Protein AF-0000000072553324 (afdb_homodimer)

Sequence (1512 aa):
MPECRNCLRLGVGCPGFSPQSEFISRKEMLKSADDIFKAAGVEKRRVGSCEECRSSKHRCTKTRPSCRRCILRHLPCVYPSKPDKQQEREASTQPASSVASSTAAAAGLTSTTTAQPLDVGQWTNPALLRAFGVNIESLCSDTLPKDHGLRLRLVNAFFDRSHHLRCVSFVHPPSFMQSLESASIAEDYGEPLLYAMCALGARHIYFDATLALDGPDRDSLPSIVPGQAWAERARKEILGEMHAPTVQNLMAGALLCEYGLREDQHALVFIMLAFLHRAIRLLSLDAPRPLPSLCTTAQMMQREVENRIVWACFLIDSLAANGVEKNMCWKDNVPNIPLPCSDDCFNTSQVPSTPHYLSQIEDSAMHTVIADLDLAALLVVVVRLRTKVMQLIRVADPNMHIWEPSSEFVRIIDQLMALYNNLPERYYLTDANLYVLQDKGMLGAVFALHLFIHAVIFDLTRISLAGFSFPLAPAFKHAPSEFRAHCQSLCRFHASRVSDIIRTGISFSPNAFDDLFCPDATIESTKVQIIYAATVDQSPQTLQVTRDNIITNLNFLLSIHNRGKEAPTQFIRAIIPLCHLFGFQDIAERYQETLGLSIPIDPAEVTGSSDVHHLSASASFRRGRLQLQELQSKTGGKAISSGNDAKSPLIQATQSIFYEEPIDKGVSNDYASSLPLLRPGYSPFEVAPELLSQTLAQRNSLQAMPPADDMVQSGGLLQPSVDDYIKTADEMSTFLTWGMPDMPQWINLADQMPPGMPECRNCLRLGVGCPGFSPQSEFISRKEMLKSADDIFKAAGVEKRRVGSCEECRSSKHRCTKTRPSCRRCILRHLPCVYPSKPDKQQEREASTQPASSVASSTAAAAGLTSTTTAQPLDVGQWTNPALLRAFGVNIESLCSDTLPKDHGLRLRLVNAFFDRSHHLRCVSFVHPPSFMQSLESASIAEDYGEPLLYAMCALGARHIYFDATLALDGPDRDSLPSIVPGQAWAERARKEILGEMHAPTVQNLMAGALLCEYGLREDQHALVFIMLAFLHRAIRLLSLDAPRPLPSLCTTAQMMQREVENRIVWACFLIDSLAANGVEKNMCWKDNVPNIPLPCSDDCFNTSQVPSTPHYLSQIEDSAMHTVIADLDLAALLVVVVRLRTKVMQLIRVADPNMHIWEPSSEFVRIIDQLMALYNNLPERYYLTDANLYVLQDKGMLGAVFALHLFIHAVIFDLTRISLAGFSFPLAPAFKHAPSEFRAHCQSLCRFHASRVSDIIRTGISFSPNAFDDLFCPDATIESTKVQIIYAATVDQSPQTLQVTRDNIITNLNFLLSIHNRGKEAPTQFIRAIIPLCHLFGFQDIAERYQETLGLSIPIDPAEVTGSSDVHHLSASASFRRGRLQLQELQSKTGGKAISSGNDAKSPLIQATQSIFYEEPIDKGVSNDYASSLPLLRPGYSPFEVAPELLSQTLAQRNSLQAMPPADDMVQSGGLLQPSVDDYIKTADEMSTFLTWGMPDMPQWINLADQMPPG

Radius of gyration: 38.67 Å; Cα contacts (8 Å, |Δi|>4): 1744; chains: 2; bounding box: 95×135×125 Å

InterPro domains:
  IPR001138 Zn(2)Cys(6) fungal-type DNA-binding domain [PF00172] (49-85)
  IPR001138 Zn(2)Cys(6) fungal-type DNA-binding domain [PS00463] (49-77)
  IPR001138 Zn(2)Cys(6) fungal-type DNA-binding domain [PS50048] (49-79)
  IPR001138 Zn(2)Cys(6) fungal-type DNA-binding domain [SM00066] (44-88)
  IPR001138 Zn(2)Cys(6) fungal-type DNA-binding domain [cd00067] (45-80)
  IPR007219 Xylanolytic transcriptional activator, regulatory domain [PF04082] (156-358)
  IPR036864 Zn(2)-C6 fungal-type DNA-binding domain superfamily [G3DSA:4.10.240.10] (48-122)
  IPR036864 Zn(2)-C6 fungal-type DNA-binding domain superfamily [SSF57701] (43-83)
  IPR050815 Transcription factor, fungi [PTHR47338] (40-565)

Nearest PDB structures (foldseek):
  6tm5-assembly1_P  TM=1.490E-01  e=9.258E-01  Homo sapiens
  5g05-assembly1_K  TM=1.451E-01  e=4.605E+00  Homo sapiens
  5dse-assembly1_A  TM=1.246E-01  e=6.252E+00  Homo sapiens
  6vfk-assembly1_B  TM=2.610E-01  e=7.559E-01  synthetic construct
  6tm5-assembly1_P  TM=1.488E-01  e=5.129E-01  Homo sapiens

Solvent-accessible surface area (backbone atoms only — not comparable to full-atom values): 86450 Å² total; per-residue (Å²): 123,75,56,44,67,62,27,59,74,50,74,36,85,38,88,45,86,55,76,78,54,67,76,44,47,70,65,52,48,48,48,50,50,39,48,50,24,54,72,38,70,44,77,65,86,71,91,67,48,24,52,50,27,52,73,69,71,43,87,47,68,59,38,84,75,48,19,60,55,28,61,77,65,73,44,80,40,47,58,86,72,75,78,79,79,75,81,77,79,81,83,82,80,75,82,88,79,83,78,78,81,84,75,76,86,80,79,69,86,71,74,77,71,71,75,65,77,74,61,87,79,70,71,67,52,61,67,47,29,70,74,64,70,41,56,67,70,63,45,57,37,74,58,80,72,84,48,62,69,58,47,49,50,20,46,48,41,22,58,43,64,47,26,60,35,75,33,52,60,37,67,55,62,67,61,48,53,50,28,55,74,67,68,38,38,55,79,57,44,34,54,37,31,54,30,24,40,34,17,50,8,36,39,52,54,50,43,52,45,54,71,72,36,60,72,71,64,38,67,67,48,72,90,65,70,34,17,54,46,24,39,50,50,24,48,52,55,46,61,72,36,51,64,59,68,46,71,44,46,47,53,19,47,51,43,42,36,54,45,26,54,61,68,69,31,31,39,34,31,57,31,49,50,37,37,49,52,42,45,36,59,55,68,33,58,48,63,57,78,79,75,60,92,84,64,53,68,52,57,51,49,50,50,50,30,49,37,22,47,52,51,19,50,51,47,52,38,47,61,42,27,59,31,42,59,92,62,34,88,55,62,89,59,69,67,74,49,54,46,51,70,43,66,67,35,60,70,65,70,44,82,74,86,75,84,48,44,65,66,52,43,72,70,72,57,36,58,72,54,42,50,72,48,33,69,54,31,47,45,52,53,48,52,50,51,31,36,51,36,44,36,53,42,57,39,77,43,52,81,44,62,53,84,36,76,87,23,69,60,39,43,50,54,50,52,48,50,42,47,64,74,30,50,43,73,81,72,43,93,42,76,72,36,49,54,53,28,48,74,70,32,37,40,32,38,49,53,47,46,52,45,47,57,30,44,41,50,23,65,54,26,36,35,69,42,67,14,33,73,41,48,28,30,56,17,56,76,77,45,54,68,68,57,49,52,48,34,44,50,51,19,46,51,31,26,51,46,46,44,51,52,50,53,51,38,53,70,73,41,65,80,36,73,69,50,80,58,52,61,52,52,48,52,54,23,45,51,50,41,47,46,40,30,40,53,75,44,74,44,69,67,49,44,50,52,42,50,54,38,49,53,52,47,51,52,48,46,58,64,53,24,78,66,36,93,67,51,30,66,51,56,49,43,53,48,36,42,45,24,53,72,51,80,32,40,70,61,30,50,52,50,41,62,71,62,64,54,79,56,79,73,49,78,53,56,75,26,31,35,75,91,60,70,46,38,49,82,81,34,36,54,58,42,14,30,51,50,48,51,52,52,52,48,61,74,52,60,82,64,68,62,84,85,70,85,80,56,54,60,75,26,36,68,50,39,75,75,49,77,79,68,79,75,76,75,73,80,72,78,74,76,70,69,71,75,71,72,76,58,80,70,70,72,73,76,73,72,76,76,63,91,63,68,78,85,80,73,80,79,80,81,80,81,78,78,80,81,90,76,82,78,87,77,75,90,70,79,80,69,80,50,49,69,51,42,35,53,50,32,42,48,32,20,65,51,72,83,62,82,70,80,79,66,77,77,71,81,51,74,68,70,76,56,69,88,123,118,77,48,47,64,63,27,56,75,60,72,34,84,38,87,46,85,54,79,84,55,69,75,49,46,65,64,49,43,47,46,43,47,44,42,46,24,55,70,44,68,44,74,73,85,68,90,62,48,22,52,48,28,54,72,68,71,44,91,47,67,58,38,84,76,46,18,60,57,26,60,76,64,73,44,80,41,45,56,86,72,77,83,79,82,76,83,77,79,84,80,81,80,77,81,88,84,81,81,78,82,85,76,78,82,79,80,61,82,72,69,75,70,72,75,65,77,72,62,86,78,70,72,65,52,60,66,46,28,68,73,66,70,41,57,66,70,63,45,56,38,72,60,79,69,84,48,63,69,59,46,49,49,21,46,48,41,22,57,43,64,45,25,59,36,74,33,52,60,37,69,55,60,67,60,48,53,52,26,55,74,67,70,39,39,55,79,56,45,33,56,37,29,54,30,23,40,34,18,50,8,36,39,52,54,50,42,52,46,55,69,71,36,61,72,71,62,38,67,66,48,73,89,65,70,33,16,53,46,24,40,51,50,22,48,52,54,45,61,73,35,52,64,60,69,48,71,43,46,46,54,20,49,52,44,42,37,56,46,25,56,61,68,68,32,30,39,35,31,58,32,49,50,38,37,49,52,41,46,36,57,54,68,33,59,50,63,57,77,78,74,59,90,84,63,53,66,50,57,52,51,50,49,49,31,50,38,22,47,53,50,18,49,50,48,51,38,47,62,41,27,58,31,42,59,91,60,35,87,56,64,89,58,71,68,73,48,53,45,51,70,41,65,66,35,60,71,66,70,44,81,75,86,75,83,47,41,65,68,53,42,71,70,71,61,33,58,72,52,42,50,71,49,33,71,56,30,47,44,54,53,50,52,51,51,33,36,52,38,43,36,52,42,60,39,77,42,52,81,44,60,53,86,37,75,86,21,69,60,40,44,51,53,50,52,48,50,42,45,64,74,32,50,44,73,82,68,44,93,41,76,72,37,49,55,53,28,49,73,69,32,36,39,32,37,48,55,46,47,52,45,48,58,31,44,38,48,23,66,53,27,38,34,70,42,70,14,34,72,43,48,27,28,57,16,56,76,77,44,55,68,67,57,49,52,48,34,44,51,50,17,48,51,31,25,50,46,47,44,51,51,49,52,51,37,52,71,74,41,65,80,36,74,69,48,80,57,53,62,54,52,48,52,55,25,44,52,49,43,46,47,40,31,41,53,76,44,74,44,69,68,49,45,49,54,42,50,54,39,49,53,52,47,51,51,48,44,56,64,52,24,77,65,36,91,69,52,29,63,51,56,49,37,53,48,37,42,44,23,53,74,51,80,35,39,70,60,28,52,54,50,36,63,71,70,54,61,80,56,81,71,48,76,56,55,76,27,32,33,77,92,60,70,45,37,49,83,81,35,38,57,57,41,16,32,50,52,45,51,51,52,52,48,59,74,51,54,81,67,66,62,85,85,73,85,81,57,53,60,73,30,36,70,52,38,75,75,48,76,79,67,79,75,76,78,74,80,74,79,75,73,72,70,68,80,73,71,75,59,80,71,70,71,72,76,74,70,77,78,63,89,66,66,77,84,80,71,79,79,75,80,79,80,80,78,79,84,86,90,90,76,88,76,75,89,70,79,80,72,80,51,47,68,52,43,35,52,51,31,43,48,32,23,64,55,71,83,63,82,68,80,78,65,78,76,72,82,47,74,68,72,76,54,71,89,121

Secondary structure (DSSP, 8-state):
----HHHHHHTS------GGGGGS-HHHHHHHHHHHHHHTT-----S---HHHHHTTPPP---SS--HHHHHTT-------------------------------SS------------TTS---HHHHHHHSS-GGGGGSSS--S-HHHHHHHHHHHHHHTTTGGG-TTS-HHHHHHHHHTT-HHHHT-HHHHHHHHHHHHHHHHHHHHHH--HHHHHTS-SSPTTHHHHHHHHHHHHHTTTS--HHHHHHHHHHHHHHHHTT-HHHHHHHHHHHHHHHHHTT-SSPPPPPSS--HHHHHHHHHHHHHHHHHHHHHHHHHTT-GGG-SSSS----SBPP--HHHHHTTPPPSS--BHHHIIIIIHHHHHTT--HHHHHHHHHHHHHHHHHHTT---TT--TTSTTSHHHHHHHHHHHHHHT--GGGS--HHHHHHHHHTT-HHHHHHHHHHHHHHHHHHHGGGSTT---TTGGGGGGS-HHHHHHHHHHHHHHHHHHHHHHHHHHHH-GGG--STHHHHHHHHHHHHHHHHHHHT---HHHHHHHHHHHHHHHHHHHHHGGGSSSHHHHHHHHHHHHHHHTT-HHHHHHHHHHHT-----PPP-SS--GGGTT--TT-HHHHHHHHHHHHHHHHHTTT--SSS----HHHHHHHTTS------------------------------S-TT-S---------------------------HHHHHHHHHHHHH----------TT--SSTTS---/----HHHHHHTS------GGGGG--HHHHHHHHHHHHHHTT-----S---HHHHHTT------SS--HHHHHTT------PPP---------------------TTS-TT---------TTS---HHHHHHHSS-GGGGGSSS--S-HHHHHHHHHHHHHHTTTGGG-TTS-HHHHHHHHHTT-HHHHT-HHHHHHHHHHHHHHHHHHHHHH--HHHHHTS-SSPTTHHHHHHHHHHHHHTTTS--HHHHHHHHHHHHHHHHTT-HHHHHHHHHHHHHHHHHTT-SSPPPPPSS--HHHHHHHHHHHHHHHHHHHHHHHHHTT-GGG-SSSS----SBPP--HHHHHTTPPPSS--BHHHIIIIIHHHHHTT--HHHHHHHHHHHHHHHHHHTT---TT--TTSTTSHHHHHHHHHHHHHHT--GGGS--HHHHHHHHHTT-HHHHHHHHHHHHHHHHHHHGGGSTT---TTGGGGGGS-HHHHHHHHHHHHHHHHHHHHHHHHHHHH-GGG--STHHHHHHHHHHHHHHHHHHHT---HHHHHHHHHHHHHHHHHHHHHGGGSSSHHHHHHHHHHHHHHHTT-HHHHHHHHHHH-S-S--PPP-SS--GGGTT--TT-HHHHHHHHHHHHHHHHHTTT--SSS----HHHHHHHTTS------------------------------SGGG-S---------------------------HHHHHHHHHHHHH----------TT--SSTTS---

Organism: Hypocrea jecorina (strain QM6a) (NCBI:txid431241)

pLDDT: mean 72.1, std 27.78, range [16.83, 98.5]

Foldseek 3Di:
DDQPVVLVVLVHRRPDCDVVCVPVPPVNVVVVVQVSCVVSVHHDQDPFFFPVCVVVVHRFCPDPPGTPVCVVVVHPRHTDDDDPPDPDPPDDDPDDDDPDDPPDDPPDDPPPPPPPPPPLPPLPPVVLCVVLVDDLSVLQDLDDDPDLVLLVQLLVLLQLAPCLALLLVLDQVVVCVVCSVVVNCCVPQNQLLSLLSSLVSSLLSLLVQCLVDDDPSNVSHDPDRGSPSSLVVSVVVLVVCLVPHDLSSLSSLLSSLVVCVLALVLLVSLVSLLSSLVNCVVVCLLPDDDDDPDDDLVVVLVNLSSQSSLLSSQRSQLQQCQQVQVSHPCNPPHRFDFFHAAPVCNNVSHDDDDTDGLVVCLPPDVQVCLQRDDLRRLSSNLSVLSNVLSNVLQDQDLQDQLVDCPHPNVVSVVSLVSNVVNHHPLLDPDPVSCVVCSVSSCNQSSLVSLLSSLCSLLSNLLLLFFLLDHSHSSNCVPYDPVSSVVSLVSNLVSLLVLLVSLVSCCVPPLSSNPHPCNLVSLLLSLLSLLRCCQAPNVDPVSVVSSLVSVVSSLVSLVSCCVSYDCPSVVSVLQNLLSCCQRPNPVVSVVVCVVVVCPPPRPHHANFAEVVQPRDDCSRSVNSSVVVVVVVVVVVVPVPDDPDDPPADVVRVVVVVVDDPDPPPPPPPDCVVDDDDPPVVCPDPPPPDPPPPDDDPDDPDDPDDPDDPDDDDPDPDDPDDHSVRSSVVSNCNHHDDPPPPPPDDPPVPVPPVPPDD/DDQPVVCVVLVHRRPDPPVVCVPCPVVNVVVVVCVSCVVSVPQDQPPWFFPVCVVVVHRFSPDPPATPVCVVVVHPRHTDDDDPPDPDPPDDDPDDDDPDDPPDDPPDDPPPPPPPPPPLPPLPPVVLCVVLVDDLSVLQDLDDDPDLVLLVQLLVLLCLAPCLALLLVLDQVVVCVVCSVVVNCCVPQNQLLSLLSSLVSSLLSLLVCCLVDDDPSNVSHDPDRGSPSSLVVSVVVLVVCLVPHDLSSLSSLLSSLVVCVLALVLLVSLVSLLSSLVNCVVVCLLPDDDDDPDDDLVVVLVNLSSQSSLLSSQRSQLQQCQQVQVSHPCNPNHRFDFFRAAPVCNNVSHDDDDTDGLVVCLPPDNLVVLQRDDLRRLSSNLSVLLNVLSNVLQDQDLQDALVDCPHPNVVSVVSLVSNVVNHHPLLDPDPVSCVVCSVSSCNLSSLVSLLSSLCSLLSNLLLLFFLLDHSHSSNCVPYDPVSSVVSLVSNLVSLLVLLVSLVSCCVPPLSSNPHPCNLVSLLLSLLSLLRCCQAPNVDPVSVVSSLVSVVSSLVSLVSCCVSYDCPSVVSVLANLLSCCQRPNPVVSVVVCVVVPPPPPRPHHANFAEVVQPRDDCSNSVNSSVVVVVVVVVVVVPVPDDPDDPPADVVRVVVPVVDDPDPPPPPPPDCVVDDDDPPVVCPDDPPPDPPPPDDDPDDPDDPDDPDDDDDDDPDPDDPDDHSVRSSVVSNCNHHDDPPPPPPDDPPVPVPPVPPPD

Structure (mmCIF, N/CA/C/O backbone):
data_AF-0000000072553324-model_v1
#
loop_
_entity.id
_entity.type
_entity.pdbx_description
1 polymer 'Predicted protein'
#
loop_
_atom_site.group_PDB
_atom_site.id
_atom_site.type_symbol
_atom_site.label_atom_id
_atom_site.label_alt_id
_atom_site.label_comp_id
_atom_site.label_asym_id
_atom_site.label_entity_id
_atom_site.label_seq_id
_atom_site.pdbx_PDB_ins_code
_atom_site.Cartn_x
_atom_site.Cartn_y
_atom_site.Cartn_z
_atom_site.occupancy
_atom_site.B_iso_or_equiv
_atom_site.auth_seq_id
_atom_site.auth_comp_id
_atom_site.auth_asym_id
_atom_site.auth_atom_id
_atom_site.pdbx_PDB_model_num
ATOM 1 N N . MET A 1 1 ? 11.57 -20.031 27.656 1 30.25 1 MET A N 1
ATOM 2 C CA . MET A 1 1 ? 12.578 -19.5 28.562 1 30.25 1 MET A CA 1
ATOM 3 C C . MET A 1 1 ? 12.602 -20.297 29.875 1 30.25 1 MET A C 1
ATOM 5 O O . MET A 1 1 ? 11.547 -20.641 30.406 1 30.25 1 MET A O 1
ATOM 9 N N . PRO A 1 2 ? 13.68 -20.953 30.188 1 35.56 2 PRO A N 1
ATOM 10 C CA . PRO A 1 2 ? 13.609 -21.938 31.281 1 35.56 2 PRO A CA 1
ATOM 11 C C . PRO A 1 2 ? 13.109 -21.328 32.594 1 35.56 2 PRO A C 1
ATOM 13 O O . PRO A 1 2 ? 13.398 -20.172 32.875 1 35.56 2 PRO A O 1
ATOM 16 N N . GLU A 1 3 ? 11.977 -21.719 33 1 42.03 3 GLU A N 1
ATOM 17 C CA . GLU A 1 3 ? 11.43 -21.406 34.312 1 42.03 3 GLU A CA 1
ATOM 18 C C . GLU A 1 3 ? 12.406 -21.75 35.406 1 42.03 3 GLU A C 1
ATOM 20 O O . GLU A 1 3 ? 13.047 -22.812 35.375 1 42.03 3 GLU A O 1
ATOM 25 N N . CYS A 1 4 ? 13.047 -20.781 35.906 1 46.97 4 CYS A N 1
ATOM 26 C CA . CYS A 1 4 ? 14.016 -21.094 36.969 1 46.97 4 CYS A CA 1
ATOM 27 C C . CYS A 1 4 ? 13.422 -22.047 38 1 46.97 4 CYS A C 1
ATOM 29 O O . CYS A 1 4 ? 12.195 -22.125 38.156 1 46.97 4 CYS A O 1
ATOM 31 N N . ARG A 1 5 ? 14.125 -23.016 38.375 1 48.88 5 ARG A N 1
ATOM 32 C CA . ARG A 1 5 ? 13.75 -24.125 39.25 1 48.88 5 ARG A CA 1
ATOM 33 C C . ARG A 1 5 ? 12.961 -23.625 40.469 1 48.88 5 ARG A C 1
ATOM 35 O O . ARG A 1 5 ? 12.062 -24.328 40.938 1 48.88 5 ARG A O 1
ATOM 42 N N . ASN A 1 6 ? 13.391 -22.438 40.812 1 46.66 6 ASN A N 1
ATOM 43 C CA . ASN A 1 6 ? 12.758 -21.969 42.031 1 46.66 6 ASN A CA 1
ATOM 44 C C . ASN A 1 6 ? 11.305 -21.562 41.812 1 46.66 6 ASN A C 1
ATOM 46 O O . ASN A 1 6 ? 10.43 -21.891 42.594 1 46.66 6 ASN A O 1
ATOM 50 N N . CYS A 1 7 ? 11.141 -20.859 40.656 1 45.84 7 CYS A N 1
ATOM 51 C CA . CYS A 1 7 ? 9.766 -20.5 40.344 1 45.84 7 CYS A CA 1
ATOM 52 C C . CYS A 1 7 ? 8.938 -21.75 40.062 1 45.84 7 CYS A C 1
ATOM 54 O O . CYS A 1 7 ? 7.766 -21.812 40.469 1 45.84 7 CYS A O 1
ATOM 56 N N . LEU A 1 8 ? 9.602 -22.734 39.594 1 53.72 8 LEU A N 1
ATOM 57 C CA . LEU A 1 8 ? 8.938 -24.016 39.375 1 53.72 8 LEU A CA 1
ATOM 58 C C . LEU A 1 8 ? 8.484 -24.625 40.688 1 53.72 8 LEU A C 1
ATOM 60 O O . LEU A 1 8 ? 7.367 -25.141 40.781 1 53.72 8 LEU A O 1
ATOM 64 N N . ARG A 1 9 ? 9.398 -24.547 41.656 1 53.66 9 ARG A N 1
ATOM 65 C CA . ARG A 1 9 ? 9.117 -25.125 42.969 1 53.66 9 ARG A CA 1
ATOM 66 C C . ARG A 1 9 ? 8.023 -24.328 43.688 1 53.66 9 ARG A C 1
ATOM 68 O O . ARG A 1 9 ? 7.203 -24.922 44.406 1 53.66 9 ARG A O 1
ATOM 75 N N . LEU A 1 10 ? 8.109 -22.953 43.375 1 48.56 10 LEU A N 1
ATOM 76 C CA . LEU A 1 10 ? 7.191 -22.078 44.094 1 48.56 10 LEU A CA 1
ATOM 77 C C . LEU A 1 10 ? 5.875 -21.938 43.344 1 48.56 10 LEU A C 1
ATOM 79 O O . LEU A 1 10 ? 4.93 -21.328 43.844 1 48.56 10 LEU A O 1
ATOM 83 N N . GLY A 1 11 ? 5.605 -22.688 42.125 1 47.28 11 GLY A N 1
ATOM 84 C CA . GLY A 1 11 ? 4.434 -22.781 41.281 1 47.28 11 GLY A CA 1
ATOM 85 C C . GLY A 1 11 ? 4.098 -21.469 40.594 1 47.28 11 GLY A C 1
ATOM 86 O O . GLY A 1 11 ? 2.926 -21.172 40.344 1 47.28 11 GLY A O 1
ATOM 87 N N . VAL A 1 12 ? 4.973 -20.484 40.656 1 47.41 12 VAL A N 1
ATOM 88 C CA . VAL A 1 12 ? 4.723 -19.156 40.094 1 47.41 12 VAL A CA 1
ATOM 89 C C . VAL A 1 12 ? 5.504 -19 38.812 1 47.41 12 VAL A C 1
ATOM 91 O O . VAL A 1 12 ? 6.48 -19.703 38.562 1 47.41 12 VAL A O 1
ATOM 94 N N . GLY A 1 13 ? 4.93 -18.469 37.719 1 47.47 13 GLY A N 1
ATOM 95 C CA . GLY A 1 13 ? 5.551 -18.297 36.406 1 47.47 13 GLY A CA 1
ATOM 96 C C . GLY A 1 13 ? 6.867 -17.531 36.469 1 47.47 13 GLY A C 1
ATOM 97 O O . GLY A 1 13 ? 6.953 -16.484 37.125 1 47.47 13 GLY A O 1
ATOM 98 N N . CYS A 1 14 ? 7.879 -18.062 36.281 1 44.97 14 CYS A N 1
ATOM 99 C CA . CYS A 1 14 ? 9.258 -17.625 36.406 1 44.97 14 CYS A CA 1
ATOM 100 C C . CYS A 1 14 ? 9.547 -16.422 35.531 1 44.97 14 CYS A C 1
ATOM 102 O O . CYS A 1 14 ? 9.367 -16.5 34.312 1 44.97 14 CYS A O 1
ATOM 104 N N . PRO A 1 15 ? 9.469 -15.148 36.031 1 47.56 15 PRO A N 1
ATOM 105 C CA . PRO A 1 15 ? 9.609 -13.961 35.188 1 47.56 15 PRO A CA 1
ATOM 106 C C . PRO A 1 15 ? 10.875 -13.992 34.312 1 47.56 15 PRO A C 1
ATOM 108 O O . PRO A 1 15 ? 11.102 -13.078 33.531 1 47.56 15 PRO A O 1
ATOM 111 N N . GLY A 1 16 ? 11.391 -15.023 34 1 42.53 16 GLY A N 1
ATOM 112 C CA . GLY A 1 16 ? 12.555 -15.367 33.188 1 42.53 16 GLY A CA 1
ATOM 113 C C . GLY A 1 16 ? 13.719 -14.422 33.375 1 42.53 16 GLY A C 1
ATOM 114 O O . GLY A 1 16 ? 13.547 -13.328 33.938 1 42.53 16 GLY A O 1
ATOM 115 N N . PHE A 1 17 ? 14.977 -14.781 33.594 1 36.72 17 PHE A N 1
ATOM 116 C CA . PHE A 1 17 ? 16.219 -14.047 33.812 1 36.72 17 PHE A CA 1
ATOM 117 C C . PHE A 1 17 ? 16.578 -13.195 32.594 1 36.72 17 PHE A C 1
ATOM 119 O O . PHE A 1 17 ? 17 -13.734 31.578 1 36.72 17 PHE A O 1
ATOM 126 N N . SER A 1 18 ? 15.859 -12.203 32.312 1 32.03 18 SER A N 1
ATOM 127 C CA . SER A 1 18 ? 16.406 -11.422 31.219 1 32.03 18 SER A CA 1
ATOM 128 C C . SER A 1 18 ? 17.766 -10.836 31.594 1 32.03 18 SER A C 1
ATOM 130 O O . SER A 1 18 ? 17.969 -10.383 32.719 1 32.03 18 SER A O 1
ATOM 132 N N . PRO A 1 19 ? 18.812 -11.141 30.969 1 34.44 19 PRO A N 1
ATOM 133 C CA . PRO A 1 19 ? 20.141 -10.594 31.25 1 34.44 19 PRO A CA 1
ATOM 134 C C . PRO A 1 19 ? 20.125 -9.086 31.484 1 34.44 19 PRO A C 1
ATOM 136 O O . PRO A 1 19 ? 21.109 -8.516 31.969 1 34.44 19 PRO A O 1
ATOM 139 N N . GLN A 1 20 ? 19.266 -8.375 30.844 1 31.41 20 GLN A N 1
ATOM 140 C CA . GLN A 1 20 ? 19.312 -6.938 31.094 1 31.41 20 GLN A CA 1
ATOM 141 C C . GLN A 1 20 ? 18.922 -6.617 32.531 1 31.41 20 GLN A C 1
ATOM 143 O O . GLN A 1 20 ? 18.766 -5.445 32.906 1 31.41 20 GLN A O 1
ATOM 148 N N . SER A 1 21 ? 18.562 -7.66 33.25 1 32.38 21 SER A N 1
ATOM 149 C CA . SER A 1 21 ? 18.25 -7.488 34.656 1 32.38 21 SER A CA 1
ATOM 150 C C . SER A 1 21 ? 19.484 -7.035 35.438 1 32.38 21 SER A C 1
ATOM 152 O O . SER A 1 21 ? 19.484 -7.062 36.688 1 32.38 21 SER A O 1
ATOM 154 N N . GLU A 1 22 ? 20.547 -6.898 34.656 1 34.59 22 GLU A N 1
ATOM 155 C CA . GLU A 1 22 ? 21.734 -6.574 35.438 1 34.59 22 GLU A CA 1
ATOM 156 C C . GLU A 1 22 ? 21.562 -5.27 36.219 1 34.59 22 GLU A C 1
ATOM 158 O O . GLU A 1 22 ? 22.188 -5.062 37.25 1 34.59 22 GLU A O 1
ATOM 163 N N . PHE A 1 23 ? 20.922 -4.305 35.562 1 34.16 23 PHE A N 1
ATOM 164 C CA . PHE A 1 23 ? 20.891 -3.033 36.281 1 34.16 23 PHE A CA 1
ATOM 165 C C . PHE A 1 23 ? 19.688 -2.963 37.219 1 34.16 23 PHE A C 1
ATOM 167 O O . PHE A 1 23 ? 19.047 -1.92 37.344 1 34.16 23 PHE A O 1
ATOM 174 N N . ILE A 1 24 ? 19.031 -4.18 37.406 1 34.03 24 ILE A N 1
ATOM 175 C CA . ILE A 1 24 ? 18.016 -4.043 38.469 1 34.03 24 ILE A CA 1
ATOM 176 C C . ILE A 1 24 ? 18.688 -3.721 39.781 1 34.03 24 ILE A C 1
ATOM 178 O O . ILE A 1 24 ? 19.641 -4.398 40.188 1 34.03 24 ILE A O 1
ATOM 182 N N . SER A 1 25 ? 18.578 -2.553 40.094 1 35 25 SER A N 1
ATOM 183 C CA . SER A 1 25 ? 19.156 -2.244 41.406 1 35 25 SER A CA 1
ATOM 184 C C . SER A 1 25 ? 18.797 -3.316 42.438 1 35 25 SER A C 1
ATOM 186 O O . SER A 1 25 ? 17.828 -4.055 42.25 1 35 25 SER A O 1
ATOM 188 N N . ARG A 1 26 ? 19.641 -3.697 43.281 1 37.56 26 ARG A N 1
ATOM 189 C CA . ARG A 1 26 ? 19.406 -4.645 44.375 1 37.56 26 ARG A CA 1
ATOM 190 C C . ARG A 1 26 ? 18.016 -4.473 44.969 1 37.56 26 ARG A C 1
ATOM 192 O O . ARG A 1 26 ? 17.359 -5.453 45.312 1 37.56 26 ARG A O 1
ATOM 199 N N . LYS A 1 27 ? 17.719 -3.201 45 1 40.19 27 LYS A N 1
ATOM 200 C CA . LYS A 1 27 ? 16.453 -2.852 45.656 1 40.19 27 LYS A CA 1
ATOM 201 C C . LYS A 1 27 ? 15.266 -3.35 44.844 1 40.19 27 LYS A C 1
ATOM 203 O O . LYS A 1 27 ? 14.312 -3.896 45.375 1 40.19 27 LYS A O 1
ATOM 208 N N . GLU A 1 28 ? 15.445 -3.227 43.594 1 38.5 28 GLU A N 1
ATOM 209 C CA . GLU A 1 28 ? 14.344 -3.582 42.719 1 38.5 28 GLU A CA 1
ATOM 210 C C . GLU A 1 28 ? 14.281 -5.09 42.5 1 38.5 28 GLU A C 1
ATOM 212 O O . GLU A 1 28 ? 13.195 -5.664 42.375 1 38.5 28 GLU A O 1
ATOM 217 N N . MET A 1 29 ? 15.445 -5.68 42.469 1 42.31 29 MET A N 1
ATOM 218 C CA . MET A 1 29 ? 15.555 -7.137 42.531 1 42.31 29 MET A CA 1
ATOM 219 C C . MET A 1 29 ? 14.852 -7.688 43.75 1 42.31 29 MET A C 1
ATOM 221 O O . MET A 1 29 ? 14.164 -8.711 43.688 1 42.31 29 MET A O 1
ATOM 225 N N . LEU A 1 30 ? 15.07 -6.93 44.844 1 43.25 30 LEU A N 1
ATOM 226 C CA . LEU A 1 30 ? 14.469 -7.301 46.125 1 43.25 30 LEU A CA 1
ATOM 227 C C . LEU A 1 30 ? 12.953 -7.129 46.062 1 43.25 30 LEU A C 1
ATOM 229 O O . LEU A 1 30 ? 12.211 -7.984 46.562 1 43.25 30 LEU A O 1
ATOM 233 N N . LYS A 1 31 ? 12.555 -6.09 45.375 1 44.75 31 LYS A N 1
ATOM 234 C CA . LYS A 1 31 ? 11.117 -5.82 45.281 1 44.75 31 LYS A CA 1
ATOM 235 C C . LYS A 1 31 ? 10.43 -6.82 44.344 1 44.75 31 LYS A C 1
ATOM 237 O O . LYS A 1 31 ? 9.352 -7.324 44.688 1 44.75 31 LYS A O 1
ATOM 242 N N . SER A 1 32 ? 11.078 -7.191 43.312 1 44.5 32 SER A N 1
ATOM 243 C CA . SER A 1 32 ? 10.57 -8.203 42.406 1 44.5 32 SER A CA 1
ATOM 244 C C . SER A 1 32 ? 10.578 -9.586 43.031 1 44.5 32 SER A C 1
ATOM 246 O O . SER A 1 32 ? 9.625 -10.359 42.844 1 44.5 32 SER A O 1
ATOM 248 N N . ALA A 1 33 ? 11.609 -9.812 43.656 1 47.19 33 ALA A N 1
ATOM 249 C CA . ALA A 1 33 ? 11.688 -11.047 44.438 1 47.19 33 ALA A CA 1
ATOM 250 C C . ALA A 1 33 ? 10.586 -11.102 45.5 1 47.19 33 ALA A C 1
ATOM 252 O O . ALA A 1 33 ? 9.938 -12.133 45.688 1 47.19 33 ALA A O 1
ATOM 253 N N . ASP A 1 34 ? 10.344 -9.875 46.031 1 47.25 34 ASP A N 1
ATOM 254 C CA . ASP A 1 34 ? 9.289 -9.758 47.031 1 47.25 34 ASP A CA 1
ATOM 255 C C . ASP A 1 34 ? 7.914 -10.016 46.406 1 47.25 34 ASP A C 1
ATOM 257 O O . ASP A 1 34 ? 7.082 -10.703 47 1 47.25 34 ASP A O 1
ATOM 261 N N . ASP A 1 35 ? 7.766 -9.617 45.25 1 46.5 35 ASP A N 1
ATOM 262 C CA . ASP A 1 35 ? 6.48 -9.734 44.562 1 46.5 35 ASP A CA 1
ATOM 263 C C . ASP A 1 35 ? 6.262 -11.156 44.031 1 46.5 35 ASP A C 1
ATOM 265 O O . ASP A 1 35 ? 5.145 -11.672 44.062 1 46.5 35 ASP A O 1
ATOM 269 N N . ILE A 1 36 ? 7.297 -11.773 43.594 1 45.66 36 ILE A N 1
ATOM 270 C CA . ILE A 1 36 ? 7.266 -13.18 43.219 1 45.66 36 ILE A CA 1
ATOM 271 C C . ILE A 1 36 ? 6.93 -14.031 44.469 1 45.66 36 ILE A C 1
ATOM 273 O O . ILE A 1 36 ? 6.086 -14.93 44.375 1 45.66 36 ILE A O 1
ATOM 277 N N . PHE A 1 37 ? 7.57 -13.633 45.531 1 45 37 PHE A N 1
ATOM 278 C CA . PHE A 1 37 ? 7.27 -14.352 46.781 1 45 37 PHE A CA 1
ATOM 279 C C . PHE A 1 37 ? 5.852 -14.055 47.25 1 45 37 PHE A C 1
ATOM 281 O O . PHE A 1 37 ? 5.148 -14.945 47.719 1 45 37 PHE A O 1
ATOM 288 N N . LYS A 1 38 ? 5.488 -12.812 47 1 48.44 38 LYS A N 1
ATOM 289 C CA . LYS A 1 38 ? 4.129 -12.414 47.344 1 48.44 38 LYS A CA 1
ATOM 290 C C . LYS A 1 38 ? 3.1 -13.172 46.531 1 48.44 38 LYS A C 1
ATOM 292 O O . LYS A 1 38 ? 2.084 -13.633 47.031 1 48.44 38 LYS A O 1
ATOM 297 N N . ALA A 1 39 ? 3.455 -13.391 45.344 1 43.56 39 ALA A N 1
ATOM 298 C CA . ALA A 1 39 ? 2.549 -14.094 44.438 1 43.56 39 ALA A CA 1
ATOM 299 C C . ALA A 1 39 ? 2.621 -15.602 44.656 1 43.56 39 ALA A C 1
ATOM 301 O O . ALA A 1 39 ? 1.634 -16.312 44.469 1 43.56 39 ALA A O 1
ATOM 302 N N . ALA A 1 40 ? 3.918 -15.969 45 1 41.12 40 ALA A N 1
ATOM 303 C CA . ALA A 1 40 ? 4.129 -17.375 45.344 1 41.12 40 ALA A CA 1
ATOM 304 C C . ALA A 1 40 ? 3.688 -17.672 46.781 1 41.12 40 ALA A C 1
ATOM 306 O O . ALA A 1 40 ? 3.713 -18.828 47.219 1 41.12 40 ALA A O 1
ATOM 307 N N . GLY A 1 41 ? 2.941 -16.906 47.438 1 39.56 41 GLY A N 1
ATOM 308 C CA . GLY A 1 41 ? 2.391 -16.953 48.781 1 39.56 41 GLY A CA 1
ATOM 309 C C . GLY A 1 41 ? 3.453 -17.078 49.875 1 39.56 41 GLY A C 1
ATOM 310 O O . GLY A 1 41 ? 3.162 -17.5 50.969 1 39.56 41 GLY A O 1
ATOM 311 N N . VAL A 1 42 ? 4.688 -17.094 49.438 1 38.72 42 VAL A N 1
ATOM 312 C CA . VAL A 1 42 ? 5.703 -17.281 50.469 1 38.72 42 VAL A CA 1
ATOM 313 C C . VAL A 1 42 ? 6.273 -15.922 50.875 1 38.72 42 VAL A C 1
ATOM 315 O O . VAL A 1 42 ? 6.555 -15.078 50 1 38.72 42 VAL A O 1
ATOM 318 N N . GLU A 1 43 ? 5.977 -15.336 52.062 1 36.28 43 GLU A N 1
ATOM 319 C CA . GLU A 1 43 ? 6.312 -14.094 52.75 1 36.28 43 GLU A CA 1
ATOM 320 C C . GLU A 1 43 ? 7.824 -13.914 52.844 1 36.28 43 GLU A C 1
ATOM 322 O O . GLU A 1 43 ? 8.531 -14.812 53.312 1 36.28 43 GLU A O 1
ATOM 327 N N . LYS A 1 44 ? 8.344 -13.141 51.969 1 40.72 44 LYS A N 1
ATOM 328 C CA . LYS A 1 44 ? 9.734 -12.852 52.312 1 40.72 44 LYS A CA 1
ATOM 329 C C . LYS A 1 44 ? 9.844 -12.188 53.688 1 40.72 44 LYS A C 1
ATOM 331 O O . LYS A 1 44 ? 9 -11.367 54.062 1 40.72 44 LYS A O 1
ATOM 336 N N . ARG A 1 45 ? 10.602 -12.438 54.531 1 38.22 45 ARG A N 1
ATOM 337 C CA . ARG A 1 45 ? 10.898 -11.914 55.875 1 38.22 45 ARG A CA 1
ATOM 338 C C . ARG A 1 45 ? 11.328 -10.453 55.812 1 38.22 45 ARG A C 1
ATOM 340 O O . ARG A 1 45 ? 12.367 -10.133 55.219 1 38.22 45 ARG A O 1
ATOM 347 N N . ARG A 1 46 ? 10.336 -9.422 55.531 1 39.38 46 ARG A N 1
ATOM 348 C CA . ARG A 1 46 ? 10.672 -8.008 55.656 1 39.38 46 ARG A CA 1
ATOM 349 C C . ARG A 1 46 ? 11.211 -7.688 57.031 1 39.38 46 ARG A C 1
ATOM 351 O O . ARG A 1 46 ? 10.68 -8.18 58.031 1 39.38 46 ARG A O 1
ATOM 358 N N . VAL A 1 47 ? 12.234 -7.129 57.062 1 45.19 47 VAL A N 1
ATOM 359 C CA . VAL A 1 47 ? 12.82 -6.57 58.281 1 45.19 47 VAL A CA 1
ATOM 360 C C . VAL A 1 47 ? 12.102 -5.273 58.656 1 45.19 47 VAL A C 1
ATOM 362 O O . VAL A 1 47 ? 11.758 -4.473 57.75 1 45.19 47 VAL A O 1
ATOM 365 N N . GLY A 1 48 ? 11.211 -5.141 59.75 1 53.09 48 GLY A N 1
ATOM 366 C CA . GLY A 1 48 ? 10.727 -4.109 60.656 1 53.09 48 GLY A CA 1
ATOM 367 C C . GLY A 1 48 ? 9.289 -4.336 61.094 1 53.09 48 GLY A C 1
ATOM 368 O O . GLY A 1 48 ? 8.367 -4.262 60.281 1 53.09 48 GLY A O 1
ATOM 369 N N . SER A 1 49 ? 9.016 -4.922 62.062 1 64.31 49 SER A N 1
ATOM 370 C CA . SER A 1 49 ? 7.77 -5.27 62.75 1 64.31 49 SER A CA 1
ATOM 371 C C . SER A 1 49 ? 7.164 -4.055 63.438 1 64.31 49 SER A C 1
ATOM 373 O O . SER A 1 49 ? 7.883 -3.137 63.844 1 64.31 49 SER A O 1
ATOM 375 N N . CYS A 1 50 ? 5.949 -3.887 63.25 1 68.88 50 CYS A N 1
ATOM 376 C CA . CYS A 1 50 ? 5.293 -2.85 64 1 68.88 50 CYS A CA 1
ATOM 377 C C . CYS A 1 50 ? 5.574 -3.035 65.5 1 68.88 50 CYS A C 1
ATOM 379 O O . CYS A 1 50 ? 5.953 -4.125 65.938 1 68.88 50 CYS A O 1
ATOM 381 N N . GLU A 1 51 ? 5.641 -2.129 66.25 1 73.62 51 GLU A N 1
ATOM 382 C CA . GLU A 1 51 ? 6.027 -2.156 67.688 1 73.62 51 GLU A CA 1
ATOM 383 C C . GLU A 1 51 ? 5.223 -3.199 68.438 1 73.62 51 GLU A C 1
ATOM 385 O O . GLU A 1 51 ? 5.766 -3.895 69.312 1 73.62 51 GLU A O 1
ATOM 390 N N . GLU A 1 52 ? 3.963 -3.443 68.062 1 76.56 52 GLU A N 1
ATOM 391 C CA . GLU A 1 52 ? 3.102 -4.383 68.812 1 76.56 52 GLU A CA 1
ATOM 392 C C . GLU A 1 52 ? 3.451 -5.824 68.438 1 76.56 52 GLU A C 1
ATOM 394 O O . GLU A 1 52 ? 3.479 -6.691 69.312 1 76.56 52 GLU A O 1
ATOM 399 N N . CYS A 1 53 ? 3.695 -5.926 67.188 1 74.31 53 CYS A N 1
ATOM 400 C CA . CYS A 1 53 ? 4.059 -7.27 66.75 1 74.31 53 CYS A CA 1
ATOM 401 C C . CYS A 1 53 ? 5.457 -7.641 67.25 1 74.31 53 CYS A C 1
ATOM 403 O O . CYS A 1 53 ? 5.711 -8.789 67.625 1 74.31 53 CYS A O 1
ATOM 405 N N . ARG A 1 54 ? 6.324 -6.684 67.312 1 74.12 54 ARG A N 1
ATOM 406 C CA . ARG A 1 54 ? 7.676 -6.844 67.875 1 74.12 54 ARG A CA 1
ATOM 407 C C . ARG A 1 54 ? 7.641 -7.199 69.312 1 74.12 54 ARG A C 1
ATOM 409 O O . ARG A 1 54 ? 8.359 -8.094 69.75 1 74.12 54 ARG A O 1
ATOM 416 N N . SER A 1 55 ? 6.766 -6.449 70 1 73.62 55 SER A N 1
ATOM 417 C CA . SER A 1 55 ? 6.68 -6.66 71.438 1 73.62 55 SER A CA 1
ATOM 418 C C . SER A 1 55 ? 6.07 -8.023 71.75 1 73.62 55 SER A C 1
ATOM 420 O O . SER A 1 55 ? 6.445 -8.656 72.75 1 73.62 55 SER A O 1
ATOM 422 N N . SER A 1 56 ? 5.113 -8.422 71 1 72.56 56 SER A N 1
ATOM 423 C CA . SER A 1 56 ? 4.422 -9.68 71.312 1 72.56 56 SER A CA 1
ATOM 424 C C . SER A 1 56 ? 5.098 -10.844 70.562 1 72.56 56 SER A C 1
ATOM 426 O O . SER A 1 56 ? 4.648 -11.984 70.688 1 72.56 56 SER A O 1
ATOM 428 N N . LYS A 1 57 ? 6.285 -10.539 69.812 1 69.94 57 LYS A N 1
ATOM 429 C CA . LYS A 1 57 ? 7.133 -11.484 69.062 1 69.94 57 LYS A CA 1
ATOM 430 C C . LYS A 1 57 ? 6.32 -12.273 68.062 1 69.94 57 LYS A C 1
ATOM 432 O O . LYS A 1 57 ? 6.551 -13.469 67.875 1 69.94 57 LYS A O 1
ATOM 437 N N . HIS A 1 58 ? 5.281 -11.672 67.562 1 67.75 58 HIS A N 1
ATOM 438 C CA . HIS A 1 58 ? 4.484 -12.289 66.5 1 67.75 58 HIS A CA 1
ATOM 439 C C . HIS A 1 58 ? 4.922 -11.797 65.125 1 67.75 58 HIS A C 1
ATOM 441 O O . HIS A 1 58 ? 5.477 -10.703 65 1 67.75 58 HIS A O 1
ATOM 447 N N . ARG A 1 59 ? 4.723 -12.461 64.312 1 69.12 59 ARG A N 1
ATOM 448 C CA . ARG A 1 59 ? 5.102 -12.164 62.938 1 69.12 59 ARG A CA 1
ATOM 449 C C . ARG A 1 59 ? 4.246 -11.031 62.375 1 69.12 59 ARG A C 1
ATOM 451 O O . ARG A 1 59 ? 3.021 -11.141 62.312 1 69.12 59 ARG A O 1
ATOM 458 N N . CYS A 1 60 ? 4.648 -9.883 61.969 1 66.31 60 CYS A N 1
ATOM 459 C CA . CYS A 1 60 ? 4.004 -8.648 61.531 1 66.31 60 CYS A CA 1
ATOM 460 C C . CYS A 1 60 ? 3.861 -8.633 60 1 66.31 60 CYS A C 1
ATOM 462 O O . CYS A 1 60 ? 4.797 -8.984 59.281 1 66.31 60 CYS A O 1
ATOM 464 N N . THR A 1 61 ? 2.764 -8.539 59.562 1 70.44 61 THR A N 1
ATOM 465 C CA . THR A 1 61 ? 2.512 -8.562 58.125 1 70.44 61 THR A CA 1
ATOM 466 C C . THR A 1 61 ? 3.096 -7.316 57.469 1 70.44 61 THR A C 1
ATOM 468 O O . THR A 1 61 ? 3.086 -7.203 56.25 1 70.44 61 THR A O 1
ATOM 471 N N . LYS A 1 62 ? 3.605 -6.203 58.25 1 67.94 62 LYS A N 1
ATOM 472 C CA . LYS A 1 62 ? 4.332 -4.969 57.969 1 67.94 62 LYS A CA 1
ATOM 473 C C . LYS A 1 62 ? 3.578 -4.105 56.969 1 67.94 62 LYS A C 1
ATOM 475 O O . LYS A 1 62 ? 4.176 -3.275 56.281 1 67.94 62 LYS A O 1
ATOM 480 N N . THR A 1 63 ? 2.242 -4.352 56.844 1 70.06 63 THR A N 1
ATOM 481 C CA . THR A 1 63 ? 1.352 -3.525 56.062 1 70.06 63 THR A CA 1
ATOM 482 C C . THR A 1 63 ? 1.121 -2.17 56.719 1 70.06 63 THR A C 1
ATOM 484 O O . THR A 1 63 ? 1.021 -2.078 57.938 1 70.06 63 THR A O 1
ATOM 487 N N . ARG A 1 64 ? 1.344 -0.981 55.969 1 68.88 64 ARG A N 1
ATOM 488 C CA . ARG A 1 64 ? 1.048 0.34 56.5 1 68.88 64 ARG A CA 1
ATOM 489 C C . ARG A 1 64 ? -0.341 0.808 56.094 1 68.88 64 ARG A C 1
ATOM 491 O O . ARG A 1 64 ? -0.826 0.439 55 1 68.88 64 ARG A O 1
ATOM 498 N N . PRO A 1 65 ? -0.916 1.3 56.938 1 69.94 65 PRO A N 1
ATOM 499 C CA . PRO A 1 65 ? -0.441 1.853 58.188 1 69.94 65 PRO A CA 1
ATOM 500 C C . PRO A 1 65 ? -0.483 0.836 59.344 1 69.94 65 PRO A C 1
ATOM 502 O O . PRO A 1 65 ? 0.17 1.028 60.375 1 69.94 65 PRO A O 1
ATOM 505 N N . SER A 1 66 ? -1.282 -0.235 59.062 1 75.94 66 SER A N 1
ATOM 506 C CA . SER A 1 66 ? -1.46 -1.227 60.125 1 75.94 66 SER A CA 1
ATOM 507 C C . SER A 1 66 ? -1.248 -2.641 59.594 1 75.94 66 SER A C 1
ATOM 509 O O . SER A 1 66 ? -1.683 -2.967 58.469 1 75.94 66 SER A O 1
ATOM 511 N N . CYS A 1 67 ? -0.592 -3.402 60.344 1 71.44 67 CYS A N 1
ATOM 512 C CA . CYS A 1 67 ? -0.334 -4.777 59.938 1 71.44 67 CYS A CA 1
ATOM 513 C C . CYS A 1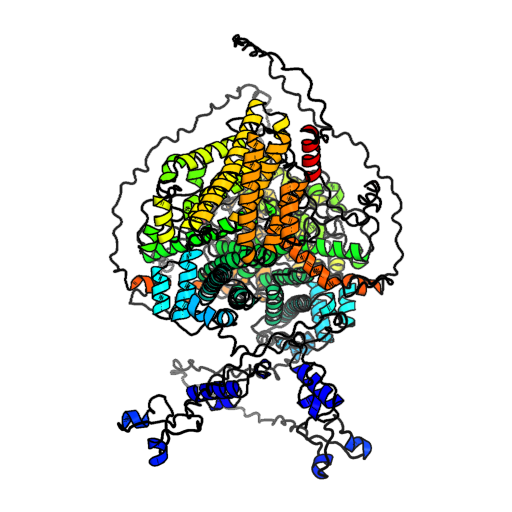 67 ? -1.563 -5.648 60.156 1 71.44 67 CYS A C 1
ATOM 515 O O . CYS A 1 67 ? -2.439 -5.312 60.938 1 71.44 67 CYS A O 1
ATOM 517 N N . ARG A 1 68 ? -1.748 -6.648 59.344 1 74.44 68 ARG A N 1
ATOM 518 C CA . ARG A 1 68 ? -2.945 -7.484 59.344 1 74.44 68 ARG A CA 1
ATOM 519 C C . ARG A 1 68 ? -3.238 -8.016 60.75 1 74.44 68 ARG A C 1
ATOM 521 O O . ARG A 1 68 ? -4.398 -8.078 61.156 1 74.44 68 ARG A O 1
ATOM 528 N N . ARG A 1 69 ? -2.223 -8.234 61.375 1 75.44 69 ARG A N 1
ATOM 529 C CA . ARG A 1 69 ? -2.393 -8.773 62.719 1 75.44 69 ARG A CA 1
ATOM 530 C C . ARG A 1 69 ? -2.938 -7.715 63.688 1 75.44 69 ARG A C 1
ATOM 532 O O . ARG A 1 69 ? -3.859 -7.98 64.438 1 75.44 69 ARG A O 1
ATOM 539 N N . CYS A 1 70 ? -2.404 -6.598 63.625 1 74.06 70 CYS A N 1
ATOM 540 C CA . CYS A 1 70 ? -2.812 -5.508 64.5 1 74.06 70 CYS A CA 1
ATOM 541 C C . CYS A 1 70 ? -4.25 -5.09 64.188 1 74.06 70 CYS A C 1
ATOM 543 O O . CYS A 1 70 ? -5.012 -4.797 65.125 1 74.06 70 CYS A O 1
ATOM 545 N N . ILE A 1 71 ? -4.625 -5.238 62.906 1 72.81 71 ILE A N 1
ATOM 546 C CA . ILE A 1 71 ? -5.996 -4.941 62.5 1 72.81 71 ILE A CA 1
ATOM 547 C C . ILE A 1 71 ? -6.938 -6.004 63.062 1 72.81 71 ILE A C 1
ATOM 549 O O . ILE A 1 71 ? -7.984 -5.68 63.625 1 72.81 71 ILE A O 1
ATOM 553 N N . LEU A 1 72 ? -6.547 -7.258 62.969 1 73.69 72 LEU A N 1
ATOM 554 C CA . LEU A 1 72 ? -7.43 -8.352 63.344 1 73.69 72 LEU A CA 1
ATOM 555 C C . LEU A 1 72 ? -7.582 -8.398 64.875 1 73.69 72 LEU A C 1
ATOM 557 O O . LEU A 1 72 ? -8.656 -8.734 65.375 1 73.69 72 LEU A O 1
ATOM 561 N N . ARG A 1 73 ? -6.438 -7.926 65.5 1 76.19 73 ARG A N 1
ATOM 562 C CA . ARG A 1 73 ? -6.445 -8.039 66.938 1 76.19 73 ARG A CA 1
ATOM 563 C C . ARG A 1 73 ? -6.699 -6.688 67.562 1 76.19 73 ARG A C 1
ATOM 565 O O . ARG A 1 73 ? -6.609 -6.555 68.812 1 76.19 73 ARG A O 1
ATOM 572 N N . HIS A 1 74 ? -7.012 -5.68 66.812 1 73.75 74 HIS A N 1
ATOM 573 C CA . HIS A 1 74 ? -7.387 -4.328 67.188 1 73.75 74 HIS A CA 1
ATOM 574 C C . HIS A 1 74 ? -6.32 -3.703 68.125 1 73.75 74 HIS A C 1
ATOM 576 O O . HIS A 1 74 ? -6.637 -3.162 69.188 1 73.75 74 HIS A O 1
ATOM 582 N N . LEU A 1 75 ? -5.039 -4.062 67.75 1 73.94 75 LEU A N 1
ATOM 583 C CA . LEU A 1 75 ? -3.91 -3.508 68.5 1 73.94 75 LEU A CA 1
ATOM 584 C C . LEU A 1 75 ? -3.375 -2.256 67.812 1 73.94 75 LEU A C 1
ATOM 586 O O . LEU A 1 75 ? -3.506 -2.102 66.625 1 73.94 75 LEU A O 1
ATOM 590 N N . PRO A 1 76 ? -2.867 -1.211 68.5 1 74.69 76 PRO A N 1
ATOM 591 C CA . PRO A 1 76 ? -2.256 -0.025 67.938 1 74.69 76 PRO A CA 1
ATOM 592 C C . PRO A 1 76 ? -0.965 -0.343 67.188 1 74.69 76 PRO A C 1
ATOM 594 O O . PRO A 1 76 ? -0.001 -0.825 67.75 1 74.69 76 PRO A O 1
ATOM 597 N N . CYS A 1 77 ? -0.979 -0.368 65.812 1 70.69 77 CYS A N 1
ATOM 598 C CA . CYS A 1 77 ? 0.134 -0.744 64.938 1 70.69 77 CYS A CA 1
ATOM 599 C C . CYS A 1 77 ? 1.019 0.46 64.625 1 70.69 77 CYS A C 1
ATOM 601 O O . CYS A 1 77 ? 0.608 1.371 63.906 1 70.69 77 CYS A O 1
ATOM 603 N N . VAL A 1 78 ? 1.994 0.738 65.312 1 71.69 78 VAL A N 1
ATOM 604 C CA . VAL A 1 78 ? 2.879 1.892 65.188 1 71.69 78 VAL A CA 1
ATOM 605 C C . VAL A 1 78 ? 4.246 1.448 64.688 1 71.69 78 VAL A C 1
ATOM 607 O O . VAL A 1 78 ? 4.859 0.533 65.25 1 71.69 78 VAL A O 1
ATOM 610 N N . TYR A 1 79 ? 4.523 1.864 63.5 1 69.12 79 TYR A N 1
ATOM 611 C CA . TYR A 1 79 ? 5.852 1.527 62.969 1 69.12 79 TYR A CA 1
ATOM 612 C C . TYR A 1 79 ? 6.879 2.57 63.406 1 69.12 79 TYR A C 1
ATOM 614 O O . TYR A 1 79 ? 6.562 3.758 63.5 1 69.12 79 TYR A O 1
ATOM 622 N N . PRO A 1 80 ? 7.965 2.379 63.719 1 52.44 80 PRO A N 1
ATOM 623 C CA . PRO A 1 80 ? 8.914 3.375 64.188 1 52.44 80 PRO A CA 1
ATOM 624 C C . PRO A 1 80 ? 9.188 4.488 63.188 1 52.44 80 PRO A C 1
ATOM 626 O O . PRO A 1 80 ? 9.383 4.219 62 1 52.44 80 PRO A O 1
ATOM 629 N N . SER A 1 81 ? 8.617 5.711 63.312 1 44 81 SER A N 1
ATOM 630 C CA . SER A 1 81 ? 8.781 6.949 62.562 1 44 81 SER A CA 1
ATOM 631 C C . SER A 1 81 ? 10.258 7.332 62.438 1 44 81 SER A C 1
ATOM 633 O O . SER A 1 81 ? 10.977 7.332 63.438 1 44 81 SER A O 1
ATOM 635 N N . LYS A 1 82 ? 10.891 7.164 61.281 1 41.41 82 LYS A N 1
ATOM 636 C CA . LYS A 1 82 ? 12.227 7.75 61.344 1 41.41 82 LYS A CA 1
ATOM 637 C C . LYS A 1 82 ? 12.18 9.195 61.812 1 41.41 82 LYS A C 1
ATOM 639 O O . LYS A 1 82 ? 11.211 9.914 61.562 1 41.41 82 LYS A O 1
ATOM 644 N N . PRO A 1 83 ? 12.977 9.711 62.531 1 29.86 83 PRO A N 1
ATOM 645 C CA . PRO A 1 83 ? 13 11.094 63 1 29.86 83 PRO A CA 1
ATOM 646 C C . PRO A 1 83 ? 13.023 12.109 61.844 1 29.86 83 PRO A C 1
ATOM 648 O O . PRO A 1 83 ? 13.57 11.828 60.781 1 29.86 83 PRO A O 1
ATOM 651 N N . ASP A 1 84 ? 12.062 13.016 61.781 1 26.44 84 ASP A N 1
ATOM 652 C CA . ASP A 1 84 ? 11.93 14.266 61.031 1 26.44 84 ASP A CA 1
ATOM 653 C C . ASP A 1 84 ? 13.234 15.047 61.031 1 26.44 84 ASP A C 1
ATOM 655 O O . ASP A 1 84 ? 13.688 15.523 62.062 1 26.44 84 ASP A O 1
ATOM 659 N N . LYS A 1 85 ? 14.258 14.641 60.281 1 30.33 85 LYS A N 1
ATOM 660 C CA . LYS A 1 85 ? 15.422 15.516 60.344 1 30.33 85 LYS A CA 1
ATOM 661 C C . LYS A 1 85 ? 15.023 16.984 60.188 1 30.33 85 LYS A C 1
ATOM 663 O O . LYS A 1 85 ? 14.305 17.344 59.25 1 30.33 85 LYS A O 1
ATOM 668 N N . GLN A 1 86 ? 15.102 17.859 61.094 1 22 86 GLN A N 1
ATOM 669 C CA . GLN A 1 86 ? 15.07 19.297 61.312 1 22 86 GLN A CA 1
ATOM 670 C C . GLN A 1 86 ? 15.969 20.047 60.344 1 22 86 GLN A C 1
ATOM 672 O O . GLN A 1 86 ? 17.156 19.75 60.25 1 22 86 GLN A O 1
ATOM 677 N N . GLN A 1 87 ? 15.328 20.531 59.219 1 22.45 87 GLN A N 1
ATOM 678 C CA . GLN A 1 87 ? 15.938 21.484 58.281 1 22.45 87 GLN A CA 1
ATOM 679 C C . GLN A 1 87 ? 16.688 22.578 59.031 1 22.45 87 GLN A C 1
ATOM 681 O O . GLN A 1 87 ? 16.094 23.391 59.719 1 22.45 87 GLN A O 1
ATOM 686 N N . GLU A 1 88 ? 17.859 22.344 59.469 1 20.39 88 GLU A N 1
ATOM 687 C CA . GLU A 1 88 ? 18.656 23.453 60 1 20.39 88 GLU A CA 1
ATOM 688 C C . GLU A 1 88 ? 18.75 24.594 59 1 20.39 88 GLU A C 1
ATOM 690 O O . GLU A 1 88 ? 19.062 24.375 57.812 1 20.39 88 GLU A O 1
ATOM 695 N N . ARG A 1 89 ? 18.125 25.797 59.312 1 23.27 89 ARG A N 1
ATOM 696 C CA . ARG A 1 89 ? 17.875 27.141 58.844 1 23.27 89 ARG A CA 1
ATOM 697 C C . ARG A 1 89 ? 19.188 27.859 58.531 1 23.27 89 ARG A C 1
ATOM 699 O O . ARG A 1 89 ? 19.812 28.453 59.406 1 23.27 89 ARG A O 1
ATOM 706 N N . GLU A 1 90 ? 20.234 27.172 57.844 1 20.83 90 GLU A N 1
ATOM 707 C CA . GLU A 1 90 ? 21.453 27.984 57.875 1 20.83 90 GLU A CA 1
ATOM 708 C C . GLU A 1 90 ? 21.188 29.359 57.25 1 20.83 90 GLU A C 1
ATOM 710 O O . GLU A 1 90 ? 20.391 29.484 56.312 1 20.83 90 GLU A O 1
ATOM 715 N N . ALA A 1 91 ? 21.766 30.422 57.938 1 21.36 91 ALA A N 1
ATOM 716 C CA . ALA A 1 91 ? 21.875 31.875 58.062 1 21.36 91 ALA A CA 1
ATOM 717 C C . ALA A 1 91 ? 22.344 32.5 56.75 1 21.36 91 ALA A C 1
ATOM 719 O O . ALA A 1 91 ? 23.094 31.859 55.969 1 21.36 91 ALA A O 1
ATOM 720 N N . SER A 1 92 ? 21.891 33.75 56.375 1 20.05 92 SER A N 1
ATOM 721 C CA . SER A 1 92 ? 21.547 34.75 55.375 1 20.05 92 SER A CA 1
ATOM 722 C C . SER A 1 92 ? 22.797 35.406 54.812 1 20.05 92 SER A C 1
ATOM 724 O O . SER A 1 92 ? 22.703 36.312 53.969 1 20.05 92 SER A O 1
ATOM 726 N N . THR A 1 93 ? 24.094 35.062 55.188 1 18.81 93 THR A N 1
ATOM 727 C CA . THR A 1 93 ? 24.984 36.219 55.188 1 18.81 93 THR A CA 1
ATOM 728 C C . THR A 1 93 ? 25.203 36.719 53.781 1 18.81 93 THR A C 1
ATOM 730 O O . THR A 1 93 ? 25.281 35.938 52.812 1 18.81 93 THR A O 1
ATOM 733 N N . GLN A 1 94 ? 25.172 38.125 53.625 1 19.61 94 GLN A N 1
ATOM 734 C CA . GLN A 1 94 ? 25.078 39.188 52.625 1 19.61 94 GLN A CA 1
ATOM 735 C C . GLN A 1 94 ? 26.312 39.25 51.719 1 19.61 94 GLN A C 1
ATOM 737 O O . GLN A 1 94 ? 26.422 40.094 50.844 1 19.61 94 GLN A O 1
ATOM 742 N N . PRO A 1 95 ? 27.109 38.156 51.562 1 19.81 95 PRO A N 1
ATOM 743 C CA . PRO A 1 95 ? 28.438 38.656 51.281 1 19.81 95 PRO A CA 1
ATOM 744 C C . PRO A 1 95 ? 28.453 39.625 50.062 1 19.81 95 PRO A C 1
ATOM 746 O O . PRO A 1 95 ? 27.578 39.562 49.219 1 19.81 95 PRO A O 1
ATOM 749 N N . ALA A 1 96 ? 29.359 40.75 50.094 1 20.22 96 ALA A N 1
ATOM 750 C CA . ALA A 1 96 ? 29.859 42 49.562 1 20.22 96 ALA A CA 1
ATOM 751 C C . ALA A 1 96 ? 30.234 41.875 48.094 1 20.22 96 ALA A C 1
ATOM 753 O O . ALA A 1 96 ? 30.438 40.781 47.562 1 20.22 96 ALA A O 1
ATOM 754 N N . SER A 1 97 ? 30.797 43.031 47.406 1 19.33 97 SER A N 1
ATOM 755 C CA . SER A 1 97 ? 30.812 43.906 46.25 1 19.33 97 SER A CA 1
ATOM 756 C C . SER A 1 97 ? 31.781 43.406 45.188 1 19.33 97 SER A C 1
ATOM 758 O O . SER A 1 97 ? 31.891 44 44.094 1 19.33 97 SER A O 1
ATOM 760 N N . SER A 1 98 ? 32.781 42.5 45.531 1 19.77 98 SER A N 1
ATOM 761 C CA . SER A 1 98 ? 34.062 42.781 44.906 1 19.77 98 SER A CA 1
ATOM 762 C C . SER A 1 98 ? 34 42.656 43.375 1 19.77 98 SER A C 1
ATOM 764 O O . SER A 1 98 ? 33.344 41.75 42.875 1 19.77 98 SER A O 1
ATOM 766 N N . VAL A 1 99 ? 34.312 43.812 42.594 1 21.16 99 VAL A N 1
ATOM 767 C CA . VAL A 1 99 ? 34.406 44.375 41.25 1 21.16 99 VAL A CA 1
ATOM 768 C C . VAL A 1 99 ? 35.281 43.5 40.375 1 21.16 99 VAL A C 1
ATOM 770 O O . VAL A 1 99 ? 35.594 43.844 39.219 1 21.16 99 VAL A O 1
ATOM 773 N N . ALA A 1 100 ? 35.969 42.4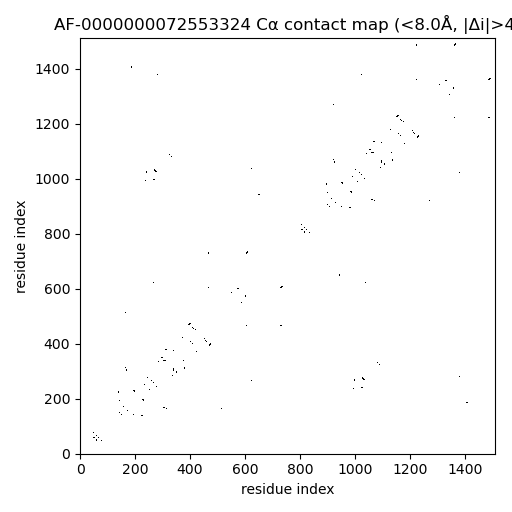69 40.906 1 20.25 100 ALA A N 1
ATOM 774 C CA . ALA A 1 100 ? 37.25 42.125 40.344 1 20.25 100 ALA A CA 1
ATOM 775 C C . ALA A 1 100 ? 37.156 41.875 38.844 1 20.25 100 ALA A C 1
ATOM 777 O O . ALA A 1 100 ? 36.094 41.438 38.375 1 20.25 100 ALA A O 1
ATOM 778 N N . SER A 1 101 ? 38.219 42.281 38.031 1 21.64 101 SER A N 1
ATOM 779 C CA . SER A 1 101 ? 38.875 42.562 36.781 1 21.64 101 SER A CA 1
ATOM 780 C C . SER A 1 101 ? 38.969 41.281 35.938 1 21.64 101 SER A C 1
ATOM 782 O O . SER A 1 101 ? 39.719 40.344 36.281 1 21.64 101 SER A O 1
ATOM 784 N N . SER A 1 102 ? 37.875 40.75 35.406 1 19.67 102 SER A N 1
ATOM 785 C CA . SER A 1 102 ? 37.719 39.406 34.875 1 19.67 102 SER A CA 1
ATOM 786 C C . SER A 1 102 ? 38.562 39.188 33.625 1 19.67 102 SER A C 1
ATOM 788 O O . SER A 1 102 ? 38.156 39.562 32.5 1 19.67 102 SER A O 1
ATOM 790 N N . THR A 1 103 ? 39.812 39.625 33.594 1 20.53 103 THR A N 1
ATOM 791 C CA . THR A 1 103 ? 40.719 39.531 32.438 1 20.53 103 THR A CA 1
ATOM 792 C C . THR A 1 103 ? 40.656 38.125 31.844 1 20.53 103 THR A C 1
ATOM 794 O O . THR A 1 103 ? 40.688 37.969 30.609 1 20.53 103 THR A O 1
ATOM 797 N N . ALA A 1 104 ? 41.25 37.125 32.562 1 18.52 104 ALA A N 1
ATOM 798 C CA . ALA A 1 104 ? 42.156 36.062 32.156 1 18.52 104 ALA A CA 1
ATOM 799 C C . ALA A 1 104 ? 41.438 35.031 31.297 1 18.52 104 ALA A C 1
ATOM 801 O O . ALA A 1 104 ? 42.062 34.344 30.484 1 18.52 104 ALA A O 1
ATOM 802 N N . ALA A 1 105 ? 40.219 34.438 31.688 1 19.33 105 ALA A N 1
ATOM 803 C CA . ALA A 1 105 ? 40.031 32.969 31.766 1 19.33 105 ALA A CA 1
ATOM 804 C C . ALA A 1 105 ? 39.688 32.406 30.406 1 19.33 105 ALA A C 1
ATOM 806 O O . ALA A 1 105 ? 38.531 32.344 30 1 19.33 105 ALA A O 1
ATOM 807 N N . ALA A 1 106 ? 40.188 32.781 29.281 1 21.31 106 ALA A N 1
ATOM 808 C CA . ALA A 1 106 ? 39.969 32.312 27.922 1 21.31 106 ALA A CA 1
ATOM 809 C C . ALA A 1 106 ? 40.094 30.781 27.859 1 21.31 106 ALA A C 1
ATOM 811 O O . ALA A 1 106 ? 39.688 30.156 26.875 1 21.31 106 ALA A O 1
ATOM 812 N N . ALA A 1 107 ? 41.125 30.203 28.484 1 20.42 107 ALA A N 1
ATOM 813 C CA . ALA A 1 107 ? 41.875 28.969 28.281 1 20.42 107 ALA A CA 1
ATOM 814 C C . ALA A 1 107 ? 40.969 27.75 28.562 1 20.42 107 ALA A C 1
ATOM 816 O O . ALA A 1 107 ? 41.156 26.688 27.953 1 20.42 107 ALA A O 1
ATOM 817 N N . GLY A 1 108 ? 40.438 27.656 29.781 1 18.8 108 GLY A N 1
ATOM 818 C CA . GLY A 1 108 ? 40.375 26.422 30.547 1 18.8 108 GLY A CA 1
ATOM 819 C C . GLY A 1 108 ? 39.312 25.453 30.047 1 18.8 108 GLY A C 1
ATOM 820 O O . GLY A 1 108 ? 39.312 24.281 30.438 1 18.8 108 GLY A O 1
ATOM 821 N N . LEU A 1 109 ? 38.031 25.875 29.766 1 20.39 109 LEU A N 1
ATOM 822 C CA . LEU A 1 109 ? 36.906 25.094 30.266 1 20.39 109 LEU A CA 1
ATOM 823 C C . LEU A 1 109 ? 36.688 23.844 29.422 1 20.39 109 LEU A C 1
ATOM 825 O O . LEU A 1 109 ? 35.969 23.875 28.422 1 20.39 109 LEU A O 1
ATOM 829 N N . THR A 1 110 ? 37.656 23.156 28.938 1 22.75 110 THR A N 1
ATOM 830 C CA . THR A 1 110 ? 37.562 21.859 28.281 1 22.75 110 THR A CA 1
ATOM 831 C C . THR A 1 110 ? 36.844 20.844 29.172 1 22.75 110 THR A C 1
ATOM 833 O O . THR A 1 110 ? 36.906 19.641 28.906 1 22.75 110 THR A O 1
ATOM 836 N N . SER A 1 111 ? 36.406 21.203 30.312 1 21.73 111 SER A N 1
ATOM 837 C CA . SER A 1 111 ? 36.125 20.188 31.312 1 21.73 111 SER A CA 1
ATOM 838 C C . SER A 1 111 ? 35.031 19.219 30.828 1 21.73 111 SER A C 1
ATOM 840 O O . SER A 1 111 ? 33.969 19.656 30.359 1 21.73 111 SER A O 1
ATOM 842 N N . THR A 1 112 ? 35.438 18.031 30.453 1 24.84 112 THR A N 1
ATOM 843 C CA . THR A 1 112 ? 34.75 16.797 30.094 1 24.84 112 THR A CA 1
ATOM 844 C C . THR A 1 112 ? 33.688 16.438 31.125 1 24.84 112 THR A C 1
ATOM 846 O O . THR A 1 112 ? 33.969 15.82 32.156 1 24.84 112 THR A O 1
ATOM 849 N N . THR A 1 113 ? 33 17.375 31.656 1 24.62 113 THR A N 1
ATOM 850 C CA . THR A 1 113 ? 32.125 16.969 32.75 1 24.62 113 THR A CA 1
ATOM 851 C C . THR A 1 113 ? 31.219 15.812 32.312 1 24.62 113 THR A C 1
ATOM 853 O O . THR A 1 113 ? 30.5 15.914 31.328 1 24.62 113 THR A O 1
ATOM 856 N N . THR A 1 114 ? 31.594 14.617 32.688 1 24.94 114 THR A N 1
ATOM 857 C CA . THR A 1 114 ? 30.906 13.328 32.625 1 24.94 114 THR A CA 1
ATOM 858 C C . THR A 1 114 ? 29.438 13.469 33.031 1 24.94 114 THR A C 1
ATOM 860 O O . THR A 1 114 ? 29.141 13.883 34.156 1 24.94 114 THR A O 1
ATOM 863 N N . ALA A 1 115 ? 28.578 13.773 32.125 1 27.17 115 ALA A N 1
ATOM 864 C CA . ALA A 1 115 ? 27.141 13.867 32.375 1 27.17 115 ALA A CA 1
ATOM 865 C C . ALA A 1 115 ? 26.688 12.75 33.312 1 27.17 115 ALA A C 1
ATOM 867 O O . ALA A 1 115 ? 26.828 11.57 33 1 27.17 115 ALA A O 1
ATOM 868 N N . GLN A 1 116 ? 26.922 12.914 34.594 1 27.73 116 GLN A N 1
ATOM 869 C CA . GLN A 1 116 ? 26.359 11.969 35.562 1 27.73 116 GLN A CA 1
ATOM 870 C C . GLN A 1 116 ? 24.953 11.539 35.156 1 27.73 116 GLN A C 1
ATOM 872 O O . GLN A 1 116 ? 24.172 12.344 34.656 1 27.73 116 GLN A O 1
ATOM 877 N N . PRO A 1 117 ? 24.766 10.227 34.906 1 29.58 117 PRO A N 1
ATOM 878 C CA . PRO A 1 117 ? 23.438 9.711 34.594 1 29.58 117 PRO A CA 1
ATOM 879 C C . PRO A 1 117 ? 22.344 10.336 35.469 1 29.58 117 PRO A C 1
ATOM 881 O O . PRO A 1 117 ? 22.469 10.406 36.688 1 29.58 117 PRO A O 1
ATOM 884 N N . LEU A 1 118 ? 21.734 11.375 35.094 1 29.3 118 LEU A N 1
ATOM 885 C CA . LEU A 1 118 ? 20.672 12.016 35.844 1 29.3 118 LEU A CA 1
ATOM 886 C C . LEU A 1 118 ? 19.797 10.969 36.531 1 29.3 118 LEU A C 1
ATOM 888 O O . LEU A 1 118 ? 19.328 10.031 35.875 1 29.3 118 LEU A O 1
ATOM 892 N N . ASP A 1 119 ? 20.078 10.625 37.719 1 29.67 119 ASP A N 1
ATOM 893 C CA . ASP A 1 119 ? 19.25 9.797 38.594 1 29.67 119 ASP A CA 1
ATOM 894 C C . ASP A 1 119 ? 17.766 10.055 38.375 1 29.67 119 ASP A C 1
ATOM 896 O O . ASP A 1 119 ? 17.312 11.195 38.406 1 29.67 119 ASP A O 1
ATOM 900 N N . VAL A 1 120 ? 17.078 9.328 37.594 1 34.72 120 VAL A N 1
ATOM 901 C CA . VAL A 1 120 ? 15.656 9.266 37.25 1 34.72 120 VAL A CA 1
ATOM 902 C C . VAL A 1 120 ? 14.82 9.703 38.438 1 34.72 120 VAL A C 1
ATOM 904 O O . VAL A 1 120 ? 13.641 10.047 38.281 1 34.72 120 VAL A O 1
ATOM 907 N N . GLY A 1 121 ? 15.32 9.539 39.75 1 33.91 121 GLY A N 1
ATOM 908 C CA . GLY A 1 121 ? 14.555 9.828 40.938 1 33.91 121 GLY A CA 1
ATOM 909 C C . GLY A 1 121 ? 14.32 11.312 41.156 1 33.91 121 GLY A C 1
ATOM 910 O O . GLY A 1 121 ? 13.414 11.703 41.875 1 33.91 121 GLY A O 1
ATOM 911 N N . GLN A 1 122 ? 15.32 12.203 41.062 1 35.19 122 GLN A N 1
ATOM 912 C CA . GLN A 1 122 ? 15.391 13.5 41.719 1 35.19 122 GLN A CA 1
ATOM 913 C C . GLN A 1 122 ? 14.734 14.594 40.875 1 35.19 122 GLN A C 1
ATOM 915 O O . GLN A 1 122 ? 14.773 15.766 41.25 1 35.19 122 GLN A O 1
ATOM 920 N N . TRP A 1 123 ? 14.5 14.398 39.625 1 38.59 123 TRP A N 1
ATOM 921 C CA . TRP A 1 123 ? 14.156 15.641 38.938 1 38.59 123 TRP A CA 1
ATOM 922 C C . TRP A 1 123 ? 12.688 15.992 39.156 1 38.59 123 TRP A C 1
ATOM 924 O O . TRP A 1 123 ? 11.828 15.625 38.344 1 38.59 123 TRP A O 1
ATOM 934 N N . THR A 1 124 ? 12.102 15.797 40.25 1 48.94 124 THR A N 1
ATOM 935 C CA . THR A 1 124 ? 10.82 16.422 40.594 1 48.94 124 THR A CA 1
ATOM 936 C C . THR A 1 124 ? 10.93 17.938 40.531 1 48.94 124 THR A C 1
ATOM 938 O O . THR A 1 124 ? 11.469 18.578 41.438 1 48.94 124 THR A O 1
ATOM 941 N N . ASN A 1 125 ? 11.07 18.438 39.344 1 48.81 125 ASN A N 1
ATOM 942 C CA . ASN A 1 125 ? 10.953 19.891 39.344 1 48.81 125 ASN A CA 1
ATOM 943 C C . ASN A 1 125 ? 9.625 20.344 39.938 1 48.81 125 ASN A C 1
ATOM 945 O O . ASN A 1 125 ? 8.57 20.172 39.312 1 48.81 125 ASN A O 1
ATOM 949 N N . PRO A 1 126 ? 9.594 20.609 41.125 1 54.09 126 PRO A N 1
ATOM 950 C CA . PRO A 1 126 ? 8.375 21 41.844 1 54.09 126 PRO A CA 1
ATOM 951 C C . PRO A 1 126 ? 7.555 22.031 41.062 1 54.09 126 PRO A C 1
ATOM 953 O O . PRO A 1 126 ? 6.324 22.047 41.125 1 54.09 126 PRO A O 1
ATOM 956 N N . ALA A 1 127 ? 8.25 22.844 40.375 1 50.94 127 ALA A N 1
ATOM 957 C CA . ALA A 1 127 ? 7.512 23.875 39.625 1 50.94 127 ALA A CA 1
ATOM 958 C C . ALA A 1 127 ? 6.672 23.266 38.531 1 50.94 127 ALA A C 1
ATOM 960 O O . ALA A 1 127 ? 5.531 23.672 38.281 1 50.94 127 ALA A O 1
ATOM 961 N N . LEU A 1 128 ? 7.242 22.297 37.906 1 57.94 128 LEU A N 1
ATOM 962 C CA . LEU A 1 128 ? 6.527 21.641 36.812 1 57.94 128 LEU A CA 1
ATOM 963 C C . LEU A 1 128 ? 5.348 20.844 37.344 1 57.94 128 LEU A C 1
ATOM 965 O O . LEU A 1 128 ? 4.273 20.828 36.75 1 57.94 128 LEU A O 1
ATOM 969 N N . LEU A 1 129 ? 5.617 20.219 38.438 1 57.97 129 LEU A N 1
ATOM 970 C CA . LEU A 1 129 ? 4.559 19.453 39.094 1 57.97 129 LEU A CA 1
ATOM 971 C C . LEU A 1 129 ? 3.418 20.375 39.531 1 57.97 129 LEU A C 1
ATOM 973 O O . LEU A 1 129 ? 2.246 20.016 39.406 1 57.97 129 LEU A O 1
ATOM 977 N N . ARG A 1 130 ? 3.734 21.547 40.031 1 54.34 130 ARG A N 1
ATOM 978 C CA . ARG A 1 130 ? 2.711 22.5 40.438 1 54.34 130 ARG A CA 1
ATOM 979 C C . ARG A 1 130 ? 1.93 23.031 39.25 1 54.34 130 ARG A C 1
ATOM 981 O O . ARG A 1 130 ? 0.704 23.156 39.312 1 54.34 130 ARG A O 1
ATOM 988 N N . ALA A 1 131 ? 2.68 23.25 38.188 1 54.78 131 ALA A N 1
ATOM 989 C CA . ALA A 1 131 ? 2.033 23.938 37.062 1 54.78 131 ALA A CA 1
ATOM 990 C C . ALA A 1 131 ? 1.22 22.953 36.219 1 54.78 131 ALA A C 1
ATOM 992 O O . ALA A 1 131 ? 0.122 23.266 35.781 1 54.78 131 ALA A O 1
ATOM 993 N N . PHE A 1 132 ? 1.759 21.766 36.156 1 63.09 132 PHE A N 1
ATOM 994 C CA . PHE A 1 132 ? 1.098 20.875 35.219 1 63.09 132 PHE A CA 1
ATOM 995 C C . PHE A 1 132 ? 0.633 19.609 35.906 1 63.09 132 PHE A C 1
ATOM 997 O O . PHE A 1 132 ? -0.052 18.781 35.312 1 63.09 132 PHE A O 1
ATOM 1004 N N . GLY A 1 133 ? 0.907 19.641 37.281 1 63.38 133 GLY A N 1
ATOM 1005 C CA . GLY A 1 133 ? 0.461 18.531 38.094 1 63.38 133 GLY A CA 1
ATOM 1006 C C . GLY A 1 133 ? 1.071 17.203 37.688 1 63.38 133 GLY A C 1
ATOM 1007 O O . GLY A 1 133 ? 0.544 16.141 38.031 1 63.38 133 GLY A O 1
ATOM 1008 N N . VAL A 1 134 ? 2.025 17.328 36.688 1 73.75 134 VAL A N 1
ATOM 1009 C CA . VAL A 1 134 ? 2.623 16.094 36.188 1 73.75 134 VAL A CA 1
ATOM 1010 C C . VAL A 1 134 ? 4.145 16.234 36.156 1 73.75 134 VAL A C 1
ATOM 1012 O O . VAL A 1 134 ? 4.664 17.297 35.812 1 73.75 134 VAL A O 1
ATOM 1015 N N . ASN A 1 135 ? 4.746 15.258 36.688 1 75.81 135 ASN A N 1
ATOM 1016 C CA . ASN A 1 135 ? 6.184 15.141 36.438 1 75.81 135 ASN A CA 1
ATOM 1017 C C . ASN A 1 135 ? 6.484 14.719 35 1 75.81 135 ASN A C 1
ATOM 1019 O O . ASN A 1 135 ? 6.355 13.547 34.656 1 75.81 135 ASN A O 1
ATOM 1023 N N . ILE A 1 136 ? 6.984 15.672 34.219 1 81.31 136 ILE A N 1
ATOM 1024 C CA . ILE A 1 136 ? 7.16 15.469 32.781 1 81.31 136 ILE A CA 1
ATOM 1025 C C . ILE A 1 136 ? 8.227 14.406 32.531 1 81.31 136 ILE A C 1
ATOM 1027 O O . ILE A 1 136 ? 8.141 13.641 31.578 1 81.31 136 ILE A O 1
ATOM 1031 N N . GLU A 1 137 ? 9.141 14.25 33.406 1 77.12 137 GLU A N 1
ATOM 1032 C CA . GLU A 1 137 ? 10.18 13.242 33.25 1 77.12 137 GLU A CA 1
ATOM 1033 C C . GLU A 1 137 ? 9.602 11.836 33.375 1 77.12 137 GLU A C 1
ATOM 1035 O O . GLU A 1 137 ? 10.102 10.906 32.719 1 77.12 137 GLU A O 1
ATOM 1040 N N . SER A 1 138 ? 8.602 11.805 34.125 1 79.56 138 SER A N 1
ATOM 1041 C CA . SER A 1 138 ? 7.969 10.5 34.312 1 79.56 138 SER A CA 1
ATOM 1042 C C . SER A 1 138 ? 7.258 10.055 33.031 1 79.56 138 SER A C 1
ATOM 1044 O O . SER A 1 138 ? 6.992 8.859 32.844 1 79.56 138 SER A O 1
ATOM 1046 N N . LEU A 1 139 ? 7.031 10.977 32.188 1 85.75 139 LEU A N 1
ATOM 1047 C CA . LEU A 1 139 ? 6.328 10.672 30.953 1 85.75 139 LEU A CA 1
ATOM 1048 C C . LEU A 1 139 ? 7.277 10.07 29.922 1 85.75 139 LEU A C 1
ATOM 1050 O O . LEU A 1 139 ? 6.84 9.57 28.891 1 85.75 139 LEU A O 1
ATOM 1054 N N . CYS A 1 140 ? 8.562 10.016 30.219 1 84.44 140 CYS A N 1
ATOM 1055 C CA . CYS A 1 140 ? 9.562 9.469 29.297 1 84.44 140 CYS A CA 1
ATOM 1056 C C . CYS A 1 140 ? 9.852 8.008 29.625 1 84.44 140 CYS A C 1
ATOM 1058 O O . CYS A 1 140 ? 10.695 7.379 28.984 1 84.44 140 CYS A O 1
ATOM 1060 N N . SER A 1 141 ? 9.016 7.453 30.484 1 84.25 141 SER A N 1
ATOM 1061 C CA . SER A 1 141 ? 9.188 6.059 30.875 1 84.25 141 SER A CA 1
ATOM 1062 C C . SER A 1 141 ? 8.719 5.109 29.781 1 84.25 141 SER A C 1
ATOM 1064 O O . SER A 1 141 ? 8.039 5.527 28.828 1 84.25 141 SER A O 1
ATOM 1066 N N . ASP A 1 142 ? 9.102 3.848 29.875 1 85.56 142 ASP A N 1
ATOM 1067 C CA . ASP A 1 142 ? 8.75 2.836 28.891 1 85.56 142 ASP A CA 1
ATOM 1068 C C . ASP A 1 142 ? 7.391 2.217 29.188 1 85.56 142 ASP A C 1
ATOM 1070 O O . ASP A 1 142 ? 6.805 1.54 28.344 1 85.56 142 ASP A O 1
ATOM 1074 N N . THR A 1 143 ? 6.945 2.48 30.375 1 88.12 143 THR A N 1
ATOM 1075 C CA . THR A 1 143 ? 5.645 1.942 30.75 1 88.12 143 THR A CA 1
ATOM 1076 C C . THR A 1 143 ? 4.684 3.064 31.125 1 88.12 143 THR A C 1
ATOM 1078 O O . THR A 1 143 ? 5.109 4.137 31.547 1 88.12 143 THR A O 1
ATOM 1081 N N . LEU A 1 144 ? 3.439 2.801 30.922 1 90.94 144 LEU A N 1
ATOM 1082 C CA . LEU A 1 144 ? 2.424 3.789 31.266 1 90.94 144 LEU A CA 1
ATOM 1083 C C . LEU A 1 144 ? 2.385 4.02 32.781 1 90.94 144 LEU A C 1
ATOM 1085 O O . LEU A 1 144 ? 2.631 3.098 33.562 1 90.94 144 LEU A O 1
ATOM 1089 N N . PRO A 1 145 ? 2.045 5.191 33.125 1 87.38 145 PRO A N 1
ATOM 1090 C CA . PRO A 1 145 ? 1.955 5.465 34.562 1 87.38 145 PRO A CA 1
ATOM 1091 C C . PRO A 1 145 ? 0.885 4.625 35.25 1 87.38 145 PRO A C 1
ATOM 1093 O O . PRO A 1 145 ? -0.205 4.434 34.688 1 87.38 145 PRO A O 1
ATOM 1096 N N . LYS A 1 146 ? 1.236 4.129 36.406 1 84.25 146 LYS A N 1
ATOM 1097 C CA . LYS A 1 146 ? 0.298 3.33 37.188 1 84.25 146 LYS A CA 1
ATOM 1098 C C . LYS A 1 146 ? -0.727 4.219 37.875 1 84.25 146 LYS A C 1
ATOM 1100 O O . LYS A 1 146 ? -1.829 3.771 38.219 1 84.25 146 LYS A O 1
ATOM 1105 N N . ASP A 1 147 ? -0.354 5.457 37.969 1 85.19 147 ASP A N 1
ATOM 1106 C CA . ASP A 1 147 ? -1.256 6.422 38.594 1 85.19 147 ASP A CA 1
ATOM 1107 C C . ASP A 1 147 ? -2.477 6.68 37.719 1 85.19 147 ASP A C 1
ATOM 1109 O O . ASP A 1 147 ? -2.348 7.16 36.594 1 85.19 147 ASP A O 1
ATOM 1113 N N . HIS A 1 148 ? -3.613 6.457 38.281 1 86.69 148 HIS A N 1
ATOM 1114 C CA . HIS A 1 148 ? -4.867 6.609 37.562 1 86.69 148 HIS A CA 1
ATOM 1115 C C . HIS A 1 148 ? -5.105 8.07 37.156 1 86.69 148 HIS A C 1
ATOM 1117 O O . HIS A 1 148 ? -5.613 8.352 36.094 1 86.69 148 HIS A O 1
ATOM 1123 N N . GLY A 1 149 ? -4.836 8.906 38.125 1 86.88 149 GLY A N 1
ATOM 1124 C CA . GLY A 1 149 ? -5.023 10.32 37.844 1 86.88 149 GLY A CA 1
ATOM 1125 C C . GLY A 1 149 ? -4.195 10.82 36.656 1 86.88 149 GLY A C 1
ATOM 1126 O O . GLY A 1 149 ? -4.684 11.594 35.844 1 86.88 149 GLY A O 1
ATOM 1127 N N . LEU A 1 150 ? -3.023 10.359 36.625 1 89.25 150 LEU A N 1
ATOM 1128 C CA . LEU A 1 150 ? -2.146 10.758 35.531 1 89.25 150 LEU A CA 1
ATOM 1129 C C . LEU A 1 150 ? -2.611 10.148 34.219 1 89.25 150 LEU A C 1
ATOM 1131 O O . LEU A 1 150 ? -2.568 10.805 33.156 1 89.25 150 LEU A O 1
ATOM 1135 N N . ARG A 1 151 ? -2.982 8.953 34.188 1 91.31 151 ARG A N 1
ATOM 1136 C CA . ARG A 1 151 ? -3.502 8.305 33 1 91.31 151 ARG A CA 1
ATOM 1137 C C . ARG A 1 151 ? -4.738 9.023 32.469 1 91.31 151 ARG A C 1
ATOM 1139 O O . ARG A 1 151 ? -4.895 9.203 31.266 1 91.31 151 ARG A O 1
ATOM 1146 N N . LEU A 1 152 ? -5.547 9.391 33.406 1 92.62 152 LEU A N 1
ATOM 1147 C CA . LEU A 1 152 ? -6.75 10.125 33.062 1 92.62 152 LEU A CA 1
ATOM 1148 C C . LEU A 1 152 ? -6.395 11.469 32.438 1 92.62 152 LEU A C 1
ATOM 1150 O O . LEU A 1 152 ? -7.027 11.891 31.453 1 92.62 152 LEU A O 1
ATOM 1154 N N . ARG A 1 153 ? -5.441 12.047 32.938 1 92.62 153 ARG A N 1
ATOM 1155 C CA . ARG A 1 153 ? -5.004 13.328 32.375 1 92.62 153 ARG A CA 1
ATOM 1156 C C . ARG A 1 153 ? -4.465 13.172 30.969 1 92.62 153 ARG A C 1
ATOM 1158 O O . ARG A 1 153 ? -4.703 14.023 30.109 1 92.62 153 ARG A O 1
ATOM 1165 N N . LEU A 1 154 ? -3.695 12.133 30.781 1 94.94 154 LEU A N 1
ATOM 1166 C CA . LEU A 1 154 ? -3.148 11.852 29.469 1 94.94 154 LEU A CA 1
ATOM 1167 C C . LEU A 1 154 ? -4.266 11.586 28.453 1 94.94 154 LEU A C 1
ATOM 1169 O O . LEU A 1 154 ? -4.254 12.125 27.344 1 94.94 154 LEU A O 1
ATOM 1173 N N . VAL A 1 155 ? -5.223 10.82 28.828 1 96.06 155 VAL A N 1
ATOM 1174 C CA . VAL A 1 155 ? -6.344 10.461 27.969 1 96.06 155 VAL A CA 1
ATOM 1175 C C . VAL A 1 155 ? -7.188 11.703 27.688 1 96.06 155 VAL A C 1
ATOM 1177 O O . VAL A 1 155 ? -7.617 11.914 26.547 1 96.06 155 VAL A O 1
ATOM 1180 N N . ASN A 1 156 ? -7.371 12.516 28.672 1 94.5 156 ASN A N 1
ATOM 1181 C CA . ASN A 1 156 ? -8.148 13.742 28.484 1 94.5 156 ASN A CA 1
ATOM 1182 C C . ASN A 1 156 ? -7.434 14.719 27.547 1 94.5 156 ASN A C 1
ATOM 1184 O O . ASN A 1 156 ? -8.07 15.398 26.75 1 94.5 156 ASN A O 1
ATOM 1188 N N . ALA A 1 157 ? -6.145 14.75 27.734 1 93.38 157 ALA A N 1
ATOM 1189 C CA . ALA A 1 157 ? -5.379 15.609 26.828 1 93.38 157 ALA A CA 1
ATOM 1190 C C . ALA A 1 157 ? -5.551 15.164 25.391 1 93.38 157 ALA A C 1
ATOM 1192 O O . ALA A 1 157 ? -5.648 16 24.484 1 93.38 157 ALA A O 1
ATOM 1193 N N . PHE A 1 158 ? -5.602 13.898 25.156 1 96.38 158 PHE A N 1
ATOM 1194 C CA . PHE A 1 158 ? -5.844 13.367 23.828 1 96.38 158 PHE A CA 1
ATOM 1195 C C . PHE A 1 158 ? -7.219 13.789 23.312 1 96.38 158 PHE A C 1
ATOM 1197 O O . PHE A 1 158 ? -7.348 14.273 22.188 1 96.38 158 PHE A O 1
ATOM 1204 N N . PHE A 1 159 ? -8.258 13.578 24.062 1 95.25 159 PHE A N 1
ATOM 1205 C CA . PHE A 1 159 ? -9.625 13.867 23.641 1 95.25 159 PHE A CA 1
ATOM 1206 C C . PHE A 1 159 ? -9.82 15.359 23.406 1 95.25 159 PHE A C 1
ATOM 1208 O O . PHE A 1 159 ? -10.578 15.766 22.531 1 95.25 159 PHE A O 1
ATOM 1215 N N . ASP A 1 160 ? -9.062 16.156 24.109 1 92.31 160 ASP A N 1
ATOM 1216 C CA . ASP A 1 160 ? -9.25 17.594 24.031 1 92.31 160 ASP A CA 1
ATOM 1217 C C . ASP A 1 160 ? -8.5 18.188 22.844 1 92.31 160 ASP A C 1
ATOM 1219 O O . ASP A 1 160 ? -8.938 19.188 22.266 1 92.31 160 ASP A O 1
ATOM 1223 N N . ARG A 1 161 ? -7.434 17.516 22.5 1 92.19 161 ARG A N 1
ATOM 1224 C CA . ARG A 1 161 ? -6.527 18.203 21.594 1 92.19 161 ARG A CA 1
ATOM 1225 C C . ARG A 1 161 ? -6.375 17.438 20.281 1 92.19 161 ARG A C 1
ATOM 1227 O O . ARG A 1 161 ? -6.086 18.047 19.25 1 92.19 161 ARG A O 1
ATOM 1234 N N . SER A 1 162 ? -6.492 16.141 20.266 1 94.56 162 SER A N 1
ATOM 1235 C CA . SER A 1 162 ? -6.195 15.336 19.078 1 94.56 162 SER A CA 1
ATOM 1236 C C . SER A 1 162 ? -7.465 14.742 18.484 1 94.56 162 SER A C 1
ATOM 1238 O O . SER A 1 162 ? -7.547 14.531 17.281 1 94.56 162 SER A O 1
ATOM 1240 N N . HIS A 1 163 ? -8.438 14.523 19.234 1 95.69 163 HIS A N 1
ATOM 1241 C CA . HIS A 1 163 ? -9.594 13.711 18.891 1 95.69 163 HIS A CA 1
ATOM 1242 C C . HIS A 1 163 ? -10.32 14.266 17.672 1 95.69 163 HIS A C 1
ATOM 1244 O O . HIS A 1 163 ? -10.773 13.508 16.812 1 95.69 163 HIS A O 1
ATOM 1250 N N . HIS A 1 164 ? -10.398 15.555 17.547 1 94.62 164 HIS A N 1
ATOM 1251 C CA . HIS A 1 164 ? -11.203 16.156 16.484 1 94.62 164 HIS A CA 1
ATOM 1252 C C . HIS A 1 164 ? -10.344 16.5 15.273 1 94.62 164 HIS A C 1
ATOM 1254 O O . HIS A 1 164 ? -10.859 16.938 14.25 1 94.62 164 HIS A O 1
ATOM 1260 N N . LEU A 1 165 ? -9.07 16.234 15.43 1 95.19 165 LEU A N 1
ATOM 1261 C CA . LEU A 1 165 ? -8.172 16.562 14.328 1 95.19 165 LEU A CA 1
ATOM 1262 C C . LEU A 1 165 ? -8.133 15.438 13.297 1 95.19 165 LEU A C 1
ATOM 1264 O O . LEU A 1 165 ? -8.164 14.258 13.664 1 95.19 165 LEU A O 1
ATOM 1268 N N . ARG A 1 166 ? -8.148 15.719 12.047 1 95 166 ARG A N 1
ATOM 1269 C CA . ARG A 1 166 ? -7.852 14.844 10.914 1 95 166 ARG A CA 1
ATOM 1270 C C . ARG A 1 166 ? -8.695 13.578 10.961 1 95 166 ARG A C 1
ATOM 1272 O O . ARG A 1 166 ? -8.203 12.484 10.664 1 95 166 ARG A O 1
ATOM 1279 N N . CYS A 1 167 ? -9.789 13.719 11.492 1 93.88 167 CYS A N 1
ATOM 1280 C CA . CYS A 1 167 ? -10.828 12.695 11.477 1 93.88 167 CYS A CA 1
ATOM 1281 C C . CYS A 1 167 ? -10.438 11.516 12.359 1 93.88 167 CYS A C 1
ATOM 1283 O O . CYS A 1 167 ? -10.836 10.383 12.102 1 93.88 167 CYS A O 1
ATOM 1285 N N . VAL A 1 168 ? -9.664 11.688 13.398 1 96.25 168 VAL A N 1
ATOM 1286 C CA . VAL A 1 168 ? -9.25 10.57 14.25 1 96.25 168 VAL A CA 1
ATOM 1287 C C . VAL A 1 168 ? -10.258 10.391 15.383 1 96.25 168 VAL A C 1
ATOM 1289 O O . VAL A 1 168 ? -9.922 9.852 16.438 1 96.25 168 VAL A O 1
ATOM 1292 N N . SER A 1 169 ? -11.508 10.844 15.148 1 96.06 169 SER A N 1
ATOM 1293 C CA . SER A 1 169 ? -12.555 10.734 16.156 1 96.06 169 SER A CA 1
ATOM 1294 C C . SER A 1 169 ? -13.25 9.383 16.094 1 96.06 169 SER A C 1
ATOM 1296 O O . SER A 1 169 ? -14.477 9.312 16.062 1 96.06 169 SER A O 1
ATOM 1298 N N . PHE A 1 170 ? -12.461 8.336 16.031 1 96.94 170 PHE A N 1
ATOM 1299 C CA . PHE A 1 170 ? -13.055 7.012 15.922 1 96.94 170 PHE A CA 1
ATOM 1300 C C . PHE A 1 170 ? -13.148 6.34 17.281 1 96.94 170 PHE A C 1
ATOM 1302 O O . PHE A 1 170 ? -13.805 5.305 17.438 1 96.94 170 PHE A O 1
ATOM 1309 N N . VAL A 1 171 ? -12.516 6.906 18.281 1 96.31 171 VAL A N 1
ATOM 1310 C CA . VAL A 1 171 ? -12.68 6.398 19.641 1 96.31 171 VAL A CA 1
ATOM 1311 C C . VAL A 1 171 ? -13.914 7.039 20.281 1 96.31 171 VAL A C 1
ATOM 1313 O O . VAL A 1 171 ? -14 8.266 20.375 1 96.31 171 VAL A O 1
ATOM 1316 N N . HIS A 1 172 ? -14.82 6.246 20.625 1 94.06 172 HIS A N 1
ATOM 1317 C CA . HIS A 1 172 ? -16.016 6.73 21.297 1 94.06 172 HIS A CA 1
ATOM 1318 C C . HIS A 1 172 ? -15.711 7.145 22.734 1 94.06 172 HIS A C 1
ATOM 1320 O O . HIS A 1 172 ? -15.523 6.289 23.609 1 94.06 172 HIS A O 1
ATOM 1326 N N . PRO A 1 173 ? -15.828 8.422 23.062 1 93.75 173 PRO A N 1
ATOM 1327 C CA . PRO A 1 173 ? -15.32 8.906 24.344 1 93.75 173 PRO A CA 1
ATOM 1328 C C . PRO A 1 173 ? -16.062 8.312 25.547 1 93.75 173 PRO A C 1
ATOM 1330 O O . PRO A 1 173 ? -15.438 7.809 26.484 1 93.75 173 PRO A O 1
ATOM 1333 N N . PRO A 1 174 ? -17.375 8.273 25.547 1 91.69 174 PRO A N 1
ATOM 1334 C CA . PRO A 1 174 ? -18.078 7.723 26.719 1 91.69 174 PRO A CA 1
ATOM 1335 C C . PRO A 1 174 ? -17.734 6.258 26.969 1 91.69 174 PRO A C 1
ATOM 1337 O O . PRO A 1 174 ? -17.453 5.871 28.109 1 91.69 174 PRO A O 1
ATOM 1340 N N . SER A 1 175 ? -17.734 5.496 25.922 1 90.88 175 SER A N 1
ATOM 1341 C CA . SER A 1 175 ? -17.438 4.078 26.078 1 90.88 175 SER A CA 1
ATOM 1342 C C . SER A 1 175 ? -15.992 3.861 26.516 1 90.88 175 SER A C 1
ATOM 1344 O O . SER A 1 175 ? -15.711 2.975 27.328 1 90.88 175 SER A O 1
ATOM 1346 N N . PHE A 1 176 ? -15.141 4.645 26.062 1 95 176 PHE A N 1
ATOM 1347 C CA . PHE A 1 176 ? -13.727 4.508 26.406 1 95 176 PHE A CA 1
ATOM 1348 C C . PHE A 1 176 ? -13.484 4.891 27.859 1 95 176 PHE A C 1
ATOM 1350 O O . PHE A 1 176 ? -12.75 4.207 28.578 1 95 176 PHE A O 1
ATOM 1357 N N . MET A 1 177 ? -14.094 5.98 28.234 1 94 177 MET A N 1
ATOM 1358 C CA . MET A 1 177 ? -13.93 6.453 29.609 1 94 177 MET A CA 1
ATOM 1359 C C . MET A 1 177 ? -14.516 5.453 30.594 1 94 177 MET A C 1
ATOM 1361 O O . MET A 1 177 ? -13.969 5.258 31.688 1 94 177 MET A O 1
ATOM 1365 N N . GLN A 1 178 ? -15.578 4.844 30.156 1 92.44 178 GLN A N 1
ATOM 1366 C CA . GLN A 1 178 ? -16.156 3.799 31 1 92.44 178 GLN A CA 1
ATOM 1367 C C . GLN A 1 178 ? -15.211 2.609 31.125 1 92.44 178 GLN A C 1
ATOM 1369 O O . GLN A 1 178 ? -15.039 2.068 32.219 1 92.44 178 GLN A O 1
ATOM 1374 N N . SER A 1 179 ? -14.641 2.275 30.016 1 92.62 179 SER A N 1
ATOM 1375 C CA . SER A 1 179 ? -13.688 1.172 30.031 1 92.62 179 SER A CA 1
ATOM 1376 C C . SER A 1 179 ? -12.453 1.516 30.859 1 92.62 179 SER A C 1
ATOM 1378 O O . SER A 1 179 ? -11.875 0.646 31.516 1 92.62 179 SER A O 1
ATOM 1380 N N . LEU A 1 180 ? -12.023 2.736 30.797 1 91.88 180 LEU A N 1
ATOM 1381 C CA . LEU A 1 180 ? -10.875 3.197 31.562 1 91.88 180 LEU A CA 1
ATOM 1382 C C . LEU A 1 180 ? -11.164 3.131 33.062 1 91.88 180 LEU A C 1
ATOM 1384 O O . LEU A 1 180 ? -10.312 2.697 33.844 1 91.88 180 LEU A O 1
ATOM 1388 N N . GLU A 1 181 ? -12.352 3.484 33.438 1 90.56 181 GLU A N 1
ATOM 1389 C CA . GLU A 1 181 ? -12.75 3.475 34.812 1 90.56 181 GLU A CA 1
ATOM 1390 C C . GLU A 1 181 ? -12.875 2.051 35.344 1 90.56 181 GLU A C 1
ATOM 1392 O O . GLU A 1 181 ? -12.539 1.78 36.5 1 90.56 181 GLU A O 1
ATOM 1397 N N . SER A 1 182 ? -13.305 1.194 34.5 1 90.88 182 SER A N 1
ATOM 1398 C CA . SER A 1 182 ? -13.484 -0.197 34.906 1 90.88 182 SER A CA 1
ATOM 1399 C C . SER A 1 182 ? -12.195 -0.992 34.719 1 90.88 182 SER A C 1
ATOM 1401 O O . SER A 1 182 ? -12.172 -2.203 34.969 1 90.88 182 SER A O 1
ATOM 1403 N N . ALA A 1 183 ? -11.156 -0.377 34.25 1 87.12 183 ALA A N 1
ATOM 1404 C CA . ALA A 1 183 ? -9.852 -0.996 34.031 1 87.12 183 ALA A CA 1
ATOM 1405 C C . ALA A 1 183 ? -9.953 -2.17 33.062 1 87.12 183 ALA A C 1
ATOM 1407 O O . ALA A 1 183 ? -9.32 -3.205 33.25 1 87.12 183 ALA A O 1
ATOM 1408 N N . SER A 1 184 ? -10.75 -1.994 32.062 1 89.56 184 SER A N 1
ATOM 1409 C CA . SER A 1 184 ? -10.969 -3.051 31.078 1 89.56 184 SER A CA 1
ATOM 1410 C C . SER A 1 184 ? -10.492 -2.623 29.688 1 89.56 184 SER A C 1
ATOM 1412 O O . SER A 1 184 ? -10.906 -3.199 28.672 1 89.56 184 SER A O 1
ATOM 1414 N N . ILE A 1 185 ? -9.641 -1.677 29.578 1 89.94 185 ILE A N 1
ATOM 1415 C CA . ILE A 1 185 ? -9.219 -1.095 28.312 1 89.94 185 ILE A CA 1
ATOM 1416 C C . ILE A 1 185 ? -8.477 -2.145 27.484 1 89.94 185 ILE A C 1
ATOM 1418 O O . ILE A 1 185 ? -8.648 -2.219 26.266 1 89.94 185 ILE A O 1
ATOM 1422 N N . ALA A 1 186 ? -7.656 -2.893 28.109 1 87.31 186 ALA A N 1
ATOM 1423 C CA . ALA A 1 186 ? -6.859 -3.895 27.406 1 87.31 186 ALA A CA 1
ATOM 1424 C C . ALA A 1 186 ? -7.754 -4.922 26.719 1 87.31 186 ALA A C 1
ATOM 1426 O O . ALA A 1 186 ? -7.473 -5.348 25.594 1 87.31 186 ALA A O 1
ATOM 1427 N N . GLU A 1 187 ? -8.797 -5.223 27.281 1 86.31 187 GLU A N 1
ATOM 1428 C CA . GLU A 1 187 ? -9.719 -6.215 26.75 1 86.31 187 GLU A CA 1
ATOM 1429 C C . GLU A 1 187 ? -10.617 -5.609 25.672 1 86.31 187 GLU A C 1
ATOM 1431 O O . GLU A 1 187 ? -10.875 -6.238 24.641 1 86.31 187 GLU A O 1
ATOM 1436 N N . ASP A 1 188 ? -10.977 -4.391 25.969 1 88.81 188 ASP A N 1
ATOM 1437 C CA . ASP A 1 188 ? -11.969 -3.766 25.094 1 88.81 188 ASP A CA 1
ATOM 1438 C C . ASP A 1 188 ? -11.312 -3.16 23.859 1 88.81 188 ASP A C 1
ATOM 1440 O O . ASP A 1 188 ? -11.867 -3.229 22.75 1 88.81 188 ASP A O 1
ATOM 1444 N N . TYR A 1 189 ? -10.164 -2.525 24.031 1 92.88 189 TYR A N 1
ATOM 1445 C CA . TYR A 1 189 ? -9.578 -1.719 22.969 1 92.88 189 TYR A CA 1
ATOM 1446 C C . TYR A 1 189 ? -8.164 -2.188 22.656 1 92.88 189 TYR A C 1
ATOM 1448 O O . TYR A 1 189 ? -7.605 -1.82 21.609 1 92.88 189 TYR A O 1
ATOM 1456 N N . GLY A 1 190 ? -7.648 -2.998 23.438 1 90.5 190 GLY A N 1
ATOM 1457 C CA . GLY A 1 190 ? -6.258 -3.387 23.281 1 90.5 190 GLY A CA 1
ATOM 1458 C C . GLY A 1 190 ? -5.289 -2.41 23.922 1 90.5 190 GLY A C 1
ATOM 1459 O O . GLY A 1 190 ? -5.523 -1.199 23.922 1 90.5 190 GLY A O 1
ATOM 1460 N N . GLU A 1 191 ? -4.191 -2.836 24.312 1 92.81 191 GLU A N 1
ATOM 1461 C CA . GLU A 1 191 ? -3.205 -2.016 25.016 1 92.81 191 GLU A CA 1
ATOM 1462 C C . GLU A 1 191 ? -2.549 -1.016 24.062 1 92.81 191 GLU A C 1
ATOM 1464 O O . GLU A 1 191 ? -2.285 0.127 24.438 1 92.81 191 GLU A O 1
ATOM 1469 N N . PRO A 1 192 ? -2.291 -1.432 22.859 1 96.5 192 PRO A N 1
ATOM 1470 C CA . PRO A 1 192 ? -1.61 -0.502 21.953 1 96.5 192 PRO A CA 1
ATOM 1471 C C . PRO A 1 192 ? -2.377 0.804 21.766 1 96.5 192 PRO A C 1
ATOM 1473 O O . PRO A 1 192 ? -1.769 1.869 21.641 1 96.5 192 PRO A O 1
ATOM 1476 N N . LEU A 1 193 ? -3.676 0.735 21.781 1 97.69 193 LEU A N 1
ATOM 1477 C CA . LEU A 1 193 ? -4.461 1.951 21.609 1 97.69 193 LEU A CA 1
ATOM 1478 C C . LEU A 1 193 ? -4.25 2.914 22.766 1 97.69 193 LEU A C 1
ATOM 1480 O O . LEU A 1 193 ? -4.086 4.117 22.562 1 97.69 193 LEU A O 1
ATOM 1484 N N . LEU A 1 194 ? -4.27 2.34 23.938 1 96.81 194 LEU A N 1
ATOM 1485 C CA . LEU A 1 194 ? -4.047 3.176 25.125 1 96.81 194 LEU A CA 1
ATOM 1486 C C . LEU A 1 194 ? -2.66 3.809 25.078 1 96.81 194 LEU A C 1
ATOM 1488 O O . LEU A 1 194 ? -2.504 4.992 25.391 1 96.81 194 LEU A O 1
ATOM 1492 N N . TYR A 1 195 ? -1.664 3.018 24.719 1 97 195 TYR A N 1
ATOM 1493 C CA . TYR A 1 195 ? -0.302 3.525 24.594 1 97 195 TYR A CA 1
ATOM 1494 C C . TYR A 1 195 ? -0.239 4.676 23.594 1 97 195 TYR A C 1
ATOM 1496 O O . TYR A 1 195 ? 0.398 5.699 23.859 1 97 195 TYR A O 1
ATOM 1504 N N . ALA A 1 196 ? -0.868 4.527 22.516 1 97.81 196 ALA A N 1
ATOM 1505 C CA . ALA A 1 196 ? -0.843 5.547 21.453 1 97.81 196 ALA A CA 1
ATOM 1506 C C . ALA A 1 196 ? -1.553 6.816 21.906 1 97.81 196 ALA A C 1
ATOM 1508 O O . ALA A 1 196 ? -1.067 7.926 21.672 1 97.81 196 ALA A O 1
ATOM 1509 N N . MET A 1 197 ? -2.707 6.645 22.562 1 97.75 197 MET A N 1
ATOM 1510 C CA . MET A 1 197 ? -3.457 7.789 23.062 1 97.75 197 MET A CA 1
ATOM 1511 C C . MET A 1 197 ? -2.65 8.555 24.109 1 97.75 197 MET A C 1
ATOM 1513 O O . MET A 1 197 ? -2.586 9.781 24.078 1 97.75 197 MET A O 1
ATOM 1517 N N . CYS A 1 198 ? -2.059 7.789 24.938 1 96.88 198 CYS A N 1
ATOM 1518 C CA . CYS A 1 198 ? -1.265 8.414 26 1 96.88 198 CYS A CA 1
ATOM 1519 C C . CYS A 1 198 ? -0.024 9.086 25.422 1 96.88 198 CYS A C 1
ATOM 1521 O O . CYS A 1 198 ? 0.406 10.125 25.922 1 96.88 198 CYS A O 1
ATOM 1523 N N . ALA A 1 199 ? 0.567 8.5 24.422 1 97.06 199 ALA A N 1
ATOM 1524 C CA . ALA A 1 199 ? 1.716 9.125 23.766 1 97.06 199 ALA A CA 1
ATOM 1525 C C . ALA A 1 199 ? 1.346 10.484 23.188 1 97.06 199 ALA A C 1
ATOM 1527 O O . ALA A 1 199 ? 2.074 11.461 23.375 1 97.06 199 ALA A O 1
ATOM 1528 N N . LEU A 1 200 ? 0.262 10.578 22.578 1 96.56 200 LEU A N 1
ATOM 1529 C CA . LEU A 1 200 ? -0.204 11.844 22.016 1 96.56 200 LEU A CA 1
ATOM 1530 C C . LEU A 1 200 ? -0.533 12.836 23.125 1 96.56 200 LEU A C 1
ATOM 1532 O O . LEU A 1 200 ? -0.197 14.016 23.031 1 96.56 200 LEU A O 1
ATOM 1536 N N . GLY A 1 201 ? -1.176 12.305 24.172 1 95.19 201 GLY A N 1
ATOM 1537 C CA . GLY A 1 201 ? -1.476 13.156 25.312 1 95.19 201 GLY A CA 1
ATOM 1538 C C . GLY A 1 201 ? -0.235 13.734 25.969 1 95.19 201 GLY A C 1
ATOM 1539 O O . GLY A 1 201 ? -0.2 14.922 26.312 1 95.19 201 GLY A O 1
ATOM 1540 N N . ALA A 1 202 ? 0.742 12.914 26.078 1 93.94 202 ALA A N 1
ATOM 1541 C CA . ALA A 1 202 ? 1.99 13.336 26.719 1 93.94 202 ALA A CA 1
ATOM 1542 C C . ALA A 1 202 ? 2.664 14.445 25.906 1 93.94 202 ALA A C 1
ATOM 1544 O O . ALA A 1 202 ? 3.246 15.367 26.469 1 93.94 202 ALA A O 1
ATOM 1545 N N . ARG A 1 203 ? 2.611 14.359 24.672 1 91.25 203 ARG A N 1
ATOM 1546 C CA . ARG A 1 203 ? 3.191 15.375 23.797 1 91.25 203 ARG A CA 1
ATOM 1547 C C . ARG A 1 203 ? 2.525 16.734 24 1 91.25 203 ARG A C 1
ATOM 1549 O O . ARG A 1 203 ? 3.203 17.75 24.094 1 91.25 203 ARG A O 1
ATOM 1556 N N . HIS A 1 204 ? 1.175 16.703 24.078 1 89.88 204 HIS A N 1
ATOM 1557 C CA . HIS A 1 204 ? 0.449 17.953 24.281 1 89.88 204 HIS A CA 1
ATOM 1558 C C . HIS A 1 204 ? 0.807 18.578 25.625 1 89.88 204 HIS A C 1
ATOM 1560 O O . HIS A 1 204 ? 1.001 19.797 25.719 1 89.88 204 HIS A O 1
ATOM 1566 N N . ILE A 1 205 ? 0.887 17.75 26.594 1 88.88 205 ILE A N 1
ATOM 1567 C CA . ILE A 1 205 ? 1.223 18.25 27.922 1 88.88 205 ILE A CA 1
ATOM 1568 C C . ILE A 1 205 ? 2.625 18.859 27.906 1 88.88 205 ILE A C 1
ATOM 1570 O O . ILE A 1 205 ? 2.857 19.922 28.484 1 88.88 205 ILE A O 1
ATOM 1574 N N . TYR A 1 206 ? 3.502 18.203 27.266 1 87.19 206 TYR A N 1
ATOM 1575 C CA . TYR A 1 206 ? 4.879 18.672 27.156 1 87.19 206 TYR A CA 1
ATOM 1576 C C . TYR A 1 206 ? 4.941 20.016 26.453 1 87.19 206 TYR A C 1
ATOM 1578 O O . TYR A 1 206 ? 5.633 20.922 26.906 1 87.19 206 TYR A O 1
ATOM 1586 N N . PHE A 1 207 ? 4.25 20.188 25.438 1 84 207 PHE A N 1
ATOM 1587 C CA . PHE A 1 207 ? 4.32 21.422 24.656 1 84 207 PHE A CA 1
ATOM 1588 C C . PHE A 1 207 ? 3.613 22.562 25.375 1 84 207 PHE A C 1
ATOM 1590 O O . PHE A 1 207 ? 4.023 23.719 25.266 1 84 207 PHE A O 1
ATOM 1597 N N . ASP A 1 208 ? 2.588 22.219 26.047 1 83 208 ASP A N 1
ATOM 1598 C CA . ASP A 1 208 ? 1.966 23.234 26.891 1 83 208 ASP A CA 1
ATOM 1599 C C . ASP A 1 208 ? 2.943 23.75 27.938 1 83 208 ASP A C 1
ATOM 1601 O O . ASP A 1 208 ? 2.975 24.938 28.234 1 83 208 ASP A O 1
ATOM 1605 N N . ALA A 1 209 ? 3.719 22.812 28.422 1 81.06 209 ALA A N 1
ATOM 1606 C CA . ALA A 1 209 ? 4.719 23.188 29.406 1 81.06 209 ALA A CA 1
ATOM 1607 C C . ALA A 1 209 ? 5.812 24.062 28.797 1 81.06 209 ALA A C 1
ATOM 1609 O O . ALA A 1 209 ? 6.285 25.016 29.406 1 81.06 209 ALA A O 1
ATOM 1610 N N . THR A 1 210 ? 6.223 23.75 27.656 1 78.81 210 THR A N 1
ATOM 1611 C CA . THR A 1 210 ? 7.266 24.5 26.969 1 78.81 210 THR A CA 1
ATOM 1612 C C . THR A 1 210 ? 6.812 25.938 26.688 1 78.81 210 THR A C 1
ATOM 1614 O O . THR A 1 210 ? 7.621 26.859 26.734 1 78.81 210 THR A O 1
ATOM 1617 N N . LEU A 1 211 ? 5.57 26.078 26.422 1 75.88 211 LEU A N 1
ATOM 1618 C CA . LEU A 1 211 ? 5.035 27.406 26.109 1 75.88 211 LEU A CA 1
ATOM 1619 C C . LEU A 1 211 ? 4.844 28.234 27.375 1 75.88 211 LEU A C 1
ATOM 1621 O O . LEU A 1 211 ? 4.98 29.453 27.359 1 75.88 211 LEU A O 1
ATOM 1625 N N . ALA A 1 212 ? 4.52 27.516 28.391 1 75.19 212 ALA A N 1
ATOM 1626 C CA . ALA A 1 212 ? 4.18 28.219 29.625 1 75.19 212 ALA A CA 1
ATOM 1627 C C . ALA A 1 212 ? 5.434 28.578 30.422 1 75.19 212 ALA A C 1
ATOM 1629 O O . ALA A 1 212 ? 5.438 29.562 31.172 1 75.19 212 ALA A O 1
ATOM 1630 N N . LEU A 1 213 ? 6.48 27.75 30.172 1 74.62 213 LEU A N 1
ATOM 1631 C CA . LEU A 1 213 ? 7.672 27.938 30.984 1 74.62 213 LEU A CA 1
ATOM 1632 C C . LEU A 1 213 ? 8.688 28.828 30.266 1 74.62 213 LEU A C 1
ATOM 1634 O O . LEU A 1 213 ? 8.688 28.922 29.047 1 74.62 213 LEU A O 1
ATOM 1638 N N . ASP A 1 214 ? 9.312 29.672 31.062 1 71.94 214 ASP A N 1
ATOM 1639 C CA . ASP A 1 214 ? 10.352 30.531 30.5 1 71.94 214 ASP A CA 1
ATOM 1640 C C . ASP A 1 214 ? 11.688 30.297 31.203 1 71.94 214 ASP A C 1
ATOM 1642 O O . ASP A 1 214 ? 11.734 29.719 32.281 1 71.94 214 ASP A O 1
ATOM 1646 N N . GLY A 1 215 ? 12.773 30.672 30.531 1 67.38 215 GLY A N 1
ATOM 1647 C CA . GLY A 1 215 ? 14.109 30.734 31.109 1 67.38 215 GLY A CA 1
ATOM 1648 C C . GLY A 1 215 ? 14.633 29.375 31.547 1 67.38 215 GLY A C 1
ATOM 1649 O O . GLY A 1 215 ? 14.617 28.406 30.781 1 67.38 215 GLY A O 1
ATOM 1650 N N . PRO A 1 216 ? 15.031 29.359 32.781 1 69.31 216 PRO A N 1
ATOM 1651 C CA . PRO A 1 216 ? 15.695 28.172 33.312 1 69.31 216 PRO A CA 1
ATOM 1652 C C . PRO A 1 216 ? 14.742 27 33.469 1 69.31 216 PRO A C 1
ATOM 1654 O O . PRO A 1 216 ? 15.164 25.844 33.375 1 69.31 216 PRO A O 1
ATOM 1657 N N . ASP A 1 217 ? 13.492 27.328 33.719 1 73.25 217 ASP A N 1
ATOM 1658 C CA . ASP A 1 217 ? 12.523 26.25 33.906 1 73.25 217 ASP A CA 1
ATOM 1659 C C . ASP A 1 217 ? 12.281 25.516 32.562 1 73.25 217 ASP A C 1
ATOM 1661 O O . ASP A 1 217 ? 12.094 24.297 32.562 1 73.25 217 ASP A O 1
ATOM 1665 N N . ARG A 1 218 ? 12.336 26.203 31.562 1 76.94 218 ARG A N 1
ATOM 1666 C CA . ARG A 1 218 ? 12.18 25.594 30.25 1 76.94 218 ARG A CA 1
ATOM 1667 C C . ARG A 1 218 ? 13.383 24.719 29.891 1 76.94 218 ARG A C 1
ATOM 1669 O O . ARG A 1 218 ? 13.227 23.641 29.297 1 76.94 218 ARG A O 1
ATOM 1676 N N . ASP A 1 219 ? 14.484 25.156 30.359 1 72.56 219 ASP A N 1
ATOM 1677 C CA . ASP A 1 219 ? 15.711 24.422 30.047 1 72.56 219 ASP A CA 1
ATOM 1678 C C . ASP A 1 219 ? 15.781 23.109 30.844 1 72.56 219 ASP A C 1
ATOM 1680 O O . ASP A 1 219 ? 16.531 22.203 30.469 1 72.56 219 ASP A O 1
ATOM 1684 N N . SER A 1 220 ? 14.961 23.094 31.875 1 73.31 220 SER A N 1
ATOM 1685 C CA . SER A 1 220 ? 14.969 21.906 32.719 1 73.31 220 SER A CA 1
ATOM 1686 C C . SER A 1 220 ? 14.102 20.797 32.094 1 73.31 220 SER A C 1
ATOM 1688 O O . SER A 1 220 ? 14.156 19.641 32.531 1 73.31 220 SER A O 1
ATOM 1690 N N . LEU A 1 221 ? 13.398 21.141 31.094 1 77.69 221 LEU A N 1
ATOM 1691 C CA . LEU A 1 221 ? 12.57 20.141 30.422 1 77.69 221 LEU A CA 1
ATOM 1692 C C . LEU A 1 221 ? 13.445 19.125 29.688 1 77.69 221 LEU A C 1
ATOM 1694 O O . LEU A 1 221 ? 14.531 19.453 29.219 1 77.69 221 LEU A O 1
ATOM 1698 N N . PRO A 1 222 ? 12.93 17.859 29.734 1 76.69 222 PRO A N 1
ATOM 1699 C CA . PRO A 1 222 ? 13.695 16.859 29 1 76.69 222 PRO A CA 1
ATOM 1700 C C . PRO A 1 222 ? 13.836 17.188 27.516 1 76.69 222 PRO A C 1
ATOM 1702 O O . PRO A 1 222 ? 12.93 17.781 26.922 1 76.69 222 PRO A O 1
ATOM 1705 N N . SER A 1 223 ? 14.961 16.75 26.984 1 72.75 223 SER A N 1
ATOM 1706 C CA . SER A 1 223 ? 15.219 17 25.578 1 72.75 223 SER A CA 1
ATOM 1707 C C . SER A 1 223 ? 14.43 16.031 24.688 1 72.75 223 SER A C 1
ATOM 1709 O O . SER A 1 223 ? 14.156 16.328 23.531 1 72.75 223 SER A O 1
ATOM 1711 N N . ILE A 1 224 ? 14.07 14.922 25.344 1 76.12 224 ILE A N 1
ATOM 1712 C CA . ILE A 1 224 ? 13.312 13.922 24.594 1 76.12 224 ILE A CA 1
ATOM 1713 C C . ILE A 1 224 ? 11.82 14.164 24.766 1 76.12 224 ILE A C 1
ATOM 1715 O O . ILE A 1 224 ? 11.344 14.375 25.891 1 76.12 224 ILE A O 1
ATOM 1719 N N . VAL A 1 225 ? 11.102 14.32 23.703 1 80.06 225 VAL A N 1
ATOM 1720 C CA . VAL A 1 225 ? 9.648 14.477 23.766 1 80.06 225 VAL A CA 1
ATOM 1721 C C . VAL A 1 225 ? 9.023 13.219 24.375 1 80.06 225 VAL A C 1
ATOM 1723 O O . VAL A 1 225 ? 9.242 12.109 23.891 1 80.06 225 VAL A O 1
ATOM 1726 N N . PRO A 1 226 ? 8.375 13.453 25.422 1 86.56 226 PRO A N 1
ATOM 1727 C CA . PRO A 1 226 ? 7.758 12.305 26.094 1 86.56 226 PRO A CA 1
ATOM 1728 C C . PRO A 1 226 ? 6.805 11.531 25.172 1 86.56 226 PRO A C 1
ATOM 1730 O O . PRO A 1 22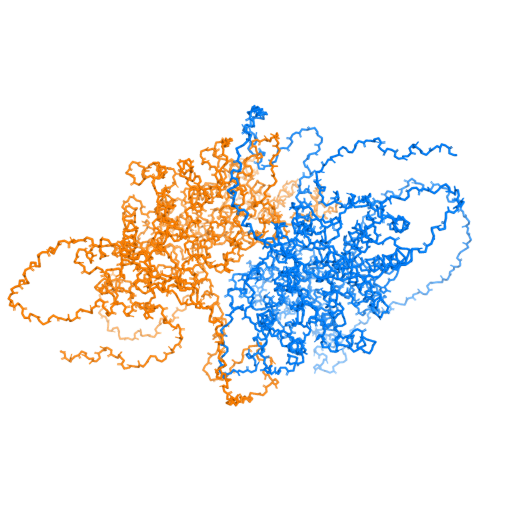6 ? 6.285 12.094 24.203 1 86.56 226 PRO A O 1
ATOM 1733 N N . GLY A 1 227 ? 6.562 10.219 25.5 1 92.25 227 GLY A N 1
ATOM 1734 C CA . GLY A 1 227 ? 5.613 9.383 24.781 1 92.25 227 GLY A CA 1
ATOM 1735 C C . GLY A 1 227 ? 6.266 8.508 23.734 1 92.25 227 GLY A C 1
ATOM 1736 O O . GLY A 1 227 ? 5.641 7.57 23.219 1 92.25 227 GLY A O 1
ATOM 1737 N N . GLN A 1 228 ? 7.512 8.758 23.391 1 91.5 228 GLN A N 1
ATOM 1738 C CA . GLN A 1 228 ? 8.188 8.031 22.328 1 91.5 228 GLN A CA 1
ATOM 1739 C C . GLN A 1 228 ? 8.266 6.543 22.641 1 91.5 228 GLN A C 1
ATOM 1741 O O . GLN A 1 228 ? 7.996 5.707 21.766 1 91.5 228 GLN A O 1
ATOM 1746 N N . ALA A 1 229 ? 8.602 6.262 23.844 1 93.31 229 ALA A N 1
ATOM 1747 C CA . ALA A 1 229 ? 8.727 4.863 24.25 1 93.31 229 ALA A CA 1
ATOM 1748 C C . ALA A 1 229 ? 7.375 4.152 24.188 1 93.31 229 ALA A C 1
ATOM 1750 O O . ALA A 1 229 ? 7.301 2.975 23.828 1 93.31 229 ALA A O 1
ATOM 1751 N N . TRP A 1 230 ? 6.348 4.855 24.578 1 96.56 230 TRP A N 1
ATOM 1752 C CA . TRP A 1 230 ? 5.004 4.285 24.531 1 96.56 230 TRP A CA 1
ATOM 1753 C C . TRP A 1 230 ? 4.57 4.031 23.094 1 96.56 230 TRP A C 1
ATOM 1755 O O . TRP A 1 230 ? 3.986 2.988 22.781 1 96.56 230 TRP A O 1
ATOM 1765 N N . ALA A 1 231 ? 4.875 4.969 22.203 1 96.25 231 ALA A N 1
ATOM 1766 C CA . ALA A 1 231 ? 4.555 4.809 20.797 1 96.25 231 ALA A CA 1
ATOM 1767 C C . ALA A 1 231 ? 5.301 3.625 20.188 1 96.25 231 ALA A C 1
ATOM 1769 O O . ALA A 1 231 ? 4.742 2.865 19.406 1 96.25 231 ALA A O 1
ATOM 1770 N N . GLU A 1 232 ? 6.527 3.467 20.578 1 93.69 232 GLU A N 1
ATOM 1771 C CA . GLU A 1 232 ? 7.34 2.365 20.062 1 93.69 232 GLU A CA 1
ATOM 1772 C C . GLU A 1 232 ? 6.809 1.019 20.547 1 93.69 232 GLU A C 1
ATOM 1774 O O . GLU A 1 232 ? 6.773 0.05 19.781 1 93.69 232 GLU A O 1
ATOM 1779 N N . ARG A 1 233 ? 6.438 1.021 21.734 1 94.25 233 ARG A N 1
ATOM 1780 C CA . ARG A 1 233 ? 5.879 -0.212 22.281 1 94.25 233 ARG A CA 1
ATOM 1781 C C . ARG A 1 233 ? 4.582 -0.587 21.562 1 94.25 233 ARG A C 1
ATOM 1783 O O . ARG A 1 233 ? 4.371 -1.752 21.219 1 94.25 233 ARG A O 1
ATOM 1790 N N . ALA A 1 234 ? 3.703 0.36 21.438 1 96.62 234 ALA A N 1
ATOM 1791 C CA . ALA A 1 234 ? 2.453 0.121 20.719 1 96.62 234 ALA A CA 1
ATOM 1792 C C . ALA A 1 234 ? 2.723 -0.378 19.297 1 96.62 234 ALA A C 1
ATOM 1794 O O . ALA A 1 234 ? 2.066 -1.31 18.828 1 96.62 234 ALA A O 1
ATOM 1795 N N . ARG A 1 235 ? 3.684 0.176 18.625 1 95.44 235 ARG A N 1
ATOM 1796 C CA . ARG A 1 235 ? 4.031 -0.195 17.25 1 95.44 235 ARG A CA 1
ATOM 1797 C C . ARG A 1 235 ? 4.531 -1.634 17.188 1 95.44 235 ARG A C 1
ATOM 1799 O O . ARG A 1 235 ? 4.133 -2.395 16.297 1 95.44 235 ARG A O 1
ATOM 1806 N N . LYS A 1 236 ? 5.371 -1.933 18.109 1 91.62 236 LYS A N 1
ATOM 1807 C CA . LYS A 1 236 ? 5.922 -3.285 18.141 1 91.62 236 LYS A CA 1
ATOM 1808 C C . LYS A 1 236 ? 4.816 -4.32 18.328 1 91.62 236 LYS A C 1
ATOM 1810 O O . LYS A 1 236 ? 4.828 -5.371 17.688 1 91.62 236 LYS A O 1
ATOM 1815 N N . GLU A 1 237 ? 3.912 -3.965 19.109 1 92.69 237 GLU A N 1
ATOM 1816 C CA . GLU A 1 237 ? 2.822 -4.898 19.375 1 92.69 237 GLU A CA 1
ATOM 1817 C C . GLU A 1 237 ? 1.928 -5.066 18.156 1 92.69 237 GLU A C 1
ATOM 1819 O O . GLU A 1 237 ? 1.537 -6.188 17.812 1 92.69 237 GLU A O 1
ATOM 1824 N N . ILE A 1 238 ? 1.598 -4.047 17.531 1 93.94 238 ILE A N 1
ATOM 1825 C CA . ILE A 1 238 ? 0.732 -4.086 16.359 1 93.94 238 ILE A CA 1
ATOM 1826 C C . ILE A 1 238 ? 1.422 -4.855 15.234 1 93.94 238 ILE A C 1
ATOM 1828 O O . ILE A 1 238 ? 0.796 -5.68 14.562 1 93.94 238 ILE A O 1
ATOM 1832 N N . LEU A 1 239 ? 2.689 -4.609 15.031 1 89.94 239 LEU A N 1
ATOM 1833 C CA . LEU A 1 239 ? 3.424 -5.238 13.938 1 89.94 239 LEU A CA 1
ATOM 1834 C C . LEU A 1 239 ? 3.67 -6.715 14.227 1 89.94 239 LEU A C 1
ATOM 1836 O O . LEU A 1 239 ? 3.791 -7.52 13.297 1 89.94 239 LEU A O 1
ATOM 1840 N N . GLY A 1 240 ? 3.697 -6.973 15.477 1 87.94 240 GLY A N 1
ATOM 1841 C CA . GLY A 1 240 ? 3.82 -8.375 15.852 1 87.94 240 GLY A CA 1
ATOM 1842 C C . GLY A 1 240 ? 2.607 -9.203 15.477 1 87.94 240 GLY A C 1
ATOM 1843 O O . GLY A 1 240 ? 2.721 -10.406 15.25 1 87.94 240 GLY A O 1
ATOM 1844 N N . GLU A 1 241 ? 1.488 -8.5 15.281 1 88.94 241 GLU A N 1
ATOM 1845 C CA . GLU A 1 241 ? 0.239 -9.18 14.945 1 88.94 241 GLU A CA 1
ATOM 1846 C C . GLU A 1 241 ? -0.233 -8.82 13.547 1 88.94 241 GLU A C 1
ATOM 1848 O O . GLU A 1 241 ? -1.427 -8.898 13.242 1 88.94 241 GLU A O 1
ATOM 1853 N N . MET A 1 242 ? 0.643 -8.5 12.773 1 89.62 242 MET A N 1
ATOM 1854 C CA . MET A 1 242 ? 0.269 -8 11.453 1 89.62 242 MET A CA 1
ATOM 1855 C C . MET A 1 242 ? -0.399 -9.094 10.625 1 89.62 242 MET A C 1
ATOM 1857 O O . MET A 1 242 ? -1.131 -8.797 9.68 1 89.62 242 MET A O 1
ATOM 1861 N N . HIS A 1 243 ? -0.164 -10.367 10.953 1 88.56 243 HIS A N 1
ATOM 1862 C CA . HIS A 1 243 ? -0.761 -11.484 10.234 1 88.56 243 HIS A CA 1
ATOM 1863 C C . HIS A 1 243 ? -2.252 -11.609 10.539 1 88.56 243 HIS A C 1
ATOM 1865 O O . HIS A 1 243 ? -2.986 -12.273 9.805 1 88.56 243 HIS A O 1
ATOM 1871 N N . ALA A 1 244 ? -2.635 -10.938 11.633 1 92.25 244 ALA A N 1
ATOM 1872 C CA . ALA A 1 244 ? -4.039 -10.969 12.039 1 92.25 244 ALA A CA 1
ATOM 1873 C C . ALA A 1 244 ? -4.492 -9.602 12.547 1 92.25 244 ALA A C 1
ATOM 1875 O O . ALA A 1 244 ? -4.824 -9.445 13.727 1 92.25 244 ALA A O 1
ATOM 1876 N N . PRO A 1 245 ? -4.578 -8.734 11.57 1 94.56 245 PRO A N 1
ATOM 1877 C CA . PRO A 1 245 ? -4.953 -7.379 11.992 1 94.56 245 PRO A CA 1
ATOM 1878 C C . PRO A 1 245 ? -6.383 -7.301 12.531 1 94.56 245 PRO A C 1
ATOM 1880 O O . PRO A 1 245 ? -7.266 -8.016 12.039 1 94.56 245 PRO A O 1
ATOM 1883 N N . THR A 1 246 ? -6.578 -6.484 13.531 1 94.25 246 THR A N 1
ATOM 1884 C CA . THR A 1 246 ? -7.887 -6.238 14.133 1 94.25 246 THR A CA 1
ATOM 1885 C C . THR A 1 246 ? -8.266 -4.766 14.008 1 94.25 246 THR A C 1
ATOM 1887 O O . THR A 1 246 ? -7.434 -3.934 13.633 1 94.25 246 THR A O 1
ATOM 1890 N N . VAL A 1 247 ? -9.469 -4.469 14.297 1 95.19 247 VAL A N 1
ATOM 1891 C CA . VAL A 1 247 ? -9.953 -3.088 14.273 1 95.19 247 VAL A CA 1
ATOM 1892 C C . VAL A 1 247 ? -9.203 -2.264 15.32 1 95.19 247 VAL A C 1
ATOM 1894 O O . VAL A 1 247 ? -8.867 -1.1 15.078 1 95.19 247 VAL A O 1
ATOM 1897 N N . GLN A 1 248 ? -8.898 -2.844 16.438 1 95.19 248 GLN A N 1
ATOM 1898 C CA . GLN A 1 248 ? -8.156 -2.166 17.484 1 95.19 248 GLN A CA 1
ATOM 1899 C C . GLN A 1 248 ? -6.746 -1.812 17.031 1 95.19 248 GLN A C 1
ATOM 1901 O O . GLN A 1 248 ? -6.238 -0.732 17.344 1 95.19 248 GLN A O 1
ATOM 1906 N N . ASN A 1 249 ? -6.184 -2.746 16.266 1 95.94 249 ASN A N 1
ATOM 1907 C CA . ASN A 1 249 ? -4.871 -2.473 15.703 1 95.94 249 ASN A CA 1
ATOM 1908 C C . ASN A 1 249 ? -4.91 -1.284 14.742 1 95.94 249 ASN A C 1
ATOM 1910 O O . ASN A 1 249 ? -3.971 -0.488 14.695 1 95.94 249 ASN A O 1
ATOM 1914 N N . LEU A 1 250 ? -5.977 -1.24 14.062 1 97.81 250 LEU A N 1
ATOM 1915 C CA . LEU A 1 250 ? -6.133 -0.147 13.109 1 97.81 250 LEU A CA 1
ATOM 1916 C C . LEU A 1 250 ? -6.273 1.188 13.828 1 97.81 250 LEU A C 1
ATOM 1918 O O . LEU A 1 250 ? -5.699 2.191 13.406 1 97.81 250 LEU A O 1
ATOM 1922 N N . MET A 1 251 ? -7.039 1.197 14.922 1 98 251 MET A N 1
ATOM 1923 C CA . MET A 1 251 ? -7.188 2.408 15.719 1 98 251 MET A CA 1
ATOM 1924 C C . MET A 1 251 ? -5.836 2.891 16.234 1 98 251 MET A C 1
ATOM 1926 O O . MET A 1 251 ? -5.48 4.059 16.062 1 98 251 MET A O 1
ATOM 1930 N N . ALA A 1 252 ? -5.168 1.957 16.797 1 98.19 252 ALA A N 1
ATOM 1931 C CA . ALA A 1 252 ? -3.855 2.289 17.344 1 98.19 252 ALA A CA 1
ATOM 1932 C C . ALA A 1 252 ? -2.896 2.725 16.234 1 98.19 252 ALA A C 1
ATOM 1934 O O . ALA A 1 252 ? -2.133 3.678 16.406 1 98.19 252 ALA A O 1
ATOM 1935 N N . GLY A 1 253 ? -2.949 1.989 15.141 1 98.19 253 GLY A N 1
ATOM 1936 C CA . GLY A 1 253 ? -2.088 2.318 14.016 1 98.19 253 GLY A CA 1
ATOM 1937 C C . GLY A 1 253 ? -2.32 3.717 13.469 1 98.19 253 GLY A C 1
ATOM 1938 O O . GLY A 1 253 ? -1.366 4.434 13.164 1 98.19 253 GLY A O 1
ATOM 1939 N N . ALA A 1 254 ? -3.525 4.121 13.344 1 98.44 254 ALA A N 1
ATOM 1940 C CA . ALA A 1 254 ? -3.855 5.461 12.867 1 98.44 254 ALA A CA 1
ATOM 1941 C C . ALA A 1 254 ? -3.311 6.531 13.805 1 98.44 254 ALA A C 1
ATOM 1943 O O . ALA A 1 254 ? -2.764 7.543 13.352 1 98.44 254 ALA A O 1
ATOM 1944 N N . LEU A 1 255 ? -3.477 6.254 15.062 1 98.5 255 LEU A N 1
ATOM 1945 C CA . LEU A 1 255 ? -2.977 7.219 16.031 1 98.5 255 LEU A CA 1
ATOM 1946 C C . LEU A 1 255 ? -1.452 7.262 16.031 1 98.5 255 LEU A C 1
ATOM 1948 O O . LEU A 1 255 ? -0.855 8.32 16.234 1 98.5 255 LEU A O 1
ATOM 1952 N N . LEU A 1 256 ? -0.849 6.137 15.789 1 97.94 256 LEU A N 1
ATOM 1953 C CA . LEU A 1 256 ? 0.608 6.098 15.711 1 97.94 256 LEU A CA 1
ATOM 1954 C C . LEU A 1 256 ? 1.106 6.863 14.484 1 97.94 256 LEU A C 1
ATOM 1956 O O . LEU A 1 256 ? 2.176 7.477 14.523 1 97.94 256 LEU A O 1
ATOM 1960 N N . CYS A 1 257 ? 0.364 6.797 13.422 1 97.75 257 CYS A N 1
ATOM 1961 C CA . CYS A 1 257 ? 0.71 7.617 12.266 1 97.75 257 CYS A CA 1
ATOM 1962 C C . CYS A 1 257 ? 0.661 9.102 12.617 1 97.75 257 CYS A C 1
ATOM 1964 O O . CYS A 1 257 ? 1.558 9.859 12.25 1 97.75 257 CYS A O 1
ATOM 1966 N N . GLU A 1 258 ? -0.353 9.469 13.336 1 96.69 258 GLU A N 1
ATOM 1967 C CA . GLU A 1 258 ? -0.46 10.852 13.781 1 96.69 258 GLU A CA 1
ATOM 1968 C C . GLU A 1 258 ? 0.714 11.234 14.68 1 96.69 258 GLU A C 1
ATOM 1970 O O . GLU A 1 258 ? 1.282 12.32 14.531 1 96.69 258 GLU A O 1
ATOM 1975 N N . TYR A 1 259 ? 1.002 10.383 15.531 1 95.75 259 TYR A N 1
ATOM 1976 C CA . TYR A 1 259 ? 2.141 10.625 16.406 1 95.75 259 TYR A CA 1
ATOM 1977 C C . TYR A 1 259 ? 3.436 10.719 15.609 1 95.75 259 TYR A C 1
ATOM 1979 O O . TYR A 1 259 ? 4.242 11.625 15.836 1 95.75 259 TYR A O 1
ATOM 1987 N N . GLY A 1 260 ? 3.646 9.789 14.703 1 94.19 260 GLY A N 1
ATOM 1988 C CA . GLY A 1 260 ? 4.859 9.758 13.906 1 94.19 260 GLY A CA 1
ATOM 1989 C C . GLY A 1 260 ? 5.059 11 13.062 1 94.19 260 GLY A C 1
ATOM 1990 O O . GLY A 1 260 ? 6.184 11.484 12.922 1 94.19 260 GLY A O 1
ATOM 1991 N N . LEU A 1 261 ? 4.027 11.523 12.539 1 93.75 261 LEU A N 1
ATOM 1992 C CA . LEU A 1 261 ? 4.125 12.742 11.75 1 93.75 261 LEU A CA 1
ATOM 1993 C C . LEU A 1 261 ? 4.574 13.914 12.609 1 93.75 261 LEU A C 1
ATOM 1995 O O . LEU A 1 261 ? 5.344 14.766 12.156 1 93.75 261 LEU A O 1
ATOM 1999 N N . ARG A 1 262 ? 4.07 13.906 13.773 1 91.62 262 ARG A N 1
ATOM 2000 C CA . ARG A 1 262 ? 4.402 14.992 14.688 1 91.62 262 ARG A CA 1
ATOM 2001 C C . ARG A 1 262 ? 5.844 14.875 15.172 1 91.62 262 ARG A C 1
ATOM 2003 O O . ARG A 1 262 ? 6.465 15.883 15.531 1 91.62 262 ARG A O 1
ATOM 2010 N N . GLU A 1 263 ? 6.375 13.68 15.148 1 89.44 263 GLU A N 1
ATOM 2011 C CA . GLU A 1 263 ? 7.742 13.445 15.602 1 89.44 263 GLU A CA 1
ATOM 2012 C C . GLU A 1 263 ? 8.703 13.305 14.422 1 89.44 263 GLU A C 1
ATOM 2014 O O . GLU A 1 263 ? 9.789 12.742 14.555 1 89.44 263 GLU A O 1
ATOM 2019 N N . ASP A 1 264 ? 8.312 13.664 13.281 1 88.56 264 ASP A N 1
ATOM 2020 C CA . ASP A 1 264 ? 9.117 13.695 12.062 1 88.56 264 ASP A CA 1
ATOM 2021 C C . ASP A 1 264 ? 9.555 12.289 11.656 1 88.56 264 ASP A C 1
ATOM 2023 O O . ASP A 1 264 ? 10.711 12.07 11.312 1 88.56 264 ASP A O 1
ATOM 2027 N N . GLN A 1 265 ? 8.703 11.367 11.875 1 92.75 265 GLN A N 1
ATOM 2028 C CA . GLN A 1 265 ? 8.945 10 11.414 1 92.75 265 GLN A CA 1
ATOM 2029 C C . GLN A 1 265 ? 8.203 9.719 10.109 1 92.75 265 GLN A C 1
ATOM 2031 O O . GLN A 1 265 ? 7.398 8.789 10.031 1 92.75 265 GLN A O 1
ATOM 2036 N N . HIS A 1 266 ? 8.594 10.438 9.141 1 95.25 266 HIS A N 1
ATOM 2037 C CA . HIS A 1 266 ? 7.84 10.453 7.898 1 95.25 266 HIS A CA 1
ATOM 2038 C C . HIS A 1 266 ? 8.008 9.148 7.129 1 95.25 266 HIS A C 1
ATOM 2040 O O . HIS A 1 266 ? 7.047 8.633 6.555 1 95.25 266 HIS A O 1
ATOM 2046 N N . ALA A 1 267 ? 9.219 8.586 7.113 1 96.12 267 ALA A N 1
ATOM 2047 C CA . ALA A 1 267 ? 9.438 7.316 6.418 1 96.12 267 ALA A CA 1
ATOM 2048 C C . ALA A 1 267 ? 8.617 6.195 7.051 1 96.12 267 ALA A C 1
ATOM 2050 O O . ALA A 1 267 ? 7.98 5.41 6.344 1 96.12 267 ALA A O 1
ATOM 2051 N N . LEU A 1 268 ? 8.617 6.172 8.328 1 96.25 268 LEU A N 1
ATOM 2052 C CA . LEU A 1 268 ? 7.863 5.164 9.055 1 96.25 268 LEU A CA 1
ATOM 2053 C C . LEU A 1 268 ? 6.371 5.289 8.773 1 96.25 268 LEU A C 1
ATOM 2055 O O . LEU A 1 268 ? 5.695 4.289 8.523 1 96.25 268 LEU A O 1
ATOM 2059 N N . VAL A 1 269 ? 5.883 6.504 8.859 1 97.38 269 VAL A N 1
ATOM 2060 C CA . VAL A 1 269 ? 4.457 6.746 8.656 1 97.38 269 VAL A CA 1
ATOM 2061 C C . VAL A 1 269 ? 4.066 6.336 7.234 1 97.38 269 VAL A C 1
ATOM 2063 O O . VAL A 1 269 ? 3.002 5.75 7.023 1 97.38 269 VAL A O 1
ATOM 2066 N N . PHE A 1 270 ? 4.934 6.656 6.277 1 97.38 270 PHE A N 1
ATOM 2067 C CA . PHE A 1 270 ? 4.684 6.301 4.887 1 97.38 270 PHE A CA 1
ATOM 2068 C C . PHE A 1 270 ? 4.473 4.797 4.742 1 97.38 270 PHE A C 1
ATOM 2070 O O . PHE A 1 270 ? 3.58 4.355 4.02 1 97.38 270 PHE A O 1
ATOM 2077 N N . ILE A 1 271 ? 5.18 4.004 5.457 1 96.81 271 ILE A N 1
ATOM 2078 C CA . ILE A 1 271 ? 5.098 2.547 5.418 1 96.81 271 ILE A CA 1
ATOM 2079 C C . ILE A 1 271 ? 3.883 2.078 6.215 1 96.81 271 ILE A C 1
ATOM 2081 O O . ILE A 1 271 ? 3.131 1.211 5.766 1 96.81 271 ILE A O 1
ATOM 2085 N N . MET A 1 272 ? 3.633 2.637 7.336 1 97.12 272 MET A N 1
ATOM 2086 C CA . MET A 1 272 ? 2.533 2.238 8.211 1 97.12 272 MET A CA 1
ATOM 2087 C C . MET A 1 272 ? 1.188 2.465 7.535 1 97.12 272 MET A C 1
ATOM 2089 O O . MET A 1 272 ? 0.247 1.694 7.738 1 97.12 272 MET A O 1
ATOM 2093 N N . LEU A 1 273 ? 1.151 3.482 6.773 1 97.75 273 LEU A N 1
ATOM 2094 C CA . LEU A 1 273 ? -0.097 3.775 6.078 1 97.75 273 LEU A CA 1
ATOM 2095 C C . LEU A 1 273 ? -0.44 2.666 5.086 1 97.75 273 LEU A C 1
ATOM 2097 O O . LEU A 1 273 ? -1.613 2.332 4.906 1 97.75 273 LEU A O 1
ATOM 2101 N N . ALA A 1 274 ? 0.553 2.156 4.48 1 96.31 274 ALA A N 1
ATOM 2102 C CA . ALA A 1 274 ? 0.313 1.037 3.572 1 96.31 274 ALA A CA 1
ATOM 2103 C C . ALA A 1 274 ? -0.175 -0.193 4.332 1 96.31 274 ALA A C 1
ATOM 2105 O O . ALA A 1 274 ? -1.041 -0.926 3.852 1 96.31 274 ALA A O 1
ATOM 2106 N N . PHE A 1 275 ? 0.411 -0.429 5.473 1 96.19 275 PHE A N 1
ATOM 2107 C CA . PHE A 1 275 ? -0.056 -1.501 6.344 1 96.19 275 PHE A CA 1
ATOM 2108 C C . PHE A 1 275 ? -1.531 -1.321 6.68 1 96.19 275 PHE A C 1
ATOM 2110 O O . PHE A 1 275 ? -2.316 -2.266 6.57 1 96.19 275 PHE A O 1
ATOM 2117 N N . LEU A 1 276 ? -1.902 -0.159 7.113 1 97.81 276 LEU A N 1
ATOM 2118 C CA . LEU A 1 276 ? -3.281 0.118 7.504 1 97.81 276 LEU A CA 1
ATOM 2119 C C . LEU A 1 276 ? -4.23 -0.09 6.328 1 97.81 276 LEU A C 1
ATOM 2121 O O . LEU A 1 276 ? -5.301 -0.677 6.488 1 97.81 276 LEU A O 1
ATOM 2125 N N . HIS A 1 277 ? -3.855 0.348 5.184 1 97.25 277 HIS A N 1
ATOM 2126 C CA . HIS A 1 277 ? -4.684 0.201 3.992 1 97.25 277 HIS A CA 1
ATOM 2127 C C . HIS A 1 277 ? -4.945 -1.269 3.682 1 97.25 277 HIS A C 1
ATOM 2129 O O . HIS A 1 277 ? -6.082 -1.654 3.393 1 97.25 277 HIS A O 1
ATOM 2135 N N . ARG A 1 278 ? -3.895 -2.072 3.732 1 97.12 278 ARG A N 1
ATOM 2136 C CA . ARG A 1 278 ? -4.035 -3.49 3.42 1 97.12 278 ARG A CA 1
ATOM 2137 C C . ARG A 1 278 ? -4.871 -4.203 4.477 1 97.12 278 ARG A C 1
ATOM 2139 O O . ARG A 1 278 ? -5.648 -5.109 4.156 1 97.12 278 ARG A O 1
ATOM 2146 N N . ALA A 1 279 ? -4.684 -3.842 5.715 1 97 279 ALA A N 1
ATOM 2147 C CA . ALA A 1 279 ? -5.496 -4.418 6.781 1 97 279 ALA A CA 1
ATOM 2148 C C . ALA A 1 279 ? -6.973 -4.082 6.59 1 97 279 ALA A C 1
ATOM 2150 O O . ALA A 1 279 ? -7.844 -4.93 6.805 1 97 279 ALA A O 1
ATOM 2151 N N . ILE A 1 280 ? -7.242 -2.844 6.195 1 97.19 280 ILE A N 1
ATOM 2152 C CA . ILE A 1 280 ? -8.609 -2.402 5.945 1 97.19 280 ILE A CA 1
ATOM 2153 C C . ILE A 1 280 ? -9.227 -3.242 4.828 1 97.19 280 ILE A C 1
ATOM 2155 O O . ILE A 1 280 ? -10.383 -3.654 4.922 1 97.19 280 ILE A O 1
ATOM 2159 N N . ARG A 1 281 ? -8.438 -3.543 3.799 1 95.06 281 ARG A N 1
ATOM 2160 C CA . ARG A 1 281 ? -8.914 -4.352 2.678 1 95.06 281 ARG A CA 1
ATOM 2161 C C . ARG A 1 281 ? -9.203 -5.781 3.117 1 95.06 281 ARG A C 1
ATOM 2163 O O . ARG A 1 281 ? -10.227 -6.355 2.742 1 95.06 281 ARG A O 1
ATOM 2170 N N . LEU A 1 282 ? -8.297 -6.289 3.916 1 95.94 282 LEU A N 1
ATOM 2171 C CA . LEU A 1 282 ? -8.438 -7.668 4.367 1 95.94 282 LEU A CA 1
ATOM 2172 C C . LEU A 1 282 ? -9.664 -7.832 5.254 1 95.94 282 LEU A C 1
ATOM 2174 O O . LEU A 1 282 ? -10.344 -8.859 5.203 1 95.94 282 LEU A O 1
ATOM 2178 N N . LEU A 1 283 ? -9.953 -6.777 6 1 95.19 283 LEU A N 1
ATOM 2179 C CA . LEU A 1 283 ? -11.086 -6.82 6.922 1 95.19 283 LEU A CA 1
ATOM 2180 C C . LEU A 1 283 ? -12.367 -6.363 6.234 1 95.19 283 LEU A C 1
ATOM 2182 O O . LEU A 1 283 ? -13.438 -6.348 6.848 1 95.19 283 LEU A O 1
ATOM 2186 N N . SER A 1 284 ? -12.328 -5.934 5.012 1 93.56 284 SER A N 1
ATOM 2187 C CA . SER A 1 284 ? -13.445 -5.48 4.188 1 93.56 284 SER A CA 1
ATOM 2188 C C . SER A 1 284 ? -14.133 -4.273 4.809 1 93.56 284 SER A C 1
ATOM 2190 O O . SER A 1 284 ? -15.367 -4.176 4.785 1 93.56 284 SER A O 1
ATOM 2192 N N . LEU A 1 285 ? -13.289 -3.42 5.348 1 95.88 285 LEU A N 1
ATOM 2193 C CA . LEU A 1 285 ? -13.875 -2.252 5.996 1 95.88 285 LEU A CA 1
ATOM 2194 C C . LEU A 1 285 ? -14.18 -1.161 4.977 1 95.88 285 LEU A C 1
ATOM 2196 O O . LEU A 1 285 ? -14.977 -0.258 5.246 1 95.88 285 LEU A O 1
ATOM 2200 N N . ASP A 1 286 ? -13.586 -1.19 3.85 1 91.5 286 ASP A N 1
ATOM 2201 C CA . ASP A 1 286 ? -13.812 -0.193 2.811 1 91.5 286 ASP A CA 1
ATOM 2202 C C . ASP A 1 286 ? -15.031 -0.561 1.959 1 91.5 286 ASP A C 1
ATOM 2204 O O . ASP A 1 286 ? -15.516 0.26 1.181 1 91.5 286 ASP A O 1
ATOM 2208 N N . ALA A 1 287 ? -15.445 -1.76 2.07 1 88.75 287 ALA A N 1
ATOM 2209 C CA . ALA A 1 287 ? -16.672 -2.242 1.428 1 88.75 287 ALA A CA 1
ATOM 2210 C C . ALA A 1 287 ? -17.375 -3.285 2.293 1 88.75 287 ALA A C 1
ATOM 2212 O O . ALA A 1 287 ? -17.516 -4.441 1.885 1 88.75 287 ALA A O 1
ATOM 2213 N N . PRO A 1 288 ? -17.906 -2.785 3.354 1 88.56 288 PRO A N 1
ATOM 2214 C CA . PRO A 1 288 ? -18.484 -3.744 4.293 1 88.56 288 PRO A CA 1
ATOM 2215 C C . PRO A 1 288 ? -19.812 -4.32 3.805 1 88.56 288 PRO A C 1
ATOM 2217 O O . PRO A 1 288 ? -20.516 -3.672 3.035 1 88.56 288 PRO A O 1
ATOM 2220 N N . ARG A 1 289 ? -20.062 -5.465 4.363 1 83.75 289 ARG A N 1
ATOM 2221 C CA . ARG A 1 289 ? -21.391 -6.043 4.125 1 83.75 289 ARG A CA 1
ATOM 2222 C C . ARG A 1 289 ? -22.469 -5.227 4.816 1 83.75 289 ARG A C 1
ATOM 2224 O O . ARG A 1 289 ? -22.266 -4.707 5.914 1 83.75 289 ARG A O 1
ATOM 2231 N N . PRO A 1 290 ? -23.531 -5.191 4.121 1 85.06 290 PRO A N 1
ATOM 2232 C CA . PRO A 1 290 ? -24.609 -4.445 4.754 1 85.06 290 PRO A CA 1
ATOM 2233 C C . PRO A 1 290 ? -25.078 -5.074 6.066 1 85.06 290 PRO A C 1
ATOM 2235 O O . PRO A 1 290 ? -25.062 -6.301 6.207 1 85.06 290 PRO A O 1
ATOM 2238 N N . LEU A 1 291 ? -25.422 -4.184 6.93 1 85.31 291 LEU A N 1
ATOM 2239 C CA . LEU A 1 291 ? -25.969 -4.66 8.188 1 85.31 291 LEU A CA 1
ATOM 2240 C C . LEU A 1 291 ? -27.344 -5.301 7.977 1 85.31 291 LEU A C 1
ATOM 2242 O O . LEU A 1 291 ? -28.094 -4.875 7.109 1 85.31 291 LEU A O 1
ATOM 2246 N N . PRO A 1 292 ? -27.547 -6.277 8.781 1 82.5 292 PRO A N 1
ATOM 2247 C CA . PRO A 1 292 ? -28.875 -6.875 8.688 1 82.5 292 PRO A CA 1
ATOM 2248 C C . PRO A 1 292 ? -29.984 -5.891 9.031 1 82.5 292 PRO A C 1
ATOM 2250 O O . PRO A 1 292 ? -29.734 -4.867 9.672 1 82.5 292 PRO A O 1
ATOM 2253 N N . SER A 1 293 ? -31.156 -6.254 8.523 1 80.44 293 SER A N 1
ATOM 2254 C CA . SER A 1 293 ? -32.312 -5.402 8.742 1 80.44 293 SER A CA 1
ATOM 2255 C C . SER A 1 293 ? -32.594 -5.211 10.234 1 80.44 293 SER A C 1
ATOM 2257 O O . SER A 1 293 ? -32.969 -4.121 10.664 1 80.44 293 SER A O 1
ATOM 2259 N N . LEU A 1 294 ? -32.406 -6.234 10.938 1 81.56 294 LEU A N 1
ATOM 2260 C CA . LEU A 1 294 ? -32.562 -6.152 12.383 1 81.56 294 LEU A CA 1
ATOM 2261 C C . LEU A 1 294 ? -31.188 -6.062 13.07 1 81.56 294 LEU A C 1
ATOM 2263 O O . LEU A 1 294 ? -30.531 -7.082 13.289 1 81.56 294 LEU A O 1
ATOM 2267 N N . CYS A 1 295 ? -30.719 -4.797 13.133 1 80.12 295 CYS A N 1
ATOM 2268 C CA . CYS A 1 295 ? -29.422 -4.688 13.773 1 80.12 295 CYS A CA 1
ATOM 2269 C C . CYS A 1 295 ? -29.516 -3.92 15.086 1 80.12 295 CYS A C 1
ATOM 2271 O O . CYS A 1 295 ? -30.438 -3.131 15.281 1 80.12 295 CYS A O 1
ATOM 2273 N N . THR A 1 296 ? -28.641 -4.219 15.977 1 82.62 296 THR A N 1
ATOM 2274 C CA . THR A 1 296 ? -28.562 -3.576 17.281 1 82.62 296 THR A CA 1
ATOM 2275 C C . THR A 1 296 ? -27.812 -2.25 17.203 1 82.62 296 THR A C 1
ATOM 2277 O O . THR A 1 296 ? -27.109 -1.988 16.219 1 82.62 296 THR A O 1
ATOM 2280 N N . THR A 1 297 ? -28.016 -1.433 18.172 1 82.69 297 THR A N 1
ATOM 2281 C CA . THR A 1 297 ? -27.297 -0.165 18.266 1 82.69 297 THR A CA 1
ATOM 2282 C C . THR A 1 297 ? -25.797 -0.398 18.359 1 82.69 297 THR A C 1
ATOM 2284 O O . THR A 1 297 ? -25 0.386 17.828 1 82.69 297 THR A O 1
ATOM 2287 N N . ALA A 1 298 ? -25.484 -1.432 19.016 1 83.5 298 ALA A N 1
ATOM 2288 C CA . ALA A 1 298 ? -24.078 -1.763 19.172 1 83.5 298 ALA A CA 1
ATOM 2289 C C . ALA A 1 298 ? -23.438 -2.078 17.828 1 83.5 298 ALA A C 1
ATOM 2291 O O . ALA A 1 298 ? -22.281 -1.692 17.562 1 83.5 298 ALA A O 1
ATOM 2292 N N . GLN A 1 299 ? -24.172 -2.764 17.078 1 87.38 299 GLN A N 1
ATOM 2293 C CA . GLN A 1 299 ? -23.672 -3.1 15.742 1 87.38 299 GLN A CA 1
ATOM 2294 C C . GLN A 1 299 ? -23.547 -1.853 14.867 1 87.38 299 GLN A C 1
ATOM 2296 O O . GLN A 1 299 ? -22.594 -1.714 14.102 1 87.38 299 GLN A O 1
ATOM 2301 N N . MET A 1 300 ? -24.438 -0.992 15.086 1 88.06 300 MET A N 1
ATOM 2302 C CA . MET A 1 300 ? -24.406 0.255 14.328 1 88.06 300 MET A CA 1
ATOM 2303 C C . MET A 1 300 ? -23.234 1.132 14.766 1 88.06 300 MET A C 1
ATOM 2305 O O . MET A 1 300 ? -22.594 1.778 13.93 1 88.06 300 MET A O 1
ATOM 2309 N N . MET A 1 301 ? -23.031 1.149 16 1 89.19 301 MET A N 1
ATOM 2310 C CA . MET A 1 301 ? -21.922 1.934 16.547 1 89.19 301 MET A CA 1
ATOM 2311 C C . MET A 1 301 ? -20.578 1.367 16.094 1 89.19 301 MET A C 1
ATOM 2313 O O . MET A 1 301 ? -19.656 2.121 15.789 1 89.19 301 MET A O 1
ATOM 2317 N N . GLN A 1 302 ? -20.562 0.083 16.094 1 91.31 302 GLN A N 1
ATOM 2318 C CA . GLN A 1 302 ? -19.344 -0.56 15.609 1 91.31 302 GLN A CA 1
ATOM 2319 C C . GLN A 1 302 ? -19.062 -0.197 14.148 1 91.31 302 GLN A C 1
ATOM 2321 O O . GLN A 1 302 ? -17.922 0.083 13.781 1 91.31 302 GLN A O 1
ATOM 2326 N N . ARG A 1 303 ? -20.062 -0.223 13.406 1 93.25 303 ARG A N 1
ATOM 2327 C CA . ARG A 1 303 ? -19.938 0.15 12 1 93.25 303 ARG A CA 1
ATOM 2328 C C . ARG A 1 303 ? -19.469 1.596 11.859 1 93.25 303 ARG A C 1
ATOM 2330 O O . ARG A 1 303 ? -18.641 1.907 10.992 1 93.25 303 ARG A O 1
ATOM 2337 N N . GLU A 1 304 ? -20 2.465 12.688 1 94.44 304 GLU A N 1
ATOM 2338 C CA . GLU A 1 304 ? -19.594 3.867 12.648 1 94.44 304 GLU A CA 1
ATOM 2339 C C . GLU A 1 304 ? -18.125 4.027 13.023 1 94.44 304 GLU A C 1
ATOM 2341 O O . GLU A 1 304 ? -17.406 4.809 12.398 1 94.44 304 GLU A O 1
ATOM 2346 N N . VAL A 1 305 ? -17.719 3.311 13.961 1 95.25 305 VAL A N 1
ATOM 2347 C CA . VAL A 1 305 ? -16.328 3.336 14.367 1 95.25 305 VAL A CA 1
ATOM 2348 C C . VAL A 1 305 ? -15.438 2.875 13.211 1 95.25 305 VAL A C 1
ATOM 2350 O O . VAL A 1 305 ? -14.422 3.506 12.906 1 95.25 305 VAL A O 1
ATOM 2353 N N . GLU A 1 306 ? -15.812 1.81 12.602 1 96.88 306 GLU A N 1
ATOM 2354 C CA . GLU A 1 306 ? -15.07 1.271 11.469 1 96.88 306 GLU A CA 1
ATOM 2355 C C . GLU A 1 306 ? -15.023 2.273 10.312 1 96.88 306 GLU A C 1
ATOM 2357 O O . GLU A 1 306 ? -13.977 2.465 9.695 1 96.88 306 GLU A O 1
ATOM 2362 N N . ASN A 1 307 ? -16.125 2.904 10.07 1 96.56 307 ASN A N 1
ATOM 2363 C CA . ASN A 1 307 ? -16.156 3.928 9.031 1 96.56 307 ASN A CA 1
ATOM 2364 C C . ASN A 1 307 ? -15.188 5.062 9.328 1 96.56 307 ASN A C 1
ATOM 2366 O O . ASN A 1 307 ? -14.461 5.512 8.438 1 96.56 307 ASN A O 1
ATOM 2370 N N . ARG A 1 308 ? -15.227 5.473 10.539 1 97.38 308 ARG A N 1
ATOM 2371 C CA . ARG A 1 308 ? -14.375 6.59 10.938 1 97.38 308 ARG A CA 1
ATOM 2372 C C . ARG A 1 308 ? -12.898 6.227 10.82 1 97.38 308 ARG A C 1
ATOM 2374 O O . ARG A 1 308 ? -12.078 7.07 10.461 1 97.38 308 ARG A O 1
ATOM 2381 N N . ILE A 1 309 ? -12.586 5.012 11.117 1 98.12 309 ILE A N 1
ATOM 2382 C CA . ILE A 1 309 ? -11.203 4.559 10.992 1 98.12 309 ILE A CA 1
ATOM 2383 C C . ILE A 1 309 ? -10.766 4.633 9.531 1 98.12 309 ILE A C 1
ATOM 2385 O O . ILE A 1 309 ? -9.664 5.113 9.227 1 98.12 309 ILE A O 1
ATOM 2389 N N . VAL A 1 310 ? -11.578 4.176 8.625 1 98.25 310 VAL A N 1
ATOM 2390 C CA . VAL A 1 310 ? -11.258 4.172 7.203 1 98.25 310 VAL A CA 1
ATOM 2391 C C . VAL A 1 310 ? -11.047 5.602 6.715 1 98.25 310 VAL A C 1
ATOM 2393 O O . VAL A 1 310 ? -10.062 5.895 6.031 1 98.25 310 VAL A O 1
ATOM 2396 N N . TRP A 1 311 ? -11.891 6.465 7.137 1 98.12 311 TRP A N 1
ATOM 2397 C CA . TRP A 1 311 ? -11.789 7.855 6.699 1 98.12 311 TRP A CA 1
ATOM 2398 C C . TRP A 1 311 ? -10.562 8.523 7.309 1 98.12 311 TRP A C 1
ATOM 2400 O O . TRP A 1 311 ? -9.914 9.352 6.668 1 98.12 311 TRP A O 1
ATOM 2410 N N . ALA A 1 312 ? -10.289 8.195 8.555 1 98.31 312 ALA A N 1
ATOM 2411 C CA . ALA A 1 312 ? -9.078 8.734 9.172 1 98.31 312 ALA A CA 1
ATOM 2412 C C . ALA A 1 312 ? -7.832 8.32 8.383 1 98.31 312 ALA A C 1
ATOM 2414 O O . ALA A 1 312 ? -6.973 9.156 8.094 1 98.31 312 ALA A O 1
ATOM 2415 N N . CYS A 1 313 ? -7.738 7.062 8.047 1 98.06 313 CYS A N 1
ATOM 2416 C CA . CYS A 1 313 ? -6.598 6.555 7.293 1 98.06 313 CYS A CA 1
ATOM 2417 C C . CYS A 1 313 ? -6.555 7.164 5.898 1 98.06 313 CYS A C 1
ATOM 2419 O O . CYS A 1 313 ? -5.477 7.484 5.391 1 98.06 313 CYS A O 1
ATOM 2421 N N . PHE A 1 314 ? -7.723 7.301 5.301 1 97.5 314 PHE A N 1
ATOM 2422 C CA . PHE A 1 314 ? -7.828 7.926 3.988 1 97.5 314 PHE A CA 1
ATOM 2423 C C . PHE A 1 314 ? -7.289 9.352 4.027 1 97.5 314 PHE A C 1
ATOM 2425 O O . PHE A 1 314 ? -6.539 9.766 3.139 1 97.5 314 PHE A O 1
ATOM 2432 N N . LEU A 1 315 ? -7.645 10.062 5.059 1 97.62 315 LEU A N 1
ATOM 2433 C CA . LEU A 1 315 ? -7.242 11.453 5.184 1 97.62 315 LEU A CA 1
ATOM 2434 C C . LEU A 1 315 ? -5.742 11.57 5.426 1 97.62 315 LEU A C 1
ATOM 2436 O O . LEU A 1 315 ? -5.066 12.391 4.793 1 97.62 315 LEU A O 1
ATOM 2440 N N . ILE A 1 316 ? -5.238 10.797 6.309 1 97.56 316 ILE A N 1
ATOM 2441 C CA . ILE A 1 316 ? -3.814 10.844 6.625 1 97.56 316 ILE A CA 1
ATOM 2442 C C . ILE A 1 316 ? -2.998 10.477 5.387 1 97.56 316 ILE A C 1
ATOM 2444 O O . ILE A 1 316 ? -1.993 11.125 5.082 1 97.56 316 ILE A O 1
ATOM 2448 N N . ASP A 1 317 ? -3.416 9.477 4.711 1 96.94 317 ASP A N 1
ATOM 2449 C CA . ASP A 1 317 ? -2.727 9.047 3.5 1 96.94 317 ASP A CA 1
ATOM 2450 C C . ASP A 1 317 ? -2.76 10.141 2.43 1 96.94 317 ASP A C 1
ATOM 2452 O O . ASP A 1 317 ? -1.757 10.383 1.758 1 96.94 317 ASP A O 1
ATOM 2456 N N . SER A 1 318 ? -3.906 10.742 2.248 1 96.69 318 SER A N 1
ATOM 2457 C CA . SER A 1 318 ? -4.07 11.797 1.251 1 96.69 318 SER A CA 1
ATOM 2458 C C . SER A 1 318 ? -3.143 12.969 1.533 1 96.69 318 SER A C 1
ATOM 2460 O O . SER A 1 318 ? -2.529 13.523 0.615 1 96.69 318 SER A O 1
ATOM 2462 N N . LEU A 1 319 ? -3.037 13.281 2.744 1 96.69 319 LEU A N 1
ATOM 2463 C CA . LEU A 1 319 ? -2.207 14.422 3.131 1 96.69 319 LEU A CA 1
ATOM 2464 C C . LEU A 1 319 ? -0.727 14.07 3.039 1 96.69 319 LEU A C 1
ATOM 2466 O O . LEU A 1 319 ? 0.091 14.898 2.643 1 96.69 319 LEU A O 1
ATOM 2470 N N . ALA A 1 320 ? -0.419 12.852 3.344 1 96.06 320 ALA A N 1
ATOM 2471 C CA . ALA A 1 320 ? 0.973 12.414 3.283 1 96.06 320 ALA A CA 1
ATOM 2472 C C . ALA A 1 320 ? 1.445 12.289 1.838 1 96.06 320 ALA A C 1
ATOM 2474 O O . ALA A 1 320 ? 2.596 12.602 1.524 1 96.06 320 ALA A O 1
ATOM 2475 N N . ALA A 1 321 ? 0.556 11.812 0.984 1 95.75 321 ALA A N 1
ATOM 2476 C CA . ALA A 1 321 ? 0.902 11.609 -0.421 1 95.75 321 ALA A CA 1
ATOM 2477 C C . ALA A 1 321 ? 0.926 12.938 -1.176 1 95.75 321 ALA A C 1
ATOM 2479 O O . ALA A 1 321 ? 1.631 13.078 -2.178 1 95.75 321 ALA A O 1
ATOM 2480 N N . ASN A 1 322 ? 0.144 13.844 -0.73 1 96 322 ASN A N 1
ATOM 2481 C CA . ASN A 1 322 ? 0.071 15.203 -1.257 1 96 322 ASN A CA 1
ATOM 2482 C C . ASN A 1 322 ? -0.138 15.211 -2.77 1 96 322 ASN A C 1
ATOM 2484 O O . ASN A 1 322 ? 0.524 15.961 -3.488 1 96 322 ASN A O 1
ATOM 2488 N N . GLY A 1 323 ? -0.89 14.281 -3.309 1 94.69 323 GLY A N 1
ATOM 2489 C CA . GLY A 1 323 ? -1.32 14.297 -4.695 1 94.69 323 GLY A CA 1
ATOM 2490 C C . GLY A 1 323 ? -0.433 13.461 -5.605 1 94.69 323 GLY A C 1
ATOM 2491 O O . GLY A 1 323 ? -0.732 13.297 -6.789 1 94.69 323 GLY A O 1
ATOM 2492 N N . VAL A 1 324 ? 0.693 13.031 -5.121 1 95.25 324 VAL A N 1
ATOM 2493 C CA . VAL A 1 324 ? 1.519 12.125 -5.914 1 95.25 324 VAL A CA 1
ATOM 2494 C C . VAL A 1 324 ? 0.862 10.75 -5.984 1 95.25 324 VAL A C 1
ATOM 2496 O O . VAL A 1 324 ? 0.847 10.016 -4.996 1 95.25 324 VAL A O 1
ATOM 2499 N N . GLU A 1 325 ? 0.44 10.367 -7.082 1 91.69 325 GLU A N 1
ATOM 2500 C CA . GLU A 1 325 ? -0.395 9.18 -7.262 1 91.69 325 GLU A CA 1
ATOM 2501 C C . GLU A 1 325 ? 0.336 7.922 -6.816 1 91.69 325 GLU A C 1
ATOM 2503 O O . GLU A 1 325 ? -0.254 7.047 -6.176 1 91.69 325 GLU A O 1
ATOM 2508 N N . LYS A 1 326 ? 1.59 7.82 -7.074 1 90.62 326 LYS A N 1
ATOM 2509 C CA . LYS A 1 326 ? 2.379 6.641 -6.742 1 90.62 326 LYS A CA 1
ATOM 2510 C C . LYS A 1 326 ? 2.502 6.469 -5.23 1 90.62 326 LYS A C 1
ATOM 2512 O O . LYS A 1 326 ? 2.811 5.375 -4.75 1 90.62 326 LYS A O 1
ATOM 2517 N N . ASN A 1 327 ? 2.258 7.582 -4.523 1 93.88 327 ASN A N 1
ATOM 2518 C CA . ASN A 1 327 ? 2.416 7.559 -3.074 1 93.88 327 ASN A CA 1
ATOM 2519 C C . ASN A 1 327 ? 1.083 7.316 -2.369 1 93.88 327 ASN A C 1
ATOM 2521 O O . ASN A 1 327 ? 1.039 7.184 -1.146 1 93.88 327 ASN A O 1
ATOM 2525 N N . MET A 1 328 ? 0.009 7.188 -3.123 1 94.19 328 MET A N 1
ATOM 2526 C CA . MET A 1 328 ? -1.319 7.109 -2.521 1 94.19 328 MET A CA 1
ATOM 2527 C C . MET A 1 328 ? -1.801 5.664 -2.453 1 94.19 328 MET A C 1
ATOM 2529 O O . MET A 1 328 ? -1.67 4.914 -3.422 1 94.19 328 MET A O 1
ATOM 2533 N N . CYS A 1 329 ? -2.357 5.348 -1.312 1 93.5 329 CYS A N 1
ATOM 2534 C CA . CYS A 1 329 ? -2.98 4.035 -1.169 1 93.5 329 CYS A CA 1
ATOM 2535 C C . CYS A 1 329 ? -4.328 3.99 -1.879 1 93.5 329 CYS A C 1
ATOM 2537 O O . CYS A 1 329 ? -4.68 2.98 -2.492 1 93.5 329 CYS A O 1
ATOM 2539 N N . TRP A 1 330 ? -5.109 5.141 -1.76 1 92.69 330 TRP A N 1
ATOM 2540 C CA . TRP A 1 330 ? -6.438 5.234 -2.357 1 92.69 330 TRP A CA 1
ATOM 2541 C C . TRP A 1 330 ? -6.414 6.113 -3.604 1 92.69 330 TRP A C 1
ATOM 2543 O O . TRP A 1 330 ? -7.113 7.125 -3.67 1 92.69 330 TRP A O 1
ATOM 2553 N N . LYS A 1 331 ? -5.617 5.875 -4.48 1 85.19 331 LYS A N 1
ATOM 2554 C CA . LYS A 1 331 ? -5.48 6.691 -5.684 1 85.19 331 LYS A CA 1
ATOM 2555 C C . LYS A 1 331 ? -6.844 6.984 -6.309 1 85.19 331 LYS A C 1
ATOM 2557 O O . LYS A 1 331 ? -7.457 8.016 -6.023 1 85.19 331 LYS A O 1
ATOM 2562 N N . ASP A 1 332 ? -7.465 5.992 -6.965 1 76.38 332 ASP A N 1
ATOM 2563 C CA . ASP A 1 332 ? -8.742 6.199 -7.645 1 76.38 332 ASP A CA 1
ATOM 2564 C C . ASP A 1 332 ? -9.852 5.383 -6.984 1 76.38 332 ASP A C 1
ATOM 2566 O O . ASP A 1 332 ? -11.008 5.43 -7.418 1 76.38 332 ASP A O 1
ATOM 2570 N N . ASN A 1 333 ? -9.469 4.84 -5.941 1 82.44 333 ASN A N 1
ATOM 2571 C CA . ASN A 1 333 ? -10.453 3.977 -5.293 1 82.44 333 ASN A CA 1
ATOM 2572 C C . ASN A 1 333 ? -10.867 4.527 -3.932 1 82.44 333 ASN A C 1
ATOM 2574 O O . ASN A 1 333 ? -10.523 3.955 -2.896 1 82.44 333 ASN A O 1
ATOM 2578 N N . VAL A 1 334 ? -11.695 5.551 -3.994 1 90 334 VAL A N 1
ATOM 2579 C CA . VAL A 1 334 ? -12.203 6.121 -2.752 1 90 334 VAL A CA 1
ATOM 2580 C C . VAL A 1 334 ? -13.164 5.137 -2.084 1 90 334 VAL A C 1
ATOM 2582 O O . VAL A 1 334 ? -13.953 4.473 -2.76 1 90 334 VAL A O 1
ATOM 2585 N N . PRO A 1 335 ? -13.039 5.023 -0.762 1 92.19 335 PRO A N 1
ATOM 2586 C CA . PRO A 1 335 ? -13.938 4.105 -0.065 1 92.19 335 PRO A CA 1
ATOM 2587 C C . PRO A 1 335 ? -15.414 4.422 -0.313 1 92.19 335 PRO A C 1
ATOM 2589 O O . PRO A 1 335 ? -15.797 5.59 -0.345 1 92.19 335 PRO A O 1
ATOM 2592 N N . ASN A 1 336 ? -16.156 3.402 -0.53 1 89.94 336 ASN A N 1
ATOM 2593 C CA . ASN A 1 336 ? -17.594 3.572 -0.707 1 89.94 336 ASN A CA 1
ATOM 2594 C C . ASN A 1 336 ? -18.359 3.242 0.571 1 89.94 336 ASN A C 1
ATOM 2596 O O . ASN A 1 336 ? -19.156 2.314 0.592 1 89.94 336 ASN A O 1
ATOM 2600 N N . ILE A 1 337 ? -18.156 4.023 1.532 1 95.5 337 ILE A N 1
ATOM 2601 C CA . ILE A 1 337 ? -18.812 3.9 2.836 1 95.5 337 ILE A CA 1
ATOM 2602 C C . ILE A 1 337 ? -19.375 5.254 3.26 1 95.5 337 ILE A C 1
ATOM 2604 O O . ILE A 1 337 ? -19 6.293 2.711 1 95.5 337 ILE A O 1
ATOM 2608 N N . PRO A 1 338 ? -20.281 5.211 4.164 1 94.31 338 PRO A N 1
ATOM 2609 C CA . PRO A 1 338 ? -20.844 6.484 4.617 1 94.31 338 PRO A CA 1
ATOM 2610 C C . PRO A 1 338 ? -19.797 7.391 5.27 1 94.31 338 PRO A C 1
ATOM 2612 O O . PRO A 1 338 ? -18.875 6.902 5.922 1 94.31 338 PRO A O 1
ATOM 2615 N N . LEU A 1 339 ? -19.984 8.672 5.074 1 95.62 339 LEU A N 1
ATOM 2616 C CA . LEU A 1 339 ? -19.188 9.656 5.801 1 95.62 339 LEU A CA 1
ATOM 2617 C C . LEU A 1 339 ? -19.5 9.602 7.297 1 95.62 339 LEU A C 1
ATOM 2619 O O . LEU A 1 339 ? -20.562 9.133 7.699 1 95.62 339 LEU A O 1
ATOM 2623 N N . PRO A 1 340 ? -18.547 10.023 8.086 1 95.12 340 PRO A N 1
ATOM 2624 C CA . PRO A 1 340 ? -18.812 10.016 9.523 1 95.12 340 PRO A CA 1
ATOM 2625 C C . PRO A 1 340 ? -20.094 10.766 9.891 1 95.12 340 PRO A C 1
ATOM 2627 O O . PRO A 1 340 ? -20.344 11.852 9.367 1 95.12 340 PRO A O 1
ATOM 2630 N N . CYS A 1 341 ? -20.828 10.172 10.758 1 93.38 341 CYS A N 1
ATOM 2631 C CA . CYS A 1 341 ? -22.047 10.836 11.234 1 93.38 341 CYS A CA 1
ATOM 2632 C C . CYS A 1 341 ? -21.688 11.992 12.172 1 93.38 341 CYS A C 1
ATOM 2634 O O . CYS A 1 341 ? -20.516 12.242 12.445 1 93.38 341 CYS A O 1
ATOM 2636 N N . SER A 1 342 ? -22.719 12.695 12.609 1 91.31 342 SER A N 1
ATOM 2637 C CA . SER A 1 342 ? -22.484 13.828 13.5 1 91.31 342 SER A CA 1
ATOM 2638 C C . SER A 1 342 ? -21.875 13.367 14.82 1 91.31 342 SER A C 1
ATOM 2640 O O . SER A 1 342 ? -22.188 12.281 15.312 1 91.31 342 SER A O 1
ATOM 2642 N N . ASP A 1 343 ? -21.062 14.211 15.398 1 88.62 343 ASP A N 1
ATOM 2643 C CA . ASP A 1 343 ? -20.422 13.883 16.672 1 88.62 343 ASP A CA 1
ATOM 2644 C C . ASP A 1 343 ? -21.469 13.711 17.781 1 88.62 343 ASP A C 1
ATOM 2646 O O . ASP A 1 343 ? -21.281 12.891 18.688 1 88.62 343 ASP A O 1
ATOM 2650 N N . ASP A 1 344 ? -22.469 14.469 17.625 1 87.12 344 ASP A N 1
ATOM 2651 C CA . ASP A 1 344 ? -23.531 14.352 18.609 1 87.12 344 ASP A CA 1
ATOM 2652 C C . ASP A 1 344 ? -24.203 12.984 18.547 1 87.12 344 ASP A C 1
ATOM 2654 O O . ASP A 1 344 ? -24.453 12.352 19.578 1 87.12 344 ASP A O 1
ATOM 2658 N N . CYS A 1 345 ? -24.484 12.578 17.375 1 87.88 345 CYS A N 1
ATOM 2659 C CA . CYS A 1 345 ? -25.078 11.258 17.188 1 87.88 345 CYS A CA 1
ATOM 2660 C C . CYS A 1 345 ? -24.125 10.156 17.641 1 87.88 345 CYS A C 1
ATOM 2662 O O . CYS A 1 345 ? -24.547 9.188 18.266 1 87.88 345 CYS A O 1
ATOM 2664 N N . PHE A 1 346 ? -22.922 10.297 17.406 1 91.12 346 PHE A N 1
ATOM 2665 C CA . PHE A 1 346 ? -21.922 9.305 17.75 1 91.12 346 PHE A CA 1
ATOM 2666 C C . PHE A 1 346 ? -21.703 9.242 19.266 1 91.12 346 PHE A C 1
ATOM 2668 O O . PHE A 1 346 ? -21.688 8.156 19.844 1 91.12 346 PHE A O 1
ATOM 2675 N N . ASN A 1 347 ? -21.672 10.391 19.844 1 88.25 347 ASN A N 1
ATOM 2676 C CA . ASN A 1 347 ? -21.391 10.453 21.281 1 88.25 347 ASN A CA 1
ATOM 2677 C C . ASN A 1 347 ? -22.594 9.984 22.094 1 88.25 347 ASN A C 1
ATOM 2679 O O . ASN A 1 347 ? -22.422 9.438 23.188 1 88.25 347 ASN A O 1
ATOM 2683 N N . THR A 1 348 ? -23.797 10.164 21.469 1 86.38 348 THR A N 1
ATOM 2684 C CA . THR A 1 348 ? -25 9.758 22.188 1 86.38 348 THR A CA 1
ATOM 2685 C C . THR A 1 348 ? -25.469 8.383 21.734 1 86.38 348 THR A C 1
ATOM 2687 O O . THR A 1 348 ? -26.531 7.918 22.141 1 86.38 348 THR A O 1
ATOM 2690 N N . SER A 1 349 ? -24.797 7.777 20.875 1 82.38 349 SER A N 1
ATOM 2691 C CA . SER A 1 349 ? -25.094 6.449 20.359 1 82.38 349 SER A CA 1
ATOM 2692 C C . SER A 1 349 ? -26.484 6.414 19.703 1 82.38 349 SER A C 1
ATOM 2694 O O . SER A 1 349 ? -27.266 5.512 19.984 1 82.38 349 SER A O 1
ATOM 2696 N N . GLN A 1 350 ? -26.641 7.469 18.969 1 77.94 350 GLN A N 1
ATOM 2697 C CA . GLN A 1 350 ? -27.906 7.543 18.25 1 77.94 350 GLN A CA 1
ATOM 2698 C C . GLN A 1 350 ? -27.75 7.137 16.797 1 77.94 350 GLN A C 1
ATOM 2700 O O . GLN A 1 350 ? -26.672 7.293 16.219 1 77.94 350 GLN A O 1
ATOM 2705 N N . VAL A 1 351 ? -28.766 6.57 16.312 1 66.94 351 VAL A N 1
ATOM 2706 C CA . VAL A 1 351 ? -28.75 6.121 14.93 1 66.94 351 VAL A CA 1
ATOM 2707 C C . VAL A 1 351 ? -28.906 7.32 14 1 66.94 351 VAL A C 1
ATOM 2709 O O . VAL A 1 351 ? -29.828 8.125 14.156 1 66.94 351 VAL A O 1
ATOM 2712 N N . PRO A 1 352 ? -27.828 7.355 13.18 1 64.44 352 PRO A N 1
ATOM 2713 C CA . PRO A 1 352 ? -27.953 8.477 12.242 1 64.44 352 PRO A CA 1
ATOM 2714 C C . PRO A 1 352 ? -29.109 8.289 11.258 1 64.44 352 PRO A C 1
ATOM 2716 O O . PRO A 1 352 ? -29.453 7.16 10.914 1 64.44 352 PRO A O 1
ATOM 2719 N N . SER A 1 353 ? -29.781 9.312 11.016 1 66.25 353 SER A N 1
ATOM 2720 C CA . SER A 1 353 ? -30.938 9.227 10.148 1 66.25 353 SER A CA 1
ATOM 2721 C C . SER A 1 353 ? -30.547 8.812 8.734 1 66.25 353 SER A C 1
ATOM 2723 O O . SER A 1 353 ? -31.078 7.836 8.195 1 66.25 353 SER A O 1
ATOM 2725 N N . THR A 1 354 ? -29.797 9.648 8.016 1 81 354 THR A N 1
ATOM 2726 C CA . THR A 1 354 ? -29.5 9.391 6.613 1 81 354 THR A CA 1
ATOM 2727 C C . THR A 1 354 ? -28 9.422 6.359 1 81 354 THR A C 1
ATOM 2729 O O . THR A 1 354 ? -27.328 10.422 6.645 1 81 354 THR A O 1
ATOM 2732 N N . PRO A 1 355 ? -27.5 8.273 5.898 1 88.56 355 PRO A N 1
ATOM 2733 C CA . PRO A 1 355 ? -26.062 8.258 5.598 1 88.56 355 PRO A CA 1
ATOM 2734 C C . PRO A 1 355 ? -25.719 9.039 4.328 1 88.56 355 PRO A C 1
ATOM 2736 O O . PRO A 1 355 ? -26.5 9.039 3.371 1 88.56 355 PRO A O 1
ATOM 2739 N N . HIS A 1 356 ? -24.625 9.805 4.367 1 90.75 356 HIS A N 1
ATOM 2740 C CA . HIS A 1 356 ? -24.109 10.508 3.199 1 90.75 356 HIS A CA 1
ATOM 2741 C C . HIS A 1 356 ? -22.828 9.867 2.689 1 90.75 356 HIS A C 1
ATOM 2743 O O . HIS A 1 356 ? -22 9.391 3.48 1 90.75 356 HIS A O 1
ATOM 2749 N N . TYR A 1 357 ? -22.688 9.891 1.39 1 91.88 357 TYR A N 1
ATOM 2750 C CA . TYR A 1 357 ? -21.516 9.305 0.759 1 91.88 357 TYR A CA 1
ATOM 2751 C C . TYR A 1 357 ? -20.719 10.352 -0.004 1 91.88 357 TYR A C 1
ATOM 2753 O O . TYR A 1 357 ? -21.297 11.297 -0.557 1 91.88 357 TYR A O 1
ATOM 2761 N N . LEU A 1 358 ? -19.422 10.211 -0.016 1 92.31 358 LEU A N 1
ATOM 2762 C CA . LEU A 1 358 ? -18.547 11.148 -0.711 1 92.31 358 LEU A CA 1
ATOM 2763 C C . LEU A 1 358 ? -18.875 11.195 -2.199 1 92.31 358 LEU A C 1
ATOM 2765 O O . LEU A 1 358 ? -18.859 12.266 -2.811 1 92.31 358 LEU A O 1
ATOM 2769 N N . SER A 1 359 ? -19.156 10.047 -2.795 1 86.94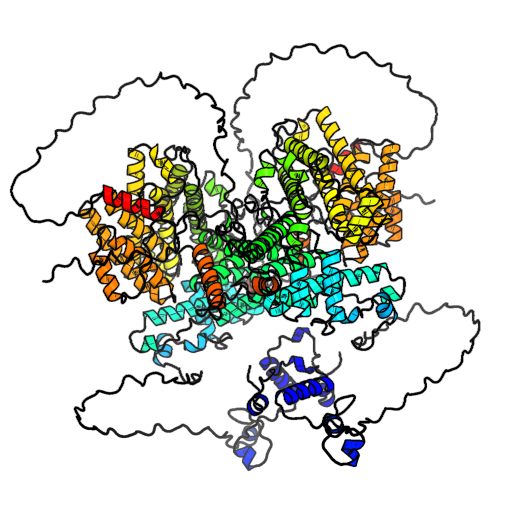 359 SER A N 1
ATOM 2770 C CA . SER A 1 359 ? -19.453 9.961 -4.219 1 86.94 359 SER A CA 1
ATOM 2771 C C . SER A 1 359 ? -20.688 10.773 -4.578 1 86.94 359 SER A C 1
ATOM 2773 O O . SER A 1 359 ? -20.75 11.391 -5.641 1 86.94 359 SER A O 1
ATOM 2775 N N . GLN A 1 360 ? -21.609 10.781 -3.693 1 83.75 360 GLN A N 1
ATOM 2776 C CA . GLN A 1 360 ? -22.828 11.539 -3.908 1 83.75 360 GLN A CA 1
ATOM 2777 C C . GLN A 1 360 ? -22.562 13.039 -3.904 1 83.75 360 GLN A C 1
ATOM 2779 O O . GLN A 1 360 ? -23.172 13.789 -4.668 1 83.75 360 GLN A O 1
ATOM 2784 N N . ILE A 1 361 ? -21.688 13.391 -3.09 1 85.69 361 ILE A N 1
ATOM 2785 C CA . ILE A 1 361 ? -21.328 14.805 -2.963 1 85.69 361 ILE A CA 1
ATOM 2786 C C . ILE A 1 361 ? -20.531 15.25 -4.18 1 85.69 361 ILE A C 1
ATOM 2788 O O . ILE A 1 361 ? -20.719 16.359 -4.688 1 85.69 361 ILE A O 1
ATOM 2792 N N . GLU A 1 362 ? -19.688 14.422 -4.664 1 82.88 362 GLU A N 1
ATOM 2793 C CA . GLU A 1 362 ? -18.844 14.742 -5.82 1 82.88 362 GLU A CA 1
ATOM 2794 C C . GLU A 1 362 ? -19.688 14.812 -7.098 1 82.88 362 GLU A C 1
ATOM 2796 O O . GLU A 1 362 ? -19.406 15.625 -7.984 1 82.88 362 GLU A O 1
ATOM 2801 N N . ASP A 1 363 ? -20.625 13.938 -7.402 1 72.38 363 ASP A N 1
ATOM 2802 C CA . ASP A 1 363 ? -21.406 13.883 -8.633 1 72.38 363 ASP A CA 1
ATOM 2803 C C . ASP A 1 363 ? -22.406 15.031 -8.695 1 72.38 363 ASP A C 1
ATOM 2805 O O . ASP A 1 363 ? -22.719 15.531 -9.781 1 72.38 363 ASP A O 1
ATOM 2809 N N . SER A 1 364 ? -23.25 15.383 -7.961 1 61.66 364 SER A N 1
ATOM 2810 C CA . SER A 1 364 ? -24.188 16.422 -8.336 1 61.66 364 SER A CA 1
ATOM 2811 C C . SER A 1 364 ? -24.672 17.203 -7.113 1 61.66 364 SER A C 1
ATOM 2813 O O . SER A 1 364 ? -25.094 18.344 -7.223 1 61.66 364 SER A O 1
ATOM 2815 N N . ALA A 1 365 ? -25.016 16.5 -5.941 1 56.22 365 ALA A N 1
ATOM 2816 C CA . ALA A 1 365 ? -26.031 17 -5.012 1 56.22 365 ALA A CA 1
ATOM 2817 C C . ALA A 1 365 ? -25.391 17.875 -3.936 1 56.22 365 ALA A C 1
ATOM 2819 O O . ALA A 1 365 ? -25.984 18.094 -2.873 1 56.22 365 ALA A O 1
ATOM 2820 N N . MET A 1 366 ? -24.219 18.375 -4.07 1 58 366 MET A N 1
ATOM 2821 C CA . MET A 1 366 ? -23.375 18.656 -2.908 1 58 366 MET A CA 1
ATOM 2822 C C . MET A 1 366 ? -23.906 19.859 -2.141 1 58 366 MET A C 1
ATOM 2824 O O . MET A 1 366 ? -23.375 20.219 -1.091 1 58 366 MET A O 1
ATOM 2828 N N . HIS A 1 367 ? -24.828 20.594 -2.83 1 63.94 367 HIS A N 1
ATOM 2829 C CA . HIS A 1 367 ? -24.938 21.859 -2.111 1 63.94 367 HIS A CA 1
ATOM 2830 C C . HIS A 1 367 ? -25.844 21.703 -0.891 1 63.94 367 HIS A C 1
ATOM 2832 O O . HIS A 1 367 ? -25.562 22.297 0.16 1 63.94 367 HIS A O 1
ATOM 2838 N N . THR A 1 368 ? -26.703 20.844 -1.082 1 73.31 368 THR A N 1
ATOM 2839 C CA . THR A 1 368 ? -27.688 20.812 -0.007 1 73.31 368 THR A CA 1
ATOM 2840 C C . THR A 1 368 ? -27.234 19.891 1.122 1 73.31 368 THR A C 1
ATOM 2842 O O . THR A 1 368 ? -27.594 20.094 2.281 1 73.31 368 THR A O 1
ATOM 2845 N N . VAL A 1 369 ? -26.312 19.047 0.819 1 84 369 VAL A N 1
ATOM 2846 C CA . VAL A 1 369 ? -25.922 18.062 1.812 1 84 369 VAL A CA 1
ATOM 2847 C C . VAL A 1 369 ? -24.844 18.625 2.727 1 84 369 VAL A C 1
ATOM 2849 O O . VAL A 1 369 ? -24.703 18.203 3.875 1 84 369 VAL A O 1
ATOM 2852 N N . ILE A 1 370 ? -24.156 19.688 2.34 1 87.94 370 ILE A N 1
ATOM 2853 C CA . ILE A 1 370 ? -23.016 20.234 3.045 1 87.94 370 ILE A CA 1
ATOM 2854 C C . ILE A 1 370 ? -23.469 20.844 4.371 1 87.94 370 ILE A C 1
ATOM 2856 O O . ILE A 1 370 ? -22.766 20.734 5.383 1 87.94 370 ILE A O 1
ATOM 2860 N N . ALA A 1 371 ? -24.625 21.344 4.352 1 87.06 371 ALA A N 1
ATOM 2861 C CA . ALA A 1 371 ? -25.141 22.031 5.531 1 87.06 371 ALA A CA 1
ATOM 2862 C C . ALA A 1 371 ? -25.422 21.047 6.664 1 87.06 371 ALA A C 1
ATOM 2864 O O . ALA A 1 371 ? -25.453 21.422 7.836 1 87.06 371 ALA A O 1
ATOM 2865 N N . ASP A 1 372 ? -25.516 19.812 6.254 1 87 372 ASP A N 1
ATOM 2866 C CA . ASP A 1 372 ? -25.875 18.797 7.238 1 87 372 ASP A CA 1
ATOM 2867 C C . ASP A 1 372 ? -24.625 18.078 7.758 1 87 372 ASP A C 1
ATOM 2869 O O . ASP A 1 372 ? -24.703 17.312 8.719 1 87 372 ASP A O 1
ATOM 2873 N N . LEU A 1 373 ? -23.547 18.344 7.176 1 91.75 373 LEU A N 1
ATOM 2874 C CA . LEU A 1 373 ? -22.344 17.594 7.516 1 91.75 373 LEU A CA 1
ATOM 2875 C C . LEU A 1 373 ? -21.672 18.188 8.758 1 91.75 373 LEU A C 1
ATOM 2877 O O . LEU A 1 373 ? -21.719 19.391 8.984 1 91.75 373 LEU A O 1
ATOM 2881 N N . ASP A 1 374 ? -21.109 17.312 9.531 1 93.75 374 ASP A N 1
ATOM 2882 C CA . ASP A 1 374 ? -20.328 17.75 10.688 1 93.75 374 ASP A CA 1
ATOM 2883 C C . ASP A 1 374 ? -18.844 17.812 10.344 1 93.75 374 ASP A C 1
ATOM 2885 O O . ASP A 1 374 ? -18.453 17.578 9.203 1 93.75 374 ASP A O 1
ATOM 2889 N N . LEU A 1 375 ? -18.078 18.172 11.281 1 95.88 375 LEU A N 1
ATOM 2890 C CA . LEU A 1 375 ? -16.688 18.578 11.094 1 95.88 375 LEU A CA 1
ATOM 2891 C C . LEU A 1 375 ? -15.891 17.484 10.406 1 95.88 375 LEU A C 1
ATOM 2893 O O . LEU A 1 375 ? -15.18 17.734 9.43 1 95.88 375 LEU A O 1
ATOM 2897 N N . ALA A 1 376 ? -15.984 16.25 10.875 1 96.31 376 ALA A N 1
ATOM 2898 C CA . ALA A 1 376 ? -15.203 15.148 10.312 1 96.31 376 ALA A CA 1
ATOM 2899 C C . ALA A 1 376 ? -15.57 14.914 8.852 1 96.31 376 ALA A C 1
ATOM 2901 O O . ALA A 1 376 ? -14.688 14.727 8.008 1 96.31 376 ALA A O 1
ATOM 2902 N N . ALA A 1 377 ? -16.812 14.906 8.539 1 95.56 377 ALA A N 1
ATOM 2903 C CA . ALA A 1 377 ? -17.281 14.711 7.168 1 95.56 377 ALA A CA 1
ATOM 2904 C C . ALA A 1 377 ? -16.844 15.859 6.266 1 95.56 377 ALA A C 1
ATOM 2906 O O . ALA A 1 377 ? -16.422 15.633 5.125 1 95.56 377 ALA A O 1
ATOM 2907 N N . LEU A 1 378 ? -16.953 17.078 6.805 1 95.38 378 LEU A N 1
ATOM 2908 C CA . LEU A 1 378 ? -16.531 18.25 6.043 1 95.38 378 LEU A CA 1
ATOM 2909 C C . LEU A 1 378 ? -15.047 18.172 5.715 1 95.38 378 LEU A C 1
ATOM 2911 O O . LEU A 1 378 ? -14.633 18.516 4.605 1 95.38 378 LEU A O 1
ATOM 2915 N N . LEU A 1 379 ? -14.297 17.734 6.691 1 97.12 379 LEU A N 1
ATOM 2916 C CA . LEU A 1 379 ? -12.859 17.609 6.48 1 97.12 379 LEU A CA 1
ATOM 2917 C C . LEU A 1 379 ? -12.547 16.609 5.375 1 97.12 379 LEU A C 1
ATOM 2919 O O . LEU A 1 379 ? -11.648 16.828 4.559 1 97.12 379 LEU A O 1
ATOM 2923 N N . VAL A 1 380 ? -13.25 15.508 5.324 1 96.81 380 VAL A N 1
ATOM 2924 C CA . VAL A 1 380 ? -13.047 14.5 4.285 1 96.81 380 VAL A CA 1
ATOM 2925 C C . VAL A 1 380 ? -13.312 15.117 2.912 1 96.81 380 VAL A C 1
ATOM 2927 O O . VAL A 1 380 ? -12.539 14.922 1.975 1 96.81 380 VAL A O 1
ATOM 2930 N N . VAL A 1 381 ? -14.344 15.867 2.816 1 95 381 VAL A N 1
ATOM 2931 C CA . VAL A 1 381 ? -14.742 16.453 1.544 1 95 381 VAL A CA 1
ATOM 2932 C C . VAL A 1 381 ? -13.68 17.453 1.09 1 95 381 VAL A C 1
ATOM 2934 O O . VAL A 1 381 ? -13.266 17.453 -0.072 1 95 381 VAL A O 1
ATOM 2937 N N . VAL A 1 382 ? -13.242 18.281 2.006 1 96.25 382 VAL A N 1
ATOM 2938 C CA . VAL A 1 382 ? -12.312 19.344 1.655 1 96.25 382 VAL A CA 1
ATOM 2939 C C . VAL A 1 382 ? -10.953 18.75 1.312 1 96.25 382 VAL A C 1
ATOM 2941 O O . VAL A 1 382 ? -10.305 19.188 0.353 1 96.25 382 VAL A O 1
ATOM 2944 N N . VAL A 1 383 ? -10.516 17.781 2.074 1 96.44 383 VAL A N 1
ATOM 2945 C CA . VAL A 1 383 ? -9.219 17.172 1.815 1 96.44 383 VAL A CA 1
ATOM 2946 C C . VAL A 1 383 ? -9.266 16.406 0.491 1 96.44 383 VAL A C 1
ATOM 2948 O O . VAL A 1 383 ? -8.281 16.391 -0.255 1 96.44 383 VAL A O 1
ATOM 2951 N N . ARG A 1 384 ? -10.414 15.797 0.203 1 95.75 384 ARG A N 1
ATOM 2952 C CA . ARG A 1 384 ? -10.586 15.133 -1.088 1 95.75 384 ARG A CA 1
ATOM 2953 C C . ARG A 1 384 ? -10.477 16.141 -2.232 1 95.75 384 ARG A C 1
ATOM 2955 O O . ARG A 1 384 ? -9.828 15.859 -3.246 1 95.75 384 ARG A O 1
ATOM 2962 N N . LEU A 1 385 ? -11.062 17.25 -2.033 1 94.75 385 LEU A N 1
ATOM 2963 C CA . LEU A 1 385 ? -10.961 18.297 -3.047 1 94.75 385 LEU A CA 1
ATOM 2964 C C . LEU A 1 385 ? -9.523 18.766 -3.219 1 94.75 385 LEU A C 1
ATOM 2966 O O . LEU A 1 385 ? -9.062 18.984 -4.344 1 94.75 385 LEU A O 1
ATOM 2970 N N . ARG A 1 386 ? -8.867 18.922 -2.127 1 96.81 386 ARG A N 1
ATOM 2971 C CA . ARG A 1 386 ? -7.469 19.328 -2.219 1 96.81 386 ARG A CA 1
ATOM 2972 C C . ARG A 1 386 ? -6.637 18.281 -2.938 1 96.81 386 ARG A C 1
ATOM 2974 O O . ARG A 1 386 ? -5.742 18.609 -3.717 1 96.81 386 ARG A O 1
ATOM 2981 N N . THR A 1 387 ? -6.91 17.062 -2.646 1 96.62 387 THR A N 1
ATOM 2982 C CA . THR A 1 387 ? -6.199 15.977 -3.311 1 96.62 387 THR A CA 1
ATOM 2983 C C . THR A 1 387 ? -6.398 16.047 -4.82 1 96.62 387 THR A C 1
ATOM 2985 O O . THR A 1 387 ? -5.449 15.867 -5.586 1 96.62 387 THR A O 1
ATOM 2988 N N . LYS A 1 388 ? -7.574 16.297 -5.215 1 95.25 388 LYS A N 1
ATOM 2989 C CA . LYS A 1 388 ? -7.867 16.438 -6.637 1 95.25 388 LYS A CA 1
ATOM 2990 C C . LYS A 1 388 ? -7.074 17.594 -7.242 1 95.25 388 LYS A C 1
ATOM 2992 O O . LYS A 1 388 ? -6.59 17.5 -8.375 1 95.25 388 LYS A O 1
ATOM 2997 N N . VAL A 1 389 ? -6.945 18.641 -6.48 1 97.25 389 VAL A N 1
ATOM 2998 C CA . VAL A 1 389 ? -6.18 19.797 -6.926 1 97.25 389 VAL A CA 1
ATOM 2999 C C . VAL A 1 389 ? -4.715 19.406 -7.117 1 97.25 389 VAL A C 1
ATOM 3001 O O . VAL A 1 389 ? -4.121 19.688 -8.156 1 97.25 389 VAL A O 1
ATOM 3004 N N . MET A 1 390 ? -4.223 18.75 -6.121 1 97 390 MET A N 1
ATOM 3005 C CA . MET A 1 390 ? -2.805 18.391 -6.137 1 97 390 MET A CA 1
ATOM 3006 C C . MET A 1 390 ? -2.506 17.391 -7.254 1 97 390 MET A C 1
ATOM 3008 O O . MET A 1 390 ? -1.406 17.391 -7.812 1 97 390 MET A O 1
ATOM 3012 N N . GLN A 1 391 ? -3.455 16.609 -7.625 1 96.19 391 GLN A N 1
ATOM 3013 C CA . GLN A 1 391 ? -3.312 15.688 -8.758 1 96.19 391 GLN A CA 1
ATOM 3014 C C . GLN A 1 391 ? -3.412 16.438 -10.078 1 96.19 391 GLN A C 1
ATOM 3016 O O . GLN A 1 391 ? -2.615 16.203 -10.992 1 96.19 391 GLN A O 1
ATOM 3021 N N . LEU A 1 392 ? -4.344 17.312 -10.133 1 96.81 392 LEU A N 1
ATOM 3022 C CA . LEU A 1 392 ? -4.621 18.047 -11.375 1 96.81 392 LEU A CA 1
ATOM 3023 C C . LEU A 1 392 ? -3.426 18.891 -11.781 1 96.81 392 LEU A C 1
ATOM 3025 O O . LEU A 1 392 ? -3.061 18.938 -12.961 1 96.81 392 LEU A O 1
ATOM 3029 N N . ILE A 1 393 ? -2.807 19.578 -10.859 1 97 393 ILE A N 1
ATOM 3030 C CA . ILE A 1 393 ? -1.741 20.516 -11.195 1 97 393 ILE A CA 1
ATOM 3031 C C . ILE A 1 393 ? -0.502 19.75 -11.648 1 97 393 ILE A C 1
ATOM 3033 O O . ILE A 1 393 ? 0.435 20.328 -12.188 1 97 393 ILE A O 1
ATOM 3037 N N . ARG A 1 394 ? -0.489 18.438 -11.523 1 95.56 394 ARG A N 1
ATOM 3038 C CA . ARG A 1 394 ? 0.643 17.609 -11.922 1 95.56 394 ARG A CA 1
ATOM 3039 C C . ARG A 1 394 ? 0.386 16.938 -13.266 1 95.56 394 ARG A C 1
ATOM 3041 O O . ARG A 1 394 ? 1.216 16.172 -13.75 1 95.56 394 ARG A O 1
ATOM 3048 N N . VAL A 1 395 ? -0.723 17.203 -13.859 1 94.56 395 VAL A N 1
ATOM 3049 C CA . VAL A 1 395 ? -1.015 16.688 -15.195 1 94.56 395 VAL A CA 1
ATOM 3050 C C . VAL A 1 395 ? -0.264 17.516 -16.234 1 94.56 395 VAL A C 1
ATOM 3052 O O . VAL A 1 395 ? -0.409 18.75 -16.297 1 94.56 395 VAL A O 1
ATOM 3055 N N . ALA A 1 396 ? 0.524 16.844 -17.016 1 91.5 396 ALA A N 1
ATOM 3056 C CA . ALA A 1 396 ? 1.307 17.516 -18.047 1 91.5 396 ALA A CA 1
ATOM 3057 C C . ALA A 1 396 ? 0.507 17.641 -19.344 1 91.5 396 ALA A C 1
ATOM 3059 O O . ALA A 1 396 ? 0.754 16.922 -20.312 1 91.5 396 ALA A O 1
ATOM 3060 N N . ASP A 1 397 ? -0.387 18.547 -19.359 1 92.19 397 ASP A N 1
ATOM 3061 C CA . ASP A 1 397 ? -1.193 18.828 -20.547 1 92.19 397 ASP A CA 1
ATOM 3062 C C . ASP A 1 397 ? -1.265 20.328 -20.812 1 92.19 397 ASP A C 1
ATOM 3064 O O . ASP A 1 397 ? -2.24 20.984 -20.453 1 92.19 397 ASP A O 1
ATOM 3068 N N . PRO A 1 398 ? -0.371 20.781 -21.531 1 88.94 398 PRO A N 1
ATOM 3069 C CA . PRO A 1 398 ? -0.333 22.219 -21.812 1 88.94 398 PRO A CA 1
ATOM 3070 C C . PRO A 1 398 ? -1.511 22.672 -22.672 1 88.94 398 PRO A C 1
ATOM 3072 O O . PRO A 1 398 ? -1.81 23.875 -22.719 1 88.94 398 PRO A O 1
ATOM 3075 N N . ASN A 1 399 ? -2.209 21.703 -23.266 1 90.69 399 ASN A N 1
ATOM 3076 C CA . ASN A 1 399 ? -3.293 22.078 -24.156 1 90.69 399 ASN A CA 1
ATOM 3077 C C . ASN A 1 399 ? -4.652 21.984 -23.484 1 90.69 399 ASN A C 1
ATOM 3079 O O . ASN A 1 399 ? -5.688 22.203 -24.109 1 90.69 399 ASN A O 1
ATOM 3083 N N . MET A 1 400 ? -4.578 21.812 -22.25 1 93.38 400 MET A N 1
ATOM 3084 C CA . MET A 1 400 ? -5.832 21.734 -21.5 1 93.38 400 MET A CA 1
ATOM 3085 C C . MET A 1 400 ? -6.484 23.109 -21.391 1 93.38 400 MET A C 1
ATOM 3087 O O . MET A 1 400 ? -5.828 24.078 -21.031 1 93.38 400 MET A O 1
ATOM 3091 N N . HIS A 1 401 ? -7.742 23.188 -21.719 1 95.62 401 HIS A N 1
ATOM 3092 C CA . HIS A 1 401 ? -8.484 24.438 -21.594 1 95.62 401 HIS A CA 1
ATOM 3093 C C . HIS A 1 401 ? -9.023 24.609 -20.172 1 95.62 401 HIS A C 1
ATOM 3095 O O . HIS A 1 401 ? -10.234 24.484 -19.953 1 95.62 401 HIS A O 1
ATOM 3101 N N . ILE A 1 402 ? -8.211 25.031 -19.312 1 96.44 402 ILE A N 1
ATOM 3102 C CA . ILE A 1 402 ? -8.5 25.047 -17.875 1 96.44 402 ILE A CA 1
ATOM 3103 C C . ILE A 1 402 ? -9.562 26.109 -17.578 1 96.44 402 ILE A C 1
ATOM 3105 O O . ILE A 1 402 ? -10.188 26.094 -16.516 1 96.44 402 ILE A O 1
ATOM 3109 N N . TRP A 1 403 ? -9.852 27.109 -18.516 1 96.19 403 TRP A N 1
ATOM 3110 C CA . TRP A 1 403 ? -10.773 28.203 -18.281 1 96.19 403 TRP A CA 1
ATOM 3111 C C . TRP A 1 403 ? -12.195 27.828 -18.672 1 96.19 403 TRP A C 1
ATOM 3113 O O . TRP A 1 403 ? -13.148 28.547 -18.375 1 96.19 403 TRP A O 1
ATOM 3123 N N . GLU A 1 404 ? -12.281 26.656 -19.266 1 95.69 404 GLU A N 1
ATOM 3124 C CA . GLU A 1 404 ? -13.609 26.203 -19.672 1 95.69 404 GLU A CA 1
ATOM 3125 C C . GLU A 1 404 ? -14.43 25.734 -18.484 1 95.69 404 GLU A C 1
ATOM 3127 O O . GLU A 1 404 ? -13.906 25.109 -17.562 1 95.69 404 GLU A O 1
ATOM 3132 N N . PRO A 1 405 ? -15.688 26.016 -18.516 1 91.94 405 PRO A N 1
ATOM 3133 C CA . PRO A 1 405 ? -16.547 25.641 -17.391 1 91.94 405 PRO A CA 1
ATOM 3134 C C . PRO A 1 405 ? -16.594 24.141 -17.156 1 91.94 405 PRO A C 1
ATOM 3136 O O . PRO A 1 405 ? -16.812 23.688 -16.031 1 91.94 405 PRO A O 1
ATOM 3139 N N . SER A 1 406 ? -16.375 23.406 -18.188 1 91.62 406 SER A N 1
ATOM 3140 C CA . SER A 1 406 ? -16.438 21.953 -18.062 1 91.62 406 SER A CA 1
ATOM 3141 C C . SER A 1 406 ? -15.109 21.375 -17.594 1 91.62 406 SER A C 1
ATOM 3143 O O . SER A 1 406 ? -15.031 20.188 -17.25 1 91.62 406 SER A O 1
ATOM 3145 N N . SER A 1 407 ? -14.141 22.266 -17.516 1 94.69 407 SER A N 1
ATOM 3146 C CA . SER A 1 407 ? -12.828 21.781 -17.109 1 94.69 407 SER A CA 1
ATOM 3147 C C . SER A 1 407 ? -12.82 21.406 -15.625 1 94.69 407 SER A C 1
ATOM 3149 O O . SER A 1 407 ? -13.562 22 -14.828 1 94.69 407 SER A O 1
ATOM 3151 N N . GLU A 1 408 ? -12.047 20.438 -15.289 1 94.06 408 GLU A N 1
ATOM 3152 C CA . GLU A 1 408 ? -11.906 20.047 -13.891 1 94.06 408 GLU A CA 1
ATOM 3153 C C . GLU A 1 408 ? -11.406 21.219 -13.039 1 94.06 408 GLU A C 1
ATOM 3155 O O . GLU A 1 408 ? -11.766 21.328 -11.867 1 94.06 408 GLU A O 1
ATOM 3160 N N . PHE A 1 409 ? -10.641 22.094 -13.625 1 96.31 409 PHE A N 1
ATOM 3161 C CA . PHE A 1 409 ? -10.086 23.266 -12.953 1 96.31 409 PHE A CA 1
ATOM 3162 C C . PHE A 1 409 ? -11.203 24.172 -12.43 1 96.31 409 PHE A C 1
ATOM 3164 O O . PHE A 1 409 ? -11.25 24.484 -11.242 1 96.31 409 PHE A O 1
ATOM 3171 N N . VAL A 1 410 ? -12.094 24.5 -13.242 1 94.62 410 VAL A N 1
ATOM 3172 C CA . VAL A 1 410 ? -13.188 25.391 -12.883 1 94.62 410 VAL A CA 1
ATOM 3173 C C . VAL A 1 410 ? -14.203 24.641 -12.016 1 94.62 410 VAL A C 1
ATOM 3175 O O . VAL A 1 410 ? -14.797 25.234 -11.109 1 94.62 410 VAL A O 1
ATOM 3178 N N . ARG A 1 411 ? -14.359 23.375 -12.242 1 92.12 411 ARG A N 1
ATOM 3179 C CA . ARG A 1 411 ? -15.297 22.562 -11.461 1 92.12 411 ARG A CA 1
ATOM 3180 C C . ARG A 1 411 ? -14.891 22.516 -10 1 92.12 411 ARG A C 1
ATOM 3182 O O . ARG A 1 411 ? -15.734 22.578 -9.102 1 92.12 411 ARG A O 1
ATOM 3189 N N . ILE A 1 412 ? -13.648 22.438 -9.734 1 92.94 412 ILE A N 1
ATOM 3190 C CA . ILE A 1 412 ? -13.148 22.391 -8.367 1 92.94 412 ILE A CA 1
ATOM 3191 C C . ILE A 1 412 ? -13.43 23.719 -7.668 1 92.94 412 ILE A C 1
ATOM 3193 O O . ILE A 1 412 ? -13.836 23.734 -6.504 1 92.94 412 ILE A O 1
ATOM 3197 N N . ILE A 1 413 ? -13.219 24.797 -8.375 1 91.12 413 ILE A N 1
ATOM 3198 C CA . ILE A 1 413 ? -13.477 26.125 -7.805 1 91.12 413 ILE A CA 1
ATOM 3199 C C . ILE A 1 413 ? -14.953 26.25 -7.457 1 91.12 413 ILE A C 1
ATOM 3201 O O . ILE A 1 413 ? -15.305 26.719 -6.367 1 91.12 413 ILE A O 1
ATOM 3205 N N . ASP A 1 414 ? -15.742 25.75 -8.344 1 88.81 414 ASP A N 1
ATOM 3206 C CA . ASP A 1 414 ? -17.188 25.844 -8.125 1 88.81 414 ASP A CA 1
ATOM 3207 C C . ASP A 1 414 ? -17.609 25 -6.926 1 88.81 414 ASP A C 1
ATOM 3209 O O . ASP A 1 414 ? -18.438 25.422 -6.125 1 88.81 414 ASP A O 1
ATOM 3213 N N . GLN A 1 415 ? -17.078 23.844 -6.867 1 88.38 415 GLN A N 1
ATOM 3214 C CA . GLN A 1 415 ? -17.391 22.953 -5.754 1 88.38 415 GLN A CA 1
ATOM 3215 C C . GLN A 1 415 ? -16.953 23.547 -4.422 1 88.38 415 GLN A C 1
ATOM 3217 O O . GLN A 1 415 ? -17.672 23.453 -3.426 1 88.38 415 GLN A O 1
ATOM 3222 N N . LEU A 1 416 ? -15.852 24.141 -4.453 1 87.88 416 LEU A N 1
ATOM 3223 C CA . LEU A 1 416 ? -15.344 24.734 -3.221 1 87.88 416 LEU A CA 1
ATOM 3224 C C . LEU A 1 416 ? -16.172 25.953 -2.816 1 87.88 416 LEU A C 1
ATOM 3226 O O . LEU A 1 416 ? -16.438 26.156 -1.63 1 87.88 416 LEU A O 1
ATOM 3230 N N . MET A 1 417 ? -16.516 26.703 -3.756 1 85.56 417 MET A N 1
ATOM 3231 C CA . MET A 1 417 ? -17.344 27.859 -3.459 1 85.56 417 MET A CA 1
ATOM 3232 C C . MET A 1 417 ? -18.703 27.438 -2.908 1 85.56 417 MET A C 1
ATOM 3234 O O . MET A 1 417 ? -19.234 28.078 -1.999 1 85.56 417 MET A O 1
ATOM 3238 N N . ALA A 1 418 ? -19.172 26.375 -3.459 1 85.88 418 ALA A N 1
ATOM 3239 C CA . ALA A 1 418 ? -20.422 25.828 -2.941 1 85.88 418 ALA A CA 1
ATOM 3240 C C . ALA A 1 418 ? -20.266 25.359 -1.495 1 85.88 418 ALA A C 1
ATOM 3242 O O . ALA A 1 418 ? -21.141 25.594 -0.663 1 85.88 418 ALA A O 1
ATOM 3243 N N . LEU A 1 419 ? -19.203 24.766 -1.235 1 88.81 419 LEU A N 1
ATOM 3244 C CA . LEU A 1 419 ? -18.922 24.312 0.118 1 88.81 419 LEU A CA 1
ATOM 3245 C C . LEU A 1 419 ? -18.766 25.484 1.072 1 88.81 419 LEU A C 1
ATOM 3247 O O . LEU A 1 419 ? -19.328 25.484 2.166 1 88.81 419 LEU A O 1
ATOM 3251 N N . TYR A 1 420 ? -18.062 26.453 0.633 1 85.31 420 TYR A N 1
ATOM 3252 C CA . TYR A 1 420 ? -17.797 27.625 1.462 1 85.31 420 TYR A CA 1
ATOM 3253 C C . TYR A 1 420 ? -19.094 28.375 1.771 1 85.31 420 TYR A C 1
ATOM 3255 O O . TYR A 1 420 ? -19.328 28.797 2.906 1 85.31 420 TYR A O 1
ATOM 3263 N N . ASN A 1 421 ? -19.938 28.438 0.84 1 86.19 421 ASN A N 1
ATOM 3264 C CA . ASN A 1 421 ? -21.188 29.188 0.979 1 86.19 421 ASN A CA 1
ATOM 3265 C C . ASN A 1 421 ? -22.203 28.422 1.812 1 86.19 421 ASN A C 1
ATOM 3267 O O . ASN A 1 421 ? -23.125 29.016 2.371 1 86.19 421 ASN A O 1
ATOM 3271 N N . ASN A 1 422 ? -22.047 27.172 1.862 1 88.69 422 ASN A N 1
ATOM 3272 C CA . ASN A 1 422 ? -23.031 26.359 2.578 1 88.69 422 ASN A CA 1
ATOM 3273 C C . ASN A 1 422 ? -22.438 25.766 3.852 1 88.69 422 ASN A C 1
ATOM 3275 O O . ASN A 1 422 ? -22.984 24.812 4.422 1 88.69 422 ASN A O 1
ATOM 3279 N N . LEU A 1 423 ? -21.344 26.328 4.258 1 92.62 423 LEU A N 1
ATOM 3280 C CA . LEU A 1 423 ? -20.734 25.875 5.504 1 92.62 423 LEU A CA 1
ATOM 3281 C C . LEU A 1 423 ? -21.672 26.094 6.684 1 92.62 423 LEU A C 1
ATOM 3283 O O . LEU A 1 423 ? -22.25 27.172 6.816 1 92.62 423 LEU A O 1
ATOM 3287 N N . PRO A 1 424 ? -21.844 25.094 7.527 1 93 424 PRO A N 1
ATOM 3288 C CA . PRO A 1 424 ? -22.703 25.297 8.695 1 93 424 PRO A CA 1
ATOM 3289 C C . PRO A 1 424 ? -22.25 26.484 9.555 1 93 424 PRO A C 1
ATOM 3291 O O . PRO A 1 424 ? -21.047 26.672 9.773 1 93 424 PRO A O 1
ATOM 3294 N N . GLU A 1 425 ? -23.172 27.219 10.133 1 93.38 425 GLU A N 1
ATOM 3295 C CA . GLU A 1 425 ? -22.906 28.453 10.875 1 93.38 425 GLU A CA 1
ATOM 3296 C C . GLU A 1 425 ? -22.094 28.172 12.133 1 93.38 425 GLU A C 1
ATOM 3298 O O . GLU A 1 425 ? -21.328 29.031 12.586 1 93.38 425 GLU A O 1
ATOM 3303 N N . ARG A 1 426 ? -22.219 27.031 12.641 1 93.31 426 ARG A N 1
ATOM 3304 C CA . ARG A 1 426 ? -21.531 26.688 13.875 1 93.31 426 ARG A CA 1
ATOM 3305 C C . ARG A 1 426 ? -20.031 26.656 13.68 1 93.31 426 ARG A C 1
ATOM 3307 O O . ARG A 1 426 ? -19.266 26.688 14.648 1 93.31 426 ARG A O 1
ATOM 3314 N N . TYR A 1 427 ? -19.594 26.672 12.383 1 95.31 427 TYR A N 1
ATOM 3315 C CA . TYR A 1 427 ? -18.172 26.594 12.125 1 95.31 427 TYR A CA 1
ATOM 3316 C C . TYR A 1 427 ? -17.625 27.922 11.609 1 95.31 427 TYR A C 1
ATOM 3318 O O . TYR A 1 427 ? -16.469 28.016 11.203 1 95.31 427 TYR A O 1
ATOM 3326 N N . TYR A 1 428 ? -18.422 28.969 11.711 1 94.44 428 TYR A N 1
ATOM 3327 C CA . TYR A 1 428 ? -17.938 30.297 11.367 1 94.44 428 TYR A CA 1
ATOM 3328 C C . TYR A 1 428 ? -16.953 30.812 12.414 1 94.44 428 TYR A C 1
ATOM 3330 O O . TYR A 1 428 ? -17.047 30.438 13.586 1 94.44 428 TYR A O 1
ATOM 3338 N N . LEU A 1 429 ? -15.984 31.594 11.953 1 93.75 429 LEU A N 1
ATOM 3339 C CA . LEU A 1 429 ? -14.984 32.125 12.867 1 93.75 429 LEU A CA 1
ATOM 3340 C C . LEU A 1 429 ? -15.43 33.438 13.453 1 93.75 429 LEU A C 1
ATOM 3342 O O . LEU A 1 429 ? -14.758 34.469 13.273 1 93.75 429 LEU A O 1
ATOM 3346 N N . THR A 1 430 ? -16.516 33.375 14.102 1 93.44 430 THR A N 1
ATOM 3347 C CA . THR A 1 430 ? -17 34.531 14.859 1 93.44 430 THR A CA 1
ATOM 3348 C C . THR A 1 430 ? -16.547 34.438 16.312 1 93.44 430 THR A C 1
ATOM 3350 O O . THR A 1 430 ? -16.203 33.375 16.797 1 93.44 430 THR A O 1
ATOM 3353 N N . ASP A 1 431 ? -16.578 35.562 17.016 1 91.56 431 ASP A N 1
ATOM 3354 C CA . ASP A 1 431 ? -16.156 35.594 18.406 1 91.56 431 ASP A CA 1
ATOM 3355 C C . ASP A 1 431 ? -16.984 34.625 19.266 1 91.56 431 ASP A C 1
ATOM 3357 O O . ASP A 1 431 ? -16.438 33.906 20.094 1 91.56 431 ASP A O 1
ATOM 3361 N N . ALA A 1 432 ? -18.219 34.688 19.062 1 93 432 ALA A N 1
ATOM 3362 C CA . ALA A 1 432 ? -19.109 33.812 19.828 1 93 432 ALA A CA 1
ATOM 3363 C C . ALA A 1 432 ? -18.797 32.344 19.562 1 93 432 ALA A C 1
ATOM 3365 O O . ALA A 1 432 ? -18.75 31.547 20.5 1 93 432 ALA A O 1
ATOM 3366 N N . ASN A 1 433 ? -18.594 32 18.344 1 94.12 433 ASN A N 1
ATOM 3367 C CA . ASN A 1 433 ? -18.312 30.625 17.984 1 94.12 433 ASN A CA 1
ATOM 3368 C C . ASN A 1 433 ? -16.953 30.156 18.516 1 94.12 433 ASN A C 1
ATOM 3370 O O . ASN A 1 433 ? -16.797 28.984 18.859 1 94.12 433 ASN A O 1
ATOM 3374 N N . LEU A 1 434 ? -15.969 31 18.516 1 95 434 LEU A N 1
ATOM 3375 C CA . LEU A 1 434 ? -14.633 30.641 18.953 1 95 434 LEU A CA 1
ATOM 3376 C C . LEU A 1 434 ? -14.656 30.141 20.406 1 95 434 LEU A C 1
ATOM 3378 O O . LEU A 1 434 ? -13.984 29.156 20.734 1 95 434 LEU A O 1
ATOM 3382 N N . TYR A 1 435 ? -15.484 30.781 21.219 1 94 435 TYR A N 1
ATOM 3383 C CA . TYR A 1 435 ? -15.586 30.375 22.609 1 94 435 TYR A CA 1
ATOM 3384 C C . TYR A 1 435 ? -16.266 29.016 22.734 1 94 435 TYR A C 1
ATOM 3386 O O . TYR A 1 435 ? -15.82 28.156 23.5 1 94 435 TYR A O 1
ATOM 3394 N N . VAL A 1 436 ? -17.281 28.844 21.969 1 93.94 436 VAL A N 1
ATOM 3395 C CA . VAL A 1 436 ? -18.016 27.578 22.016 1 93.94 436 VAL A CA 1
ATOM 3396 C C . VAL A 1 436 ? -17.125 26.438 21.516 1 93.94 436 VAL A C 1
ATOM 3398 O O . VAL A 1 436 ? -17.094 25.359 22.109 1 93.94 436 VAL A O 1
ATOM 3401 N N . LEU A 1 437 ? -16.453 26.688 20.469 1 94.19 437 LEU A N 1
ATOM 3402 C CA . LEU A 1 437 ? -15.578 25.688 19.875 1 94.19 437 LEU A CA 1
ATOM 3403 C C . LEU A 1 437 ? -14.43 25.344 20.812 1 94.19 437 LEU A C 1
ATOM 3405 O O . LEU A 1 437 ? -14.008 24.172 20.875 1 94.19 437 LEU A O 1
ATOM 3409 N N . GLN A 1 438 ? -13.922 26.297 21.469 1 92.5 438 GLN A N 1
ATOM 3410 C CA . GLN A 1 438 ? -12.859 26.047 22.453 1 92.5 438 GLN A CA 1
ATOM 3411 C C . GLN A 1 438 ? -13.352 25.156 23.578 1 92.5 438 GLN A C 1
ATOM 3413 O O . GLN A 1 438 ? -12.648 24.219 23.984 1 92.5 438 GLN A O 1
ATOM 3418 N N . ASP A 1 439 ? -14.547 25.391 24 1 90.88 439 ASP A N 1
ATOM 3419 C CA . ASP A 1 439 ? -15.125 24.625 25.094 1 90.88 439 ASP A CA 1
ATOM 3420 C C . ASP A 1 439 ? -15.352 23.172 24.672 1 90.88 439 ASP A C 1
ATOM 3422 O O . ASP A 1 439 ? -15.227 22.25 25.5 1 90.88 439 ASP A O 1
ATOM 3426 N N . LYS A 1 440 ? -15.602 22.984 23.438 1 89.56 440 LYS A N 1
ATOM 3427 C CA . LYS A 1 440 ? -15.883 21.641 22.922 1 89.56 440 LYS A CA 1
ATOM 3428 C C . LYS A 1 440 ? -14.602 20.938 22.484 1 89.56 440 LYS A C 1
ATOM 3430 O O . LYS A 1 440 ? -14.633 19.781 22.062 1 89.56 440 LYS A O 1
ATOM 3435 N N . GLY A 1 441 ? -13.492 21.641 22.547 1 89.38 441 GLY A N 1
ATOM 3436 C CA . GLY A 1 441 ? -12.234 21.078 22.109 1 89.38 441 GLY A CA 1
ATOM 3437 C C . GLY A 1 441 ? -12.117 20.969 20.594 1 89.38 441 GLY A C 1
ATOM 3438 O O . GLY A 1 441 ? -11.297 20.203 20.094 1 89.38 441 GLY A O 1
ATOM 3439 N N . MET A 1 442 ? -12.867 21.766 19.844 1 94.19 442 MET A N 1
ATOM 3440 C CA . MET A 1 442 ? -12.945 21.641 18.391 1 94.19 442 MET A CA 1
ATOM 3441 C C . MET A 1 442 ? -12.258 22.828 17.703 1 94.19 442 MET A C 1
ATOM 3443 O O . MET A 1 442 ? -12.156 22.875 16.484 1 94.19 442 MET A O 1
ATOM 3447 N N . LEU A 1 443 ? -11.781 23.766 18.5 1 94.81 443 LEU A N 1
ATOM 3448 C CA . LEU A 1 443 ? -11.266 25.031 17.953 1 94.81 443 LEU A CA 1
ATOM 3449 C C . LEU A 1 443 ? -10.148 24.766 16.953 1 94.81 443 LEU A C 1
ATOM 3451 O O . LEU A 1 443 ? -10.172 25.297 15.844 1 94.81 443 LEU A O 1
ATOM 3455 N N . GLY A 1 444 ? -9.195 23.953 17.375 1 93.69 444 GLY A N 1
ATOM 3456 C CA . GLY A 1 444 ? -8.078 23.656 16.484 1 93.69 444 GLY A CA 1
ATOM 3457 C C . GLY A 1 444 ? -8.516 23.016 15.188 1 93.69 444 GLY A C 1
ATOM 3458 O O . GLY A 1 444 ? -7.988 23.328 14.117 1 93.69 444 GLY A O 1
ATOM 3459 N N . ALA A 1 445 ? -9.469 22.156 15.227 1 96 445 ALA A N 1
ATOM 3460 C CA . ALA A 1 445 ? -9.953 21.438 14.055 1 96 445 ALA A CA 1
ATOM 3461 C C . ALA A 1 445 ? -10.688 22.375 13.102 1 96 445 ALA A C 1
ATOM 3463 O O . ALA A 1 445 ? -10.609 22.219 11.883 1 96 445 ALA A O 1
ATOM 3464 N N . VAL A 1 446 ? -11.414 23.297 13.648 1 97.06 446 VAL A N 1
ATOM 3465 C CA . VAL A 1 446 ? -12.164 24.219 12.812 1 97.06 446 VAL A CA 1
ATOM 3466 C C . VAL A 1 446 ? -11.211 25.203 12.148 1 97.06 446 VAL A C 1
ATOM 3468 O O . VAL A 1 446 ? -11.398 25.578 10.984 1 97.06 446 VAL A O 1
ATOM 3471 N N . PHE A 1 447 ? -10.219 25.672 12.898 1 96.62 447 PHE A N 1
ATOM 3472 C CA . PHE A 1 447 ? -9.188 26.469 12.258 1 96.62 447 PHE A CA 1
ATOM 3473 C C . PHE A 1 447 ? -8.562 25.719 11.086 1 96.62 447 PHE A C 1
ATOM 3475 O O . PHE A 1 447 ? -8.375 26.281 10.008 1 96.62 447 PHE A O 1
ATOM 3482 N N . ALA A 1 448 ? -8.258 24.484 11.305 1 96.81 448 ALA A N 1
ATOM 3483 C CA . ALA A 1 448 ? -7.664 23.672 10.25 1 96.81 448 ALA A CA 1
ATOM 3484 C C . ALA A 1 448 ? -8.609 23.547 9.055 1 96.81 448 ALA A C 1
ATOM 3486 O O . ALA A 1 448 ? -8.172 23.609 7.902 1 96.81 448 ALA A O 1
ATOM 3487 N N . LEU A 1 449 ? -9.867 23.344 9.312 1 97.25 449 LEU A N 1
ATOM 3488 C CA . LEU A 1 449 ? -10.867 23.266 8.25 1 97.25 449 LEU A CA 1
ATOM 3489 C C . LEU A 1 449 ? -10.82 24.5 7.363 1 97.25 449 LEU A C 1
ATOM 3491 O O . LEU A 1 449 ? -10.789 24.391 6.133 1 97.25 449 LEU A O 1
ATOM 3495 N N . HIS A 1 450 ? -10.812 25.609 7.973 1 97.25 450 HIS A N 1
ATOM 3496 C CA . HIS A 1 450 ? -10.773 26.859 7.219 1 97.25 450 HIS A CA 1
ATOM 3497 C C . HIS A 1 450 ? -9.469 27 6.434 1 97.25 450 HIS A C 1
ATOM 3499 O O . HIS A 1 450 ? -9.469 27.469 5.297 1 97.25 450 HIS A O 1
ATOM 3505 N N . LEU A 1 451 ? -8.406 26.609 7.086 1 97.81 451 LEU A N 1
ATOM 3506 C CA . LEU A 1 451 ? -7.129 26.656 6.379 1 97.81 451 LEU A CA 1
ATOM 3507 C C . LEU A 1 451 ? -7.16 25.75 5.156 1 97.81 451 LEU A C 1
ATOM 3509 O O . LEU A 1 451 ? -6.664 26.125 4.086 1 97.81 451 LEU A O 1
ATOM 3513 N N . PHE A 1 452 ? -7.766 24.609 5.285 1 97.56 452 PHE A N 1
ATOM 3514 C CA . PHE A 1 452 ? -7.879 23.688 4.164 1 97.56 452 PHE A CA 1
ATOM 3515 C C . PHE A 1 452 ? -8.727 24.297 3.049 1 97.56 452 PHE A C 1
ATOM 3517 O O . PHE A 1 452 ? -8.391 24.172 1.869 1 97.56 452 PHE A O 1
ATOM 3524 N N . ILE A 1 453 ? -9.781 24.906 3.42 1 96.62 453 ILE A N 1
ATOM 3525 C CA . ILE A 1 453 ? -10.688 25.5 2.441 1 96.62 453 ILE A CA 1
ATOM 3526 C C . ILE A 1 453 ? -9.93 26.531 1.607 1 96.62 453 ILE A C 1
ATOM 3528 O O . ILE A 1 453 ? -9.992 26.516 0.376 1 96.62 453 ILE A O 1
ATOM 3532 N N . HIS A 1 454 ? -9.203 27.344 2.248 1 97.19 454 HIS A N 1
ATOM 3533 C CA . HIS A 1 454 ? -8.453 28.375 1.532 1 97.19 454 HIS A CA 1
ATOM 3534 C C . HIS A 1 454 ? -7.289 27.75 0.757 1 97.19 454 HIS A C 1
ATOM 3536 O O . HIS A 1 454 ? -6.969 28.203 -0.346 1 97.19 454 HIS A O 1
ATOM 3542 N N . ALA A 1 455 ? -6.691 26.734 1.31 1 97.44 455 ALA A N 1
ATOM 3543 C CA . ALA A 1 455 ? -5.566 26.078 0.648 1 97.44 455 ALA A CA 1
ATOM 3544 C C . ALA A 1 455 ? -6 25.438 -0.665 1 97.44 455 ALA A C 1
ATOM 3546 O O . ALA A 1 455 ? -5.238 25.406 -1.633 1 97.44 455 ALA A O 1
ATOM 3547 N N . VAL A 1 456 ? -7.176 24.922 -0.739 1 96.12 456 VAL A N 1
ATOM 3548 C CA . VAL A 1 456 ? -7.68 24.312 -1.959 1 96.12 456 VAL A CA 1
ATOM 3549 C C . VAL A 1 456 ? -7.625 25.312 -3.111 1 96.12 456 VAL A C 1
ATOM 3551 O O . VAL A 1 456 ? -7.176 24.969 -4.211 1 96.12 456 VAL A O 1
ATOM 3554 N N . ILE A 1 457 ? -7.961 26.5 -2.795 1 94.94 457 ILE A N 1
ATOM 3555 C CA . ILE A 1 457 ? -8.047 27.516 -3.85 1 94.94 457 ILE A CA 1
ATOM 3556 C C . ILE A 1 457 ? -6.652 28.016 -4.199 1 94.94 457 ILE A C 1
ATOM 3558 O O . ILE A 1 457 ? -6.281 28.078 -5.371 1 94.94 457 ILE A O 1
ATOM 3562 N N . PHE A 1 458 ? -5.922 28.344 -3.227 1 96.31 458 PHE A N 1
ATOM 3563 C CA . PHE A 1 458 ? -4.645 28.953 -3.604 1 96.31 458 PHE A CA 1
ATOM 3564 C C . PHE A 1 458 ? -3.688 27.891 -4.141 1 96.31 458 PHE A C 1
ATOM 3566 O O . PHE A 1 458 ? -2.803 28.203 -4.941 1 96.31 458 PHE A O 1
ATOM 3573 N N . ASP A 1 459 ? -3.828 26.625 -3.73 1 97.44 459 ASP A N 1
ATOM 3574 C CA . ASP A 1 459 ? -3.031 25.547 -4.316 1 97.44 459 ASP A CA 1
ATOM 3575 C C . ASP A 1 459 ? -3.346 25.375 -5.801 1 97.44 459 ASP A C 1
ATOM 3577 O O . ASP A 1 459 ? -2.455 25.078 -6.598 1 97.44 459 ASP A O 1
ATOM 3581 N N . LEU A 1 460 ? -4.574 25.5 -6.086 1 97.81 460 LEU A N 1
ATOM 3582 C CA . LEU A 1 460 ? -5.008 25.344 -7.469 1 97.81 460 LEU A CA 1
ATOM 3583 C C . LEU A 1 460 ? -4.566 26.516 -8.32 1 97.81 460 LEU A C 1
ATOM 3585 O O . LEU A 1 460 ? -4.027 26.344 -9.414 1 97.81 460 LEU A O 1
ATOM 3589 N N . THR A 1 461 ? -4.727 27.688 -7.82 1 97.31 461 THR A N 1
ATOM 3590 C CA . THR A 1 461 ? -4.582 28.891 -8.625 1 97.31 461 THR A CA 1
ATOM 3591 C C . THR A 1 461 ? -3.145 29.406 -8.586 1 97.31 461 THR A C 1
ATOM 3593 O O . THR A 1 461 ? -2.752 30.234 -9.398 1 97.31 461 THR A O 1
ATOM 3596 N N . ARG A 1 462 ? -2.355 28.891 -7.746 1 97.06 462 ARG A N 1
ATOM 3597 C CA . ARG A 1 462 ? -0.986 29.375 -7.633 1 97.06 462 ARG A CA 1
ATOM 3598 C C . ARG A 1 462 ? -0.192 29.078 -8.898 1 97.06 462 ARG A C 1
ATOM 3600 O O . ARG A 1 462 ? 0.818 29.734 -9.18 1 97.06 462 ARG A O 1
ATOM 3607 N N . ILE A 1 463 ? -0.614 28.141 -9.648 1 95.94 463 ILE A N 1
ATOM 3608 C CA . ILE A 1 463 ? 0.11 27.781 -10.859 1 95.94 463 ILE A CA 1
ATOM 3609 C C . ILE A 1 463 ? -0.009 28.906 -11.883 1 95.94 463 ILE A C 1
ATOM 3611 O O . ILE A 1 463 ? 0.668 28.906 -12.914 1 95.94 463 ILE A O 1
ATOM 3615 N N . SER A 1 464 ? -0.853 29.906 -11.617 1 95.62 464 SER A N 1
ATOM 3616 C CA . SER A 1 464 ? -0.958 31.094 -12.461 1 95.62 464 SER A CA 1
ATOM 3617 C C . SER A 1 464 ? 0.171 32.062 -12.18 1 95.62 464 SER A C 1
ATOM 3619 O O . SER A 1 464 ? 0.407 33 -12.953 1 95.62 464 SER A O 1
ATOM 3621 N N . LEU A 1 465 ? 0.89 31.875 -11.094 1 94.81 465 LEU A N 1
ATOM 3622 C CA . LEU A 1 465 ? 1.974 32.781 -10.68 1 94.81 465 LEU A CA 1
ATOM 3623 C C . LEU A 1 465 ? 3.318 32.25 -11.172 1 94.81 465 LEU A C 1
ATOM 3625 O O . LEU A 1 465 ? 3.508 31.031 -11.32 1 94.81 465 LEU A O 1
ATOM 3629 N N . ALA A 1 466 ? 4.246 33.156 -11.367 1 90.5 466 ALA A N 1
ATOM 3630 C CA . ALA A 1 466 ? 5.594 32.781 -11.797 1 90.5 466 ALA A CA 1
ATOM 3631 C C . ALA A 1 466 ? 6.301 31.953 -10.727 1 90.5 466 ALA A C 1
ATOM 3633 O O . ALA A 1 466 ? 6.148 32.219 -9.531 1 90.5 466 ALA A O 1
ATOM 3634 N N . GLY A 1 467 ? 6.996 31.016 -11.172 1 88.19 467 GLY A N 1
ATOM 3635 C CA . GLY A 1 467 ? 7.789 30.234 -10.242 1 88.19 467 GLY A CA 1
ATOM 3636 C C . GLY A 1 467 ? 7.109 28.938 -9.82 1 88.19 467 GLY A C 1
ATOM 3637 O O . GLY A 1 467 ? 7.777 27.969 -9.461 1 88.19 467 GLY A O 1
ATOM 3638 N N . PHE A 1 468 ? 5.789 29.016 -9.758 1 93.5 468 PHE A N 1
ATOM 3639 C CA . PHE A 1 468 ? 5.051 27.781 -9.453 1 93.5 468 PHE A CA 1
ATOM 3640 C C . PHE A 1 468 ? 4.902 26.922 -10.695 1 93.5 468 PHE A C 1
ATOM 3642 O O . PHE A 1 468 ? 3.791 26.719 -11.188 1 93.5 468 PHE A O 1
ATOM 3649 N N . SER A 1 469 ? 6.031 26.266 -11.039 1 90.62 469 SER A N 1
ATOM 3650 C CA . SER A 1 469 ? 6.164 25.594 -12.328 1 90.62 469 SER A CA 1
ATOM 3651 C C . SER A 1 469 ? 5.707 24.141 -12.242 1 90.62 469 SER A C 1
ATOM 3653 O O . SER A 1 469 ? 6.469 23.219 -12.555 1 90.62 469 SER A O 1
ATOM 3655 N N . PHE A 1 470 ? 4.453 23.984 -11.93 1 94.69 470 PHE A N 1
ATOM 3656 C CA . PHE A 1 470 ? 3.869 22.656 -11.984 1 94.69 470 PHE A CA 1
ATOM 3657 C C . PHE A 1 470 ? 3.58 22.25 -13.43 1 94.69 470 PHE A C 1
ATOM 3659 O O . PHE A 1 470 ? 3.479 23.109 -14.312 1 94.69 470 PHE A O 1
ATOM 3666 N N . PRO A 1 471 ? 3.459 20.984 -13.688 1 94.25 471 PRO A N 1
ATOM 3667 C CA . PRO A 1 471 ? 3.283 20.5 -15.062 1 94.25 471 PRO A CA 1
ATOM 3668 C C . PRO A 1 471 ? 2.078 21.125 -15.758 1 94.25 471 PRO A C 1
ATOM 3670 O O . PRO A 1 471 ? 2.09 21.312 -16.984 1 94.25 471 PRO A O 1
ATOM 3673 N N . LEU A 1 472 ? 1.078 21.562 -15.039 1 96.38 472 LEU A N 1
ATOM 3674 C CA . LEU A 1 472 ? -0.128 22.125 -15.641 1 96.38 472 LEU A CA 1
ATOM 3675 C C . LEU A 1 472 ? 0.025 23.625 -15.867 1 96.38 472 LEU A C 1
ATOM 3677 O O . LEU A 1 472 ? -0.766 24.234 -16.594 1 96.38 472 LEU A O 1
ATOM 3681 N N . ALA A 1 473 ? 1 24.25 -15.352 1 95 473 ALA A N 1
ATOM 3682 C CA . ALA A 1 473 ? 1.18 25.688 -15.367 1 95 473 ALA A CA 1
ATOM 3683 C C . ALA A 1 473 ? 1.211 26.234 -16.797 1 95 473 ALA A C 1
ATOM 3685 O O . ALA A 1 473 ? 0.657 27.297 -17.078 1 95 473 ALA A O 1
ATOM 3686 N N . PRO A 1 474 ? 1.802 25.453 -17.766 1 93.94 474 PRO A N 1
ATOM 3687 C CA . PRO A 1 474 ? 1.871 25.953 -19.141 1 93.94 474 PRO A CA 1
ATOM 3688 C C . PRO A 1 474 ? 0.494 26.125 -19.781 1 93.94 474 PRO A C 1
ATOM 3690 O O . PRO A 1 474 ? 0.354 26.828 -20.781 1 93.94 474 PRO A O 1
ATOM 3693 N N . ALA A 1 475 ? -0.483 25.531 -19.188 1 94.56 475 ALA A N 1
ATOM 3694 C CA . ALA A 1 475 ? -1.836 25.656 -19.734 1 94.56 475 ALA A CA 1
ATOM 3695 C C . ALA A 1 475 ? -2.32 27.094 -19.656 1 94.56 475 ALA A C 1
ATOM 3697 O O . ALA A 1 475 ? -3.203 27.5 -20.422 1 94.56 475 ALA A O 1
ATOM 3698 N N . PHE A 1 476 ? -1.766 27.969 -18.859 1 94.75 476 PHE A N 1
ATOM 3699 C CA . PHE A 1 476 ? -2.16 29.359 -18.703 1 94.75 476 PHE A CA 1
ATOM 3700 C C . PHE A 1 476 ? -1.667 30.203 -19.875 1 94.75 476 PHE A C 1
ATOM 3702 O O . PHE A 1 476 ? -2.131 31.328 -20.078 1 94.75 476 PHE A O 1
ATOM 3709 N N . LYS A 1 477 ? -0.725 29.656 -20.578 1 89.69 477 LYS A N 1
ATOM 3710 C CA . LYS A 1 477 ? -0.225 30.359 -21.75 1 89.69 477 LYS A CA 1
ATOM 3711 C C . LYS A 1 477 ? -1.338 30.609 -22.766 1 89.69 477 LYS A C 1
ATOM 3713 O O . LYS A 1 477 ? -1.333 31.609 -23.484 1 89.69 477 LYS A O 1
ATOM 3718 N N . HIS A 1 478 ? -2.252 29.688 -22.766 1 90.75 478 HIS A N 1
ATOM 3719 C CA . HIS A 1 478 ? -3.338 29.766 -23.734 1 90.75 478 HIS A CA 1
ATOM 3720 C C . HIS A 1 478 ? -4.613 30.312 -23.078 1 90.75 478 HIS A C 1
ATOM 3722 O O . HIS A 1 478 ? -5.625 30.5 -23.75 1 90.75 478 HIS A O 1
ATOM 3728 N N . ALA A 1 479 ? -4.523 30.641 -21.875 1 94.81 479 ALA A N 1
ATOM 3729 C CA . ALA A 1 479 ? -5.707 31.109 -21.156 1 94.81 479 ALA A CA 1
ATOM 3730 C C . ALA A 1 479 ? -5.945 32.594 -21.391 1 94.81 479 ALA A C 1
ATOM 3732 O O . ALA A 1 479 ? -4.996 33.375 -21.531 1 94.81 479 ALA A O 1
ATOM 3733 N N . PRO A 1 480 ? -7.207 32.969 -21.453 1 95.12 480 PRO A N 1
ATOM 3734 C CA . PRO A 1 480 ? -7.508 34.406 -21.547 1 95.12 480 PRO A CA 1
ATOM 3735 C C . PRO A 1 480 ? -6.887 35.188 -20.406 1 95.12 480 PRO A C 1
ATOM 3737 O O . PRO A 1 480 ? -6.844 34.719 -19.266 1 95.12 480 PRO A O 1
ATOM 3740 N N . SER A 1 481 ? -6.539 36.438 -20.719 1 93.44 481 SER A N 1
ATOM 3741 C CA . SER A 1 481 ? -5.871 37.281 -19.734 1 93.44 481 SER A CA 1
ATOM 3742 C C . SER A 1 481 ? -6.781 37.594 -18.547 1 93.44 481 SER A C 1
ATOM 3744 O O . SER A 1 481 ? -6.312 37.688 -17.422 1 93.44 481 SER A O 1
ATOM 3746 N N . GLU A 1 482 ? -8.023 37.656 -18.844 1 94.44 482 GLU A N 1
ATOM 3747 C CA . GLU A 1 482 ? -8.977 37.938 -17.766 1 94.44 482 GLU A CA 1
ATOM 3748 C C . GLU A 1 482 ? -9.047 36.781 -16.797 1 94.44 482 GLU A C 1
ATOM 3750 O O . GLU A 1 482 ? -9.164 36.969 -15.586 1 94.44 482 GLU A O 1
ATOM 3755 N N . PHE A 1 483 ? -9.008 35.656 -17.344 1 96.44 483 PHE A N 1
ATOM 3756 C CA . PHE A 1 483 ? -9.047 34.438 -16.5 1 96.44 483 PHE A CA 1
ATOM 3757 C C . PHE A 1 483 ? -7.789 34.344 -15.648 1 96.44 483 PHE A C 1
ATOM 3759 O O . PHE A 1 483 ? -7.863 34.031 -14.461 1 96.44 483 PHE A O 1
ATOM 3766 N N . ARG A 1 484 ? -6.68 34.562 -16.234 1 96.19 484 ARG A N 1
ATOM 3767 C CA . ARG A 1 484 ? -5.41 34.562 -15.516 1 96.19 484 ARG A CA 1
ATOM 3768 C C . ARG A 1 484 ? -5.41 35.562 -14.375 1 96.19 484 ARG A C 1
ATOM 3770 O O . ARG A 1 484 ? -5.02 35.219 -13.25 1 96.19 484 ARG A O 1
ATOM 3777 N N . ALA A 1 485 ? -5.855 36.75 -14.648 1 95.62 485 ALA A N 1
ATOM 3778 C CA . ALA A 1 485 ? -5.906 37.781 -13.633 1 95.62 485 ALA A CA 1
ATOM 3779 C C . ALA A 1 485 ? -6.855 37.406 -12.5 1 95.62 485 ALA A C 1
ATOM 3781 O O . ALA A 1 485 ? -6.578 37.656 -11.328 1 95.62 485 ALA A O 1
ATOM 3782 N N . HIS A 1 486 ? -7.891 36.812 -12.891 1 95.25 486 HIS A N 1
ATOM 3783 C CA . HIS A 1 486 ? -8.859 36.375 -11.891 1 95.25 486 HIS A CA 1
ATOM 3784 C C . HIS A 1 486 ? -8.25 35.312 -10.969 1 95.25 486 HIS A C 1
ATOM 3786 O O . HIS A 1 486 ? -8.406 35.406 -9.75 1 95.25 486 HIS A O 1
ATOM 3792 N N . CYS A 1 487 ? -7.578 34.375 -11.57 1 96.56 487 CYS A N 1
ATOM 3793 C CA . CYS A 1 487 ? -6.957 33.312 -10.789 1 96.56 487 CYS A CA 1
ATOM 3794 C C . CYS A 1 487 ? -5.879 33.875 -9.867 1 96.56 487 CYS A C 1
ATOM 3796 O O . CYS A 1 487 ? -5.75 33.438 -8.727 1 96.56 487 CYS A O 1
ATOM 3798 N N . GLN A 1 488 ? -5.145 34.844 -10.352 1 96.75 488 GLN A N 1
ATOM 3799 C CA . GLN A 1 488 ? -4.113 35.469 -9.531 1 96.75 488 GLN A CA 1
ATOM 3800 C C . GLN A 1 488 ? -4.727 36.219 -8.352 1 96.75 488 GLN A C 1
ATOM 3802 O O . GLN A 1 488 ? -4.215 36.156 -7.234 1 96.75 488 GLN A O 1
ATOM 3807 N N . SER A 1 489 ? -5.805 36.844 -8.594 1 95.81 489 SER A N 1
ATOM 3808 C CA . SER A 1 489 ? -6.496 37.562 -7.535 1 95.81 489 SER A CA 1
ATOM 3809 C C . SER A 1 489 ? -7.066 36.594 -6.492 1 95.81 489 SER A C 1
ATOM 3811 O O . SER A 1 489 ? -6.988 36.875 -5.289 1 95.81 489 SER A O 1
ATOM 3813 N N . LEU A 1 490 ? -7.664 35.562 -6.977 1 95.75 490 LEU A N 1
ATOM 3814 C CA . LEU A 1 490 ? -8.195 34.531 -6.074 1 95.75 490 LEU A CA 1
ATOM 3815 C C . LEU A 1 490 ? -7.09 33.938 -5.219 1 95.75 490 LEU A C 1
ATOM 3817 O O . LEU A 1 490 ? -7.281 33.688 -4.02 1 95.75 490 LEU A O 1
ATOM 3821 N N . CYS A 1 491 ? -6.008 33.656 -5.855 1 97.12 491 CYS A N 1
ATOM 3822 C CA . CYS A 1 491 ? -4.852 33.062 -5.176 1 97.12 491 CYS A CA 1
ATOM 3823 C C . CYS A 1 491 ? -4.391 33.969 -4.031 1 97.12 491 CYS A C 1
ATOM 3825 O O . CYS A 1 491 ? -4.242 33.5 -2.898 1 97.12 491 CYS A O 1
ATOM 3827 N N . ARG A 1 492 ? -4.207 35.219 -4.32 1 97.12 492 ARG A N 1
ATOM 3828 C CA . ARG A 1 492 ? -3.764 36.188 -3.32 1 97.12 492 ARG A CA 1
ATOM 3829 C C . ARG A 1 492 ? -4.781 36.312 -2.191 1 97.12 492 ARG A C 1
ATOM 3831 O O . ARG A 1 492 ? -4.41 36.344 -1.016 1 97.12 492 ARG A O 1
ATOM 3838 N N . PHE A 1 493 ? -5.988 36.438 -2.547 1 96.75 493 PHE A N 1
ATOM 3839 C CA . PHE A 1 493 ? -7.047 36.594 -1.558 1 96.75 493 PHE A CA 1
ATOM 3840 C C . PHE A 1 493 ? -7.035 35.469 -0.544 1 96.75 493 PHE A C 1
ATOM 3842 O O . PHE A 1 493 ? -6.992 35.719 0.665 1 96.75 493 PHE A O 1
ATOM 3849 N N . HIS A 1 494 ? -7.059 34.312 -1.031 1 97.12 494 HIS A N 1
ATOM 3850 C CA . HIS A 1 494 ? -7.156 33.156 -0.15 1 97.12 494 HIS A CA 1
ATOM 3851 C C . HIS A 1 494 ? -5.855 32.906 0.611 1 97.12 494 HIS A C 1
ATOM 3853 O O . HIS A 1 494 ? -5.867 32.438 1.752 1 97.12 494 HIS A O 1
ATOM 3859 N N . ALA A 1 495 ? -4.719 33.219 0.005 1 98.38 495 ALA A N 1
ATOM 3860 C CA . ALA A 1 495 ? -3.457 33.156 0.735 1 98.38 495 ALA A CA 1
ATOM 3861 C C . ALA A 1 495 ? -3.441 34.156 1.887 1 98.38 495 ALA A C 1
ATOM 3863 O O . ALA A 1 495 ? -2.967 33.844 2.982 1 98.38 495 ALA A O 1
ATOM 3864 N N . SER A 1 496 ? -3.961 35.312 1.646 1 98 496 SER A N 1
ATOM 3865 C CA . SER A 1 496 ? -4.016 36.344 2.674 1 98 496 SER A CA 1
ATOM 3866 C C . SER A 1 496 ? -4.973 35.969 3.797 1 98 496 SER A C 1
ATOM 3868 O O . SER A 1 496 ? -4.758 36.344 4.957 1 98 496 SER A O 1
ATOM 3870 N N . ARG A 1 497 ? -6.004 35.281 3.424 1 97.25 497 ARG A N 1
ATOM 3871 C CA . ARG A 1 497 ? -6.965 34.844 4.434 1 97.25 497 ARG A CA 1
ATOM 3872 C C . ARG A 1 497 ? -6.312 33.906 5.426 1 97.25 497 ARG A C 1
ATOM 3874 O O . ARG A 1 497 ? -6.676 33.875 6.602 1 97.25 497 ARG A O 1
ATOM 3881 N N . VAL A 1 498 ? -5.367 33.125 5 1 98.12 498 VAL A N 1
ATOM 3882 C CA . VAL A 1 498 ? -4.633 32.219 5.887 1 98.12 498 VAL A CA 1
ATOM 3883 C C . VAL A 1 498 ? -3.963 33.031 6.996 1 98.12 498 VAL A C 1
ATOM 3885 O O . VAL A 1 498 ? -4.039 32.688 8.172 1 98.12 498 VAL A O 1
ATOM 3888 N N . SER A 1 499 ? -3.334 34.188 6.633 1 98.12 499 SER A N 1
ATOM 3889 C CA . SER A 1 499 ? -2.678 35.031 7.613 1 98.12 499 SER A CA 1
ATOM 3890 C C . SER A 1 499 ? -3.684 35.625 8.602 1 98.12 499 SER A C 1
ATOM 3892 O O . SER A 1 499 ? -3.381 35.75 9.789 1 98.12 499 SER A O 1
ATOM 3894 N N . ASP A 1 500 ? -4.871 35.906 8.102 1 97.38 500 ASP A N 1
ATOM 3895 C CA . ASP A 1 500 ? -5.922 36.438 8.969 1 97.38 500 ASP A CA 1
ATOM 3896 C C . ASP A 1 500 ? -6.34 35.406 10.008 1 97.38 500 ASP A C 1
ATOM 3898 O O . ASP A 1 500 ? -6.566 35.719 11.172 1 97.38 500 ASP A O 1
ATOM 3902 N N . ILE A 1 501 ? -6.492 34.188 9.578 1 96.69 501 ILE A N 1
ATOM 3903 C CA . ILE A 1 501 ? -6.887 33.094 10.461 1 96.69 501 ILE A CA 1
ATOM 3904 C C . ILE A 1 501 ? -5.809 32.875 11.523 1 96.69 501 ILE A C 1
ATOM 3906 O O . ILE A 1 501 ? -6.117 32.688 12.703 1 96.69 501 ILE A O 1
ATOM 3910 N N . ILE A 1 502 ? -4.566 32.938 11.109 1 95.81 502 ILE A N 1
ATOM 3911 C CA . ILE A 1 502 ? -3.447 32.75 12.031 1 95.81 502 ILE A CA 1
ATOM 3912 C C . ILE A 1 502 ? -3.449 33.875 13.062 1 95.81 502 ILE A C 1
ATOM 3914 O O . ILE A 1 502 ? -3.275 33.625 14.258 1 95.81 502 ILE A O 1
ATOM 3918 N N . ARG A 1 503 ? -3.645 35.094 12.602 1 94.81 503 ARG A N 1
ATOM 3919 C CA . ARG A 1 503 ? -3.709 36.25 13.5 1 94.81 503 ARG A CA 1
ATOM 3920 C C . ARG A 1 503 ? -4.828 36.062 14.523 1 94.81 503 ARG A C 1
ATOM 3922 O O . ARG A 1 503 ? -4.629 36.312 15.719 1 94.81 503 ARG A O 1
ATOM 3929 N N . THR A 1 504 ? -5.945 35.625 14.023 1 93.06 504 THR A N 1
ATOM 3930 C CA . THR A 1 504 ? -7.094 35.406 14.898 1 93.06 504 THR A CA 1
ATOM 3931 C C . THR A 1 504 ? -6.793 34.312 15.922 1 93.06 504 THR A C 1
ATOM 3933 O O . THR A 1 504 ? -7.098 34.469 17.109 1 93.06 504 THR A O 1
ATOM 3936 N N . GLY A 1 505 ? -6.219 33.25 15.484 1 91.81 505 GLY A N 1
ATOM 3937 C CA . GLY A 1 505 ? -5.918 32.156 16.375 1 91.81 505 GLY A CA 1
ATOM 3938 C C . GLY A 1 505 ? -4.883 32.469 17.422 1 91.81 505 GLY A C 1
ATOM 3939 O O . GLY A 1 505 ? -5.043 32.125 18.594 1 91.81 505 GLY A O 1
ATOM 3940 N N . ILE A 1 506 ? -3.842 33.188 17.031 1 88.94 506 ILE A N 1
ATOM 3941 C CA . ILE A 1 506 ? -2.777 33.562 17.953 1 88.94 506 ILE A CA 1
ATOM 3942 C C . ILE A 1 506 ? -3.336 34.469 19.031 1 88.94 506 ILE A C 1
ATOM 3944 O O . ILE A 1 506 ? -2.949 34.375 20.203 1 88.94 506 ILE A O 1
ATOM 3948 N N . SER A 1 507 ? -4.172 35.312 18.641 1 88.44 507 SER A N 1
ATOM 3949 C CA . SER A 1 507 ? -4.75 36.281 19.578 1 88.44 507 SER A CA 1
ATOM 3950 C C . SER A 1 507 ? -5.734 35.594 20.531 1 88.44 507 SER A C 1
ATOM 3952 O O . SER A 1 507 ? -5.777 35.906 21.719 1 88.44 507 SER A O 1
ATOM 3954 N N . PHE A 1 508 ? -6.469 34.719 20.031 1 90.88 508 PHE A N 1
ATOM 3955 C CA . PHE A 1 508 ? -7.531 34.094 20.828 1 90.88 508 PHE A CA 1
ATOM 3956 C C . PHE A 1 508 ? -6.984 32.969 21.672 1 90.88 508 PHE A C 1
ATOM 3958 O O . PHE A 1 508 ? -7.27 32.875 22.875 1 90.88 508 PHE A O 1
ATOM 3965 N N . SER A 1 509 ? -6.285 32.062 21.047 1 87.88 509 SER A N 1
ATOM 3966 C CA . SER A 1 509 ? -5.727 30.875 21.703 1 87.88 509 SER A CA 1
ATOM 3967 C C . SER A 1 509 ? -4.496 30.359 20.969 1 87.88 509 SER A C 1
ATOM 3969 O O . SER A 1 509 ? -4.609 29.5 20.109 1 87.88 509 SER A O 1
ATOM 3971 N N . PRO A 1 510 ? -3.361 30.734 21.422 1 76.06 510 PRO A N 1
ATOM 3972 C CA . PRO A 1 510 ? -2.15 30.328 20.703 1 76.06 510 PRO A CA 1
ATOM 3973 C C . PRO A 1 510 ? -1.956 28.812 20.656 1 76.06 510 PRO A C 1
ATOM 3975 O O . PRO A 1 510 ? -1.308 28.297 19.75 1 76.06 510 PRO A O 1
ATOM 3978 N N . ASN A 1 511 ? -2.566 28.109 21.547 1 78.81 511 ASN A N 1
ATOM 3979 C CA . ASN A 1 511 ? -2.381 26.656 21.609 1 78.81 511 ASN A CA 1
ATOM 3980 C C . ASN A 1 511 ? -3.385 25.922 20.734 1 78.81 511 ASN A C 1
ATOM 3982 O O . ASN A 1 511 ? -3.383 24.688 20.688 1 78.81 511 ASN A O 1
ATOM 3986 N N . ALA A 1 512 ? -4.09 26.656 19.969 1 85.38 512 ALA A N 1
ATOM 3987 C CA . ALA A 1 512 ? -5.172 26.016 19.219 1 85.38 512 ALA A CA 1
ATOM 3988 C C . ALA A 1 512 ? -4.656 25.391 17.922 1 85.38 512 ALA A C 1
ATOM 3990 O O . ALA A 1 512 ? -5.305 24.516 17.344 1 85.38 512 ALA A O 1
ATOM 3991 N N . PHE A 1 513 ? -3.436 25.703 17.469 1 89.44 513 PHE A N 1
ATOM 3992 C CA . PHE A 1 513 ? -2.947 25.25 16.156 1 89.44 513 PHE A CA 1
ATOM 3993 C C . PHE A 1 513 ? -2.154 23.953 16.297 1 89.44 513 PHE A C 1
ATOM 3995 O O . PHE A 1 513 ? -0.962 23.922 15.992 1 89.44 513 PHE A O 1
ATOM 4002 N N . ASP A 1 514 ? -2.904 22.875 16.609 1 89.56 514 ASP A N 1
ATOM 4003 C CA . ASP A 1 514 ? -2.279 21.578 16.797 1 89.56 514 ASP A CA 1
ATOM 4004 C C . ASP A 1 514 ? -2.24 20.781 15.5 1 89.56 514 ASP A C 1
ATOM 4006 O O . ASP A 1 514 ? -1.491 19.812 15.383 1 89.56 514 ASP A O 1
ATOM 4010 N N . ASP A 1 515 ? -2.994 21.156 14.531 1 93.5 515 ASP A N 1
ATOM 4011 C CA . ASP A 1 515 ? -3.029 20.406 13.281 1 93.5 515 ASP A CA 1
ATOM 4012 C C . ASP A 1 515 ? -1.736 20.594 12.492 1 93.5 515 ASP A C 1
ATOM 4014 O O . ASP A 1 515 ? -1.241 21.719 12.359 1 93.5 515 ASP A O 1
ATOM 4018 N N . LEU A 1 516 ? -1.286 19.562 11.898 1 91 516 LEU A N 1
ATOM 4019 C CA . LEU A 1 516 ? -0.012 19.531 11.188 1 91 516 LEU A CA 1
ATOM 4020 C C . LEU A 1 516 ? -0.101 20.328 9.891 1 91 516 LEU A C 1
ATOM 4022 O O . LEU A 1 516 ? 0.924 20.688 9.305 1 91 516 LEU A O 1
ATOM 4026 N N . PHE A 1 517 ? -1.272 20.625 9.492 1 94 517 PHE A N 1
ATOM 4027 C CA . PHE A 1 517 ? -1.44 21.344 8.242 1 94 517 PHE A CA 1
ATOM 4028 C C . PHE A 1 517 ? -1.259 22.844 8.453 1 94 517 PHE A C 1
ATOM 4030 O O . PHE A 1 517 ? -1.03 23.594 7.496 1 94 517 PHE A O 1
ATOM 4037 N N . CYS A 1 518 ? -1.319 23.312 9.664 1 93.31 518 CYS A N 1
ATOM 4038 C CA . CYS A 1 518 ? -1.271 24.75 9.953 1 93.31 518 CYS A CA 1
ATOM 4039 C C . CYS A 1 518 ? 0.058 25.344 9.516 1 93.31 518 CYS A C 1
ATOM 4041 O O . CYS A 1 518 ? 0.083 26.312 8.758 1 93.31 518 CYS A O 1
ATOM 4043 N N . PRO A 1 519 ? 1.137 24.766 9.883 1 91.19 519 PRO A N 1
ATOM 4044 C CA . PRO A 1 519 ? 2.395 25.344 9.406 1 91.19 519 PRO A CA 1
ATOM 4045 C C . PRO A 1 519 ? 2.559 25.219 7.891 1 91.19 519 PRO A C 1
ATOM 4047 O O . PRO A 1 519 ? 3.098 26.125 7.25 1 91.19 519 PRO A O 1
ATOM 4050 N N . ASP A 1 520 ? 2.117 24.156 7.309 1 92.06 520 ASP A N 1
ATOM 4051 C CA . ASP A 1 520 ? 2.236 23.969 5.867 1 92.06 520 ASP A CA 1
ATOM 4052 C C . ASP A 1 520 ? 1.453 25.031 5.098 1 92.06 520 ASP A C 1
ATOM 4054 O O . ASP A 1 520 ? 1.957 25.594 4.129 1 92.06 520 ASP A O 1
ATOM 4058 N N . ALA A 1 521 ? 0.254 25.203 5.555 1 95.62 521 ALA A N 1
ATOM 4059 C CA . ALA A 1 521 ? -0.591 26.203 4.914 1 95.62 521 ALA A CA 1
ATOM 4060 C C . ALA A 1 521 ? 0.011 27.594 5.059 1 95.62 521 ALA A C 1
ATOM 4062 O O . ALA A 1 521 ? -0.065 28.406 4.133 1 95.62 521 ALA A O 1
ATOM 4063 N N . THR A 1 522 ? 0.6 27.812 6.188 1 95.25 522 THR A N 1
ATOM 4064 C CA . THR A 1 522 ? 1.2 29.125 6.457 1 95.25 522 THR A CA 1
ATOM 4065 C C . THR A 1 522 ? 2.406 29.359 5.551 1 95.25 522 THR A C 1
ATOM 4067 O O . THR A 1 522 ? 2.547 30.438 4.969 1 95.25 522 THR A O 1
ATOM 4070 N N . ILE A 1 523 ? 3.199 28.375 5.387 1 93.62 523 ILE A N 1
ATOM 4071 C CA . ILE A 1 523 ? 4.398 28.5 4.562 1 93.62 523 ILE A CA 1
ATOM 4072 C C . ILE A 1 523 ? 4 28.703 3.104 1 93.62 523 ILE A C 1
ATOM 4074 O O . ILE A 1 523 ? 4.484 29.625 2.447 1 93.62 523 ILE A O 1
ATOM 4078 N N . GLU A 1 524 ? 3.135 27.891 2.652 1 95.44 524 GLU A N 1
ATOM 4079 C CA . GLU A 1 524 ? 2.76 27.938 1.243 1 95.44 524 GLU A CA 1
ATOM 4080 C C . GLU A 1 524 ? 2.018 29.219 0.915 1 95.44 524 GLU A C 1
ATOM 4082 O O . GLU A 1 524 ? 2.205 29.797 -0.16 1 95.44 524 GLU A O 1
ATOM 4087 N N . SER A 1 525 ? 1.166 29.641 1.839 1 97.5 525 SER A N 1
ATOM 4088 C CA . SER A 1 525 ? 0.447 30.891 1.606 1 97.5 525 SER A CA 1
ATOM 4089 C C . SER A 1 525 ? 1.396 32.094 1.614 1 97.5 525 SER A C 1
ATOM 4091 O O . SER A 1 525 ? 1.188 33.062 0.882 1 97.5 525 SER A O 1
ATOM 4093 N N . THR A 1 526 ? 2.418 31.984 2.414 1 96.5 526 THR A N 1
ATOM 4094 C CA . THR A 1 526 ? 3.41 33.062 2.467 1 96.5 526 THR A CA 1
ATOM 4095 C C . THR A 1 526 ? 4.191 33.125 1.158 1 96.5 526 THR A C 1
ATOM 4097 O O . THR A 1 526 ? 4.441 34.219 0.639 1 96.5 526 THR A O 1
ATOM 4100 N N . LYS A 1 527 ? 4.562 32 0.657 1 95.06 527 LYS A N 1
ATOM 4101 C CA . LYS A 1 527 ? 5.246 31.969 -0.633 1 95.06 527 LYS A CA 1
ATOM 4102 C C . LYS A 1 527 ? 4.41 32.656 -1.716 1 95.06 527 LYS A C 1
ATOM 4104 O O . LYS A 1 527 ? 4.93 33.438 -2.5 1 95.06 527 LYS A O 1
ATOM 4109 N N . VAL A 1 528 ? 3.184 32.312 -1.705 1 97 528 VAL A N 1
ATOM 4110 C CA . VAL A 1 528 ? 2.258 32.875 -2.691 1 97 528 VAL A CA 1
ATOM 4111 C C . VAL A 1 528 ? 2.215 34.375 -2.574 1 97 528 VAL A C 1
ATOM 4113 O O . VAL A 1 528 ? 2.283 35.094 -3.582 1 97 528 VAL A O 1
ATOM 4116 N N . GLN A 1 529 ? 2.117 34.875 -1.342 1 97.56 529 GLN A N 1
ATOM 4117 C CA . GLN A 1 529 ? 1.998 36.312 -1.111 1 97.56 529 GLN A CA 1
ATOM 4118 C C . GLN A 1 529 ? 3.27 37.062 -1.532 1 97.56 529 GLN A C 1
ATOM 4120 O O . GLN A 1 529 ? 3.203 38.125 -2.133 1 97.56 529 GLN A O 1
ATOM 4125 N N . ILE A 1 530 ? 4.375 36.438 -1.272 1 95.44 530 ILE A N 1
ATOM 4126 C CA . ILE A 1 530 ? 5.656 37.031 -1.629 1 95.44 530 ILE A CA 1
ATOM 4127 C C . ILE A 1 530 ? 5.781 37.125 -3.148 1 95.44 530 ILE A C 1
ATOM 4129 O O . ILE A 1 530 ? 6.098 38.188 -3.695 1 95.44 530 ILE A O 1
ATOM 4133 N N . ILE A 1 531 ? 5.496 36.062 -3.826 1 94.06 531 ILE A N 1
ATOM 4134 C CA . ILE A 1 531 ? 5.664 35.969 -5.273 1 94.06 531 ILE A CA 1
ATOM 4135 C C . ILE A 1 531 ? 4.648 36.875 -5.957 1 94.06 531 ILE A C 1
ATOM 4137 O O . ILE A 1 531 ? 4.973 37.562 -6.934 1 94.06 531 ILE A O 1
ATOM 4141 N N . TYR A 1 532 ? 3.422 36.906 -5.43 1 96.06 532 TYR A N 1
ATOM 4142 C CA . TYR A 1 532 ? 2.395 37.75 -5.996 1 96.06 532 TYR A CA 1
ATOM 4143 C C . TYR A 1 532 ? 2.805 39.219 -5.902 1 96.06 532 TYR A C 1
ATOM 4145 O O . TYR A 1 532 ? 2.688 39.969 -6.875 1 96.06 532 TYR A O 1
ATOM 4153 N N . ALA A 1 533 ? 3.293 39.625 -4.793 1 95.06 533 ALA A N 1
ATOM 4154 C CA . ALA A 1 533 ? 3.676 41.031 -4.566 1 95.06 533 ALA A CA 1
ATOM 4155 C C . ALA A 1 533 ? 4.859 41.438 -5.445 1 95.06 533 ALA A C 1
ATOM 4157 O O . ALA A 1 533 ? 4.965 42.594 -5.867 1 95.06 533 ALA A O 1
ATOM 4158 N N . ALA A 1 534 ? 5.68 40.438 -5.77 1 91.81 534 ALA A N 1
ATOM 4159 C CA . ALA A 1 534 ? 6.891 40.719 -6.539 1 91.81 534 ALA A CA 1
ATOM 4160 C C . ALA A 1 534 ? 6.609 40.688 -8.039 1 91.81 534 ALA A C 1
ATOM 4162 O O . ALA A 1 534 ? 7.254 41.375 -8.812 1 91.81 534 ALA A O 1
ATOM 4163 N N . THR A 1 535 ? 5.602 39.875 -8.445 1 90.5 535 THR A N 1
ATOM 4164 C CA . THR A 1 535 ? 5.523 39.594 -9.875 1 90.5 535 THR A CA 1
ATOM 4165 C C . THR A 1 535 ? 4.219 40.094 -10.461 1 90.5 535 THR A C 1
ATOM 4167 O O . THR A 1 535 ? 4.102 40.281 -11.68 1 90.5 535 THR A O 1
ATOM 4170 N N . VAL A 1 536 ? 3.209 40.375 -9.672 1 92.06 536 VAL A N 1
ATOM 4171 C CA . VAL A 1 536 ? 1.902 40.719 -10.219 1 92.06 536 VAL A CA 1
ATOM 4172 C C . VAL A 1 536 ? 1.536 42.125 -9.82 1 92.06 536 VAL A C 1
ATOM 4174 O O . VAL A 1 536 ? 1.213 42.969 -10.672 1 92.06 536 VAL A O 1
ATOM 4177 N N . ASP A 1 537 ? 1.509 42.438 -8.508 1 92.88 537 ASP A N 1
ATOM 4178 C CA . ASP A 1 537 ? 1.09 43.719 -7.984 1 92.88 537 ASP A CA 1
ATOM 4179 C C . ASP A 1 537 ? 2.104 44.25 -6.977 1 92.88 537 ASP A C 1
ATOM 4181 O O . ASP A 1 537 ? 2.072 43.906 -5.801 1 92.88 537 ASP A O 1
ATOM 4185 N N . GLN A 1 538 ? 2.854 45.281 -7.367 1 89.06 538 GLN A N 1
ATOM 4186 C CA . GLN A 1 538 ? 3.893 45.875 -6.52 1 89.06 538 GLN A CA 1
ATOM 4187 C C . GLN A 1 538 ? 3.428 47.188 -5.898 1 89.06 538 GLN A C 1
ATOM 4189 O O . GLN A 1 538 ? 4.246 48.062 -5.59 1 89.06 538 GLN A O 1
ATOM 4194 N N . SER A 1 539 ? 2.135 47.281 -5.75 1 92.75 539 SER A N 1
ATOM 4195 C CA . SER A 1 539 ? 1.614 48.5 -5.121 1 92.75 539 SER A CA 1
ATOM 4196 C C . SER A 1 539 ? 2.049 48.594 -3.664 1 92.75 539 SER A C 1
ATOM 4198 O O . SER A 1 539 ? 2.252 47.562 -3.002 1 92.75 539 SER A O 1
ATOM 4200 N N . PRO A 1 540 ? 2.236 49.812 -3.211 1 92.25 540 PRO A N 1
ATOM 4201 C CA . PRO A 1 540 ? 2.654 49.969 -1.818 1 92.25 540 PRO A CA 1
ATOM 4202 C C . PRO A 1 540 ? 1.686 49.344 -0.827 1 92.25 540 PRO A C 1
ATOM 4204 O O . PRO A 1 540 ? 2.107 48.812 0.214 1 92.25 540 PRO A O 1
ATOM 4207 N N . GLN A 1 541 ? 0.451 49.375 -1.183 1 93.81 541 GLN A N 1
ATOM 4208 C CA . GLN A 1 541 ? -0.542 48.781 -0.303 1 93.81 541 GLN A CA 1
ATOM 4209 C C . GLN A 1 541 ? -0.351 47.281 -0.217 1 93.81 541 GLN A C 1
ATOM 4211 O O . GLN A 1 541 ? -0.363 46.688 0.875 1 93.81 541 GLN A O 1
ATOM 4216 N N . THR A 1 542 ? -0.196 46.688 -1.372 1 94.06 542 THR A N 1
ATOM 4217 C CA . THR A 1 542 ? 0.007 45.25 -1.421 1 94.06 542 THR A CA 1
ATOM 4218 C C . THR A 1 542 ? 1.304 44.844 -0.718 1 94.06 542 THR A C 1
ATOM 4220 O O . THR A 1 542 ? 1.354 43.844 -0.005 1 94.06 542 THR A O 1
ATOM 4223 N N . LEU A 1 543 ? 2.359 45.594 -0.925 1 93.88 543 LEU A N 1
ATOM 4224 C CA . LEU A 1 543 ? 3.648 45.312 -0.299 1 93.88 543 LEU A CA 1
ATOM 4225 C C . LEU A 1 543 ? 3.547 45.406 1.22 1 93.88 543 LEU A C 1
ATOM 4227 O O . LEU A 1 543 ? 4.102 44.594 1.939 1 93.88 543 LEU A O 1
ATOM 4231 N N . GLN A 1 544 ? 2.799 46.438 1.653 1 95.06 544 GLN A N 1
ATOM 4232 C CA . GLN A 1 544 ? 2.666 46.594 3.096 1 95.06 544 GLN A CA 1
ATOM 4233 C C . GLN A 1 544 ? 1.863 45.469 3.723 1 95.06 544 GLN A C 1
ATOM 4235 O O . GLN A 1 544 ? 2.236 44.938 4.773 1 95.06 544 GLN A O 1
ATOM 4240 N N . VAL A 1 545 ? 0.771 45.156 3.121 1 96.5 545 VAL A N 1
ATOM 4241 C CA . VAL A 1 545 ? -0.046 44.062 3.627 1 96.5 545 VAL A CA 1
ATOM 4242 C C . VAL A 1 545 ? 0.775 42.781 3.654 1 96.5 545 VAL A C 1
ATOM 4244 O O . VAL A 1 545 ? 0.705 42 4.613 1 96.5 545 VAL A O 1
ATOM 4247 N N . THR A 1 546 ? 1.5 42.5 2.592 1 97.19 546 THR A N 1
ATOM 4248 C CA . THR A 1 546 ? 2.334 41.312 2.502 1 97.19 546 THR A CA 1
ATOM 4249 C C . THR A 1 546 ? 3.391 41.312 3.602 1 97.19 546 THR A C 1
ATOM 4251 O O . THR A 1 546 ? 3.646 40.281 4.223 1 97.19 546 THR A O 1
ATOM 4254 N N . ARG A 1 547 ? 3.975 42.469 3.852 1 96.19 547 ARG A N 1
ATOM 4255 C CA . ARG A 1 547 ? 4.969 42.625 4.91 1 96.19 547 ARG A CA 1
ATOM 4256 C C . ARG A 1 547 ? 4.379 42.25 6.266 1 96.19 547 ARG A C 1
ATOM 4258 O O . ARG A 1 547 ? 4.969 41.438 7.012 1 96.19 547 ARG A O 1
ATOM 4265 N N . ASP A 1 548 ? 3.252 42.781 6.551 1 96.94 548 ASP A N 1
ATOM 4266 C CA . ASP A 1 548 ? 2.588 42.5 7.816 1 96.94 548 ASP A CA 1
ATOM 4267 C C . ASP A 1 548 ? 2.262 41 7.949 1 96.94 548 ASP A C 1
ATOM 4269 O O . ASP A 1 548 ? 2.41 40.438 9.023 1 96.94 548 ASP A O 1
ATOM 4273 N N . ASN A 1 549 ? 1.796 40.469 6.883 1 97.88 549 ASN A N 1
ATOM 4274 C CA . ASN A 1 549 ? 1.44 39.062 6.891 1 97.88 549 ASN A CA 1
ATOM 4275 C C . ASN A 1 549 ? 2.67 38.156 7.078 1 97.88 549 ASN A C 1
ATOM 4277 O O . ASN A 1 549 ? 2.613 37.156 7.793 1 97.88 549 ASN A O 1
ATOM 4281 N N . ILE A 1 550 ? 3.801 38.5 6.395 1 96.44 550 ILE A N 1
ATOM 4282 C CA . ILE A 1 550 ? 5.039 37.719 6.531 1 96.44 550 ILE A CA 1
ATOM 4283 C C . ILE A 1 550 ? 5.473 37.719 7.996 1 96.44 550 ILE A C 1
ATOM 4285 O O . ILE A 1 550 ? 5.82 36.656 8.539 1 96.44 550 ILE A O 1
ATOM 4289 N N . ILE A 1 551 ? 5.363 38.844 8.625 1 94.25 551 ILE A N 1
ATOM 4290 C CA . ILE A 1 551 ? 5.785 38.969 10.016 1 94.25 551 ILE A CA 1
ATOM 4291 C C . ILE A 1 551 ? 4.883 38.125 10.914 1 94.25 551 ILE A C 1
ATOM 4293 O O . ILE A 1 551 ? 5.371 37.406 11.781 1 94.25 551 ILE A O 1
ATOM 4297 N N . THR A 1 552 ? 3.592 38.219 10.672 1 94.25 552 THR A N 1
ATOM 4298 C CA . THR A 1 552 ? 2.637 37.438 11.43 1 94.25 552 THR A CA 1
ATOM 4299 C C . THR A 1 552 ? 2.926 35.938 11.266 1 94.25 552 THR A C 1
ATOM 4301 O O . THR A 1 552 ? 2.971 35.188 12.25 1 94.25 552 THR A O 1
ATOM 4304 N N . ASN A 1 553 ? 3.098 35.531 10.062 1 94.12 553 ASN A N 1
ATOM 4305 C CA . ASN A 1 553 ? 3.295 34.125 9.742 1 94.12 553 ASN A CA 1
ATOM 4306 C C . ASN A 1 553 ? 4.613 33.594 10.312 1 94.12 553 ASN A C 1
ATOM 4308 O O . ASN A 1 553 ? 4.672 32.5 10.82 1 94.12 553 ASN A O 1
ATOM 4312 N N . LEU A 1 554 ? 5.664 34.375 10.188 1 90.25 554 LEU A N 1
ATOM 4313 C CA . LEU A 1 554 ? 6.957 33.969 10.734 1 90.25 554 LEU A CA 1
ATOM 4314 C C . LEU A 1 554 ? 6.898 33.875 12.25 1 90.25 554 LEU A C 1
ATOM 4316 O O . LEU A 1 554 ? 7.469 32.938 12.828 1 90.25 554 LEU A O 1
ATOM 4320 N N . ASN A 1 555 ? 6.203 34.781 12.914 1 87.06 555 ASN A N 1
ATOM 4321 C CA . ASN A 1 555 ? 6.035 34.719 14.359 1 87.06 555 ASN A CA 1
ATOM 4322 C C . ASN A 1 555 ? 5.273 33.469 14.773 1 87.06 555 ASN A C 1
ATOM 4324 O O . ASN A 1 555 ? 5.613 32.844 15.773 1 87.06 555 ASN A O 1
ATOM 4328 N N . PHE A 1 556 ? 4.336 33.156 14.039 1 90.19 556 PHE A N 1
ATOM 4329 C CA . PHE A 1 556 ? 3.574 31.953 14.297 1 90.19 556 PHE A CA 1
ATOM 4330 C C . PHE A 1 556 ? 4.461 30.719 14.156 1 90.19 556 PHE A C 1
ATOM 4332 O O . PHE A 1 556 ? 4.473 29.844 15.031 1 90.19 556 PHE A O 1
ATOM 4339 N N . LEU A 1 557 ? 5.156 30.656 13.055 1 87.31 557 LEU A N 1
ATOM 4340 C CA . LEU A 1 557 ? 6 29.5 12.773 1 87.31 557 LEU A CA 1
ATOM 4341 C C . LEU A 1 557 ? 7.086 29.344 13.836 1 87.31 557 LEU A C 1
ATOM 4343 O O . LEU A 1 557 ? 7.465 28.219 14.188 1 87.31 557 LEU A O 1
ATOM 4347 N N . LEU A 1 558 ? 7.547 30.422 14.367 1 79.38 558 LEU A N 1
ATOM 4348 C CA . LEU A 1 558 ? 8.547 30.391 15.422 1 79.38 558 LEU A CA 1
ATOM 4349 C C . LEU A 1 558 ? 7.93 29.922 16.734 1 79.38 558 LEU A C 1
ATOM 4351 O O . LEU A 1 558 ? 8.594 29.266 17.547 1 79.38 558 LEU A O 1
ATOM 4355 N N . SER A 1 559 ? 6.691 30.297 16.859 1 76.19 559 SER A N 1
ATOM 4356 C CA . SER A 1 559 ? 6.023 29.938 18.109 1 76.19 559 SER A CA 1
ATOM 4357 C C . SER A 1 559 ? 5.711 28.453 18.172 1 76.19 559 SER A C 1
ATOM 4359 O O . SER A 1 559 ? 5.652 27.859 19.25 1 76.19 559 SER A O 1
ATOM 4361 N N . ILE A 1 560 ? 5.406 27.859 17.031 1 73.19 560 ILE A N 1
ATOM 4362 C CA . ILE A 1 560 ? 5.094 26.438 17 1 73.19 560 ILE A CA 1
ATOM 4363 C C . ILE A 1 560 ? 6.387 25.625 17.062 1 73.19 560 ILE A C 1
ATOM 4365 O O . ILE A 1 560 ? 6.371 24.453 17.438 1 73.19 560 ILE A O 1
ATOM 4369 N N . HIS A 1 561 ? 7.566 26.219 16.656 1 56.53 561 HIS A N 1
ATOM 4370 C CA . HIS A 1 561 ? 8.914 25.672 16.594 1 56.53 561 HIS A CA 1
ATOM 4371 C C . HIS A 1 561 ? 9.227 24.844 17.844 1 56.53 561 HIS A C 1
ATOM 4373 O O . HIS A 1 561 ? 9.93 23.828 17.75 1 56.53 561 HIS A O 1
ATOM 4379 N N . ASN A 1 562 ? 8.688 25.234 18.828 1 54 562 ASN A N 1
ATOM 4380 C CA . ASN A 1 562 ? 9.047 24.547 20.062 1 54 562 ASN A CA 1
ATOM 4381 C C . ASN A 1 562 ? 8.414 23.156 20.141 1 54 562 ASN A C 1
ATOM 4383 O O . ASN A 1 562 ? 8.703 22.391 21.062 1 54 562 ASN A O 1
ATOM 4387 N N . ARG A 1 563 ? 7.605 22.797 19.078 1 53.91 563 ARG A N 1
ATOM 4388 C CA . ARG A 1 563 ? 6.844 21.562 19.188 1 53.91 563 ARG A CA 1
ATOM 4389 C C . ARG A 1 563 ? 7.562 20.422 18.484 1 53.91 563 ARG A C 1
ATOM 4391 O O . ARG A 1 563 ? 7.25 19.25 18.703 1 53.91 563 ARG A O 1
ATOM 4398 N N . GLY A 1 564 ? 8.656 20.656 17.641 1 52.53 564 GLY A N 1
ATOM 4399 C CA . GLY A 1 564 ? 9.43 19.578 17.047 1 52.53 564 GLY A CA 1
ATOM 4400 C C . GLY A 1 564 ? 10.906 19.922 16.891 1 52.53 564 GLY A C 1
ATOM 4401 O O . GLY A 1 564 ? 11.289 21.094 17 1 52.53 564 GLY A O 1
ATOM 4402 N N . LYS A 1 565 ? 11.734 18.953 17.031 1 49.31 565 LYS A N 1
ATOM 4403 C CA . LYS A 1 565 ? 13.172 19.203 17 1 49.31 565 LYS A CA 1
ATOM 4404 C C . LYS A 1 565 ? 13.547 20.141 15.859 1 49.31 565 LYS A C 1
ATOM 4406 O O . LYS A 1 565 ? 14.172 21.172 16.078 1 49.31 565 LYS A O 1
ATOM 4411 N N . GLU A 1 566 ? 13.547 19.625 14.586 1 52.25 566 GLU A N 1
ATOM 4412 C CA . GLU A 1 566 ? 14.203 20.219 13.422 1 52.25 566 GLU A CA 1
ATOM 4413 C C . GLU A 1 566 ? 13.227 21.062 12.602 1 52.25 566 GLU A C 1
ATOM 4415 O O . GLU A 1 566 ? 13.633 21.797 11.703 1 52.25 566 GLU A O 1
ATOM 4420 N N . ALA A 1 567 ? 11.906 21.109 12.961 1 54.69 567 ALA A N 1
ATOM 4421 C CA . ALA A 1 567 ? 10.867 21.578 12.047 1 54.69 567 ALA A CA 1
ATOM 4422 C C . ALA A 1 567 ? 10.875 23.109 11.938 1 54.69 567 ALA A C 1
ATOM 4424 O O . ALA A 1 567 ? 10.828 23.656 10.836 1 54.69 567 ALA A O 1
ATOM 4425 N N . PRO A 1 568 ? 11.031 23.797 13.039 1 55.78 568 PRO A N 1
ATOM 4426 C CA . PRO A 1 568 ? 10.867 25.25 12.859 1 55.78 568 PRO A CA 1
ATOM 4427 C C . PRO A 1 568 ? 11.977 25.859 12.008 1 55.78 568 PRO A C 1
ATOM 4429 O O . PRO A 1 568 ? 11.703 26.719 11.164 1 55.78 568 PRO A O 1
ATOM 4432 N N . THR A 1 569 ? 13.086 25.266 12.219 1 63.22 569 THR A N 1
ATOM 4433 C CA . THR A 1 569 ? 14.18 25.828 11.438 1 63.22 569 THR A CA 1
ATOM 4434 C C . THR A 1 569 ? 13.992 25.531 9.953 1 63.22 569 THR A C 1
ATOM 4436 O O . THR A 1 569 ? 14.305 26.375 9.102 1 63.22 569 THR A O 1
ATOM 4439 N N . GLN A 1 570 ? 13.273 24.516 9.797 1 69.06 570 GLN A N 1
ATOM 4440 C CA . GLN A 1 570 ? 13.07 24.141 8.406 1 69.06 570 GLN A CA 1
ATOM 4441 C C . GLN A 1 570 ? 11.992 25 7.754 1 69.06 570 GLN A C 1
ATOM 4443 O O . GLN A 1 570 ? 12.109 25.359 6.582 1 69.06 570 GLN A O 1
ATOM 4448 N N . PHE A 1 571 ? 11.102 25.484 8.609 1 75.12 571 PHE A N 1
ATOM 4449 C CA . PHE A 1 571 ? 10 26.281 8.078 1 75.12 571 PHE A CA 1
ATOM 4450 C C . PHE A 1 571 ? 10.469 27.672 7.723 1 75.12 571 PHE A C 1
ATOM 4452 O O . PHE A 1 571 ? 10.125 28.203 6.664 1 75.12 571 PHE A O 1
ATOM 4459 N N . ILE A 1 572 ? 11.328 28.078 8.586 1 76.31 572 ILE A N 1
ATOM 4460 C CA . ILE A 1 572 ? 11.789 29.453 8.391 1 76.31 572 ILE A CA 1
ATOM 4461 C C . ILE A 1 572 ? 12.781 29.5 7.234 1 76.31 572 ILE A C 1
ATOM 4463 O O . ILE A 1 572 ? 12.812 30.469 6.48 1 76.31 572 ILE A O 1
ATOM 4467 N N . ARG A 1 573 ? 13.359 28.391 7.047 1 78.19 573 ARG A N 1
ATOM 4468 C CA . ARG A 1 573 ? 14.359 28.312 5.984 1 78.19 573 ARG A CA 1
ATOM 4469 C C . ARG A 1 573 ? 13.703 28.328 4.609 1 78.19 573 ARG A C 1
ATOM 4471 O O . ARG A 1 573 ? 14.328 28.703 3.617 1 78.19 573 ARG A O 1
ATOM 4478 N N . ALA A 1 574 ? 12.5 28 4.672 1 82.69 574 ALA A N 1
ATOM 4479 C CA . ALA A 1 574 ? 11.789 27.953 3.396 1 82.69 574 ALA A CA 1
ATOM 4480 C C . ALA A 1 574 ? 11.359 29.359 2.963 1 82.69 574 ALA A C 1
ATOM 4482 O O . ALA A 1 574 ? 11.188 29.609 1.77 1 82.69 574 ALA A O 1
ATOM 4483 N N . ILE A 1 575 ? 11.242 30.328 3.926 1 88.75 575 ILE A N 1
ATOM 4484 C CA . ILE A 1 575 ? 10.648 31.625 3.625 1 88.75 575 ILE A CA 1
ATOM 4485 C C . ILE A 1 575 ? 11.742 32.688 3.516 1 88.75 575 ILE A C 1
ATOM 4487 O O . ILE A 1 575 ? 11.68 33.562 2.656 1 88.75 575 ILE A O 1
ATOM 4491 N N . ILE A 1 576 ? 12.781 32.531 4.23 1 87.19 576 ILE A N 1
ATOM 4492 C CA . ILE A 1 576 ? 13.781 33.594 4.395 1 87.19 576 ILE A CA 1
ATOM 4493 C C . ILE A 1 576 ? 14.508 33.812 3.07 1 87.19 576 ILE A C 1
ATOM 4495 O O . ILE A 1 576 ? 14.68 34.969 2.641 1 87.19 576 ILE A O 1
ATOM 4499 N N . PRO A 1 577 ? 14.914 32.688 2.398 1 85.25 577 PRO A N 1
ATOM 4500 C CA . PRO A 1 577 ? 15.57 32.938 1.111 1 85.25 577 PRO A CA 1
ATOM 4501 C C . PRO A 1 577 ? 14.664 33.656 0.118 1 85.25 577 PRO A C 1
ATOM 4503 O O . PRO A 1 577 ? 15.141 34.438 -0.705 1 85.25 577 PRO A O 1
ATOM 4506 N N . LEU A 1 578 ? 13.406 33.469 0.218 1 89.31 578 LEU A N 1
ATOM 4507 C CA . LEU A 1 578 ? 12.469 34.125 -0.676 1 89.31 578 LEU A CA 1
ATOM 4508 C C . LEU A 1 578 ? 12.344 35.594 -0.326 1 89.31 578 LEU A C 1
ATOM 4510 O O . LEU A 1 578 ? 12.227 36.469 -1.217 1 89.31 578 LEU A O 1
ATOM 4514 N N . CYS A 1 579 ? 12.359 35.875 0.961 1 90.25 579 CYS A N 1
ATOM 4515 C CA . CYS A 1 579 ? 12.328 37.25 1.397 1 90.25 579 CYS A CA 1
ATOM 4516 C C . CYS A 1 579 ? 13.547 38.031 0.903 1 90.25 579 CYS A C 1
ATOM 4518 O O . CYS A 1 579 ? 13.445 39.188 0.494 1 90.25 579 CYS A O 1
ATOM 4520 N N . HIS A 1 580 ? 14.648 37.344 0.85 1 85 580 HIS A N 1
ATOM 4521 C CA . HIS A 1 580 ? 15.883 37.969 0.383 1 85 580 HIS A CA 1
ATOM 4522 C C . HIS A 1 580 ? 15.812 38.281 -1.109 1 85 580 HIS A C 1
ATOM 4524 O O . HIS A 1 580 ? 16.281 39.344 -1.551 1 85 580 HIS A O 1
ATOM 4530 N N . LEU A 1 581 ? 15.195 37.406 -1.822 1 85.75 581 LEU A N 1
ATOM 4531 C CA . LEU A 1 581 ? 15.25 37.5 -3.277 1 85.75 581 LEU A CA 1
ATOM 4532 C C . LEU A 1 581 ? 14.117 38.344 -3.822 1 85.75 581 LEU A C 1
ATOM 4534 O O . LEU A 1 581 ? 14.25 38.938 -4.902 1 85.75 581 LEU A O 1
ATOM 4538 N N . PHE A 1 582 ? 13.039 38.5 -2.969 1 90.19 582 PHE A N 1
ATOM 4539 C CA . PHE A 1 582 ? 11.859 39.094 -3.588 1 90.19 582 PHE A CA 1
ATOM 4540 C C . PHE A 1 582 ? 11.445 40.375 -2.857 1 90.19 582 PHE A C 1
ATOM 4542 O O . PHE A 1 582 ? 10.25 40.625 -2.68 1 90.19 582 PHE A O 1
ATOM 4549 N N . GLY A 1 583 ? 12.375 41.156 -2.318 1 85.31 583 GLY A N 1
ATOM 4550 C CA . GLY A 1 583 ? 12.117 42.531 -1.927 1 85.31 583 GLY A CA 1
ATOM 4551 C C . GLY A 1 583 ? 11.781 42.656 -0.454 1 85.31 583 GLY A C 1
ATOM 4552 O O . GLY A 1 583 ? 11.234 43.688 -0.038 1 85.31 583 GLY A O 1
ATOM 4553 N N . PHE A 1 584 ? 11.961 41.688 0.262 1 92.81 584 PHE A N 1
ATOM 4554 C CA . PHE A 1 584 ? 11.703 41.75 1.695 1 92.81 584 PHE A CA 1
ATOM 4555 C C . PHE A 1 584 ? 12.977 41.469 2.486 1 92.81 584 PHE A C 1
ATOM 4557 O O . PHE A 1 584 ? 12.945 40.719 3.455 1 92.81 584 PHE A O 1
ATOM 4564 N N . GLN A 1 585 ? 14.016 42 2.074 1 88.19 585 GLN A N 1
ATOM 4565 C CA . GLN A 1 585 ? 15.328 41.75 2.646 1 88.19 585 GLN A CA 1
ATOM 4566 C C . GLN A 1 585 ? 15.398 42.188 4.102 1 88.19 585 GLN A C 1
ATOM 4568 O O . GLN A 1 585 ? 16.078 41.562 4.922 1 88.19 585 GLN A O 1
ATOM 4573 N N . ASP A 1 586 ? 14.766 43.312 4.41 1 90.19 586 ASP A N 1
ATOM 4574 C CA . ASP A 1 586 ? 14.773 43.812 5.777 1 90.19 586 ASP A CA 1
ATOM 4575 C C . ASP A 1 586 ? 14.18 42.812 6.75 1 90.19 586 ASP A C 1
ATOM 4577 O O . ASP A 1 586 ? 14.688 42.625 7.863 1 90.19 586 ASP A O 1
ATOM 4581 N N . ILE A 1 587 ? 13.148 42.219 6.312 1 91.19 587 ILE A N 1
ATOM 4582 C CA . ILE A 1 587 ? 12.523 41.188 7.145 1 91.19 587 ILE A CA 1
ATOM 4583 C C . ILE A 1 587 ? 13.469 40 7.289 1 91.19 587 ILE A C 1
ATOM 4585 O O . ILE A 1 587 ? 13.641 39.438 8.383 1 91.19 587 ILE A O 1
ATOM 4589 N N . ALA A 1 588 ? 14.047 39.562 6.18 1 87.25 588 ALA A N 1
ATOM 4590 C CA . ALA A 1 588 ? 14.977 38.438 6.184 1 87.25 588 ALA A CA 1
ATOM 4591 C C . ALA A 1 588 ? 16.141 38.688 7.145 1 87.25 588 ALA A C 1
ATOM 4593 O O . ALA A 1 588 ? 16.5 37.812 7.922 1 87.25 588 ALA A O 1
ATOM 4594 N N . GLU A 1 589 ? 16.688 39.844 7.113 1 84.69 589 GLU A N 1
ATOM 4595 C CA . GLU A 1 589 ? 17.844 40.188 7.934 1 84.69 589 GLU A CA 1
ATOM 4596 C C . GLU A 1 589 ? 17.469 40.25 9.414 1 84.69 589 GLU A C 1
ATOM 4598 O O . GLU A 1 589 ? 18.234 39.781 10.266 1 84.69 589 GLU A O 1
ATOM 4603 N N . ARG A 1 590 ? 16.406 40.75 9.672 1 84.88 590 ARG A N 1
ATOM 4604 C CA . ARG A 1 590 ? 15.945 40.844 11.055 1 84.88 590 ARG A CA 1
ATOM 4605 C C . ARG A 1 590 ? 15.789 39.469 11.672 1 84.88 590 ARG A C 1
ATOM 4607 O O . ARG A 1 590 ? 16.219 39.219 12.797 1 84.88 590 ARG A O 1
ATOM 4614 N N . TYR A 1 591 ? 15.195 38.656 10.969 1 82.5 591 TYR A N 1
ATOM 4615 C CA . TYR A 1 591 ? 14.938 37.312 11.5 1 82.5 591 TYR A CA 1
ATOM 4616 C C . TYR A 1 591 ? 16.203 36.469 11.484 1 82.5 591 TYR A C 1
ATOM 4618 O O . TYR A 1 591 ? 16.391 35.594 12.336 1 82.5 591 TYR A O 1
ATOM 4626 N N . GLN A 1 592 ? 17.047 36.656 10.539 1 77.25 592 GLN A N 1
ATOM 4627 C CA . GLN A 1 592 ? 18.328 35.969 10.539 1 77.25 592 GLN A CA 1
ATOM 4628 C C . GLN A 1 592 ? 19.172 36.375 11.758 1 77.25 592 GLN A C 1
ATOM 4630 O O . GLN A 1 592 ? 19.859 35.531 12.336 1 77.25 592 GLN A O 1
ATOM 4635 N N . GLU A 1 593 ? 19.156 37.562 12.055 1 74.69 593 GLU A N 1
ATOM 4636 C CA . GLU A 1 593 ? 19.875 38.062 13.227 1 74.69 593 GLU A CA 1
ATOM 4637 C C . GLU A 1 593 ? 19.297 37.469 14.516 1 74.69 593 GLU A C 1
ATOM 4639 O O . GLU A 1 593 ? 20.047 37.094 15.414 1 74.69 593 GLU A O 1
ATOM 4644 N N . THR A 1 594 ? 18.078 37.5 14.523 1 71.5 594 THR A N 1
ATOM 4645 C CA . THR A 1 594 ? 17.406 37.031 15.727 1 71.5 594 THR A CA 1
ATOM 4646 C C . THR A 1 594 ? 17.641 35.531 15.93 1 71.5 594 THR A C 1
ATOM 4648 O O . THR A 1 594 ? 17.797 35.062 17.062 1 71.5 594 THR A O 1
ATOM 4651 N N . LEU A 1 595 ? 17.516 34.812 14.852 1 67.81 595 LEU A N 1
ATOM 4652 C CA . LEU A 1 595 ? 17.625 33.375 14.969 1 67.81 595 LEU A CA 1
ATOM 4653 C C . LEU A 1 595 ? 19.094 32.938 14.984 1 67.81 595 LEU A C 1
ATOM 4655 O O . LEU A 1 595 ? 19.406 31.797 15.359 1 67.81 595 LEU A O 1
ATOM 4659 N N . GLY A 1 596 ? 20.078 33.75 15.031 1 61.19 596 GLY A N 1
ATOM 4660 C CA . GLY A 1 596 ? 21.484 33.375 15 1 61.19 596 GLY A CA 1
ATOM 4661 C C . GLY A 1 596 ? 21.797 32.312 13.938 1 61.19 596 GLY A C 1
ATOM 4662 O O . GLY A 1 596 ? 22.672 31.484 14.125 1 61.19 596 GLY A O 1
ATOM 4663 N N . LEU A 1 597 ? 20.875 32.062 13.094 1 55.75 597 LEU A N 1
ATOM 4664 C CA . LEU A 1 597 ? 20.906 30.922 12.195 1 55.75 597 LEU A CA 1
ATOM 4665 C C . LEU A 1 597 ? 22.078 31.016 11.219 1 55.75 597 LEU A C 1
ATOM 4667 O O . LEU A 1 597 ? 22.062 31.875 10.328 1 55.75 597 LEU A O 1
ATOM 4671 N N . SER A 1 598 ? 23.281 30.859 11.695 1 51.56 598 SER A N 1
ATOM 4672 C CA . SER A 1 598 ? 24.281 30.469 10.727 1 51.56 598 SER A CA 1
ATOM 4673 C C . SER A 1 598 ? 23.797 29.328 9.836 1 51.56 598 SER A C 1
ATOM 4675 O O . SER A 1 598 ? 24.594 28.578 9.266 1 51.56 598 SER A O 1
ATOM 4677 N N . ILE A 1 599 ? 22.641 29.031 9.906 1 52.41 599 ILE A N 1
ATOM 4678 C CA . ILE A 1 599 ? 22.156 27.859 9.172 1 52.41 599 ILE A CA 1
ATOM 4679 C C . ILE A 1 599 ? 22.281 28.125 7.668 1 52.41 599 ILE A C 1
ATOM 4681 O O . ILE A 1 599 ? 21.922 29.203 7.184 1 52.41 599 ILE A O 1
ATOM 4685 N N . PRO A 1 600 ? 23 27.297 7.141 1 53.69 600 PRO A N 1
ATOM 4686 C CA . PRO A 1 600 ? 23.094 27.453 5.688 1 53.69 600 PRO A CA 1
ATOM 4687 C C . PRO A 1 600 ? 21.75 27.672 5.02 1 53.69 600 PRO A C 1
ATOM 4689 O O . PRO A 1 600 ? 20.766 26.984 5.34 1 53.69 600 PRO A O 1
ATOM 4692 N N . ILE A 1 601 ? 21.516 28.828 4.613 1 57.34 601 ILE A N 1
ATOM 4693 C CA . ILE A 1 601 ? 20.297 29.156 3.877 1 57.34 601 ILE A CA 1
ATOM 4694 C C . ILE A 1 601 ? 20.172 28.25 2.65 1 57.34 601 ILE A C 1
ATOM 4696 O O . ILE A 1 601 ? 21.031 28.281 1.771 1 57.34 601 ILE A O 1
ATOM 4700 N N . ASP A 1 602 ? 19.281 27.266 2.752 1 63.25 602 ASP A N 1
ATOM 4701 C CA . ASP A 1 602 ? 18.984 26.453 1.58 1 63.25 602 ASP A CA 1
ATOM 4702 C C . ASP A 1 602 ? 18.578 27.312 0.392 1 63.25 602 ASP A C 1
ATOM 4704 O O . ASP A 1 602 ? 18.094 28.438 0.573 1 63.25 602 ASP A O 1
ATOM 4708 N N . PRO A 1 603 ? 19 26.828 -0.677 1 68.62 603 PRO A N 1
ATOM 4709 C CA . PRO A 1 603 ? 18.562 27.578 -1.851 1 68.62 603 PRO A CA 1
ATOM 4710 C C . PRO A 1 603 ? 17.047 27.781 -1.876 1 68.62 603 PRO A C 1
ATOM 4712 O O . PRO A 1 603 ? 16.297 26.953 -1.354 1 68.62 603 PRO A O 1
ATOM 4715 N N . ALA A 1 604 ? 16.703 28.984 -2.215 1 78.94 604 ALA A N 1
ATOM 4716 C CA . ALA A 1 604 ? 15.289 29.328 -2.314 1 78.94 604 ALA A CA 1
ATOM 4717 C C . ALA A 1 604 ? 14.555 28.391 -3.256 1 78.94 604 ALA A C 1
ATOM 4719 O O . ALA A 1 604 ? 15.078 28.016 -4.309 1 78.94 604 ALA A O 1
ATOM 4720 N N . GLU A 1 605 ? 13.422 27.859 -2.764 1 84.38 605 GLU A N 1
ATOM 4721 C CA . GLU A 1 605 ? 12.602 26.938 -3.553 1 84.38 605 GLU A CA 1
ATOM 4722 C C . GLU A 1 605 ? 11.133 27.359 -3.514 1 84.38 605 GLU A C 1
ATOM 4724 O O . GLU A 1 605 ? 10.539 27.453 -2.438 1 84.38 605 GLU A O 1
ATOM 4729 N N . VAL A 1 606 ? 10.672 27.719 -4.691 1 86.12 606 VAL A N 1
ATOM 4730 C CA . VAL A 1 606 ? 9.25 28.031 -4.773 1 86.12 606 VAL A CA 1
ATOM 4731 C C . VAL A 1 606 ? 8.453 26.734 -4.926 1 86.12 606 VAL A C 1
ATOM 4733 O O . VAL A 1 606 ? 7.477 26.5 -4.199 1 86.12 606 VAL A O 1
ATOM 4736 N N . THR A 1 607 ? 8.898 25.922 -5.84 1 89 607 THR A N 1
ATOM 4737 C CA . THR A 1 607 ? 8.336 24.594 -6.074 1 89 607 THR A CA 1
ATOM 4738 C C . THR A 1 607 ? 9.445 23.547 -6.176 1 89 607 THR A C 1
ATOM 4740 O O . THR A 1 607 ? 10.531 23.844 -6.672 1 89 607 THR A O 1
ATOM 4743 N N . GLY A 1 608 ? 9.156 22.406 -5.676 1 88.25 608 GLY A N 1
ATOM 4744 C CA . GLY A 1 608 ? 10.125 21.328 -5.812 1 88.25 608 GLY A CA 1
ATOM 4745 C C . GLY A 1 608 ? 10.375 20.922 -7.258 1 88.25 608 GLY A C 1
ATOM 4746 O O . GLY A 1 608 ? 9.5 21.094 -8.109 1 88.25 608 GLY A O 1
ATOM 4747 N N . SER A 1 609 ? 11.477 20.297 -7.512 1 86.56 609 SER A N 1
ATOM 4748 C CA . SER A 1 609 ? 11.828 19.828 -8.852 1 86.56 609 SER A CA 1
ATOM 4749 C C . SER A 1 609 ? 11.023 18.594 -9.242 1 86.56 609 SER A C 1
ATOM 4751 O O . SER A 1 609 ? 10.312 18.031 -8.414 1 86.56 609 SER A O 1
ATOM 4753 N N . SER A 1 610 ? 11.133 18.188 -10.492 1 86.88 610 SER A N 1
ATOM 4754 C CA . SER A 1 610 ? 10.398 17.047 -11.016 1 86.88 610 SER A CA 1
ATOM 4755 C C . SER A 1 610 ? 10.875 15.75 -10.367 1 86.88 610 SER A C 1
ATOM 4757 O O . SER A 1 610 ? 10.102 14.805 -10.219 1 86.88 610 SER A O 1
ATOM 4759 N N . ASP A 1 611 ? 12.117 15.711 -9.914 1 82.62 611 ASP A N 1
ATOM 4760 C CA . ASP A 1 611 ? 12.688 14.508 -9.328 1 82.62 611 ASP A CA 1
ATOM 4761 C C . ASP A 1 611 ? 12.055 14.195 -7.973 1 82.62 611 ASP A C 1
ATOM 4763 O O . ASP A 1 611 ? 12.062 13.055 -7.516 1 82.62 611 ASP A O 1
ATOM 4767 N N . VAL A 1 612 ? 11.539 15.266 -7.422 1 89.25 612 VAL A N 1
ATOM 4768 C CA . VAL A 1 612 ? 10.875 15.062 -6.141 1 89.25 612 VAL A CA 1
ATOM 4769 C C . VAL A 1 612 ? 9.367 15.258 -6.305 1 89.25 612 VAL A C 1
ATOM 4771 O O . VAL A 1 612 ? 8.664 15.547 -5.332 1 89.25 612 VAL A O 1
ATOM 4774 N N . HIS A 1 613 ? 8.906 15.234 -7.484 1 91.31 613 HIS A N 1
ATOM 4775 C CA . HIS A 1 613 ? 7.492 15.266 -7.832 1 91.31 613 HIS A CA 1
ATOM 4776 C C . HIS A 1 613 ? 6.879 16.625 -7.535 1 91.31 613 HIS A C 1
ATOM 4778 O O . HIS A 1 613 ? 5.711 16.719 -7.152 1 91.31 613 HIS A O 1
ATOM 4784 N N . HIS A 1 614 ? 7.715 17.703 -7.504 1 93.38 614 HIS A N 1
ATOM 4785 C CA . HIS A 1 614 ? 7.27 19.078 -7.293 1 93.38 614 HIS A CA 1
ATOM 4786 C C . HIS A 1 614 ? 6.719 19.266 -5.883 1 93.38 614 HIS A C 1
ATOM 4788 O O . HIS A 1 614 ? 5.852 20.125 -5.664 1 93.38 614 HIS A O 1
ATOM 4794 N N . LEU A 1 615 ? 7.203 18.422 -5.027 1 93.5 615 LEU A N 1
ATOM 4795 C CA . LEU A 1 615 ? 6.777 18.5 -3.635 1 93.5 615 LEU A CA 1
ATOM 4796 C C . LEU A 1 615 ? 7.551 19.594 -2.895 1 93.5 615 LEU A C 1
ATOM 4798 O O . LEU A 1 615 ? 8.734 19.812 -3.168 1 93.5 615 LEU A O 1
ATOM 4802 N N . SER A 1 616 ? 6.801 20.172 -2.006 1 89.69 616 SER A N 1
ATOM 4803 C CA . SER A 1 616 ? 7.469 21.125 -1.115 1 89.69 616 SER A CA 1
ATOM 4804 C C . SER A 1 616 ? 8.445 20.406 -0.188 1 89.69 616 SER A C 1
ATOM 4806 O O . SER A 1 616 ? 8.352 19.203 0.009 1 89.69 616 SER A O 1
ATOM 4808 N N . ALA A 1 617 ? 9.352 21.141 0.348 1 86.25 617 ALA A N 1
ATOM 4809 C CA . ALA A 1 617 ? 10.352 20.578 1.258 1 86.25 617 ALA A CA 1
ATOM 4810 C C . ALA A 1 617 ? 9.703 20.047 2.529 1 86.25 617 ALA A C 1
ATOM 4812 O O . ALA A 1 617 ? 10.266 19.188 3.207 1 86.25 617 ALA A O 1
ATOM 4813 N N . SER A 1 618 ? 8.5 20.516 2.768 1 87.06 618 SER A N 1
ATOM 4814 C CA . SER A 1 618 ? 7.816 20.109 3.994 1 87.06 618 SER A CA 1
ATOM 4815 C C . SER A 1 618 ? 6.934 18.891 3.762 1 87.06 618 SER A C 1
ATOM 4817 O O . SER A 1 618 ? 6.387 18.312 4.707 1 87.06 618 SER A O 1
ATOM 4819 N N . ALA A 1 619 ? 6.848 18.453 2.512 1 92.62 61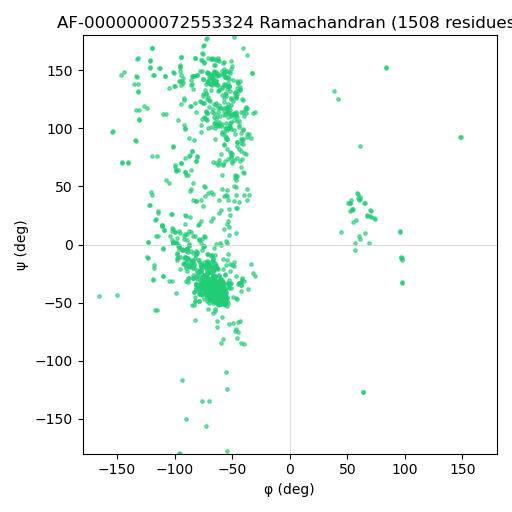9 ALA A N 1
ATOM 4820 C CA . ALA A 1 619 ? 5.996 17.312 2.201 1 92.62 619 ALA A CA 1
ATOM 4821 C C . ALA A 1 619 ? 6.516 16.047 2.879 1 92.62 619 ALA A C 1
ATOM 4823 O O . ALA A 1 619 ? 7.723 15.805 2.92 1 92.62 619 ALA A O 1
ATOM 4824 N N . SER A 1 620 ? 5.602 15.281 3.41 1 94 620 SER A N 1
ATOM 4825 C CA . SER A 1 620 ? 5.922 14.109 4.223 1 94 620 SER A CA 1
ATOM 4826 C C . SER A 1 620 ? 6.812 13.133 3.455 1 94 620 SER A C 1
ATOM 4828 O O . SER A 1 620 ? 7.812 12.648 3.988 1 94 620 SER A O 1
ATOM 4830 N N . PHE A 1 621 ? 6.523 12.82 2.244 1 95.44 621 PHE A N 1
ATOM 4831 C CA . PHE A 1 621 ? 7.281 11.844 1.464 1 95.44 621 PHE A CA 1
ATOM 4832 C C . PHE A 1 621 ? 8.703 12.336 1.228 1 95.44 621 PHE A C 1
ATOM 4834 O O . PHE A 1 621 ? 9.656 11.562 1.35 1 95.44 621 PHE A O 1
ATOM 4841 N N . ARG A 1 622 ? 8.812 13.594 0.831 1 93.44 622 ARG A N 1
ATOM 4842 C CA . ARG A 1 622 ? 10.133 14.164 0.594 1 93.44 622 ARG A CA 1
ATOM 4843 C C . ARG A 1 622 ? 10.984 14.133 1.861 1 93.44 622 ARG A C 1
ATOM 4845 O O . ARG A 1 622 ? 12.172 13.812 1.812 1 93.44 622 ARG A O 1
ATOM 4852 N N . ARG A 1 623 ? 10.375 14.43 2.945 1 91.69 623 ARG A N 1
ATOM 4853 C CA . ARG A 1 623 ? 11.07 14.383 4.227 1 91.69 623 ARG A CA 1
ATOM 4854 C C . ARG A 1 623 ? 11.461 12.953 4.582 1 91.69 623 ARG A C 1
ATOM 4856 O O . ARG A 1 623 ? 12.539 12.719 5.145 1 91.69 623 ARG A O 1
ATOM 4863 N N . GLY A 1 624 ? 10.578 12.062 4.316 1 93.88 624 GLY A N 1
ATOM 4864 C CA . GLY A 1 624 ? 10.898 10.664 4.551 1 93.88 624 GLY A CA 1
ATOM 4865 C C . GLY A 1 624 ? 12.102 10.188 3.762 1 93.88 624 GLY A C 1
ATOM 4866 O O . GLY A 1 624 ? 12.953 9.469 4.289 1 93.88 624 GLY A O 1
ATOM 4867 N N . ARG A 1 625 ? 12.203 10.594 2.555 1 92.94 625 ARG A N 1
ATOM 4868 C CA . ARG A 1 625 ? 13.344 10.227 1.714 1 92.94 625 ARG A CA 1
ATOM 4869 C C . ARG A 1 625 ? 14.633 10.844 2.238 1 92.94 625 ARG A C 1
ATOM 4871 O O . ARG A 1 625 ? 15.68 10.188 2.258 1 92.94 625 ARG A O 1
ATOM 4878 N N . LEU A 1 626 ? 14.547 12.062 2.637 1 89.88 626 LEU A N 1
ATOM 4879 C CA . LEU A 1 626 ? 15.719 12.758 3.17 1 89.88 626 LEU A CA 1
ATOM 4880 C C . LEU A 1 626 ? 16.203 12.086 4.449 1 89.88 626 LEU A C 1
ATOM 4882 O O . LEU A 1 626 ? 17.422 11.969 4.668 1 89.88 626 LEU A O 1
ATOM 4886 N N . GLN A 1 627 ? 15.281 11.656 5.215 1 89.62 627 GLN A N 1
ATOM 4887 C CA . GLN A 1 627 ? 15.617 10.953 6.449 1 89.62 627 GLN A CA 1
ATOM 4888 C C . GLN A 1 627 ? 16.391 9.672 6.16 1 89.62 627 GLN A C 1
ATOM 4890 O O . GLN A 1 627 ? 17.375 9.367 6.848 1 89.62 627 GLN A O 1
ATOM 4895 N N . LEU A 1 628 ? 15.953 8.992 5.191 1 92 628 LEU A N 1
ATOM 4896 C CA . LEU A 1 628 ? 16.609 7.738 4.848 1 92 628 LEU A CA 1
ATOM 4897 C C . LEU A 1 628 ? 18 7.996 4.266 1 92 628 LEU A C 1
ATOM 4899 O O . LEU A 1 628 ? 18.938 7.254 4.547 1 92 628 LEU A O 1
ATOM 4903 N N . GLN A 1 629 ? 18.125 9.023 3.502 1 88.44 629 GLN A N 1
ATOM 4904 C CA . GLN A 1 629 ? 19.422 9.375 2.924 1 88.44 629 GLN A CA 1
ATOM 4905 C C . GLN A 1 629 ? 20.406 9.773 4.008 1 88.44 629 GLN A C 1
ATOM 4907 O O . GLN A 1 629 ? 21.594 9.414 3.938 1 88.44 629 GLN A O 1
ATOM 4912 N N . GLU A 1 630 ? 19.906 10.453 4.945 1 86.44 630 GLU A N 1
ATOM 4913 C CA . GLU A 1 630 ? 20.766 10.867 6.059 1 86.44 630 GLU A CA 1
ATOM 4914 C C . GLU A 1 630 ? 21.219 9.664 6.883 1 86.44 630 GLU A C 1
ATOM 4916 O O . GLU A 1 630 ? 22.359 9.609 7.336 1 86.44 630 GLU A O 1
ATOM 4921 N N . LEU A 1 631 ? 20.344 8.766 7.016 1 85.38 631 LEU A N 1
ATOM 4922 C CA . LEU A 1 631 ? 20.672 7.559 7.77 1 85.38 631 LEU A CA 1
ATOM 4923 C C . LEU A 1 631 ? 21.703 6.707 7.02 1 85.38 631 LEU A C 1
ATOM 4925 O O . LEU A 1 631 ? 22.594 6.121 7.629 1 85.38 631 LEU A O 1
ATOM 4929 N N . GLN A 1 632 ? 21.547 6.66 5.762 1 81.81 632 GLN A N 1
ATOM 4930 C CA . GLN A 1 632 ? 22.469 5.883 4.945 1 81.81 632 GLN A CA 1
ATOM 4931 C C . GLN A 1 632 ? 23.859 6.531 4.898 1 81.81 632 GLN A C 1
ATOM 4933 O O . GLN A 1 632 ? 24.875 5.836 4.844 1 81.81 632 GLN A O 1
ATOM 4938 N N . SER A 1 633 ? 23.859 7.824 4.844 1 75.75 633 SER A N 1
ATOM 4939 C CA . SER A 1 633 ? 25.141 8.539 4.844 1 75.75 633 SER A CA 1
ATOM 4940 C C . SER A 1 633 ? 25.859 8.391 6.176 1 75.75 633 SER A C 1
ATOM 4942 O O . SER A 1 633 ? 27.094 8.336 6.219 1 75.75 633 SER A O 1
ATOM 4944 N N . LYS A 1 634 ? 25.25 8.391 7.188 1 65.38 634 LYS A N 1
ATOM 4945 C CA . LYS A 1 634 ? 25.859 8.227 8.508 1 65.38 634 LYS A CA 1
ATOM 4946 C C . LYS A 1 634 ? 26.406 6.812 8.68 1 65.38 634 LYS A C 1
ATOM 4948 O O . LYS A 1 634 ? 27.453 6.621 9.312 1 65.38 634 LYS A O 1
ATOM 4953 N N . THR A 1 635 ? 25.703 6.066 8.195 1 56.28 635 THR A N 1
ATOM 4954 C CA . THR A 1 635 ? 26.188 4.691 8.32 1 56.28 635 THR A CA 1
ATOM 4955 C C . THR A 1 635 ? 27.297 4.422 7.316 1 56.28 635 THR A C 1
ATOM 4957 O O . THR A 1 635 ? 28.156 3.561 7.547 1 56.28 635 THR A O 1
ATOM 4960 N N . GLY A 1 636 ? 27.5 5.359 6.148 1 47.34 636 GLY A N 1
ATOM 4961 C CA . GLY A 1 636 ? 28.594 5.277 5.207 1 47.34 636 GLY A CA 1
ATOM 4962 C C . GLY A 1 636 ? 29.812 6.062 5.648 1 47.34 636 GLY A C 1
ATOM 4963 O O . GLY A 1 636 ? 30.875 5.988 5.012 1 47.34 636 GLY A O 1
ATOM 4964 N N . GLY A 1 637 ? 29.969 7.328 6.438 1 37.56 637 GLY A N 1
ATOM 4965 C CA . GLY A 1 637 ? 31.156 8.047 6.848 1 37.56 637 GLY A CA 1
ATOM 4966 C C . GLY A 1 637 ? 32.125 7.188 7.629 1 37.56 637 GLY A C 1
ATOM 4967 O O . GLY A 1 637 ? 33.188 7.664 8.062 1 37.56 637 GLY A O 1
ATOM 4968 N N . LYS A 1 638 ? 32.062 6.391 8.438 1 32.97 638 LYS A N 1
ATOM 4969 C CA . LYS A 1 638 ? 33.25 5.73 8.953 1 32.97 638 LYS A CA 1
ATOM 4970 C C . LYS A 1 638 ? 34.125 5.207 7.82 1 32.97 638 LYS A C 1
ATOM 4972 O O . LYS A 1 638 ? 35.156 4.574 8.062 1 32.97 638 LYS A O 1
ATOM 4977 N N . ALA A 1 639 ? 33.75 5.039 6.633 1 28.8 639 ALA A N 1
ATOM 4978 C CA . ALA A 1 639 ? 34.844 4.574 5.801 1 28.8 639 ALA A CA 1
ATOM 4979 C C . ALA A 1 639 ? 35.719 5.746 5.328 1 28.8 639 ALA A C 1
ATOM 4981 O O . ALA A 1 639 ? 36.938 5.645 5.266 1 28.8 639 ALA A O 1
ATOM 4982 N N . ILE A 1 640 ? 35.156 6.734 4.457 1 27.97 640 ILE A N 1
ATOM 4983 C CA . ILE A 1 640 ? 36.125 7.277 3.523 1 27.97 640 ILE A CA 1
ATOM 4984 C C . ILE A 1 640 ? 36.875 8.43 4.184 1 27.97 640 ILE A C 1
ATOM 4986 O O . ILE A 1 640 ? 36.344 9.531 4.324 1 27.97 640 ILE A O 1
ATOM 4990 N N . SER A 1 641 ? 37.594 8.359 5.141 1 24.47 641 SER A N 1
ATOM 4991 C CA . SER A 1 641 ? 38.75 9.258 5.113 1 24.47 641 SER A CA 1
ATOM 4992 C C . SER A 1 641 ? 39.312 9.375 3.707 1 24.47 641 SER A C 1
ATOM 4994 O O . SER A 1 641 ? 39.094 8.5 2.863 1 24.47 641 SER A O 1
ATOM 4996 N N . SER A 1 642 ? 40.188 10.43 3.32 1 24.69 642 SER A N 1
ATOM 4997 C CA . SER A 1 642 ? 40.812 10.922 2.09 1 24.69 642 SER A CA 1
ATOM 4998 C C . SER A 1 642 ? 41.281 9.766 1.199 1 24.69 642 SER A C 1
ATOM 5000 O O . SER A 1 642 ? 41.219 9.875 -0.028 1 24.69 642 SER A O 1
ATOM 5002 N N . GLY A 1 643 ? 42.562 9.203 1.438 1 24.53 643 GLY A N 1
ATOM 5003 C CA . GLY A 1 643 ? 43.219 8.656 0.281 1 24.53 643 GLY A CA 1
ATOM 5004 C C . GLY A 1 643 ? 42.438 7.566 -0.418 1 24.53 643 GLY A C 1
ATOM 5005 O O . GLY A 1 643 ? 42.344 7.559 -1.646 1 24.53 643 GLY A O 1
ATOM 5006 N N . ASN A 1 644 ? 42.531 6.305 0.141 1 23.34 644 ASN A N 1
ATOM 5007 C CA . ASN A 1 644 ? 42.344 5.012 -0.52 1 23.34 644 ASN A CA 1
ATOM 5008 C C . ASN A 1 644 ? 40.875 4.695 -0.786 1 23.34 644 ASN A C 1
ATOM 5010 O O . ASN A 1 644 ? 40.031 5 0.04 1 23.34 644 ASN A O 1
ATOM 5014 N N . ASP A 1 645 ? 40.344 4.332 -2.006 1 26.14 645 ASP A N 1
ATOM 5015 C CA . ASP A 1 645 ? 39.188 3.902 -2.797 1 26.14 645 ASP A CA 1
ATOM 5016 C C . ASP A 1 645 ? 38.312 2.945 -2.002 1 26.14 645 ASP A C 1
ATOM 5018 O O . ASP A 1 645 ? 38.438 1.726 -2.121 1 26.14 645 ASP A O 1
ATOM 5022 N N . ALA A 1 646 ? 37.938 3.148 -0.836 1 26.11 646 ALA A N 1
ATOM 5023 C CA . ALA A 1 646 ? 37.312 2.127 0.001 1 26.11 646 ALA A CA 1
ATOM 5024 C C . ALA A 1 646 ? 35.906 1.805 -0.49 1 26.11 646 ALA A C 1
ATOM 5026 O O . ALA A 1 646 ? 35.031 2.672 -0.496 1 26.11 646 ALA A O 1
ATOM 5027 N N . LYS A 1 647 ? 35.625 0.738 -1.224 1 29.62 647 LYS A N 1
ATOM 5028 C CA . LYS A 1 647 ? 34.75 -0.052 -2.076 1 29.62 647 LYS A CA 1
ATOM 5029 C C . LYS A 1 647 ? 33.469 -0.464 -1.326 1 29.62 647 LYS A C 1
ATOM 5031 O O . LYS A 1 647 ? 33.531 -0.79 -0.138 1 29.62 647 LYS A O 1
ATOM 5036 N N . SER A 1 648 ? 32.375 -0.093 -1.586 1 28.38 648 SER A N 1
ATOM 5037 C CA . SER A 1 648 ? 31.047 -0.447 -1.147 1 28.38 648 SER A CA 1
ATOM 5038 C C . SER A 1 648 ? 30.969 -1.913 -0.738 1 28.38 648 SER A C 1
ATOM 5040 O O . SER A 1 648 ? 31.469 -2.789 -1.444 1 28.38 648 SER A O 1
ATOM 5042 N N . PRO A 1 649 ? 30.75 -2.174 0.504 1 30.81 649 PRO A N 1
ATOM 5043 C CA . PRO A 1 649 ? 30.906 -3.549 0.986 1 30.81 649 PRO A CA 1
ATOM 5044 C C . PRO A 1 649 ? 30.234 -4.57 0.066 1 30.81 649 PRO A C 1
ATOM 5046 O O . PRO A 1 649 ? 30.641 -5.734 0.033 1 30.81 649 PRO A O 1
ATOM 5049 N N . LEU A 1 650 ? 29 -4.316 -0.372 1 33.25 650 LEU A N 1
ATOM 5050 C CA . LEU A 1 650 ? 28.578 -5.281 -1.383 1 33.25 650 LEU A CA 1
ATOM 5051 C C . LEU A 1 650 ? 29.609 -5.359 -2.514 1 33.25 650 LEU A C 1
ATOM 5053 O O . LEU A 1 650 ? 29.734 -6.402 -3.16 1 33.25 650 LEU A O 1
ATOM 5057 N N . ILE A 1 651 ? 30.25 -4.219 -2.805 1 34.94 651 ILE A N 1
ATOM 5058 C CA . ILE A 1 651 ? 31.375 -4.027 -3.703 1 34.94 651 ILE A CA 1
ATOM 5059 C C . ILE A 1 651 ? 32.656 -4.578 -3.057 1 34.94 651 ILE A C 1
ATOM 5061 O O . ILE A 1 651 ? 33.594 -4.973 -3.752 1 34.94 651 ILE A O 1
ATOM 5065 N N . GLN A 1 652 ? 32.812 -4.531 -1.842 1 34.16 652 GLN A N 1
ATOM 5066 C CA . GLN A 1 652 ? 34.062 -5.02 -1.289 1 34.16 652 GLN A CA 1
ATOM 5067 C C . GLN A 1 652 ? 34.219 -6.527 -1.488 1 34.16 652 GLN A C 1
ATOM 5069 O O . GLN A 1 652 ? 35.312 -7.02 -1.784 1 34.16 652 GLN A O 1
ATOM 5074 N N . ALA A 1 653 ? 33.25 -7.258 -1.203 1 32.72 653 ALA A N 1
ATOM 5075 C CA . ALA A 1 653 ? 33.438 -8.68 -1.481 1 32.72 653 ALA A CA 1
ATOM 5076 C C . ALA A 1 653 ? 33.656 -8.922 -2.971 1 32.72 653 ALA A C 1
ATOM 5078 O O . ALA A 1 653 ? 34.438 -9.812 -3.35 1 32.72 653 ALA A O 1
ATOM 5079 N N . THR A 1 654 ? 32.906 -8.234 -3.842 1 32.22 654 THR A N 1
ATOM 5080 C CA . THR A 1 654 ? 33.219 -8.367 -5.258 1 32.22 654 THR A CA 1
ATOM 5081 C C . THR A 1 654 ? 34.531 -7.648 -5.582 1 32.22 654 THR A C 1
ATOM 5083 O O . THR A 1 654 ? 35.062 -7.781 -6.688 1 32.22 654 THR A O 1
ATOM 5086 N N . GLN A 1 655 ? 34.969 -6.758 -4.863 1 32.34 655 GLN A N 1
ATOM 5087 C CA . GLN A 1 655 ? 36.219 -6.094 -5.199 1 32.34 655 GLN A CA 1
ATOM 5088 C C . GLN A 1 655 ? 37.406 -7.051 -5.062 1 32.34 655 GLN A C 1
ATOM 5090 O O . GLN A 1 655 ? 38.469 -6.816 -5.641 1 32.34 655 GLN A O 1
ATOM 5095 N N . SER A 1 656 ? 37.438 -7.852 -4.078 1 31.42 656 SER A N 1
ATOM 5096 C CA . SER A 1 656 ? 38.75 -8.531 -4.109 1 31.42 656 SER A CA 1
ATOM 5097 C C . SER A 1 656 ? 38.969 -9.25 -5.438 1 31.42 656 SER A C 1
ATOM 5099 O O . SER A 1 656 ? 40.062 -9.711 -5.73 1 31.42 656 SER A O 1
ATOM 5101 N N . ILE A 1 657 ? 37.969 -9.867 -5.957 1 32.06 657 ILE A N 1
ATOM 5102 C CA . ILE A 1 657 ? 38.312 -10.594 -7.176 1 32.06 657 ILE A CA 1
ATOM 5103 C C . ILE A 1 657 ? 38.406 -9.617 -8.344 1 32.06 657 ILE A C 1
ATOM 5105 O O . ILE A 1 657 ? 38.969 -9.945 -9.383 1 32.06 657 ILE A O 1
ATOM 5109 N N . PHE A 1 658 ? 37.562 -8.578 -8.398 1 33.06 658 PHE A N 1
ATOM 5110 C CA . PHE A 1 658 ? 37.562 -7.84 -9.656 1 33.06 658 PHE A CA 1
ATOM 5111 C C . PHE A 1 658 ? 38.562 -6.688 -9.609 1 33.06 658 PHE A C 1
ATOM 5113 O O . PHE A 1 658 ? 38.562 -5.906 -8.656 1 33.06 658 PHE A O 1
ATOM 5120 N N . TYR A 1 659 ? 39.75 -6.844 -10.172 1 27.66 659 TYR A N 1
ATOM 5121 C CA . TYR A 1 659 ? 40.75 -5.84 -10.5 1 27.66 659 TYR A CA 1
ATOM 5122 C C . TYR A 1 659 ? 40.094 -4.582 -11.062 1 27.66 659 TYR A C 1
ATOM 5124 O O . TYR A 1 659 ? 39.125 -4.66 -11.844 1 27.66 659 TYR A O 1
ATOM 5132 N N . GLU A 1 660 ? 40.281 -3.461 -10.555 1 36.88 660 GLU A N 1
ATOM 5133 C CA . GLU A 1 660 ? 39.844 -2.074 -10.703 1 36.88 660 GLU A CA 1
ATOM 5134 C C . GLU A 1 660 ? 40.062 -1.581 -12.133 1 36.88 660 GLU A C 1
ATOM 5136 O O . GLU A 1 660 ? 40.875 -0.675 -12.359 1 36.88 660 GLU A O 1
ATOM 5141 N N . GLU A 1 661 ? 40.25 -2.285 -13.164 1 31.34 661 GLU A N 1
ATOM 5142 C CA . GLU A 1 661 ? 40.625 -1.413 -14.273 1 31.34 661 GLU A CA 1
ATOM 5143 C C . GLU A 1 661 ? 39.469 -0.521 -14.695 1 31.34 661 GLU A C 1
ATOM 5145 O O . GLU A 1 661 ? 38.344 -0.993 -14.844 1 31.34 661 GLU A O 1
ATOM 5150 N N . PRO A 1 662 ? 39.562 0.715 -14.531 1 37.19 662 PRO A N 1
ATOM 5151 C CA . PRO A 1 662 ? 38.594 1.659 -15.055 1 37.19 662 PRO A CA 1
ATOM 5152 C C . PRO A 1 662 ? 38.156 1.325 -16.484 1 37.19 662 PRO A C 1
ATOM 5154 O O . PRO A 1 662 ? 38.969 0.991 -17.328 1 37.19 662 PRO A O 1
ATOM 5157 N N . ILE A 1 663 ? 37.219 0.628 -16.766 1 34.88 663 ILE A N 1
ATOM 5158 C CA . ILE A 1 663 ? 36.812 0.376 -18.141 1 34.88 663 ILE A CA 1
ATOM 5159 C C . ILE A 1 663 ? 36.344 1.682 -18.797 1 34.88 663 ILE A C 1
ATOM 5161 O O . ILE A 1 663 ? 35.469 2.369 -18.281 1 34.88 663 ILE A O 1
ATOM 5165 N N . ASP A 1 664 ? 37.25 2.246 -19.578 1 26.25 664 ASP A N 1
ATOM 5166 C CA . ASP A 1 664 ? 36.969 3.398 -20.438 1 26.25 664 ASP A CA 1
ATOM 5167 C C . ASP A 1 664 ? 35.812 3.117 -21.375 1 26.25 664 ASP A C 1
ATOM 5169 O O . ASP A 1 664 ? 35.875 2.221 -22.219 1 26.25 664 ASP A O 1
ATOM 5173 N N . LYS A 1 665 ? 34.75 3.363 -21.078 1 32.62 665 LYS A N 1
ATOM 5174 C CA . LYS A 1 665 ? 33.625 3.225 -22.016 1 32.62 665 LYS A CA 1
ATOM 5175 C C . LYS A 1 665 ? 33.875 4.07 -23.266 1 32.62 665 LYS A C 1
ATOM 5177 O O . LYS A 1 665 ? 34.125 5.277 -23.172 1 32.62 665 LYS A O 1
ATOM 5182 N N . GLY A 1 666 ? 34.594 3.6 -24.359 1 23.77 666 GLY A N 1
ATOM 5183 C CA . GLY A 1 666 ? 34.688 4.289 -25.625 1 23.77 666 GLY A CA 1
ATOM 5184 C C . GLY A 1 666 ? 33.438 5.062 -25.984 1 23.77 666 GLY A C 1
ATOM 5185 O O . GLY A 1 666 ? 32.375 4.785 -25.438 1 23.77 666 GLY A O 1
ATOM 5186 N N . VAL A 1 667 ? 33.625 6.191 -26.703 1 24.39 667 VAL A N 1
ATOM 5187 C CA . VAL A 1 667 ? 32.781 7.285 -27.156 1 24.39 667 VAL A CA 1
ATOM 5188 C C . VAL A 1 667 ? 31.688 6.742 -28.078 1 24.39 667 VAL A C 1
ATOM 5190 O O . VAL A 1 667 ? 31.938 6.488 -29.266 1 24.39 667 VAL A O 1
ATOM 5193 N N . SER A 1 668 ? 31.219 5.574 -28.047 1 22.94 668 SER A N 1
ATOM 5194 C CA . SER A 1 668 ? 30.344 5.32 -29.188 1 22.94 668 SER A CA 1
ATOM 5195 C C . SER A 1 668 ? 29.375 6.48 -29.406 1 22.94 668 SER A C 1
ATOM 5197 O O . SER A 1 668 ? 28.969 7.145 -28.453 1 22.94 668 SER A O 1
ATOM 5199 N N . ASN A 1 669 ? 29.375 6.93 -30.719 1 20.81 669 ASN A N 1
ATOM 5200 C CA . ASN A 1 669 ? 28.641 8.008 -31.375 1 20.81 669 ASN A CA 1
ATOM 5201 C C . ASN A 1 669 ? 27.156 7.961 -31.047 1 20.81 669 ASN A C 1
ATOM 5203 O O . ASN A 1 669 ? 26.516 6.906 -31.125 1 20.81 669 ASN A O 1
ATOM 5207 N N . ASP A 1 670 ? 26.812 8.805 -30.312 1 21.56 670 ASP A N 1
ATOM 5208 C CA . ASP A 1 670 ? 25.469 9.125 -29.812 1 21.56 670 ASP A CA 1
ATOM 5209 C C . ASP A 1 670 ? 24.484 9.344 -30.969 1 21.56 670 ASP A C 1
ATOM 5211 O O . ASP A 1 670 ? 24.422 10.438 -31.516 1 21.56 670 ASP A O 1
ATOM 5215 N N . TYR A 1 671 ? 24.5 8.375 -32 1 19.58 671 TYR A N 1
ATOM 5216 C CA . TYR A 1 671 ? 23.594 8.703 -33.094 1 19.58 671 TYR A CA 1
ATOM 5217 C C . TYR A 1 671 ? 22.188 8.977 -32.562 1 19.58 671 TYR A C 1
ATOM 5219 O O . TYR A 1 671 ? 21.312 8.102 -32.625 1 19.58 671 TYR A O 1
ATOM 5227 N N . ALA A 1 672 ? 22.109 9.43 -31.484 1 22.17 672 ALA A N 1
ATOM 5228 C CA . ALA A 1 672 ? 20.781 9.734 -30.984 1 22.17 672 ALA A CA 1
ATOM 5229 C C . ALA A 1 672 ? 20.016 10.625 -31.969 1 22.17 672 ALA A C 1
ATOM 5231 O O . ALA A 1 672 ? 19 11.227 -31.609 1 22.17 672 ALA A O 1
ATOM 5232 N N . SER A 1 673 ? 20.672 10.836 -33.25 1 18.92 673 SER A N 1
ATOM 5233 C CA . SER A 1 673 ? 20.047 12.031 -33.812 1 18.92 673 SER A CA 1
ATOM 5234 C C . SER A 1 673 ? 18.531 11.883 -33.875 1 18.92 673 SER A C 1
ATOM 5236 O O . SER A 1 673 ? 17.984 10.867 -33.438 1 18.92 673 SER A O 1
ATOM 5238 N N . SER A 1 674 ? 17.953 12.062 -35.156 1 19.38 674 SER A N 1
ATOM 5239 C CA . SER A 1 674 ? 16.922 12.859 -35.844 1 19.38 674 SER A CA 1
ATOM 5240 C C . SER A 1 674 ? 15.625 12.078 -35.969 1 19.38 674 SER A C 1
ATOM 5242 O O . SER A 1 674 ? 14.781 12.414 -36.812 1 19.38 674 SER A O 1
ATOM 5244 N N . LEU A 1 675 ? 15.523 10.984 -35.438 1 18.83 675 LEU A N 1
ATOM 5245 C CA . LEU A 1 675 ? 14.438 10.383 -36.219 1 18.83 675 LEU A CA 1
ATOM 5246 C C . LEU A 1 675 ? 13.156 11.211 -36.094 1 18.83 675 LEU A C 1
ATOM 5248 O O . LEU A 1 675 ? 12.789 11.633 -35 1 18.83 675 LEU A O 1
ATOM 5252 N N . PRO A 1 676 ? 12.688 11.742 -37.156 1 19.36 676 PRO A N 1
ATOM 5253 C CA . PRO A 1 676 ? 11.602 12.719 -37.281 1 19.36 676 PRO A CA 1
ATOM 5254 C C . PRO A 1 676 ? 10.305 12.242 -36.656 1 19.36 676 PRO A C 1
ATOM 5256 O O . PRO A 1 676 ? 10.008 11.039 -36.656 1 19.36 676 PRO A O 1
ATOM 5259 N N . LEU A 1 677 ? 10.125 12.742 -35.531 1 19.95 677 LEU A N 1
ATOM 5260 C CA . LEU A 1 677 ? 8.914 12.594 -34.75 1 19.95 677 LEU A CA 1
ATOM 5261 C C . LEU A 1 677 ? 7.668 12.664 -35.625 1 19.95 677 LEU A C 1
ATOM 5263 O O . LEU A 1 677 ? 7.348 13.727 -36.156 1 19.95 677 LEU A O 1
ATOM 5267 N N . LEU A 1 678 ? 7.652 11.695 -36.5 1 18.16 678 LEU A N 1
ATOM 5268 C CA . LEU A 1 678 ? 6.5 11.867 -37.375 1 18.16 678 LEU A CA 1
ATOM 5269 C C . LEU A 1 678 ? 5.223 12.055 -36.562 1 18.16 678 LEU A C 1
ATOM 5271 O O . LEU A 1 678 ? 4.812 11.164 -35.812 1 18.16 678 LEU A O 1
ATOM 5275 N N . ARG A 1 679 ? 5.148 13.25 -36.062 1 18.89 679 ARG A N 1
ATOM 5276 C CA . ARG A 1 679 ? 3.969 13.734 -35.344 1 18.89 679 ARG A CA 1
ATOM 5277 C C . ARG A 1 679 ? 2.699 13.477 -36.156 1 18.89 679 ARG A C 1
ATOM 5279 O O . ARG A 1 679 ? 2.598 13.891 -37.312 1 18.89 679 ARG A O 1
ATOM 5286 N N . PRO A 1 680 ? 2.191 12.32 -36.188 1 18.66 680 PRO A N 1
ATOM 5287 C CA . PRO A 1 680 ? 1.066 12.305 -37.125 1 18.66 680 PRO A CA 1
ATOM 5288 C C . PRO A 1 680 ? 0.217 13.57 -37.031 1 18.66 680 PRO A C 1
ATOM 5290 O O . PRO A 1 680 ? -0.01 14.102 -35.938 1 18.66 680 PRO A O 1
ATOM 5293 N N . GLY A 1 681 ? 0.453 14.547 -37.969 1 20.02 681 GLY A N 1
ATOM 5294 C CA . GLY A 1 681 ? -0.165 15.836 -38.25 1 20.02 681 GLY A CA 1
ATOM 5295 C C . GLY A 1 681 ? -1.681 15.773 -38.281 1 20.02 681 GLY A C 1
ATOM 5296 O O . GLY A 1 681 ? -2.271 15.414 -39.281 1 20.02 681 GLY A O 1
ATOM 5297 N N . TYR A 1 682 ? -2.24 15.148 -37.188 1 18.12 682 TYR A N 1
ATOM 5298 C CA . TYR A 1 682 ? -3.666 15.203 -37.469 1 18.12 682 TYR A CA 1
ATOM 5299 C C . TYR A 1 682 ? -4.094 16.609 -37.875 1 18.12 682 TYR A C 1
ATOM 5301 O O . TYR A 1 682 ? -3.514 17.594 -37.406 1 18.12 682 TYR A O 1
ATOM 5309 N N . SER A 1 683 ? -4.457 16.734 -39.031 1 18.59 683 SER A N 1
ATOM 5310 C CA . SER A 1 683 ? -4.891 17.953 -39.719 1 18.59 683 SER A CA 1
ATOM 5311 C C . SER A 1 683 ? -5.809 18.781 -38.812 1 18.59 683 SER A C 1
ATOM 5313 O O . SER A 1 683 ? -6.648 18.219 -38.094 1 18.59 683 SER A O 1
ATOM 5315 N N . PRO A 1 684 ? -5.332 19.953 -38.438 1 20.02 684 PRO A N 1
ATOM 5316 C CA . PRO A 1 684 ? -6.039 20.969 -37.656 1 20.02 684 PRO A CA 1
ATOM 5317 C C . PRO A 1 684 ? -7.477 21.188 -38.125 1 20.02 684 PRO A C 1
ATOM 5319 O O . PRO A 1 684 ? -7.715 21.359 -39.312 1 20.02 684 PRO A O 1
ATOM 5322 N N . PHE A 1 685 ? -8.359 20.344 -37.688 1 19.23 685 PHE A N 1
ATOM 5323 C CA . PHE A 1 685 ? -9.68 20.609 -38.25 1 19.23 685 PHE A CA 1
ATOM 5324 C C . PHE A 1 685 ? -9.992 22.109 -38.219 1 19.23 685 PHE A C 1
ATOM 5326 O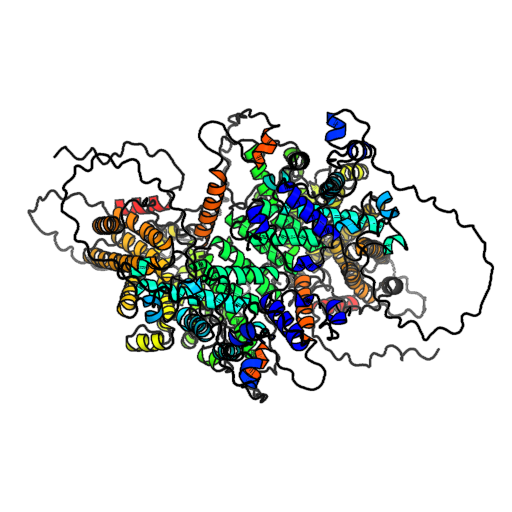 O . PHE A 1 685 ? -9.727 22.781 -37.219 1 19.23 685 PHE A O 1
ATOM 5333 N N . GLU A 1 686 ? -9.945 22.719 -39.375 1 19.48 686 GLU A N 1
ATOM 5334 C CA . GLU A 1 686 ? -10.227 24.094 -39.781 1 19.48 686 GLU A CA 1
ATOM 5335 C C . GLU A 1 686 ? -11.531 24.594 -39.188 1 19.48 686 GLU A C 1
ATOM 5337 O O . GLU A 1 686 ? -12.609 24.141 -39.562 1 19.48 686 GLU A O 1
ATOM 5342 N N . VAL A 1 687 ? -11.633 24.516 -37.906 1 18.44 687 VAL A N 1
ATOM 5343 C CA . VAL A 1 687 ? -12.945 25.047 -37.531 1 18.44 687 VAL A CA 1
ATOM 5344 C C . VAL A 1 687 ? -13.125 26.438 -38.125 1 18.44 687 VAL A C 1
ATOM 5346 O O . VAL A 1 687 ? -12.203 27.25 -38.094 1 18.44 687 VAL A O 1
ATOM 5349 N N . ALA A 1 688 ? -14.055 26.547 -39 1 18.56 688 ALA A N 1
ATOM 5350 C CA . ALA A 1 688 ? -14.461 27.688 -39.812 1 18.56 688 ALA A CA 1
ATOM 5351 C C . ALA A 1 688 ? -14.602 28.953 -39 1 18.56 688 ALA A C 1
ATOM 5353 O O . ALA A 1 688 ? -14.977 28.875 -37.812 1 18.56 688 ALA A O 1
ATOM 5354 N N . PRO A 1 689 ? -14.016 30.094 -39.438 1 19.16 689 PRO A N 1
ATOM 5355 C CA . PRO A 1 689 ? -13.773 31.453 -39 1 19.16 689 PRO A CA 1
ATOM 5356 C C . PRO A 1 689 ? -15.047 32.156 -38.531 1 19.16 689 PRO A C 1
ATOM 5358 O O . PRO A 1 689 ? -14.977 33.281 -38 1 19.16 689 PRO A O 1
ATOM 5361 N N . GLU A 1 690 ? -16.203 31.531 -38.938 1 18.33 690 GLU A N 1
ATOM 5362 C CA . GLU A 1 690 ? -17.156 32.594 -39.25 1 18.33 690 GLU A CA 1
ATOM 5363 C C . GLU A 1 690 ? -17.516 33.375 -37.969 1 18.33 690 GLU A C 1
ATOM 5365 O O . GLU A 1 690 ? -17.703 34.594 -38.031 1 18.33 690 GLU A O 1
ATOM 5370 N N . LEU A 1 691 ? -18.016 32.594 -37 1 18.5 691 LEU A N 1
ATOM 5371 C CA . LEU A 1 691 ? -19.109 33.375 -36.406 1 18.5 691 LEU A CA 1
ATOM 5372 C C . LEU A 1 691 ? -18.562 34.5 -35.5 1 18.5 691 LEU A C 1
ATOM 5374 O O . LEU A 1 691 ? -18.359 34.281 -34.312 1 18.5 691 LEU A O 1
ATOM 5378 N N . LEU A 1 692 ? -17.312 35.062 -35.938 1 17.78 692 LEU A N 1
ATOM 5379 C CA . LEU A 1 692 ? -16.531 36.094 -35.281 1 17.78 692 LEU A CA 1
ATOM 5380 C C . LEU A 1 692 ? -17.391 37.312 -34.969 1 17.78 692 LEU A C 1
ATOM 5382 O O . LEU A 1 692 ? -16.906 38.312 -34.406 1 17.78 692 LEU A O 1
ATOM 5386 N N . SER A 1 693 ? -18.5 37.531 -35.656 1 16.83 693 SER A N 1
ATOM 5387 C CA . SER A 1 693 ? -18.625 38.938 -36 1 16.83 693 SER A CA 1
ATOM 5388 C C . SER A 1 693 ? -18.875 39.812 -34.781 1 16.83 693 SER A C 1
ATOM 5390 O O . SER A 1 693 ? -18.531 41 -34.75 1 16.83 693 SER A O 1
ATOM 5392 N N . GLN A 1 694 ? -19.859 39.375 -33.875 1 17.61 694 GLN A N 1
ATOM 5393 C CA . GLN A 1 694 ? -20.719 40.531 -33.688 1 17.61 694 GLN A CA 1
ATOM 5394 C C . GLN A 1 694 ? -20 41.594 -32.844 1 17.61 694 GLN A C 1
ATOM 5396 O O . GLN A 1 694 ? -18.969 41.344 -32.25 1 17.61 694 GLN A O 1
ATOM 5401 N N . THR A 1 695 ? -20.812 42.562 -32.094 1 17.83 695 THR A N 1
ATOM 5402 C CA . THR A 1 695 ? -20.969 44 -31.859 1 17.83 695 THR A CA 1
ATOM 5403 C C . THR A 1 695 ? -20.125 44.438 -30.672 1 17.83 695 THR A C 1
ATOM 5405 O O . THR A 1 695 ? -20.344 44 -29.531 1 17.83 695 THR A O 1
ATOM 5408 N N . LEU A 1 696 ? -18.781 44.531 -30.875 1 17.88 696 LEU A N 1
ATOM 5409 C CA . LEU A 1 696 ? -17.766 45.094 -30 1 17.88 696 LEU A CA 1
ATOM 5410 C C . LEU A 1 696 ? -18.203 46.438 -29.453 1 17.88 696 LEU A C 1
ATOM 5412 O O . LEU A 1 696 ? -18.156 47.438 -30.172 1 17.88 696 LEU A O 1
ATOM 5416 N N . ALA A 1 697 ? -19.344 46.5 -28.734 1 19.03 697 ALA A N 1
ATOM 5417 C CA . ALA A 1 697 ? -19.812 47.844 -28.391 1 19.03 697 ALA A CA 1
ATOM 5418 C C . ALA A 1 697 ? -18.703 48.656 -27.734 1 19.03 697 ALA A C 1
ATOM 5420 O O . ALA A 1 697 ? -17.797 48.094 -27.109 1 19.03 697 ALA A O 1
ATOM 5421 N N . GLN A 1 698 ? -18.656 50 -27.922 1 17.78 698 GLN A N 1
ATOM 5422 C CA . GLN A 1 698 ? -17.875 51.219 -27.875 1 17.78 698 GLN A CA 1
ATOM 5423 C C . GLN A 1 698 ? -17.531 51.594 -26.438 1 17.78 698 GLN A C 1
ATOM 5425 O O . GLN A 1 698 ? -18.375 52.125 -25.719 1 17.78 698 GLN A O 1
ATOM 5430 N N . ARG A 1 699 ? -17.094 50.656 -25.578 1 17.98 699 ARG A N 1
ATOM 5431 C CA . ARG A 1 699 ? -16.906 51.25 -24.25 1 17.98 699 ARG A CA 1
ATOM 5432 C C . ARG A 1 699 ? -16 52.469 -24.297 1 17.98 699 ARG A C 1
ATOM 5434 O O . ARG A 1 699 ? -14.992 52.469 -25 1 17.98 699 ARG A O 1
ATOM 5441 N N . ASN A 1 700 ? -16.5 53.656 -23.922 1 18.22 700 ASN A N 1
ATOM 5442 C CA . ASN A 1 700 ? -16.094 55.062 -23.766 1 18.22 700 ASN A CA 1
ATOM 5443 C C . ASN A 1 700 ? -14.781 55.188 -23.016 1 18.22 700 ASN A C 1
ATOM 5445 O O . ASN A 1 700 ? -14.5 54.406 -22.109 1 18.22 700 ASN A O 1
ATOM 5449 N N . SER A 1 701 ? -13.812 55.969 -23.562 1 17.97 701 SER A N 1
ATOM 5450 C CA . SER A 1 701 ? -12.422 56.406 -23.469 1 17.97 701 SER A CA 1
ATOM 5451 C C . SER A 1 701 ? -12.148 57.062 -22.141 1 17.97 701 SER A C 1
ATOM 5453 O O . SER A 1 701 ? -12.648 58.156 -21.859 1 17.97 701 SER A O 1
ATOM 5455 N N . LEU A 1 702 ? -12.312 56.438 -20.953 1 17.94 702 LEU A N 1
ATOM 5456 C CA . LEU A 1 702 ? -12.07 57.25 -19.75 1 17.94 702 LEU A CA 1
ATOM 5457 C C . LEU A 1 702 ? -10.719 57.938 -19.844 1 17.94 702 LEU A C 1
ATOM 5459 O O . LEU A 1 702 ? -9.75 57.375 -20.344 1 17.94 702 LEU A O 1
ATOM 5463 N N . GLN A 1 703 ? -10.625 59.281 -19.703 1 17.98 703 GLN A N 1
ATOM 5464 C CA . GLN A 1 703 ? -9.711 60.406 -19.781 1 17.98 703 GLN A CA 1
ATOM 5465 C C . GLN A 1 703 ? -8.484 60.188 -18.906 1 17.98 703 GLN A C 1
ATOM 5467 O O . GLN A 1 703 ? -8.609 59.812 -17.734 1 17.98 703 GLN A O 1
ATOM 5472 N N . ALA A 1 704 ? -7.273 60.062 -19.531 1 19.14 704 ALA A N 1
ATOM 5473 C CA . ALA A 1 704 ? -5.859 59.844 -19.203 1 19.14 704 ALA A CA 1
ATOM 5474 C C . ALA A 1 704 ? -5.352 60.969 -18.297 1 19.14 704 ALA A C 1
ATOM 5476 O O . ALA A 1 704 ? -5.34 62.156 -18.688 1 19.14 704 ALA A O 1
ATOM 5477 N N . MET A 1 705 ? -5.629 61 -17 1 19.61 705 MET A N 1
ATOM 5478 C CA . MET A 1 705 ? -5.098 62.156 -16.281 1 19.61 705 MET A CA 1
ATOM 5479 C C . MET A 1 705 ? -3.6 62.312 -16.516 1 19.61 705 MET A C 1
ATOM 5481 O O . MET A 1 705 ? -2.895 61.312 -16.719 1 19.61 705 MET A O 1
ATOM 5485 N N . PRO A 1 706 ? -3.012 63.5 -16.766 1 19.5 706 PRO A N 1
ATOM 5486 C CA . PRO A 1 706 ? -1.695 63.938 -17.234 1 19.5 706 PRO A CA 1
ATOM 5487 C C . PRO A 1 706 ? -0.562 63.469 -16.312 1 19.5 706 PRO A C 1
ATOM 5489 O O . PRO A 1 706 ? -0.782 63.25 -15.125 1 19.5 706 PRO A O 1
ATOM 5492 N N . PRO A 1 707 ? 0.559 62.938 -16.891 1 19.38 707 PRO A N 1
ATOM 5493 C CA . PRO A 1 707 ? 1.765 62.344 -16.281 1 19.38 707 PRO A CA 1
ATOM 5494 C C . PRO A 1 707 ? 2.561 63.375 -15.469 1 19.38 707 PRO A C 1
ATOM 5496 O O . PRO A 1 707 ? 2.783 64.5 -15.922 1 19.38 707 PRO A O 1
ATOM 5499 N N . ALA A 1 708 ? 2.355 63.594 -14.133 1 20.16 708 ALA A N 1
ATOM 5500 C CA . ALA A 1 708 ? 3.18 64.562 -13.383 1 20.16 708 ALA A CA 1
ATOM 5501 C C . ALA A 1 708 ? 4.664 64.25 -13.539 1 20.16 708 ALA A C 1
ATOM 5503 O O . ALA A 1 708 ? 5.113 63.125 -13.164 1 20.16 708 ALA A O 1
ATOM 5504 N N . ASP A 1 709 ? 5.48 64.75 -14.508 1 19.95 709 ASP A N 1
ATOM 5505 C CA . ASP A 1 709 ? 6.812 64.688 -15.102 1 19.95 709 ASP A CA 1
ATOM 5506 C C . ASP A 1 709 ? 7.895 64.875 -14.039 1 19.95 709 ASP A C 1
ATOM 5508 O O . ASP A 1 709 ? 9.031 64.438 -14.234 1 19.95 709 ASP A O 1
ATOM 5512 N N . ASP A 1 710 ? 7.895 65.875 -13.148 1 20.89 710 ASP A N 1
ATOM 5513 C CA . ASP A 1 710 ? 9.094 66.688 -12.969 1 20.89 710 ASP A CA 1
ATOM 5514 C C . ASP A 1 710 ? 10.203 65.875 -12.289 1 20.89 710 ASP A C 1
ATOM 5516 O O . ASP A 1 710 ? 9.961 64.812 -11.781 1 20.89 710 ASP A O 1
ATOM 5520 N N . MET A 1 711 ? 10.984 66.5 -11.148 1 20.2 711 MET A N 1
ATOM 5521 C CA . MET A 1 711 ? 12.367 66.812 -10.805 1 20.2 711 MET A CA 1
ATOM 5522 C C . MET A 1 711 ? 12.992 65.688 -9.945 1 20.2 711 MET A C 1
ATOM 5524 O O . MET A 1 711 ? 14.156 65.812 -9.555 1 20.2 711 MET A O 1
ATOM 5528 N N . VAL A 1 712 ? 12.312 64.75 -9.195 1 22.14 712 VAL A N 1
ATOM 5529 C CA . VAL A 1 712 ? 13.117 64.5 -8.016 1 22.14 712 VAL A CA 1
ATOM 5530 C C . VAL A 1 712 ? 14.289 63.594 -8.406 1 22.14 712 VAL A C 1
ATOM 5532 O O . VAL A 1 712 ? 14.102 62.5 -8.977 1 22.14 712 VAL A O 1
ATOM 5535 N N . GLN A 1 713 ? 15.578 63.906 -8.609 1 23.31 713 GLN A N 1
ATOM 5536 C CA . GLN A 1 713 ? 16.938 63.469 -8.953 1 23.31 713 GLN A CA 1
ATOM 5537 C C . GLN A 1 713 ? 17.406 62.344 -8.062 1 23.31 713 GLN A C 1
ATOM 5539 O O . GLN A 1 713 ? 18.531 61.875 -8.188 1 23.31 713 GLN A O 1
ATOM 5544 N N . SER A 1 714 ? 16.781 61.938 -6.859 1 24.14 714 SER A N 1
ATOM 5545 C CA . SER A 1 714 ? 17.609 61.281 -5.844 1 24.14 714 SER A CA 1
ATOM 5546 C C . SER A 1 714 ? 18.094 59.938 -6.301 1 24.14 714 SER A C 1
ATOM 5548 O O . SER A 1 714 ? 17.484 59.281 -7.164 1 24.14 714 SER A O 1
ATOM 5550 N N . GLY A 1 715 ? 19.406 59.312 -5.969 1 28.16 715 GLY A N 1
ATOM 5551 C CA . GLY A 1 715 ? 20.297 58.219 -6.227 1 28.16 715 GLY A CA 1
ATOM 5552 C C . GLY A 1 715 ? 19.656 56.875 -6.051 1 28.16 715 GLY A C 1
ATOM 5553 O O . GLY A 1 715 ? 19.797 56.219 -5.004 1 28.16 715 GLY A O 1
ATOM 5554 N N . GLY A 1 716 ? 18.453 56.625 -6.48 1 28.28 716 GLY A N 1
ATOM 5555 C CA . GLY A 1 716 ? 17.562 55.5 -6.172 1 28.28 716 GLY A CA 1
ATOM 5556 C C . GLY A 1 716 ? 18.125 54.156 -6.602 1 28.28 716 GLY A C 1
ATOM 5557 O O . GLY A 1 716 ? 18.562 54 -7.742 1 28.28 716 GLY A O 1
ATOM 5558 N N . LEU A 1 717 ? 18.688 53.312 -5.688 1 34.59 717 LEU A N 1
ATOM 5559 C CA . LEU A 1 717 ? 19.109 51.906 -5.848 1 34.59 717 LEU A CA 1
ATOM 5560 C C . LEU A 1 717 ? 18.109 51.125 -6.703 1 34.59 717 LEU A C 1
ATOM 5562 O O . LEU A 1 717 ? 16.891 51.25 -6.512 1 34.59 717 LEU A O 1
ATOM 5566 N N . LEU A 1 718 ? 18.344 50.719 -7.809 1 38.38 718 LEU A N 1
ATOM 5567 C CA . LEU A 1 718 ? 17.625 50.062 -8.891 1 38.38 718 LEU A CA 1
ATOM 5568 C C . LEU A 1 718 ? 16.859 48.844 -8.375 1 38.38 718 LEU A C 1
ATOM 5570 O O . LEU A 1 718 ? 17.469 47.875 -7.914 1 38.38 718 LEU A O 1
ATOM 5574 N N . GLN A 1 719 ? 15.805 48.938 -7.605 1 46.97 719 GLN A N 1
ATOM 5575 C CA . GLN A 1 719 ? 14.875 47.875 -7.289 1 46.97 719 GLN A CA 1
ATOM 5576 C C . GLN A 1 719 ? 14.617 47 -8.508 1 46.97 719 GLN A C 1
ATOM 5578 O O . GLN A 1 719 ? 14.391 47.5 -9.609 1 46.97 719 GLN A O 1
ATOM 5583 N N . PRO A 1 720 ? 15.031 45.625 -8.391 1 60.78 720 PRO A N 1
ATOM 5584 C CA . PRO A 1 720 ? 14.789 44.75 -9.531 1 60.78 720 PRO A CA 1
ATOM 5585 C C . PRO A 1 720 ? 13.391 44.906 -10.117 1 60.78 720 PRO A C 1
ATOM 5587 O O . PRO A 1 720 ? 12.461 45.281 -9.398 1 60.78 720 PRO A O 1
ATOM 5590 N N . SER A 1 721 ? 13.273 44.906 -11.414 1 65.94 721 SER A N 1
ATOM 5591 C CA . SER A 1 721 ? 12.016 45.031 -12.141 1 65.94 721 SER A CA 1
ATOM 5592 C C . SER A 1 721 ? 11.141 43.812 -11.961 1 65.94 721 SER A C 1
ATOM 5594 O O . SER A 1 721 ? 11.617 42.781 -11.492 1 65.94 721 SER A O 1
ATOM 5596 N N . VAL A 1 722 ? 9.859 43.938 -12.195 1 67.12 722 VAL A N 1
ATOM 5597 C CA . VAL A 1 722 ? 8.891 42.844 -12.164 1 67.12 722 VAL A CA 1
ATOM 5598 C C . VAL A 1 722 ? 9.391 41.688 -13.039 1 67.12 722 VAL A C 1
ATOM 5600 O O . VAL A 1 722 ? 9.289 40.531 -12.656 1 67.12 722 VAL A O 1
ATOM 5603 N N . ASP A 1 723 ? 10.023 42.031 -14.172 1 74.69 723 ASP A N 1
ATOM 5604 C CA . ASP A 1 723 ? 10.523 41.031 -15.094 1 74.69 723 ASP A CA 1
ATOM 5605 C C . ASP A 1 723 ? 11.695 40.25 -14.484 1 74.69 723 ASP A C 1
ATOM 5607 O O . ASP A 1 723 ? 11.859 39.062 -14.727 1 74.69 723 ASP A O 1
ATOM 5611 N N . ASP A 1 724 ? 12.406 40.938 -13.703 1 73.75 724 ASP A N 1
ATOM 5612 C CA . ASP A 1 724 ? 13.523 40.281 -13.016 1 73.75 724 ASP A CA 1
ATOM 5613 C C . ASP A 1 724 ? 13.016 39.281 -11.977 1 73.75 724 ASP A C 1
ATOM 5615 O O . ASP A 1 724 ? 13.555 38.188 -11.859 1 73.75 724 ASP A O 1
ATOM 5619 N N . TYR A 1 725 ? 12 39.625 -11.367 1 70.94 725 TYR A N 1
ATOM 5620 C CA . TYR A 1 725 ? 11.43 38.719 -10.352 1 70.94 725 TYR A CA 1
ATOM 5621 C C . TYR A 1 725 ? 10.789 37.5 -10.992 1 70.94 725 TYR A C 1
ATOM 5623 O O . TYR A 1 725 ? 10.891 36.406 -10.469 1 70.94 725 TYR A O 1
ATOM 5631 N N . ILE A 1 726 ? 10.234 37.719 -12.078 1 75.06 726 ILE A N 1
ATOM 5632 C CA . ILE A 1 726 ? 9.602 36.625 -12.797 1 75.06 726 ILE A CA 1
ATOM 5633 C C . ILE A 1 726 ? 10.664 35.625 -13.242 1 75.06 726 ILE A C 1
ATOM 5635 O O . ILE A 1 726 ? 10.492 34.406 -13.062 1 75.06 726 ILE A O 1
ATOM 5639 N N . LYS A 1 727 ? 11.734 36.125 -13.734 1 74.69 727 LYS A N 1
ATOM 5640 C CA . LYS A 1 727 ? 12.836 35.25 -14.164 1 74.69 727 LYS A CA 1
ATOM 5641 C C . LYS A 1 727 ? 13.422 34.5 -12.977 1 74.69 727 LYS A C 1
ATOM 5643 O O . LYS A 1 727 ? 13.688 33.281 -13.07 1 74.69 727 LYS A O 1
ATOM 5648 N N . THR A 1 728 ? 13.531 35.219 -11.977 1 71.75 728 THR A N 1
ATOM 5649 C CA . THR A 1 728 ? 14.086 34.594 -10.773 1 71.75 728 THR A CA 1
ATOM 5650 C C . THR A 1 728 ? 13.172 33.5 -10.242 1 71.75 728 THR A C 1
ATOM 5652 O O . THR A 1 728 ? 13.633 32.406 -9.898 1 71.75 728 THR A O 1
ATOM 5655 N N . ALA A 1 729 ? 11.938 33.75 -10.203 1 70.19 729 ALA A N 1
ATOM 5656 C CA . ALA A 1 729 ? 10.961 32.781 -9.703 1 70.19 729 ALA A CA 1
ATOM 5657 C C . ALA A 1 729 ? 10.945 31.516 -10.57 1 70.19 729 ALA A C 1
ATOM 5659 O O . ALA A 1 729 ? 10.914 30.391 -10.055 1 70.19 729 ALA A O 1
ATOM 5660 N N . ASP A 1 730 ? 11.086 31.688 -11.828 1 70.19 730 ASP A N 1
ATOM 5661 C CA . ASP A 1 730 ? 11.039 30.562 -12.766 1 70.19 730 ASP A CA 1
ATOM 5662 C C . ASP A 1 730 ? 12.312 29.734 -12.703 1 70.19 730 ASP A C 1
ATOM 5664 O O . ASP A 1 730 ? 12.266 28.5 -12.828 1 70.19 730 ASP A O 1
ATOM 5668 N N . GLU A 1 731 ? 13.375 30.328 -12.461 1 65.94 731 GLU A N 1
ATOM 5669 C CA . GLU A 1 731 ? 14.648 29.625 -12.328 1 65.94 731 GLU A CA 1
ATOM 5670 C C . GLU A 1 731 ? 14.688 28.766 -11.078 1 65.94 731 GLU A C 1
ATOM 5672 O O . GLU A 1 731 ? 15.312 27.703 -11.062 1 65.94 731 GLU A O 1
ATOM 5677 N N . MET A 1 732 ? 14.008 29.25 -10.188 1 63.75 732 MET A N 1
ATOM 5678 C CA . MET A 1 732 ? 13.977 28.531 -8.914 1 63.75 732 MET A CA 1
ATOM 5679 C C . MET A 1 732 ? 13.188 27.234 -9.047 1 63.75 732 MET A C 1
ATOM 5681 O O . MET A 1 732 ? 13.391 26.297 -8.273 1 63.75 732 MET A O 1
ATOM 5685 N N . SER A 1 733 ? 12.32 27.266 -9.859 1 57.44 733 SER A N 1
ATOM 5686 C CA . SER A 1 733 ? 11.516 26.062 -10.055 1 57.44 733 SER A CA 1
ATOM 5687 C C . SER A 1 733 ? 12.25 25.031 -10.906 1 57.44 733 SER A C 1
ATOM 5689 O O . SER A 1 733 ? 11.992 23.828 -10.805 1 57.44 733 SER A O 1
ATOM 5691 N N . THR A 1 734 ? 13.164 25.438 -11.875 1 47 734 THR A N 1
ATOM 5692 C CA . THR A 1 734 ? 13.906 24.562 -12.766 1 47 734 THR A CA 1
ATOM 5693 C C . THR A 1 734 ? 15.234 24.141 -12.141 1 47 734 THR A C 1
ATOM 5695 O O . THR A 1 734 ? 16 23.375 -12.727 1 47 734 THR A O 1
ATOM 5698 N N . PHE A 1 735 ? 15.648 24.719 -11.125 1 36.84 735 PHE A N 1
ATOM 5699 C CA . PHE A 1 735 ? 16.984 24.438 -10.625 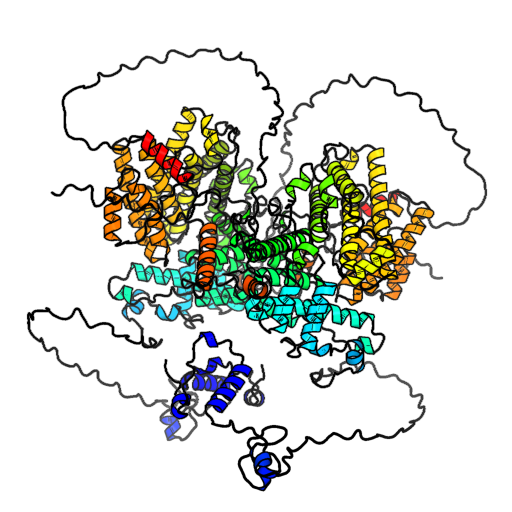1 36.84 735 PHE A CA 1
ATOM 5700 C C . PHE A 1 735 ? 17.156 22.953 -10.297 1 36.84 735 PHE A C 1
ATOM 5702 O O . PHE A 1 735 ? 16.422 22.422 -9.461 1 36.84 735 PHE A O 1
ATOM 5709 N N . LEU A 1 736 ? 17.844 22.203 -11.133 1 33.25 736 LEU A N 1
ATOM 5710 C CA . LEU A 1 736 ? 18.547 20.938 -10.977 1 33.25 736 LEU A CA 1
ATOM 5711 C C . LEU A 1 736 ? 19.312 20.891 -9.656 1 33.25 736 LEU A C 1
ATOM 5713 O O . LEU A 1 736 ? 20.156 21.75 -9.398 1 33.25 736 LEU A O 1
ATOM 5717 N N . THR A 1 737 ? 18.75 20.469 -8.68 1 29.61 737 THR A N 1
ATOM 5718 C CA . THR A 1 737 ? 19.469 20.203 -7.434 1 29.61 737 THR A CA 1
ATOM 5719 C C . THR A 1 737 ? 20.781 19.484 -7.711 1 29.61 737 THR A C 1
ATOM 5721 O O . THR A 1 737 ? 20.875 18.266 -7.531 1 29.61 737 THR A O 1
ATOM 5724 N N . TRP A 1 738 ? 21.562 19.719 -8.773 1 25.36 738 TRP A N 1
ATOM 5725 C CA . TRP A 1 738 ? 22.891 19.156 -8.844 1 25.36 738 TRP A CA 1
ATOM 5726 C C . TRP A 1 738 ? 23.734 19.578 -7.645 1 25.36 738 TRP A C 1
ATOM 5728 O O . TRP A 1 738 ? 23.672 20.734 -7.223 1 25.36 738 TRP A O 1
ATOM 5738 N N . GLY A 1 739 ? 24.031 18.734 -6.852 1 27.09 739 GLY A N 1
ATOM 5739 C CA . GLY A 1 739 ? 25.141 18.891 -5.93 1 27.09 739 GLY A CA 1
ATOM 5740 C C . GLY A 1 739 ? 26.344 19.547 -6.559 1 27.09 739 GLY A C 1
ATOM 5741 O O . GLY A 1 739 ? 27.266 18.875 -7.012 1 27.09 739 GLY A O 1
ATOM 5742 N N . MET A 1 740 ? 26.281 20.578 -7.367 1 26.05 740 MET A N 1
ATOM 5743 C CA . MET A 1 740 ? 27.562 21.219 -7.695 1 26.05 740 MET A CA 1
ATOM 5744 C C . MET A 1 740 ? 28.328 21.578 -6.43 1 26.05 740 MET A C 1
ATOM 5746 O O . MET A 1 740 ? 27.812 22.312 -5.582 1 26.05 740 MET A O 1
ATOM 5750 N N . PRO A 1 741 ? 29.297 20.781 -6.062 1 29.02 741 PRO A N 1
ATOM 5751 C CA . PRO A 1 741 ? 30.219 21.219 -5 1 29.02 741 PRO A CA 1
ATOM 5752 C C . PRO A 1 741 ? 30.656 22.672 -5.16 1 29.02 741 PRO A C 1
ATOM 5754 O O . PRO A 1 741 ? 30.703 23.422 -4.18 1 29.02 741 PRO A O 1
ATOM 5757 N N . ASP A 1 742 ? 31.453 22.922 -6.32 1 26.62 742 ASP A N 1
ATOM 5758 C CA . ASP A 1 742 ? 32.406 24.016 -6.41 1 26.62 742 ASP A CA 1
ATOM 5759 C C . ASP A 1 742 ? 31.719 25.328 -6.75 1 26.62 742 ASP A C 1
ATOM 5761 O O . ASP A 1 742 ? 31.25 25.531 -7.875 1 26.62 742 ASP A O 1
ATOM 5765 N N . MET A 1 743 ? 31.031 25.906 -5.941 1 26.7 743 MET A N 1
ATOM 5766 C CA . MET A 1 743 ? 30.766 27.328 -6.172 1 26.7 743 MET A CA 1
ATOM 5767 C C . MET A 1 743 ? 32.062 28.078 -6.488 1 26.7 743 MET A C 1
ATOM 5769 O O . MET A 1 743 ? 33.062 27.891 -5.801 1 26.7 743 MET A O 1
ATOM 5773 N N . PRO A 1 744 ? 32.219 28.562 -7.66 1 25.72 744 PRO A N 1
ATOM 5774 C CA . PRO A 1 744 ? 33.406 29.422 -7.801 1 25.72 744 PRO A CA 1
ATOM 5775 C C . PRO A 1 744 ? 33.531 30.453 -6.676 1 25.72 744 PRO A C 1
ATOM 5777 O O . PRO A 1 744 ? 32.5 30.828 -6.074 1 25.72 744 PRO A O 1
ATOM 5780 N N . GLN A 1 745 ? 34.656 30.578 -5.961 1 26.41 745 GLN A N 1
ATOM 5781 C CA . GLN A 1 745 ? 35.188 31.438 -4.902 1 26.41 745 GLN A CA 1
ATOM 5782 C C . GLN A 1 745 ? 34.812 32.906 -5.145 1 26.41 745 GLN A C 1
ATOM 5784 O O . GLN A 1 745 ? 34.969 33.75 -4.25 1 26.41 745 GLN A O 1
ATOM 5789 N N . TRP A 1 746 ? 34.656 33.312 -6.43 1 27.28 746 TRP A N 1
ATOM 5790 C CA . TRP A 1 746 ? 34.906 34.75 -6.656 1 27.28 746 TRP A CA 1
ATOM 5791 C C . TRP A 1 746 ? 33.75 35.594 -6.094 1 27.28 746 TRP A C 1
ATOM 5793 O O . TRP A 1 746 ? 33.812 36.812 -6.152 1 27.28 746 TRP A O 1
ATOM 5803 N N . ILE A 1 747 ? 32.562 35.031 -6.039 1 25.88 747 ILE A N 1
ATOM 5804 C CA . ILE A 1 747 ? 31.672 36.125 -5.688 1 25.88 747 ILE A CA 1
ATOM 5805 C C . ILE A 1 747 ? 31.859 36.469 -4.211 1 25.88 747 ILE A C 1
ATOM 5807 O O . ILE A 1 747 ? 31.344 35.781 -3.334 1 25.88 747 ILE A O 1
ATOM 5811 N N . ASN A 1 748 ? 33.125 36.656 -3.844 1 26.12 748 ASN A N 1
ATOM 5812 C CA . ASN A 1 748 ? 33.5 37.375 -2.633 1 26.12 748 ASN A CA 1
ATOM 5813 C C . ASN A 1 748 ? 32.812 38.719 -2.51 1 26.12 748 ASN A C 1
ATOM 5815 O O . ASN A 1 748 ? 33.125 39.656 -3.223 1 26.12 748 ASN A O 1
ATOM 5819 N N . LEU A 1 749 ? 31.594 38.688 -2.248 1 25.58 749 LEU A N 1
ATOM 5820 C CA . LEU A 1 749 ? 30.922 39.938 -2.023 1 25.58 749 LEU A CA 1
ATOM 5821 C C . LEU A 1 749 ? 31.703 40.812 -1.036 1 25.58 749 LEU A C 1
ATOM 5823 O O . LEU A 1 749 ? 31.281 41.906 -0.7 1 25.58 749 LEU A O 1
ATOM 5827 N N . ALA A 1 750 ? 32.656 40.188 -0.335 1 26.69 750 ALA A N 1
ATOM 5828 C CA . ALA A 1 750 ? 33.281 41.125 0.619 1 26.69 750 ALA A CA 1
ATOM 5829 C C . ALA A 1 750 ? 33.906 42.312 -0.096 1 26.69 750 ALA A C 1
ATOM 5831 O O . ALA A 1 750 ? 33.875 43.438 0.412 1 26.69 750 ALA A O 1
ATOM 5832 N N . ASP A 1 751 ? 34.75 42 -1.137 1 27.55 751 ASP A N 1
ATOM 5833 C CA . ASP A 1 751 ? 35.75 43.031 -1.442 1 27.55 751 ASP A CA 1
ATOM 5834 C C . ASP A 1 751 ? 35.125 44.188 -2.197 1 27.55 751 ASP A C 1
ATOM 5836 O O . ASP A 1 751 ? 35.844 45.094 -2.664 1 27.55 751 ASP A O 1
ATOM 5840 N N . GLN A 1 752 ? 34 44.031 -2.811 1 25.86 752 GLN A N 1
ATOM 5841 C CA . GLN A 1 752 ? 33.75 45.219 -3.607 1 25.86 752 GLN A CA 1
ATOM 5842 C C . GLN A 1 752 ? 33.219 46.344 -2.738 1 25.86 752 GLN A C 1
ATOM 5844 O O . GLN A 1 752 ? 32.562 47.281 -3.244 1 25.86 752 GLN A O 1
ATOM 5849 N N . MET A 1 753 ? 33.156 46.094 -1.326 1 23.62 753 MET A N 1
ATOM 5850 C CA . MET A 1 753 ? 32.875 47.344 -0.64 1 23.62 753 MET A CA 1
ATOM 5851 C C . MET A 1 753 ? 34.094 48.25 -0.641 1 23.62 753 MET A C 1
ATOM 5853 O O . MET A 1 753 ? 35.219 47.812 -0.389 1 23.62 753 MET A O 1
ATOM 5857 N N . PRO A 1 754 ? 34.188 49.375 -1.38 1 23.58 754 PRO A N 1
ATOM 5858 C CA . PRO A 1 754 ? 35.281 50.344 -1.233 1 23.58 754 PRO A CA 1
ATOM 5859 C C . PRO A 1 754 ? 35.625 50.625 0.227 1 23.58 754 PRO A C 1
ATOM 5861 O O . PRO A 1 754 ? 34.781 50.375 1.116 1 23.58 754 PRO A O 1
ATOM 5864 N N . PRO A 1 755 ? 36.906 50.656 0.536 1 26.53 755 PRO A N 1
ATOM 5865 C CA . PRO A 1 755 ? 37.344 51.125 1.854 1 26.53 755 PRO A CA 1
ATOM 5866 C C . PRO A 1 755 ? 36.625 52.375 2.322 1 26.53 755 PRO A C 1
ATOM 5868 O O . PRO A 1 755 ? 36.625 53.406 1.626 1 26.53 755 PRO A O 1
ATOM 5871 N N . GLY A 1 756 ? 35.312 52.469 2.746 1 19.64 756 GLY A N 1
ATOM 5872 C CA . GLY A 1 756 ? 35.156 53.656 3.562 1 19.64 756 GLY A CA 1
ATOM 5873 C C . GLY A 1 756 ? 35.938 53.594 4.859 1 19.64 756 GLY A C 1
ATOM 5874 O O . GLY A 1 756 ? 36.312 52.531 5.332 1 19.64 756 GLY A O 1
ATOM 5875 N N . MET B 1 1 ? 35.375 5.184 30.797 1 29.89 1 MET B N 1
ATOM 5876 C CA . MET B 1 1 ? 34.25 4.281 30.656 1 29.89 1 MET B CA 1
ATOM 5877 C C . MET B 1 1 ? 34.125 3.357 31.859 1 29.89 1 MET B C 1
ATOM 5879 O O . MET B 1 1 ? 35.125 2.795 32.312 1 29.89 1 MET B O 1
ATOM 5883 N N . PRO B 1 2 ? 33.125 3.471 32.688 1 36.12 2 PRO B N 1
ATOM 5884 C CA . PRO B 1 2 ? 33.375 2.889 34 1 36.12 2 PRO B CA 1
ATOM 5885 C C . PRO B 1 2 ? 33.656 1.392 33.938 1 36.12 2 PRO B C 1
ATOM 5887 O O . PRO B 1 2 ? 33.125 0.685 33.094 1 36.12 2 PRO B O 1
ATOM 5890 N N . GLU B 1 3 ? 34.812 1.019 34.188 1 41.75 3 GLU B N 1
ATOM 5891 C CA . GLU B 1 3 ? 35.312 -0.339 34.344 1 41.75 3 GLU B CA 1
ATOM 5892 C C . GLU B 1 3 ? 34.469 -1.12 35.344 1 41.75 3 GLU B C 1
ATOM 5894 O O . GLU B 1 3 ? 34.094 -0.582 36.406 1 41.75 3 GLU B O 1
ATOM 5899 N N . CYS B 1 4 ? 33.625 -1.903 34.844 1 46.88 4 CYS B N 1
ATOM 5900 C CA . CYS B 1 4 ? 32.812 -2.631 35.812 1 46.88 4 CYS B CA 1
ATOM 5901 C C . CYS B 1 4 ? 33.688 -3.141 36.969 1 46.88 4 CYS B C 1
ATOM 5903 O O . CYS B 1 4 ? 34.875 -3.299 36.812 1 46.88 4 CYS B O 1
ATOM 5905 N N . ARG B 1 5 ? 33.25 -2.939 38.094 1 51 5 ARG B N 1
ATOM 5906 C CA . ARG B 1 5 ? 33.938 -3.215 39.344 1 51 5 ARG B CA 1
ATOM 5907 C C . ARG B 1 5 ? 34.656 -4.566 39.281 1 51 5 ARG B C 1
ATOM 5909 O O . ARG B 1 5 ? 35.719 -4.73 39.875 1 51 5 ARG B O 1
ATOM 5916 N N . ASN B 1 6 ? 33.969 -5.422 38.562 1 46.81 6 ASN B N 1
ATOM 5917 C CA . ASN B 1 6 ? 34.562 -6.762 38.562 1 46.81 6 ASN B CA 1
ATOM 5918 C C . ASN B 1 6 ? 35.875 -6.805 37.781 1 46.81 6 ASN B C 1
ATOM 5920 O O . ASN B 1 6 ? 36.844 -7.418 38.219 1 46.81 6 ASN B O 1
ATOM 5924 N N . CYS B 1 7 ? 35.719 -6.086 36.625 1 46.69 7 CYS B N 1
ATOM 5925 C CA . CYS B 1 7 ? 36.969 -5.992 35.844 1 46.69 7 CYS B CA 1
ATOM 5926 C C . CYS B 1 7 ? 38.062 -5.273 36.656 1 46.69 7 CYS B C 1
ATOM 5928 O O . CYS B 1 7 ? 39.219 -5.66 36.594 1 46.69 7 CYS B O 1
ATOM 5930 N N . LEU B 1 8 ? 37.531 -4.285 37.375 1 55.94 8 LEU B N 1
ATOM 5931 C CA . LEU B 1 8 ? 38.5 -3.543 38.219 1 55.94 8 LEU B CA 1
ATOM 5932 C C . LEU B 1 8 ? 39.156 -4.461 39.219 1 55.94 8 LEU B C 1
ATOM 5934 O O . LEU B 1 8 ? 40.375 -4.383 39.438 1 55.94 8 LEU B O 1
ATOM 5938 N N . ARG B 1 9 ? 38.344 -5.305 39.875 1 54.41 9 ARG B N 1
ATOM 5939 C CA . ARG B 1 9 ? 38.812 -6.215 40.906 1 54.41 9 ARG B CA 1
ATOM 5940 C C . ARG B 1 9 ? 39.781 -7.246 40.312 1 54.41 9 ARG B C 1
ATOM 5942 O O . ARG B 1 9 ? 40.75 -7.633 40.969 1 54.41 9 ARG B O 1
ATOM 5949 N N . LEU B 1 10 ? 39.375 -7.594 39.062 1 48.06 10 LEU B N 1
ATOM 5950 C CA . LEU B 1 10 ? 40.125 -8.68 38.438 1 48.06 10 LEU B CA 1
ATOM 5951 C C . LEU B 1 10 ? 41.344 -8.141 37.688 1 48.06 10 LEU B C 1
ATOM 5953 O O . LEU B 1 10 ? 42.156 -8.914 37.219 1 48.06 10 LEU B O 1
ATOM 5957 N N . GLY B 1 11 ? 41.594 -6.734 37.688 1 49.94 11 GLY B N 1
ATOM 5958 C CA . GLY B 1 11 ? 42.719 -6.035 37.094 1 49.94 11 GLY B CA 1
ATOM 5959 C C . GLY B 1 11 ? 42.719 -6.066 35.594 1 49.94 11 GLY B C 1
ATOM 5960 O O . GLY B 1 11 ? 43.781 -6.059 34.969 1 49.94 11 GLY B O 1
ATOM 5961 N N . VAL B 1 12 ? 41.719 -6.668 35.062 1 47.66 12 VAL B N 1
ATOM 5962 C CA . VAL B 1 12 ? 41.688 -6.797 33.594 1 47.66 12 VAL B CA 1
ATOM 5963 C C . VAL B 1 12 ? 40.906 -5.629 33 1 47.66 12 VAL B C 1
ATOM 5965 O O . VAL B 1 12 ? 40.125 -4.977 33.688 1 47.66 12 VAL B O 1
ATOM 5968 N N . GLY B 1 13 ? 41.281 -4.961 31.859 1 48.62 13 GLY B N 1
ATOM 5969 C CA . GLY B 1 13 ? 40.625 -3.855 31.188 1 48.62 13 GLY B CA 1
ATOM 5970 C C . GLY B 1 13 ? 39.156 -4.117 30.906 1 48.62 13 GLY B C 1
ATOM 5971 O O . GLY B 1 13 ? 38.812 -5.168 30.375 1 48.62 13 GLY B O 1
ATOM 5972 N N . CYS B 1 14 ? 38.25 -3.613 31.547 1 43.91 14 CYS B N 1
ATOM 5973 C CA . CYS B 1 14 ? 36.812 -3.793 31.5 1 43.91 14 CYS B CA 1
ATOM 5974 C C . CYS B 1 14 ? 36.281 -3.5 30.094 1 43.91 14 CYS B C 1
ATOM 5976 O O . CYS B 1 14 ? 36.469 -2.398 29.578 1 43.91 14 CYS B O 1
ATOM 5978 N N . PRO B 1 15 ? 36.281 -4.445 29.188 1 48 15 PRO B N 1
ATOM 5979 C CA . PRO B 1 15 ? 36.031 -4.105 27.781 1 48 15 PRO B CA 1
ATOM 5980 C C . PRO B 1 15 ? 34.844 -3.158 27.625 1 48 15 PRO B C 1
ATOM 5982 O O . PRO B 1 15 ? 34.562 -2.682 26.531 1 48 15 PRO B O 1
ATOM 5985 N N . GLY B 1 16 ? 34.469 -2.312 28.391 1 41.31 16 GLY B N 1
ATOM 5986 C CA . GLY B 1 16 ? 33.438 -1.292 28.516 1 41.31 16 GLY B CA 1
ATOM 5987 C C . GLY B 1 16 ? 32.062 -1.762 28.047 1 41.31 16 GLY B C 1
ATOM 5988 O O . GLY B 1 16 ? 31.953 -2.766 27.344 1 41.31 16 GLY B O 1
ATOM 5989 N N . PHE B 1 17 ? 30.938 -1.698 28.844 1 35.06 17 PHE B N 1
ATOM 5990 C CA . PHE B 1 17 ? 29.562 -2.049 28.516 1 35.06 17 PHE B CA 1
ATOM 5991 C C . PHE B 1 17 ? 29.047 -1.234 27.344 1 35.06 17 PHE B C 1
ATOM 5993 O O . PHE B 1 17 ? 28.703 -0.062 27.484 1 35.06 17 PHE B O 1
ATOM 6000 N N . SER B 1 18 ? 29.766 -1.094 26.234 1 33.56 18 SER B N 1
ATOM 6001 C CA . SER B 1 18 ? 29.109 -0.256 25.234 1 33.56 18 SER B CA 1
ATOM 6002 C C . SER B 1 18 ? 27.688 -0.723 24.953 1 33.56 18 SER B C 1
ATOM 6004 O O . SER B 1 18 ? 27.438 -1.924 24.844 1 33.56 18 SER B O 1
ATOM 6006 N N . PRO B 1 19 ? 26.641 0.081 25.266 1 34.03 19 PRO B N 1
ATOM 6007 C CA . PRO B 1 19 ? 25.25 -0.334 25.078 1 34.03 19 PRO B CA 1
ATOM 6008 C C . PRO B 1 19 ? 25.031 -1.115 23.781 1 34.03 19 PRO B C 1
ATOM 6010 O O . PRO B 1 19 ? 23.953 -1.678 23.578 1 34.03 19 PRO B O 1
ATOM 6013 N N . GLN B 1 20 ? 25.766 -0.83 22.781 1 31.88 20 GLN B N 1
ATOM 6014 C CA . GLN B 1 20 ? 25.656 -1.46 21.469 1 31.88 20 GLN B CA 1
ATOM 6015 C C . GLN B 1 20 ? 25.844 -2.971 21.562 1 31.88 20 GLN B C 1
ATOM 6017 O O . GLN B 1 20 ? 25.781 -3.678 20.547 1 31.88 20 GLN B O 1
ATOM 6022 N N . SER B 1 21 ? 26.453 -3.338 22.594 1 33.44 21 SER B N 1
ATOM 6023 C CA . SER B 1 21 ? 26.875 -4.707 22.875 1 33.44 21 SER B CA 1
ATOM 6024 C C . SER B 1 21 ? 25.672 -5.578 23.266 1 33.44 21 SER B C 1
ATOM 6026 O O . SER B 1 21 ? 25.844 -6.672 23.797 1 33.44 21 SER B O 1
ATOM 6028 N N . GLU B 1 22 ? 24.516 -4.895 23.297 1 34.12 22 GLU B N 1
ATOM 6029 C CA . GLU B 1 22 ? 23.359 -5.582 23.875 1 34.12 22 GLU B CA 1
ATOM 6030 C C . GLU B 1 22 ? 23.125 -6.926 23.188 1 34.12 22 GLU B C 1
ATOM 6032 O O . GLU B 1 22 ? 22.422 -7.785 23.719 1 34.12 22 GLU B O 1
ATOM 6037 N N . PHE B 1 23 ? 23.438 -6.914 21.906 1 33 23 PHE B N 1
ATOM 6038 C CA . PHE B 1 23 ? 23.016 -8.125 21.219 1 33 23 PHE B CA 1
ATOM 6039 C C . PHE B 1 23 ? 24.062 -9.219 21.344 1 33 23 PHE B C 1
ATOM 6041 O O . PHE B 1 23 ? 24.188 -10.078 20.469 1 33 23 PHE B O 1
ATOM 6048 N N . ILE B 1 24 ? 25.016 -8.969 22.203 1 34.31 24 ILE B N 1
ATOM 6049 C CA . ILE B 1 24 ? 25.938 -10.102 22.266 1 34.31 24 ILE B CA 1
ATOM 6050 C C . ILE B 1 24 ? 25.219 -11.312 22.844 1 34.31 24 ILE B C 1
ATOM 6052 O O . ILE B 1 24 ? 24.516 -11.203 23.859 1 34.31 24 ILE B O 1
ATOM 6056 N N . SER B 1 25 ? 25.031 -12.258 22.109 1 33.78 25 SER B N 1
ATOM 6057 C CA . SER B 1 25 ? 24.359 -13.484 22.547 1 33.78 25 SER B CA 1
ATOM 6058 C C . SER B 1 25 ? 24.906 -13.953 23.891 1 33.78 25 SER B C 1
ATOM 6060 O O . SER B 1 25 ? 26.031 -13.625 24.266 1 33.78 25 SER B O 1
ATOM 6062 N N . ARG B 1 26 ? 24.141 -14.398 24.703 1 36.41 26 ARG B N 1
ATOM 6063 C CA . ARG B 1 26 ? 24.547 -14.961 26 1 36.41 26 ARG B CA 1
ATOM 6064 C C . ARG B 1 26 ? 25.781 -15.828 25.844 1 36.41 26 ARG B C 1
ATOM 6066 O O . ARG B 1 26 ? 26.672 -15.805 26.703 1 36.41 26 ARG B O 1
ATOM 6073 N N . LYS B 1 27 ? 25.766 -16.562 24.766 1 38.25 27 LYS B N 1
ATOM 6074 C CA . LYS B 1 27 ? 26.875 -17.469 24.484 1 38.25 27 LYS B CA 1
ATOM 6075 C C . LYS B 1 27 ? 28.172 -16.703 24.234 1 38.25 27 LYS B C 1
ATOM 6077 O O . LYS B 1 27 ? 29.234 -17.062 24.75 1 38.25 27 LYS B O 1
ATOM 6082 N N . GLU B 1 28 ? 27.938 -15.672 23.547 1 39.03 28 GLU B N 1
ATOM 6083 C CA . GLU B 1 28 ? 29.125 -14.859 23.281 1 39.03 28 GLU B CA 1
ATOM 6084 C C . GLU B 1 28 ? 29.516 -14.039 24.5 1 39.03 28 GLU B C 1
ATOM 6086 O O . GLU B 1 28 ? 30.703 -13.82 24.766 1 39.03 28 GLU B O 1
ATOM 6091 N N . MET B 1 29 ? 28.422 -13.664 25.203 1 42 29 MET B N 1
ATOM 6092 C CA . MET B 1 29 ? 28.656 -13.055 26.5 1 42 29 MET B CA 1
ATOM 6093 C C . MET B 1 29 ? 29.359 -14.031 27.438 1 42 29 MET B C 1
ATOM 6095 O O . MET B 1 29 ? 30.281 -13.656 28.172 1 42 29 MET B O 1
ATOM 6099 N N . LEU B 1 30 ? 28.844 -15.297 27.344 1 41.41 30 LEU B N 1
ATOM 6100 C CA . LEU B 1 30 ? 29.469 -16.375 28.125 1 41.41 30 LEU B CA 1
ATOM 6101 C C . LEU B 1 30 ? 30.859 -16.688 27.594 1 41.41 30 LEU B C 1
ATOM 6103 O O . LEU B 1 30 ? 31.812 -16.875 28.359 1 41.41 30 LEU B O 1
ATOM 6107 N N . LYS B 1 31 ? 30.969 -16.688 26.266 1 44.5 31 LYS B N 1
ATOM 6108 C CA . LYS B 1 31 ? 32.281 -16.891 25.656 1 44.5 31 LYS B CA 1
ATOM 6109 C C . LYS B 1 31 ? 33.188 -15.688 25.875 1 44.5 31 LYS B C 1
ATOM 6111 O O . LYS B 1 31 ? 34.375 -15.844 26.188 1 44.5 31 LYS B O 1
ATOM 6116 N N . SER B 1 32 ? 32.531 -14.531 25.75 1 44.19 32 SER B N 1
ATOM 6117 C CA . SER B 1 32 ? 33.281 -13.312 26.031 1 44.19 32 SER B CA 1
ATOM 6118 C C . SER B 1 32 ? 33.625 -13.203 27.516 1 44.19 32 SER B C 1
ATOM 6120 O O . SER B 1 32 ? 34.719 -12.789 27.891 1 44.19 32 SER B O 1
ATOM 6122 N N . ALA B 1 33 ? 32.594 -13.547 28.25 1 45.66 33 ALA B N 1
ATOM 6123 C CA . ALA B 1 33 ? 32.844 -13.664 29.688 1 45.66 33 ALA B CA 1
ATOM 6124 C C . ALA B 1 33 ? 33.906 -14.711 29.969 1 45.66 33 ALA B C 1
ATOM 6126 O O . ALA B 1 33 ? 34.844 -14.477 30.766 1 45.66 33 ALA B O 1
ATOM 6127 N N . ASP B 1 34 ? 33.781 -15.844 29.188 1 45.59 34 ASP B N 1
ATOM 6128 C CA . ASP B 1 34 ? 34.781 -16.891 29.266 1 45.59 34 ASP B CA 1
ATOM 6129 C C . ASP B 1 34 ? 36.125 -16.406 28.766 1 45.59 34 ASP B C 1
ATOM 6131 O O . ASP B 1 34 ? 37.156 -16.688 29.359 1 45.59 34 ASP B O 1
ATOM 6135 N N . ASP B 1 35 ? 36.094 -15.633 27.75 1 47.28 35 ASP B N 1
ATOM 6136 C CA . ASP B 1 35 ? 37.312 -15.086 27.172 1 47.28 35 ASP B CA 1
ATOM 6137 C C . ASP B 1 35 ? 37.906 -13.977 28.062 1 47.28 35 ASP B C 1
ATOM 6139 O O . ASP B 1 35 ? 39.125 -13.859 28.203 1 47.28 35 ASP B O 1
ATOM 6143 N N . ILE B 1 36 ? 37 -13.164 28.594 1 44.81 36 ILE B N 1
ATOM 6144 C CA . ILE B 1 36 ? 37.375 -12.156 29.562 1 44.81 36 ILE B CA 1
ATOM 6145 C C . ILE B 1 36 ? 37.969 -12.844 30.797 1 44.81 36 ILE B C 1
ATOM 6147 O O . ILE B 1 36 ? 39.031 -12.438 31.312 1 44.81 36 ILE B O 1
ATOM 6151 N N . PHE B 1 37 ? 37.25 -13.883 31.156 1 43.12 37 PHE B N 1
ATOM 6152 C CA . PHE B 1 37 ? 37.812 -14.664 32.25 1 43.12 37 PHE B CA 1
ATOM 6153 C C . PHE B 1 37 ? 39.094 -15.367 31.828 1 43.12 37 PHE B C 1
ATOM 6155 O O . PHE B 1 37 ? 40.062 -15.406 32.562 1 43.12 37 PHE B O 1
ATOM 6162 N N . LYS B 1 38 ? 39 -15.859 30.578 1 47.91 38 LYS B N 1
ATOM 6163 C CA . LYS B 1 38 ? 40.219 -16.469 30.016 1 47.91 38 LYS B CA 1
ATOM 6164 C C . LYS B 1 38 ? 41.344 -15.445 29.859 1 47.91 38 LYS B C 1
ATOM 6166 O O . LYS B 1 38 ? 42.5 -15.734 30.172 1 47.91 38 LYS B O 1
ATOM 6171 N N . ALA B 1 39 ? 40.875 -14.344 29.422 1 44.75 39 ALA B N 1
ATOM 6172 C CA . ALA B 1 39 ? 41.844 -13.281 29.25 1 44.75 39 ALA B CA 1
ATOM 6173 C C . ALA B 1 39 ? 42.281 -12.703 30.609 1 44.75 39 ALA B C 1
ATOM 6175 O O . ALA B 1 39 ? 43.406 -12.242 30.766 1 44.75 39 ALA B O 1
ATOM 6176 N N . ALA B 1 40 ? 41.156 -12.664 31.469 1 40.22 40 ALA B N 1
ATOM 6177 C CA . ALA B 1 40 ? 41.438 -12.227 32.812 1 40.22 40 ALA B CA 1
ATOM 6178 C C . ALA B 1 40 ? 42.062 -13.352 33.656 1 40.22 40 ALA B C 1
ATOM 6180 O O . ALA B 1 40 ? 42.469 -13.141 34.812 1 40.22 40 ALA B O 1
ATOM 6181 N N . GLY B 1 41 ? 42.562 -14.352 33.156 1 38.59 41 GLY B N 1
ATOM 6182 C CA . GLY B 1 41 ? 43.25 -15.5 33.719 1 38.59 41 GLY B CA 1
ATOM 6183 C C . GLY B 1 41 ? 42.438 -16.25 34.75 1 38.59 41 GLY B C 1
ATOM 6184 O O . GLY B 1 41 ? 42.969 -17 35.562 1 38.59 41 GLY B O 1
ATOM 6185 N N . VAL B 1 42 ? 41.281 -15.68 35.031 1 37.5 42 VAL B N 1
ATOM 6186 C CA . VAL B 1 42 ? 40.594 -16.344 36.125 1 37.5 42 VAL B CA 1
ATOM 6187 C C . VAL B 1 42 ? 39.656 -17.406 35.594 1 37.5 42 VAL B C 1
ATOM 6189 O O . VAL B 1 42 ? 38.938 -17.172 34.625 1 37.5 42 VAL B O 1
ATOM 6192 N N . GLU B 1 43 ? 39.938 -18.688 35.625 1 35.03 43 GLU B N 1
ATOM 6193 C CA . GLU B 1 43 ? 39.281 -19.922 35.188 1 35.03 43 GLU B CA 1
ATOM 6194 C C . GLU B 1 43 ? 37.906 -20.047 35.781 1 35.03 43 GLU B C 1
ATOM 6196 O O . GLU B 1 43 ? 37.719 -19.859 37 1 35.03 43 GLU B O 1
ATOM 6201 N N . LYS B 1 44 ? 36.938 -19.734 35.031 1 39.94 44 LYS B N 1
ATOM 6202 C CA . LYS B 1 44 ? 35.625 -20.062 35.594 1 39.94 44 LYS B CA 1
ATOM 6203 C C . LYS B 1 44 ? 35.625 -21.484 36.156 1 39.94 44 LYS B C 1
ATOM 6205 O O . LYS B 1 44 ? 36.156 -22.406 35.562 1 39.94 44 LYS B O 1
ATOM 6210 N N . ARG B 1 45 ? 35.312 -21.781 37.219 1 37.94 45 ARG B N 1
ATOM 6211 C CA . ARG B 1 45 ? 35.219 -23.078 37.906 1 37.94 45 ARG B CA 1
ATOM 6212 C C . ARG B 1 45 ? 34.312 -24.031 37.125 1 37.94 45 ARG B C 1
ATOM 6214 O O . ARG B 1 45 ? 33.094 -23.781 36.969 1 37.94 45 ARG B O 1
ATOM 6221 N N . ARG B 1 46 ? 34.75 -24.578 35.906 1 39.16 46 ARG B N 1
ATOM 6222 C CA . ARG B 1 46 ? 34.062 -25.688 35.25 1 39.16 46 ARG B CA 1
ATOM 6223 C C . ARG B 1 46 ? 33.812 -26.828 36.219 1 39.16 46 ARG B C 1
ATOM 6225 O O . ARG B 1 46 ? 34.719 -27.25 36.938 1 39.16 46 ARG B O 1
ATOM 6232 N N . VAL B 1 47 ? 32.688 -27.016 36.5 1 45.16 47 VAL B N 1
ATOM 6233 C CA . VAL B 1 47 ? 32.312 -28.172 37.312 1 45.16 47 VAL B CA 1
ATOM 6234 C C . VAL B 1 47 ? 32.594 -29.469 36.531 1 45.16 47 VAL B C 1
ATOM 6236 O O . VAL B 1 47 ? 32.281 -29.547 35.344 1 45.16 47 VAL B O 1
ATOM 6239 N N . GLY B 1 48 ? 33.656 -30.297 36.781 1 53.06 48 GLY B N 1
ATOM 6240 C CA . GLY B 1 48 ? 34.031 -31.688 36.594 1 53.06 48 GLY B CA 1
ATOM 6241 C C . GLY B 1 48 ? 35.5 -31.875 36.375 1 53.06 48 GLY B C 1
ATOM 6242 O O . GLY B 1 48 ? 36.062 -31.391 35.375 1 53.06 48 GLY B O 1
ATOM 6243 N N . SER B 1 49 ? 36.219 -32.094 37.281 1 65.88 49 SER B N 1
ATOM 6244 C CA . SER B 1 49 ? 37.656 -32.375 37.312 1 65.88 49 SER B CA 1
ATOM 6245 C C . SER B 1 49 ? 37.969 -33.75 36.688 1 65.88 49 SER B C 1
ATOM 6247 O O . SER B 1 49 ? 37.094 -34.625 36.719 1 65.88 49 SER B O 1
ATOM 6249 N N . CYS B 1 50 ? 38.875 -33.719 35.906 1 69.56 50 CYS B N 1
ATOM 6250 C CA . CYS B 1 50 ? 39.281 -35.062 35.438 1 69.56 50 CYS B CA 1
ATOM 6251 C C . CYS B 1 50 ? 39.594 -35.969 36.625 1 69.56 50 CYS B C 1
ATOM 6253 O O . CYS B 1 50 ? 39.844 -35.469 37.75 1 69.56 50 CYS B O 1
ATOM 6255 N N . GLU B 1 51 ? 39.438 -37.156 36.625 1 74.56 51 GLU B N 1
ATOM 6256 C CA . GLU B 1 51 ? 39.562 -38.125 37.688 1 74.56 51 GLU B CA 1
ATOM 6257 C C . GLU B 1 51 ? 40.938 -38 38.375 1 74.56 51 GLU B C 1
ATOM 6259 O O . GLU B 1 51 ? 41.031 -38.094 39.594 1 74.56 51 GLU B O 1
ATOM 6264 N N . GLU B 1 52 ? 41.969 -37.594 37.656 1 77.12 52 GLU B N 1
ATOM 6265 C CA . GLU B 1 52 ? 43.312 -37.5 38.219 1 77.12 52 GLU B CA 1
ATOM 6266 C C . GLU B 1 52 ? 43.469 -36.219 39.031 1 77.12 52 GLU B C 1
ATOM 6268 O O . GLU B 1 52 ? 44.062 -36.25 40.125 1 77.12 52 GLU B O 1
ATOM 6273 N N . CYS B 1 53 ? 42.906 -35.188 38.5 1 75.06 53 CYS B N 1
ATOM 6274 C CA . CYS B 1 53 ? 43 -33.938 39.219 1 75.06 53 CYS B CA 1
ATOM 6275 C C . CYS B 1 53 ? 42.125 -33.938 40.469 1 75.06 53 CYS B C 1
ATOM 6277 O O . CYS B 1 53 ? 42.5 -33.406 41.5 1 75.06 53 CYS B O 1
ATOM 6279 N N . ARG B 1 54 ? 40.969 -34.688 40.406 1 74.62 54 ARG B N 1
ATOM 6280 C CA . ARG B 1 54 ? 40.062 -34.906 41.531 1 74.62 54 ARG B CA 1
ATOM 6281 C C . ARG B 1 54 ? 40.719 -35.719 42.625 1 74.62 54 ARG B C 1
ATOM 6283 O O . ARG B 1 54 ? 40.594 -35.375 43.812 1 74.62 54 ARG B O 1
ATOM 6290 N N . SER B 1 55 ? 41.406 -36.75 42.125 1 74.19 55 SER B N 1
ATOM 6291 C CA . SER B 1 55 ? 42.031 -37.656 43.094 1 74.19 55 SER B CA 1
ATOM 6292 C C . SER B 1 55 ? 43.188 -36.969 43.781 1 74.19 55 SER B C 1
ATOM 6294 O O . SER B 1 55 ? 43.469 -37.219 44.969 1 74.19 55 SER B O 1
ATOM 6296 N N . SER B 1 56 ? 43.938 -36.156 43.062 1 72.94 56 SER B N 1
ATOM 6297 C CA . SER B 1 56 ? 45.125 -35.531 43.656 1 72.94 56 SER B CA 1
ATOM 6298 C C . SER B 1 56 ? 44.781 -34.188 44.25 1 72.94 56 SER B C 1
ATOM 6300 O O . SER B 1 56 ? 45.656 -33.5 44.781 1 72.94 56 SER B O 1
ATOM 6302 N N . LYS B 1 57 ? 43.438 -33.844 44.281 1 71.19 57 LYS B N 1
ATOM 6303 C CA . LYS B 1 57 ? 42.875 -32.625 44.844 1 71.19 57 LYS B CA 1
ATOM 6304 C C . LYS B 1 57 ? 43.562 -31.375 44.281 1 71.19 57 LYS B C 1
ATOM 6306 O O . LYS B 1 57 ? 43.781 -30.391 45 1 71.19 57 LYS B O 1
ATOM 6311 N N . HIS B 1 58 ? 44.062 -31.516 43.031 1 69.25 58 HIS B N 1
ATOM 6312 C CA . HIS B 1 58 ? 44.656 -30.375 42.344 1 69.25 58 HIS B CA 1
ATOM 6313 C C . HIS B 1 58 ? 43.656 -29.688 41.438 1 69.25 58 HIS B C 1
ATOM 6315 O O . HIS B 1 58 ? 42.688 -30.328 40.969 1 69.25 58 HIS B O 1
ATOM 6321 N N . ARG B 1 59 ? 43.781 -28.516 41.281 1 70 59 ARG B N 1
ATOM 6322 C CA . ARG B 1 59 ? 42.875 -27.703 40.438 1 70 59 ARG B CA 1
ATOM 6323 C C . ARG B 1 59 ? 43 -28.109 38.969 1 70 59 ARG B C 1
ATOM 6325 O O . ARG B 1 59 ? 44.062 -28.047 38.375 1 70 59 ARG B O 1
ATOM 6332 N N . CYS B 1 60 ? 41.938 -28.797 38.312 1 67.62 60 CYS B N 1
ATOM 6333 C CA . CYS B 1 60 ? 41.875 -29.312 36.938 1 67.62 60 CYS B CA 1
ATOM 6334 C C . CYS B 1 60 ? 41.5 -28.219 35.938 1 67.62 60 CYS B C 1
ATOM 6336 O O . CYS B 1 60 ? 40.625 -27.406 36.219 1 67.62 60 CYS B O 1
ATOM 6338 N N . THR B 1 61 ? 42.281 -27.969 35 1 71 61 THR B N 1
ATOM 6339 C CA . THR B 1 61 ? 42.062 -26.938 34 1 71 61 THR B CA 1
ATOM 6340 C C . THR B 1 61 ? 40.844 -27.281 33.156 1 71 61 THR B C 1
ATOM 6342 O O . THR B 1 61 ? 40.438 -26.469 32.312 1 71 61 THR B O 1
ATOM 6345 N N . LYS B 1 62 ? 40.156 -28.594 33.25 1 67.88 62 LYS B N 1
ATOM 6346 C CA . LYS B 1 62 ? 38.938 -29.172 32.688 1 67.88 62 LYS B CA 1
ATOM 6347 C C . LYS B 1 62 ? 38.938 -29.062 31.156 1 67.88 62 LYS B C 1
ATOM 6349 O O . LYS B 1 62 ? 37.875 -29.094 30.516 1 67.88 62 LYS B O 1
ATOM 6354 N N . THR B 1 63 ? 40.156 -28.859 30.547 1 71.75 63 THR B N 1
ATOM 6355 C CA . THR B 1 63 ? 40.344 -28.875 29.094 1 71.75 63 THR B CA 1
ATOM 6356 C C . THR B 1 63 ? 40.219 -30.297 28.547 1 71.75 63 THR B C 1
ATOM 6358 O O . THR B 1 63 ? 40.625 -31.25 29.203 1 71.75 63 THR B O 1
ATOM 6361 N N . ARG B 1 64 ? 39.25 -30.609 27.453 1 69.69 64 ARG B N 1
ATOM 6362 C CA . ARG B 1 64 ? 39.188 -31.922 26.828 1 69.69 64 ARG B CA 1
ATOM 6363 C C . ARG B 1 64 ? 40.062 -31.984 25.578 1 69.69 64 ARG B C 1
ATOM 6365 O O . ARG B 1 64 ? 40.281 -30.969 24.922 1 69.69 64 ARG B O 1
ATOM 6372 N N . PRO B 1 65 ? 40.594 -33.031 25.531 1 71 65 PRO B N 1
ATOM 6373 C CA . PRO B 1 65 ? 40.406 -34.312 26.203 1 71 65 PRO B CA 1
ATOM 6374 C C . PRO B 1 65 ? 41.219 -34.438 27.484 1 71 65 PRO B C 1
ATOM 6376 O O . PRO B 1 65 ? 40.938 -35.281 28.328 1 71 65 PRO B O 1
ATOM 6379 N N . SER B 1 66 ? 42.188 -33.469 27.547 1 76.25 66 SER B N 1
ATOM 6380 C CA . SER B 1 66 ? 43.062 -33.562 28.703 1 76.25 66 SER B CA 1
ATOM 6381 C C . SER B 1 66 ? 43.281 -32.219 29.344 1 76.25 66 SER B C 1
ATOM 6383 O O . SER B 1 66 ? 43.438 -31.203 28.656 1 76.25 66 SER B O 1
ATOM 6385 N N . CYS B 1 67 ? 43.25 -32.219 30.594 1 73.69 67 CYS B N 1
ATOM 6386 C CA . CYS B 1 67 ? 43.438 -30.953 31.312 1 73.69 67 CYS B CA 1
ATOM 6387 C C . CYS B 1 67 ? 44.906 -30.562 31.312 1 73.69 67 CYS B C 1
ATOM 6389 O O . CYS B 1 67 ? 45.781 -31.422 31.109 1 73.69 67 CYS B O 1
ATOM 6391 N N . ARG B 1 68 ? 45.25 -29.328 31.328 1 77.12 68 ARG B N 1
ATOM 6392 C CA . ARG B 1 68 ? 46.594 -28.797 31.203 1 77.12 68 ARG B CA 1
ATOM 6393 C C . ARG B 1 68 ? 47.531 -29.453 32.219 1 77.12 68 ARG B C 1
ATOM 6395 O O . ARG B 1 68 ? 48.688 -29.75 31.922 1 77.12 68 ARG B O 1
ATOM 6402 N N . ARG B 1 69 ? 47 -29.703 33.375 1 76.56 69 ARG B N 1
ATOM 6403 C CA . ARG B 1 69 ? 47.781 -30.312 34.406 1 76.56 69 ARG B CA 1
ATOM 6404 C C . ARG B 1 69 ? 48.156 -31.75 34.062 1 76.56 69 ARG B C 1
ATOM 6406 O O . ARG B 1 69 ? 49.312 -32.156 34.219 1 76.56 69 ARG B O 1
ATOM 6413 N N . CYS B 1 70 ? 47.219 -32.469 33.594 1 74.81 70 CYS B N 1
ATOM 6414 C CA . CYS B 1 70 ? 47.406 -33.875 33.219 1 74.81 70 CYS B CA 1
ATOM 6415 C C . CYS B 1 70 ? 48.375 -34 32.062 1 74.81 70 CYS B C 1
ATOM 6417 O O . CYS B 1 70 ? 49.219 -34.906 32.031 1 74.81 70 CYS B O 1
ATOM 6419 N N . ILE B 1 71 ? 48.344 -33 31.156 1 76.25 71 ILE B N 1
ATOM 6420 C CA . ILE B 1 71 ? 49.281 -32.969 30.031 1 76.25 71 ILE B CA 1
ATOM 6421 C C . ILE B 1 71 ? 50.688 -32.688 30.547 1 76.25 71 ILE B C 1
ATOM 6423 O O . ILE B 1 71 ? 51.656 -33.375 30.156 1 76.25 71 ILE B O 1
ATOM 6427 N N . LEU B 1 72 ? 50.844 -31.719 31.438 1 75.44 72 LEU B N 1
ATOM 6428 C CA . LEU B 1 72 ? 52.188 -31.297 31.891 1 75.44 72 LEU B CA 1
ATOM 6429 C C . LEU B 1 72 ? 52.812 -32.375 32.75 1 75.44 72 LEU B C 1
ATOM 6431 O O . LEU B 1 72 ? 54.031 -32.562 32.688 1 75.44 72 LEU B O 1
ATOM 6435 N N . ARG B 1 73 ? 51.875 -33.062 33.469 1 77.25 73 ARG B N 1
ATOM 6436 C CA . ARG B 1 73 ? 52.438 -34.062 34.406 1 77.25 73 ARG B CA 1
ATOM 6437 C C . ARG B 1 73 ? 52.312 -35.469 33.844 1 77.25 73 ARG B C 1
ATOM 6439 O O . ARG B 1 73 ? 52.625 -36.438 34.531 1 77.25 73 ARG B O 1
ATOM 6446 N N . HIS B 1 74 ? 51.969 -35.594 32.562 1 75.06 74 HIS B N 1
ATOM 6447 C CA . HIS B 1 74 ? 51.844 -36.844 31.797 1 75.06 74 HIS B CA 1
ATOM 6448 C C . HIS B 1 74 ? 50.969 -37.875 32.531 1 75.06 74 HIS B C 1
ATOM 6450 O O . HIS B 1 74 ? 51.406 -39 32.719 1 75.06 74 HIS B O 1
ATOM 6456 N N . LEU B 1 75 ? 49.938 -37.375 33.219 1 74.19 75 LEU B N 1
ATOM 6457 C CA . LEU B 1 75 ? 48.969 -38.25 33.938 1 74.19 75 LEU B CA 1
ATOM 6458 C C . LEU B 1 75 ? 47.781 -38.562 33.031 1 74.19 75 LEU B C 1
ATOM 6460 O O . LEU B 1 75 ? 47.438 -37.812 32.125 1 74.19 75 LEU B O 1
ATOM 6464 N N . PRO B 1 76 ? 47.188 -39.781 33.062 1 74.81 76 PRO B N 1
ATOM 6465 C CA . PRO B 1 76 ? 46 -40.094 32.281 1 74.81 76 PRO B CA 1
ATOM 6466 C C . PRO B 1 76 ? 44.781 -39.281 32.719 1 74.81 76 PRO B C 1
ATOM 6468 O O . PRO B 1 76 ? 44.344 -39.344 33.844 1 74.81 76 PRO B O 1
ATOM 6471 N N . CYS B 1 77 ? 44.375 -38.25 31.938 1 71.62 77 CYS B N 1
ATOM 6472 C CA . CYS B 1 77 ? 43.281 -37.312 32.188 1 71.62 77 CYS B CA 1
ATOM 6473 C C . CYS B 1 77 ? 41.969 -37.906 31.75 1 71.62 77 CYS B C 1
ATOM 6475 O O . CYS B 1 77 ? 41.719 -38.062 30.562 1 71.62 77 CYS B O 1
ATOM 6477 N N . VAL B 1 78 ? 41.219 -38.594 32.5 1 71.31 78 VAL B N 1
ATOM 6478 C CA . VAL B 1 78 ? 39.969 -39.25 32.219 1 71.31 78 VAL B CA 1
ATOM 6479 C C . VAL B 1 78 ? 38.812 -38.5 32.875 1 71.31 78 VAL B C 1
ATOM 6481 O O . VAL B 1 78 ? 38.875 -38.219 34.094 1 71.31 78 VAL B O 1
ATOM 6484 N N . TYR B 1 79 ? 38 -37.938 32.125 1 70.5 79 TYR B N 1
ATOM 6485 C CA . TYR B 1 79 ? 36.812 -37.312 32.719 1 70.5 79 TYR B CA 1
ATOM 6486 C C . TYR B 1 79 ? 35.688 -38.312 32.938 1 70.5 79 TYR B C 1
ATOM 6488 O O . TYR B 1 79 ? 35.531 -39.25 32.156 1 70.5 79 TYR B O 1
ATOM 6496 N N . PRO B 1 80 ? 35 -38.469 33.906 1 53.47 80 PRO B N 1
ATOM 6497 C CA . PRO B 1 80 ? 33.969 -39.469 34.156 1 53.47 80 PRO B CA 1
ATOM 6498 C C . PRO B 1 80 ? 32.938 -39.562 33.031 1 53.47 80 PRO B C 1
ATOM 6500 O O . PRO B 1 80 ? 32.438 -38.531 32.594 1 53.47 80 PRO B O 1
ATOM 6503 N N . SER B 1 81 ? 33 -40.531 32.062 1 44.44 81 SER B N 1
ATOM 6504 C CA . SER B 1 81 ? 32.094 -40.875 30.984 1 44.44 81 SER B CA 1
ATOM 6505 C C . SER B 1 81 ? 30.688 -41.156 31.516 1 44.44 81 SER B C 1
ATOM 6507 O O . SER B 1 81 ? 30.531 -41.812 32.562 1 44.44 81 SER B O 1
ATOM 6509 N N . LYS B 1 82 ? 29.562 -40.469 31.219 1 40.88 82 LYS B N 1
ATOM 6510 C CA . LYS B 1 82 ? 28.297 -41 31.672 1 40.88 82 LYS B CA 1
ATOM 6511 C C . LYS B 1 82 ? 28.172 -42.469 31.297 1 40.88 82 LYS B C 1
ATOM 6513 O O . LYS B 1 82 ? 28.672 -42.906 30.266 1 40.88 82 LYS B O 1
ATOM 6518 N N . PRO B 1 83 ? 27.641 -43.406 32.031 1 31.52 83 PRO B N 1
ATOM 6519 C CA . PRO B 1 83 ? 27.469 -44.812 31.672 1 31.52 83 PRO B CA 1
ATOM 6520 C C . PRO B 1 83 ? 26.734 -44.969 30.344 1 31.52 83 PRO B C 1
ATOM 6522 O O . PRO B 1 83 ? 25.844 -44.188 30.016 1 31.52 83 PRO B O 1
ATOM 6525 N N . ASP B 1 84 ? 27.25 -45.594 29.312 1 26.98 84 ASP B N 1
ATOM 6526 C CA . ASP B 1 84 ? 26.688 -46.219 28.125 1 26.98 84 ASP B CA 1
ATOM 6527 C C . ASP B 1 84 ? 25.5 -47.094 28.484 1 26.98 84 ASP B C 1
ATOM 6529 O O . ASP B 1 84 ? 25.672 -48.094 29.234 1 26.98 84 ASP B O 1
ATOM 6533 N N . LYS B 1 85 ? 24.219 -46.656 28.641 1 30.75 85 LYS B N 1
ATOM 6534 C CA . LYS B 1 85 ? 23.125 -47.562 28.938 1 30.75 85 LYS B CA 1
ATOM 6535 C C . LYS B 1 85 ? 23.219 -48.812 28.047 1 30.75 85 LYS B C 1
ATOM 6537 O O . LYS B 1 85 ? 23.203 -48.688 26.812 1 30.75 85 LYS B O 1
ATOM 6542 N N . GLN B 1 86 ? 23.656 -49.969 28.359 1 22.42 86 GLN B N 1
ATOM 6543 C CA . GLN B 1 86 ? 23.547 -51.312 27.875 1 22.42 86 GLN B CA 1
ATOM 6544 C C . GLN B 1 86 ? 22.094 -51.688 27.547 1 22.42 86 GLN B C 1
ATOM 6546 O O . GLN B 1 86 ? 21.203 -51.469 28.375 1 22.42 86 GLN B O 1
ATOM 6551 N N . GLN B 1 87 ? 21.766 -51.844 26.219 1 22.86 87 GLN B N 1
ATOM 6552 C CA . GLN B 1 87 ? 20.609 -52.5 25.594 1 22.86 87 GLN B CA 1
ATOM 6553 C C . GLN B 1 87 ? 20.344 -53.844 26.25 1 22.86 87 GLN B C 1
ATOM 6555 O O . GLN B 1 87 ? 21.125 -54.781 26.109 1 22.86 87 GLN B O 1
ATOM 6560 N N . GLU B 1 88 ? 19.812 -53.938 27.422 1 21.02 88 GLU B N 1
ATOM 6561 C CA . GLU B 1 88 ? 19.297 -55.219 27.938 1 21.02 88 GLU B CA 1
ATOM 6562 C C . GLU B 1 88 ? 18.344 -55.875 26.938 1 21.02 88 GLU B C 1
ATOM 6564 O O . GLU B 1 88 ? 17.469 -55.188 26.375 1 21.02 88 GLU B O 1
ATOM 6569 N N . ARG B 1 89 ? 18.625 -57.156 26.406 1 23.78 89 ARG B N 1
ATOM 6570 C CA . ARG B 1 89 ? 18.125 -58.156 25.484 1 23.78 89 ARG B CA 1
ATOM 6571 C C . ARG B 1 89 ? 16.734 -58.656 25.922 1 23.78 89 ARG B C 1
ATOM 6573 O O . ARG B 1 89 ? 16.609 -59.688 26.578 1 23.78 89 ARG B O 1
ATOM 6580 N N . GLU B 1 90 ? 15.773 -57.875 26.453 1 20.59 90 GLU B N 1
ATOM 6581 C CA . GLU B 1 90 ? 14.648 -58.625 27.016 1 20.59 90 GLU B CA 1
ATOM 6582 C C . GLU B 1 90 ? 14.102 -59.625 25.984 1 20.59 90 GLU B C 1
ATOM 6584 O O . GLU B 1 90 ? 14.07 -59.312 24.781 1 20.59 90 GLU B O 1
ATOM 6589 N N . ALA B 1 91 ? 13.898 -60.938 26.438 1 21.83 91 ALA B N 1
ATOM 6590 C CA . ALA B 1 91 ? 13.484 -62.281 26.078 1 21.83 91 ALA B CA 1
ATOM 6591 C C . ALA B 1 91 ? 12.133 -62.281 25.359 1 21.83 91 ALA B C 1
ATOM 6593 O O . ALA B 1 91 ? 11.312 -61.375 25.578 1 21.83 91 ALA B O 1
ATOM 6594 N N . SER B 1 92 ? 11.852 -63.281 24.438 1 20.83 92 SER B N 1
ATOM 6595 C CA . SER B 1 92 ? 11.102 -63.719 23.266 1 20.83 92 SER B CA 1
ATOM 6596 C C . SER B 1 92 ? 9.664 -64.062 23.641 1 20.83 92 SER B C 1
ATOM 6598 O O . SER B 1 92 ? 8.891 -64.5 22.781 1 20.83 92 SER B O 1
ATOM 6600 N N . THR B 1 93 ? 9.195 -64.062 24.906 1 19.38 93 THR B N 1
ATOM 6601 C CA . THR B 1 93 ? 8.211 -65.062 25.203 1 19.38 93 THR B CA 1
ATOM 6602 C C . THR B 1 93 ? 6.965 -64.875 24.344 1 19.38 93 THR B C 1
ATOM 6604 O O . THR B 1 93 ? 6.52 -63.781 24.109 1 19.38 93 THR B O 1
ATOM 6607 N N . GLN B 1 94 ? 6.43 -66.125 23.688 1 20.16 94 GLN B N 1
ATOM 6608 C CA . GLN B 1 94 ? 5.484 -66.562 22.672 1 20.16 94 GLN B CA 1
ATOM 6609 C C . GLN B 1 94 ? 4.043 -66.312 23.109 1 20.16 94 GLN B C 1
ATOM 6611 O O . GLN B 1 94 ? 3.102 -66.625 22.391 1 20.16 94 GLN B O 1
ATOM 6616 N N . PRO B 1 95 ? 3.721 -65.438 24.062 1 20.23 95 PRO B N 1
ATOM 6617 C CA . PRO B 1 95 ? 2.49 -65.812 24.75 1 20.23 95 PRO B CA 1
ATOM 6618 C C . PRO B 1 95 ? 1.35 -66.125 23.766 1 20.23 95 PRO B C 1
ATOM 6620 O O . PRO B 1 95 ? 1.366 -65.625 22.641 1 20.23 95 PRO B O 1
ATOM 6623 N N . ALA B 1 96 ? 0.242 -67.062 24.156 1 20.94 96 ALA B N 1
ATOM 6624 C CA . ALA B 1 96 ? -0.917 -67.938 23.969 1 20.94 96 ALA B CA 1
ATOM 6625 C C . ALA B 1 96 ? -2.109 -67.125 23.422 1 20.94 96 ALA B C 1
ATOM 6627 O O . ALA B 1 96 ? -2.184 -65.875 23.594 1 20.94 96 ALA B O 1
ATOM 6628 N N . SER B 1 97 ? -3.195 -67.812 22.766 1 20.42 97 SER B N 1
ATOM 6629 C CA . SER B 1 97 ? -4.223 -67.75 21.719 1 20.42 97 SER B CA 1
ATOM 6630 C C . SER B 1 97 ? -5.453 -67 22.188 1 20.42 97 SER B C 1
ATOM 6632 O O . SER B 1 97 ? -6.449 -66.875 21.469 1 20.42 97 SER B O 1
ATOM 6634 N N . SER B 1 98 ? -5.594 -66.688 23.516 1 20.72 98 SER B N 1
ATOM 6635 C CA . SER B 1 98 ? -6.945 -66.688 24.062 1 20.72 98 SER B CA 1
ATOM 6636 C C . SER B 1 98 ? -7.863 -65.75 23.328 1 20.72 98 SER B C 1
ATOM 6638 O O . SER B 1 98 ? -7.43 -64.625 22.938 1 20.72 98 SER B O 1
ATOM 6640 N N . VAL B 1 99 ? -9.109 -66.188 22.781 1 22.06 99 VAL B N 1
ATOM 6641 C CA . VAL B 1 99 ? -10.305 -65.875 22 1 22.06 99 VAL B CA 1
ATOM 6642 C C . VAL B 1 99 ? -11.062 -64.688 22.625 1 22.06 99 VAL B C 1
ATOM 6644 O O . VAL B 1 99 ? -12.133 -64.312 22.141 1 22.06 99 VAL B O 1
ATOM 6647 N N . ALA B 1 100 ? -10.75 -64.25 23.859 1 20.95 100 ALA B N 1
ATOM 6648 C CA . ALA B 1 100 ? -11.828 -63.781 24.719 1 20.95 100 ALA B CA 1
ATOM 6649 C C . ALA B 1 100 ? -12.586 -62.656 24.031 1 20.95 100 ALA B C 1
ATOM 6651 O O . ALA B 1 100 ? -12.047 -61.969 23.156 1 20.95 100 ALA B O 1
ATOM 6652 N N . SER B 1 101 ? -13.953 -62.469 24.328 1 22.75 101 SER B N 1
ATOM 6653 C CA . SER B 1 101 ? -15.297 -61.938 24.109 1 22.75 101 SER B CA 1
ATOM 6654 C C . SER B 1 101 ? -15.344 -60.438 24.281 1 22.75 101 SER B C 1
ATOM 6656 O O . SER B 1 101 ? -15.156 -59.938 25.391 1 22.75 101 SER B O 1
ATOM 6658 N N . SER B 1 102 ? -14.797 -59.562 23.422 1 20.91 102 SER B N 1
ATOM 6659 C CA . SER B 1 102 ? -14.297 -58.188 23.578 1 20.91 102 SER B CA 1
ATOM 6660 C C . SER B 1 102 ? -15.43 -57.219 23.781 1 20.91 102 SER B C 1
ATOM 6662 O O . SER B 1 102 ? -16.047 -56.75 22.828 1 20.91 102 SER B O 1
ATOM 6664 N N . THR B 1 103 ? -16.453 -57.469 24.609 1 21.61 103 THR B N 1
ATOM 6665 C CA . THR B 1 103 ? -17.641 -56.656 24.797 1 21.61 103 THR B CA 1
ATOM 6666 C C . THR B 1 103 ? -17.281 -55.219 25.016 1 21.61 103 THR B C 1
ATOM 6668 O O . THR B 1 103 ? -17.969 -54.312 24.562 1 21.61 103 THR B O 1
ATOM 6671 N N . ALA B 1 104 ? -16.641 -54.875 26.156 1 19.91 104 ALA B N 1
ATOM 6672 C CA . ALA B 1 104 ? -16.75 -53.75 27.109 1 19.91 104 ALA B CA 1
ATOM 6673 C C . ALA B 1 104 ? -16.266 -52.469 26.5 1 19.91 104 ALA B C 1
ATOM 6675 O O . ALA B 1 104 ? -16.469 -51.375 27.078 1 19.91 104 ALA B O 1
ATOM 6676 N N . ALA B 1 105 ? -15.281 -52.312 25.547 1 20.5 105 ALA B N 1
ATOM 6677 C CA . ALA B 1 105 ? -14.141 -51.406 25.703 1 20.5 105 ALA B CA 1
ATOM 6678 C C . ALA B 1 105 ? -14.5 -49.969 25.234 1 20.5 105 ALA B C 1
ATOM 6680 O O . ALA B 1 105 ? -14.117 -49.562 24.156 1 20.5 105 ALA B O 1
ATOM 6681 N N . ALA B 1 106 ? -15.711 -49.5 25.188 1 21.94 106 ALA B N 1
ATOM 6682 C CA . ALA B 1 106 ? -16.219 -48.25 24.672 1 21.94 106 ALA B CA 1
ATOM 6683 C C . ALA B 1 106 ? -15.484 -47.062 25.297 1 21.94 106 ALA B C 1
ATOM 6685 O O . ALA B 1 106 ? -15.602 -45.906 24.844 1 21.94 106 ALA B O 1
ATOM 6686 N N . ALA B 1 107 ? -15.312 -47.094 26.609 1 21.98 107 ALA B N 1
ATOM 6687 C CA . ALA B 1 107 ? -15.078 -46.094 27.641 1 21.98 107 ALA B CA 1
ATOM 6688 C C . ALA B 1 107 ? -13.742 -45.406 27.422 1 21.98 107 ALA B C 1
ATOM 6690 O O . ALA B 1 107 ? -13.414 -44.438 28.141 1 21.98 107 ALA B O 1
ATOM 6691 N N . GLY B 1 108 ? -12.781 -46.094 26.938 1 20.08 108 GLY B N 1
ATOM 6692 C CA . GLY B 1 108 ? -11.406 -45.875 27.344 1 20.08 108 GLY B CA 1
ATOM 6693 C C . GLY B 1 108 ? -10.82 -44.562 26.812 1 20.08 108 GLY B C 1
ATOM 6694 O O . GLY B 1 108 ? -9.742 -44.156 27.234 1 20.08 108 GLY B O 1
ATOM 6695 N N . LEU B 1 109 ? -11.062 -44.188 25.594 1 22 109 LEU B N 1
ATOM 6696 C CA . LEU B 1 109 ? -9.914 -43.688 24.844 1 22 109 LEU B CA 1
ATOM 6697 C C . LEU B 1 109 ? -9.539 -42.281 25.328 1 22 109 LEU B C 1
ATOM 6699 O O . LEU B 1 109 ? -8.922 -41.5 24.594 1 22 109 LEU B O 1
ATOM 6703 N N . THR B 1 110 ? -10.148 -41.844 26.359 1 22.91 110 THR B N 1
ATOM 6704 C CA . THR B 1 110 ? -9.852 -40.469 26.797 1 22.91 110 THR B CA 1
ATOM 6705 C C . THR B 1 110 ? -8.367 -40.312 27.125 1 22.91 110 THR B C 1
ATOM 6707 O O . THR B 1 110 ? -7.969 -39.312 27.75 1 22.91 110 THR B O 1
ATOM 6710 N N . SER B 1 111 ? -7.633 -41.312 27 1 22.95 111 SER B N 1
ATOM 6711 C CA . SER B 1 111 ? -6.332 -41.219 27.656 1 22.95 111 SER B CA 1
ATOM 6712 C C . SER B 1 111 ? -5.531 -40.031 27.141 1 22.95 111 SER B C 1
ATOM 6714 O O . SER B 1 111 ? -5.309 -39.906 25.938 1 22.95 111 SER B O 1
ATOM 6716 N N . THR B 1 112 ? -5.605 -38.938 27.875 1 25.31 112 THR B N 1
ATOM 6717 C CA . THR B 1 112 ? -4.855 -37.688 27.812 1 25.31 112 THR B CA 1
ATOM 6718 C C . THR B 1 112 ? -3.359 -37.969 27.688 1 25.31 112 THR B C 1
ATOM 6720 O O . THR B 1 112 ? -2.686 -38.219 28.688 1 25.31 112 THR B O 1
ATOM 6723 N N . THR B 1 113 ? -2.959 -38.875 26.906 1 25.45 113 THR B N 1
ATOM 6724 C CA . THR B 1 113 ? -1.525 -39.125 26.922 1 25.45 113 THR B CA 1
ATOM 6725 C C . THR B 1 113 ? -0.732 -37.844 26.812 1 25.45 113 THR B C 1
ATOM 6727 O O . THR B 1 113 ? -0.939 -37.062 25.875 1 25.45 113 THR B O 1
ATOM 6730 N N . THR B 1 114 ? -0.271 -37.344 27.906 1 25.64 114 THR B N 1
ATOM 6731 C CA . THR B 1 114 ? 0.674 -36.25 28.109 1 25.64 114 THR B CA 1
ATOM 6732 C C . THR B 1 114 ? 1.815 -36.312 27.094 1 25.64 114 THR B C 1
ATOM 6734 O O . THR B 1 114 ? 2.535 -37.312 27.031 1 25.64 114 THR B O 1
ATOM 6737 N N . ALA B 1 115 ? 1.662 -35.75 25.953 1 27.91 115 ALA B N 1
ATOM 6738 C CA . ALA B 1 115 ? 2.73 -35.656 24.953 1 27.91 115 ALA B CA 1
ATOM 6739 C C . ALA B 1 115 ? 4.078 -35.406 25.625 1 27.91 115 ALA B C 1
ATOM 6741 O O . ALA B 1 115 ? 4.262 -34.375 26.297 1 27.91 115 ALA B O 1
ATOM 6742 N N . GLN B 1 116 ? 4.688 -36.406 26.188 1 27.72 116 GLN B N 1
ATOM 6743 C CA . GLN B 1 116 ? 6.051 -36.25 26.672 1 27.72 116 GLN B CA 1
ATOM 6744 C C . GLN B 1 116 ? 6.867 -35.375 25.75 1 27.72 116 GLN B C 1
ATOM 6746 O O . GLN B 1 116 ? 6.715 -35.438 24.531 1 27.72 116 GLN B O 1
ATOM 6751 N N . PRO B 1 117 ? 7.344 -34.219 26.281 1 29.92 117 PRO B N 1
ATOM 6752 C CA . PRO B 1 117 ? 8.203 -33.375 25.469 1 29.92 117 PRO B CA 1
ATOM 6753 C C . PRO B 1 117 ? 9.219 -34.156 24.641 1 29.92 117 PRO B C 1
ATOM 6755 O O . PRO B 1 117 ? 9.898 -35.031 25.172 1 29.92 117 PRO B O 1
ATOM 6758 N N . LEU B 1 118 ? 8.93 -34.531 23.484 1 29.56 118 LEU B N 1
ATOM 6759 C CA . LEU B 1 118 ? 9.875 -35.25 22.656 1 29.56 118 LEU B CA 1
ATOM 6760 C C . LEU B 1 118 ? 11.297 -34.719 22.859 1 29.56 118 LEU B C 1
ATOM 6762 O O . LEU B 1 118 ? 11.531 -33.5 22.828 1 29.56 118 LEU B O 1
ATOM 6766 N N . ASP B 1 119 ? 12.047 -35.312 23.703 1 29.66 119 ASP B N 1
ATOM 6767 C CA . ASP B 1 119 ? 13.477 -35.094 23.891 1 29.66 119 ASP B CA 1
ATOM 6768 C C . ASP B 1 119 ? 14.156 -34.75 22.562 1 29.66 119 ASP B C 1
ATOM 6770 O O . ASP B 1 119 ? 14.07 -35.531 21.609 1 29.66 119 ASP B O 1
ATOM 6774 N N . VAL B 1 120 ? 14.305 -33.562 22.172 1 34.72 120 VAL B N 1
ATOM 6775 C CA . VAL B 1 120 ? 14.984 -32.969 21.031 1 34.72 120 VAL B CA 1
ATOM 6776 C C . VAL B 1 120 ? 16.203 -33.812 20.641 1 34.72 120 VAL B C 1
ATOM 6778 O O . VAL B 1 120 ? 16.75 -33.656 19.547 1 34.72 120 VAL B O 1
ATOM 6781 N N . GLY B 1 121 ? 16.812 -34.625 21.609 1 33.97 121 GLY B N 1
ATOM 6782 C CA . GLY B 1 121 ? 18.047 -35.375 21.375 1 33.97 121 GLY B CA 1
ATOM 6783 C C . GLY B 1 121 ? 17.844 -36.562 20.453 1 33.97 121 GLY B C 1
ATOM 6784 O O . GLY B 1 121 ? 18.812 -37.062 19.875 1 33.97 121 GLY B O 1
ATOM 6785 N N . GLN B 1 122 ? 16.828 -37.438 20.656 1 35.28 122 GLN B N 1
ATOM 6786 C CA . GLN B 1 122 ? 16.828 -38.812 20.234 1 35.28 122 GLN B CA 1
ATOM 6787 C C . GLN B 1 122 ? 16.328 -38.969 18.797 1 35.28 122 GLN B C 1
ATOM 6789 O O . GLN B 1 122 ? 16.172 -40.094 18.297 1 35.28 122 GLN B O 1
ATOM 6794 N N . TRP B 1 123 ? 15.625 -38 18.25 1 38.28 123 TRP B N 1
ATOM 6795 C CA . TRP B 1 123 ? 14.969 -38.438 17.031 1 38.28 123 TRP B CA 1
ATOM 6796 C C . TRP B 1 123 ? 15.945 -38.406 15.852 1 38.28 123 TRP B C 1
ATOM 6798 O O . TRP B 1 123 ? 16.016 -37.406 15.117 1 38.28 123 TRP B O 1
ATOM 6808 N N . THR B 1 124 ? 17.156 -38.719 15.984 1 48.59 124 THR B N 1
ATOM 6809 C CA . THR B 1 124 ? 18.031 -39.031 14.859 1 48.59 124 THR B CA 1
ATOM 6810 C C . THR B 1 124 ? 17.484 -40.188 14.047 1 48.59 124 THR B C 1
ATOM 6812 O O . THR B 1 124 ? 17.609 -41.344 14.461 1 48.59 124 THR B O 1
ATOM 6815 N N . ASN B 1 125 ? 16.391 -39.938 13.383 1 48.34 125 ASN B N 1
ATOM 6816 C CA . ASN B 1 125 ? 16.047 -41.031 12.477 1 48.34 125 ASN B CA 1
ATOM 6817 C C . ASN B 1 125 ? 17.203 -41.344 11.523 1 48.34 125 ASN B C 1
ATOM 6819 O O . ASN B 1 125 ? 17.484 -40.562 10.625 1 48.34 125 ASN B O 1
ATOM 6823 N N . PRO B 1 126 ? 18 -42.219 11.859 1 53.75 126 PRO B N 1
ATOM 6824 C CA . PRO B 1 126 ? 19.156 -42.594 11.047 1 53.75 126 PRO B CA 1
ATOM 6825 C C . PRO B 1 126 ? 18.844 -42.688 9.562 1 53.75 126 PRO B C 1
ATOM 6827 O O . PRO B 1 126 ? 19.688 -42.375 8.719 1 53.75 126 PRO B O 1
ATOM 6830 N N . ALA B 1 127 ? 17.672 -43.125 9.305 1 50.78 127 ALA B N 1
ATOM 6831 C CA . ALA B 1 127 ? 17.344 -43.312 7.891 1 50.78 127 ALA B CA 1
ATOM 6832 C C . ALA B 1 127 ? 17.25 -41.969 7.184 1 50.78 127 ALA B C 1
ATOM 6834 O O . ALA B 1 127 ? 17.719 -41.812 6.047 1 50.78 127 ALA B O 1
ATOM 6835 N N . LEU B 1 128 ? 16.719 -41.031 7.891 1 57.72 128 LEU B N 1
ATOM 6836 C CA . LEU B 1 128 ? 16.578 -39.688 7.309 1 57.72 128 LEU B CA 1
ATOM 6837 C C . LEU B 1 128 ? 17.953 -39.031 7.156 1 57.72 128 LEU B C 1
ATOM 6839 O O . LEU B 1 128 ? 18.219 -38.375 6.148 1 57.72 128 LEU B O 1
ATOM 6843 N N . LEU B 1 129 ? 18.734 -39.25 8.156 1 57.94 129 LEU B N 1
ATOM 6844 C CA . LEU B 1 129 ? 20.094 -38.719 8.117 1 57.94 129 LEU B CA 1
ATOM 6845 C C . LEU B 1 129 ? 20.875 -39.344 6.953 1 57.94 129 LEU B C 1
ATOM 6847 O O . LEU B 1 129 ? 21.656 -38.656 6.289 1 57.94 129 LEU B O 1
ATOM 6851 N N . ARG B 1 130 ? 20.703 -40.625 6.707 1 54.03 130 ARG B N 1
ATOM 6852 C CA . ARG B 1 130 ? 21.391 -41.312 5.613 1 54.03 130 ARG B CA 1
ATOM 6853 C C . ARG B 1 130 ? 20.891 -40.812 4.258 1 54.03 130 ARG B C 1
ATOM 6855 O O . ARG B 1 130 ? 21.688 -40.594 3.344 1 54.03 130 ARG B O 1
ATOM 6862 N N . ALA B 1 131 ? 19.578 -40.594 4.227 1 54.34 131 ALA B N 1
ATOM 6863 C CA . ALA B 1 131 ? 19.016 -40.281 2.916 1 54.34 131 ALA B CA 1
ATOM 6864 C C . ALA B 1 131 ? 19.219 -38.812 2.555 1 54.34 131 ALA B C 1
ATOM 6866 O O . ALA B 1 131 ? 19.5 -38.5 1.401 1 54.34 131 ALA B O 1
ATOM 6867 N N . PHE B 1 132 ? 19.156 -38.031 3.582 1 63.28 132 PHE B N 1
ATOM 6868 C CA . PHE B 1 132 ? 19.156 -36.594 3.232 1 63.28 132 PHE B CA 1
ATOM 6869 C C . PHE B 1 132 ? 20.312 -35.875 3.922 1 63.28 132 PHE B C 1
ATOM 6871 O O . PHE B 1 132 ? 20.562 -34.719 3.66 1 63.28 132 PHE B O 1
ATOM 6878 N N . GLY B 1 133 ? 21.094 -36.75 4.668 1 63.47 133 GLY B N 1
ATOM 6879 C CA . GLY B 1 133 ? 22.281 -36.25 5.332 1 63.47 133 GLY B CA 1
ATOM 6880 C C . GLY B 1 133 ? 21.984 -35.156 6.352 1 63.47 133 GLY B C 1
ATOM 6881 O O . GLY B 1 133 ? 22.859 -34.375 6.715 1 63.47 133 GLY B O 1
ATOM 6882 N N . VAL B 1 134 ? 20.625 -34.969 6.551 1 73.94 134 VAL B N 1
ATOM 6883 C CA . VAL B 1 134 ? 20.234 -33.906 7.473 1 73.94 134 VAL B CA 1
ATOM 6884 C C . VAL B 1 134 ? 19.188 -34.438 8.453 1 73.94 134 VAL B C 1
ATOM 6886 O O . VAL B 1 134 ? 18.312 -35.219 8.078 1 73.94 134 VAL B O 1
ATOM 6889 N N . ASN B 1 135 ? 19.422 -34.156 9.656 1 76.19 135 ASN B N 1
ATOM 6890 C CA . ASN B 1 135 ? 18.359 -34.344 10.633 1 76.19 135 ASN B CA 1
ATOM 6891 C C . ASN B 1 135 ? 17.266 -33.281 10.484 1 76.19 135 ASN B C 1
ATOM 6893 O O . ASN B 1 135 ? 17.438 -32.125 10.906 1 76.19 135 ASN B O 1
ATOM 6897 N N . ILE B 1 136 ? 16.125 -33.719 9.977 1 81.62 136 ILE B N 1
ATOM 6898 C CA . ILE B 1 136 ? 15.047 -32.812 9.609 1 81.62 136 ILE B CA 1
ATOM 6899 C C . ILE B 1 136 ? 14.492 -32.125 10.867 1 81.62 136 ILE B C 1
ATOM 6901 O O . ILE B 1 136 ? 14.078 -30.969 10.828 1 81.62 136 ILE B O 1
ATOM 6905 N N . GLU B 1 137 ? 14.531 -32.75 11.961 1 77.62 137 GLU B N 1
ATOM 6906 C CA . GLU B 1 137 ? 14.055 -32.188 13.211 1 77.62 137 GLU B CA 1
ATOM 6907 C C . GLU B 1 137 ? 14.906 -30.984 13.641 1 77.62 137 GLU B C 1
ATOM 6909 O O . GLU B 1 137 ? 14.398 -30.047 14.25 1 77.62 137 GLU B O 1
ATOM 6914 N N . SER B 1 138 ? 16.109 -31.125 13.258 1 79.88 138 SER B N 1
ATOM 6915 C CA . SER B 1 138 ? 17.016 -30.047 13.609 1 79.88 138 SER B CA 1
ATOM 6916 C C . SER B 1 138 ? 16.703 -28.766 12.82 1 79.88 138 SER B C 1
ATOM 6918 O O . SER B 1 138 ? 17.094 -27.672 13.227 1 79.88 138 SER B O 1
ATOM 6920 N N . LEU B 1 139 ? 15.992 -28.953 11.789 1 86.19 139 LEU B N 1
ATOM 6921 C CA . LEU B 1 139 ? 15.648 -27.812 10.938 1 86.19 139 LEU B CA 1
ATOM 6922 C C . LEU B 1 139 ? 14.484 -27.031 11.523 1 86.19 139 LEU B C 1
ATOM 6924 O O . LEU B 1 139 ? 14.172 -25.938 11.055 1 86.19 139 LEU B O 1
ATOM 6928 N N . CYS B 1 140 ? 13.875 -27.516 12.586 1 85 140 CYS B N 1
ATOM 6929 C CA . CYS B 1 140 ? 12.742 -26.859 13.227 1 85 140 CYS B CA 1
ATOM 6930 C C . CYS B 1 140 ? 13.203 -25.984 14.391 1 85 140 CYS B C 1
ATOM 6932 O O . CYS B 1 140 ? 12.383 -25.375 15.078 1 85 140 CYS B O 1
ATOM 6934 N N . SER B 1 141 ? 14.508 -25.828 14.469 1 84.75 141 SER B N 1
ATOM 6935 C CA . SER B 1 141 ? 15.078 -25.016 15.547 1 84.75 141 SER B CA 1
ATOM 6936 C C . SER B 1 141 ? 14.875 -23.531 15.297 1 84.75 141 SER B C 1
ATOM 6938 O O . SER B 1 141 ? 14.539 -23.125 14.18 1 84.75 141 SER B O 1
ATOM 6940 N N . ASP B 1 142 ? 15.039 -22.719 16.328 1 85.94 142 ASP B N 1
ATOM 6941 C CA . ASP B 1 142 ? 14.844 -21.281 16.234 1 85.94 142 ASP B CA 1
ATOM 6942 C C . ASP B 1 142 ? 16.109 -20.578 15.742 1 85.94 142 ASP B C 1
ATOM 6944 O O . ASP B 1 142 ? 16.078 -19.422 15.359 1 85.94 142 ASP B O 1
ATOM 6948 N N . THR B 1 143 ? 17.172 -21.328 15.766 1 88.12 143 THR B N 1
ATOM 6949 C CA . THR B 1 143 ? 18.422 -20.75 15.305 1 88.12 143 THR B CA 1
ATOM 6950 C C . THR B 1 143 ? 18.984 -21.547 14.141 1 88.12 143 THR B C 1
ATOM 6952 O O . THR B 1 143 ? 18.703 -22.75 14.008 1 88.12 143 THR B O 1
ATOM 6955 N N . LEU B 1 144 ? 19.719 -20.891 13.32 1 91 144 LEU B N 1
ATOM 6956 C CA . LEU B 1 144 ? 20.344 -21.562 12.188 1 91 144 LEU B CA 1
ATOM 6957 C C . LEU B 1 144 ? 21.375 -22.578 12.648 1 91 144 LEU B C 1
ATOM 6959 O O . LEU B 1 144 ? 22.047 -22.375 13.672 1 91 144 LEU B O 1
ATOM 6963 N N . PRO B 1 145 ? 21.5 -23.562 11.898 1 87.31 145 PRO B N 1
ATOM 6964 C CA . PRO B 1 145 ? 22.516 -24.562 12.273 1 87.31 145 PRO B CA 1
ATOM 6965 C C . PRO B 1 145 ? 23.922 -24 12.273 1 87.31 145 PRO B C 1
ATOM 6967 O O . PRO B 1 145 ? 24.297 -23.234 11.375 1 87.31 145 PRO B O 1
ATOM 6970 N N . LYS B 1 146 ? 24.672 -24.359 13.289 1 84.06 146 LYS B N 1
ATOM 6971 C CA . LYS B 1 146 ? 26.062 -23.922 13.398 1 84.06 146 LYS B CA 1
ATOM 6972 C C . LYS B 1 146 ? 26.969 -24.719 12.461 1 84.06 146 LYS B C 1
ATOM 6974 O O . LYS B 1 146 ? 28.031 -24.234 12.062 1 84.06 146 LYS B O 1
ATOM 6979 N N . ASP B 1 147 ? 26.438 -25.828 12.07 1 85.12 147 ASP B N 1
ATOM 6980 C CA . ASP B 1 147 ? 27.188 -26.672 11.141 1 85.12 147 ASP B CA 1
ATOM 6981 C C . ASP B 1 147 ? 27.266 -26.031 9.758 1 85.12 147 ASP B C 1
ATOM 6983 O O . ASP B 1 147 ? 26.25 -25.812 9.109 1 85.12 147 ASP B O 1
ATOM 6987 N N . HIS B 1 148 ? 28.469 -25.875 9.312 1 86.75 148 HIS B N 1
ATOM 6988 C CA . HIS B 1 148 ? 28.719 -25.219 8.023 1 86.75 148 HIS B CA 1
ATOM 6989 C C . HIS B 1 148 ? 28.188 -26.078 6.875 1 86.75 148 HIS B C 1
ATOM 6991 O O . HIS B 1 148 ? 27.656 -25.547 5.898 1 86.75 148 HIS B O 1
ATOM 6997 N N . GLY B 1 149 ? 28.438 -27.328 6.984 1 87 149 GLY B N 1
ATOM 6998 C CA . GLY B 1 149 ? 27.969 -28.219 5.941 1 87 149 GLY B CA 1
ATOM 6999 C C . GLY B 1 149 ? 26.453 -28.188 5.758 1 87 149 GLY B C 1
ATOM 7000 O O . GLY B 1 149 ? 25.969 -28.172 4.629 1 87 149 GLY B O 1
ATOM 7001 N N . LEU B 1 150 ? 25.797 -28.125 6.844 1 89.38 150 LEU B N 1
ATOM 7002 C CA . LEU B 1 150 ? 24.344 -28.062 6.781 1 89.38 150 LEU B CA 1
ATOM 7003 C C . LEU B 1 150 ? 23.875 -26.719 6.242 1 89.38 150 LEU B C 1
ATOM 7005 O O . LEU B 1 150 ? 22.922 -26.656 5.465 1 89.38 150 LEU B O 1
ATOM 7009 N N . ARG B 1 151 ? 24.453 -25.656 6.656 1 91.44 151 ARG B N 1
ATOM 7010 C CA . ARG B 1 151 ? 24.125 -24.328 6.148 1 91.44 151 ARG B CA 1
ATOM 7011 C C . ARG B 1 151 ? 24.328 -24.25 4.645 1 91.44 151 ARG B C 1
ATOM 7013 O O . ARG B 1 151 ? 23.516 -23.672 3.924 1 91.44 151 ARG B O 1
ATOM 7020 N N . LEU B 1 152 ? 25.422 -24.844 4.25 1 92.56 152 LEU B N 1
ATOM 7021 C CA . LEU B 1 152 ? 25.719 -24.875 2.824 1 92.56 152 LEU B CA 1
ATOM 7022 C C . LEU B 1 152 ? 24.656 -25.656 2.057 1 92.56 152 LEU B C 1
ATOM 7024 O O . LEU B 1 152 ? 24.25 -25.266 0.965 1 92.56 152 LEU B O 1
ATOM 7028 N N . ARG B 1 153 ? 24.25 -26.656 2.619 1 92.62 153 ARG B N 1
ATOM 7029 C CA . ARG B 1 153 ? 23.219 -27.469 1.981 1 92.62 153 ARG B CA 1
ATOM 7030 C C . ARG B 1 153 ? 21.906 -26.703 1.865 1 92.62 153 ARG B C 1
ATOM 7032 O O . ARG B 1 153 ? 21.203 -26.812 0.856 1 92.62 153 ARG B O 1
ATOM 7039 N N . LEU B 1 154 ? 21.578 -26.016 2.924 1 94.94 154 LEU B N 1
ATOM 7040 C CA . LEU B 1 154 ? 20.375 -25.203 2.92 1 94.94 154 LEU B CA 1
ATOM 7041 C C . LEU B 1 154 ? 20.453 -24.109 1.859 1 94.94 154 LEU B C 1
ATOM 7043 O O . LEU B 1 154 ? 19.5 -23.906 1.1 1 94.94 154 LEU B O 1
ATOM 7047 N N . VAL B 1 155 ? 21.547 -23.453 1.757 1 96.12 155 VAL B N 1
ATOM 7048 C CA . VAL B 1 155 ? 21.75 -22.375 0.8 1 96.12 155 VAL B CA 1
ATOM 7049 C C . VAL B 1 155 ? 21.734 -22.922 -0.621 1 96.12 155 VAL B C 1
ATOM 7051 O O . VAL B 1 155 ? 21.141 -22.328 -1.523 1 96.12 155 VAL B O 1
ATOM 7054 N N . ASN B 1 156 ? 22.328 -24.062 -0.796 1 94.44 156 ASN B N 1
ATOM 7055 C CA . ASN B 1 156 ? 22.344 -24.688 -2.115 1 94.44 156 ASN B CA 1
ATOM 7056 C C . ASN B 1 156 ? 20.938 -25.125 -2.549 1 94.44 156 ASN B C 1
ATOM 7058 O O . ASN B 1 156 ? 20.594 -25.016 -3.725 1 94.44 156 ASN B O 1
ATOM 7062 N N . ALA B 1 157 ? 20.234 -25.625 -1.578 1 93.38 157 ALA B N 1
ATOM 7063 C CA . ALA B 1 157 ? 18.859 -25.984 -1.895 1 93.38 157 ALA B CA 1
ATOM 7064 C C . ALA B 1 157 ? 18.062 -24.781 -2.375 1 93.38 157 ALA B C 1
ATOM 7066 O O . ALA B 1 157 ? 17.25 -24.891 -3.295 1 93.38 157 ALA B O 1
ATOM 7067 N N . PHE B 1 158 ? 18.297 -23.672 -1.788 1 96.31 158 PHE B N 1
ATOM 7068 C CA . PHE B 1 158 ? 17.641 -22.438 -2.221 1 96.31 158 PHE B CA 1
ATOM 7069 C C . PHE B 1 158 ? 18.047 -22.078 -3.646 1 96.31 158 PHE B C 1
ATOM 7071 O O . PHE B 1 158 ? 17.203 -21.781 -4.484 1 96.31 158 PHE B O 1
ATOM 7078 N N . PHE B 1 159 ? 19.312 -22.047 -3.949 1 95.19 159 PHE B N 1
ATOM 7079 C CA . PHE B 1 159 ? 19.797 -21.641 -5.262 1 95.19 159 PHE B CA 1
ATOM 7080 C C . PHE B 1 159 ? 19.344 -22.609 -6.34 1 95.19 159 PHE B C 1
ATOM 7082 O O . PHE B 1 159 ? 19.094 -22.219 -7.477 1 95.19 159 PHE B O 1
ATOM 7089 N N . ASP B 1 160 ? 19.125 -23.844 -5.957 1 92.19 160 ASP B N 1
ATOM 7090 C CA . ASP B 1 160 ? 18.781 -24.859 -6.938 1 92.19 160 ASP B CA 1
ATOM 7091 C C . ASP B 1 160 ? 17.297 -24.859 -7.246 1 92.19 160 ASP B C 1
ATOM 7093 O O . ASP B 1 160 ? 16.875 -25.188 -8.359 1 92.19 160 ASP B O 1
ATOM 7097 N N . ARG B 1 161 ? 16.562 -24.438 -6.227 1 92.19 161 ARG B N 1
ATOM 7098 C CA . ARG B 1 161 ? 15.141 -24.734 -6.352 1 92.19 161 ARG B CA 1
ATOM 7099 C C . ARG B 1 161 ? 14.32 -23.438 -6.367 1 92.19 161 ARG B C 1
ATOM 7101 O O . ARG B 1 161 ? 13.227 -23.406 -6.922 1 92.19 161 ARG B O 1
ATOM 7108 N N . SER B 1 162 ? 14.758 -22.375 -5.711 1 94.5 162 SER B N 1
ATOM 7109 C CA . SER B 1 162 ? 13.953 -21.172 -5.551 1 94.5 162 SER B CA 1
ATOM 7110 C C . SER B 1 162 ? 14.516 -20.016 -6.367 1 94.5 162 SER B C 1
ATOM 7112 O O . SER B 1 162 ? 13.758 -19.156 -6.828 1 94.5 162 SER B O 1
ATOM 7114 N N . HIS B 1 163 ? 15.727 -20 -6.625 1 95.69 163 HIS B N 1
ATOM 7115 C CA . HIS B 1 163 ? 16.469 -18.844 -7.137 1 95.69 163 HIS B CA 1
ATOM 7116 C C . HIS B 1 163 ? 15.914 -18.391 -8.477 1 95.69 163 HIS B C 1
ATOM 7118 O O . HIS B 1 163 ? 15.805 -17.188 -8.734 1 95.69 163 HIS B O 1
ATOM 7124 N N . HIS B 1 164 ? 15.5 -19.281 -9.312 1 94.56 164 HIS B N 1
ATOM 7125 C CA . HIS B 1 164 ? 15.094 -18.922 -10.664 1 94.56 164 HIS B CA 1
ATOM 7126 C C . HIS B 1 164 ? 13.578 -18.75 -10.766 1 94.56 164 HIS B C 1
ATOM 7128 O O . HIS B 1 164 ? 13.062 -18.375 -11.812 1 94.56 164 HIS B O 1
ATOM 7134 N N . LEU B 1 165 ? 12.945 -18.984 -9.641 1 95.06 165 LEU B N 1
ATOM 7135 C CA . LEU B 1 165 ? 11.492 -18.875 -9.648 1 95.06 165 LEU B CA 1
ATOM 7136 C C . LEU B 1 165 ? 11.055 -17.422 -9.406 1 95.06 165 LEU B C 1
ATOM 7138 O O . LEU B 1 165 ? 11.672 -16.719 -8.609 1 95.06 165 LEU B O 1
ATOM 7142 N N . ARG B 1 166 ? 10.094 -16.922 -10.102 1 94.94 166 ARG B N 1
ATOM 7143 C CA . ARG B 1 166 ? 9.344 -15.695 -9.867 1 94.94 166 ARG B CA 1
ATOM 7144 C C . ARG B 1 166 ? 10.281 -14.5 -9.727 1 94.94 166 ARG B C 1
ATOM 7146 O O . ARG B 1 166 ? 10.07 -13.641 -8.875 1 94.94 166 ARG B O 1
ATOM 7153 N N . CYS B 1 167 ? 11.32 -14.602 -10.375 1 93.69 167 CYS B N 1
ATOM 7154 C CA . CYS B 1 167 ? 12.266 -13.508 -10.531 1 93.69 167 CYS B CA 1
ATOM 7155 C C . CYS B 1 167 ? 12.977 -13.203 -9.211 1 93.69 167 CYS B C 1
ATOM 7157 O O . CYS B 1 167 ? 13.359 -12.062 -8.953 1 93.69 167 CYS B O 1
ATOM 7159 N N . VAL B 1 168 ? 13.172 -14.148 -8.336 1 96.25 168 VAL B N 1
ATOM 7160 C CA . VAL B 1 168 ? 13.828 -13.891 -7.055 1 96.25 168 VAL B CA 1
ATOM 7161 C C . VAL B 1 168 ? 15.328 -14.102 -7.195 1 96.25 168 VAL B C 1
ATOM 7163 O O . VAL B 1 168 ? 16.016 -14.391 -6.211 1 96.25 168 VAL B O 1
ATOM 7166 N N . SER B 1 169 ? 15.844 -13.953 -8.438 1 96 169 SER B N 1
ATOM 7167 C CA . SER B 1 169 ? 17.266 -14.148 -8.711 1 96 169 SER B CA 1
ATOM 7168 C C . SER B 1 169 ? 18.062 -12.867 -8.461 1 96 169 SER B C 1
ATOM 7170 O O . SER B 1 169 ? 18.859 -12.453 -9.297 1 96 169 SER B O 1
ATOM 7172 N N . PHE B 1 170 ? 17.781 -12.242 -7.34 1 96.88 170 PHE B N 1
ATOM 7173 C CA . PHE B 1 170 ? 18.469 -10.984 -7.059 1 96.88 170 PHE B CA 1
ATOM 7174 C C . PHE B 1 170 ? 19.688 -11.211 -6.176 1 96.88 170 PHE B C 1
ATOM 7176 O O . PHE B 1 170 ? 20.5 -10.305 -5.996 1 96.88 170 PHE B O 1
ATOM 7183 N N . VAL B 1 171 ? 19.828 -12.398 -5.629 1 96.31 171 VAL B N 1
ATOM 7184 C CA . VAL B 1 171 ? 21.047 -12.727 -4.891 1 96.31 171 VAL B CA 1
ATOM 7185 C C . VAL B 1 171 ? 22.109 -13.242 -5.855 1 96.31 171 VAL B C 1
ATOM 7187 O O . VAL B 1 171 ? 21.891 -14.219 -6.566 1 96.31 171 VAL B O 1
ATOM 7190 N N . HIS B 1 172 ? 23.172 -12.555 -5.906 1 94.06 172 HIS B N 1
ATOM 7191 C CA . HIS B 1 172 ? 24.281 -12.969 -6.75 1 94.06 172 HIS B CA 1
ATOM 7192 C C . HIS B 1 172 ? 24.984 -14.188 -6.164 1 94.06 172 HIS B C 1
ATOM 7194 O O . HIS B 1 172 ? 25.734 -14.07 -5.191 1 94.06 172 HIS B O 1
ATOM 7200 N N . PRO B 1 173 ? 24.938 -15.336 -6.836 1 93.69 173 PRO B N 1
ATOM 7201 C CA . PRO B 1 173 ? 25.391 -16.578 -6.211 1 93.69 173 PRO B CA 1
ATOM 7202 C C . PRO B 1 173 ? 26.891 -16.578 -5.906 1 93.69 173 PRO B C 1
ATOM 7204 O O . PRO B 1 173 ? 27.297 -16.891 -4.785 1 93.69 173 PRO B O 1
ATOM 7207 N N . PRO B 1 174 ? 27.734 -16.172 -6.82 1 91.69 174 PRO B N 1
ATOM 7208 C CA . PRO B 1 174 ? 29.172 -16.203 -6.516 1 91.69 174 PRO B CA 1
ATOM 7209 C C . PRO B 1 174 ? 29.547 -15.312 -5.34 1 91.69 174 PRO B C 1
ATOM 7211 O O . PRO B 1 174 ? 30.297 -15.734 -4.449 1 91.69 174 PRO B O 1
ATOM 7214 N N . SER B 1 175 ? 29.016 -14.133 -5.34 1 90.88 175 SER B N 1
ATOM 7215 C CA . SER B 1 175 ? 29.344 -13.211 -4.262 1 90.88 175 SER B CA 1
ATOM 7216 C C . SER B 1 175 ? 28.781 -13.703 -2.926 1 90.88 175 SER B C 1
ATOM 7218 O O . SER B 1 175 ? 29.438 -13.555 -1.888 1 90.88 175 SER B O 1
ATOM 7220 N N . PHE B 1 176 ? 27.688 -14.297 -2.955 1 95.06 176 PHE B N 1
ATOM 7221 C CA . PHE B 1 176 ? 27.062 -14.781 -1.73 1 95.06 176 PHE B CA 1
ATOM 7222 C C . PHE B 1 176 ? 27.828 -15.969 -1.166 1 95.06 176 PHE B C 1
ATOM 7224 O O . PHE B 1 176 ? 28.062 -16.047 0.043 1 95.06 176 PHE B O 1
ATOM 7231 N N . MET B 1 177 ? 28.188 -16.844 -2.057 1 94.06 177 MET B N 1
ATOM 7232 C CA . MET B 1 177 ? 28.922 -18.047 -1.635 1 94.06 177 MET B CA 1
ATOM 7233 C C . MET B 1 177 ? 30.281 -17.656 -1.071 1 94.06 177 MET B C 1
ATOM 7235 O O . MET B 1 177 ? 30.766 -18.281 -0.115 1 94.06 177 MET B O 1
ATOM 7239 N N . GLN B 1 178 ? 30.828 -16.641 -1.67 1 92.38 178 GLN B N 1
ATOM 7240 C CA . GLN B 1 178 ? 32.094 -16.141 -1.145 1 92.38 178 GLN B CA 1
ATOM 7241 C C . GLN B 1 178 ? 31.922 -15.555 0.258 1 92.38 178 GLN B C 1
ATOM 7243 O O . GLN B 1 178 ? 32.75 -15.805 1.145 1 92.38 178 GLN B O 1
ATOM 7248 N N . SER B 1 179 ? 30.859 -14.836 0.388 1 92.69 179 SER B N 1
ATOM 7249 C CA . SER B 1 179 ? 30.562 -14.258 1.696 1 92.69 179 SER B CA 1
ATOM 7250 C C . SER B 1 179 ? 30.266 -15.344 2.725 1 92.69 179 SER B C 1
ATOM 7252 O O . SER B 1 179 ? 30.609 -15.211 3.898 1 92.69 179 SER B O 1
ATOM 7254 N N . LEU B 1 180 ? 29.609 -16.375 2.312 1 91.94 180 LEU B N 1
ATOM 7255 C CA . LEU B 1 180 ? 29.281 -17.5 3.191 1 91.94 180 LEU B CA 1
ATOM 7256 C C . LEU B 1 180 ? 30.547 -18.219 3.648 1 91.94 180 LEU B C 1
ATOM 7258 O O . LEU B 1 180 ? 30.672 -18.562 4.824 1 91.94 180 LEU B O 1
ATOM 7262 N N . GLU B 1 181 ? 31.453 -18.359 2.746 1 90.56 181 GLU B N 1
ATOM 7263 C CA . GLU B 1 181 ? 32.719 -19.031 3.047 1 90.56 181 GLU B CA 1
ATOM 7264 C C . GLU B 1 181 ? 33.594 -18.203 3.99 1 90.56 181 GLU B C 1
ATOM 7266 O O . GLU B 1 181 ? 34.25 -18.75 4.867 1 90.56 181 GLU B O 1
ATOM 7271 N N . SER B 1 182 ? 33.5 -16.922 3.811 1 90.75 182 SER B N 1
ATOM 7272 C CA . SER B 1 182 ? 34.312 -16.016 4.641 1 90.75 182 SER B CA 1
ATOM 7273 C C . SER B 1 182 ? 33.562 -15.68 5.938 1 90.75 182 SER B C 1
ATOM 7275 O O . SER B 1 182 ? 34.062 -14.875 6.734 1 90.75 182 SER B O 1
ATOM 7277 N N . ALA B 1 183 ? 32.375 -16.172 6.125 1 87.19 183 ALA B N 1
ATOM 7278 C CA . ALA B 1 183 ? 31.562 -15.945 7.312 1 87.19 183 ALA B CA 1
ATOM 7279 C C . ALA B 1 183 ? 31.266 -14.453 7.5 1 87.19 183 ALA B C 1
ATOM 7281 O O . ALA B 1 183 ? 31.281 -13.945 8.625 1 87.19 183 ALA B O 1
ATOM 7282 N N . SER B 1 184 ? 31.031 -13.773 6.414 1 89.56 184 SER B N 1
ATOM 7283 C CA . SER B 1 184 ? 30.766 -12.336 6.453 1 89.56 184 SER B CA 1
ATOM 7284 C C . SER B 1 184 ? 29.359 -12.023 5.969 1 89.56 184 SER B C 1
ATOM 7286 O O . SER B 1 184 ? 29.062 -10.891 5.578 1 89.56 184 SER B O 1
ATOM 7288 N N . ILE B 1 185 ? 28.469 -12.945 6.004 1 90.12 185 ILE B N 1
ATOM 7289 C CA . ILE B 1 185 ? 27.125 -12.797 5.441 1 90.12 185 ILE B CA 1
ATOM 7290 C C . ILE B 1 185 ? 26.359 -11.734 6.215 1 90.12 185 ILE B C 1
ATOM 7292 O O . ILE B 1 185 ? 25.609 -10.938 5.625 1 90.12 185 ILE B O 1
ATOM 7296 N N . ALA B 1 186 ? 26.469 -11.734 7.48 1 87.5 186 ALA B N 1
ATOM 7297 C CA . ALA B 1 186 ? 25.734 -10.789 8.32 1 87.5 186 ALA B CA 1
ATOM 7298 C C . ALA B 1 186 ? 26.109 -9.352 7.977 1 87.5 186 ALA B C 1
ATOM 7300 O O . ALA B 1 186 ? 25.25 -8.469 7.949 1 87.5 186 ALA B O 1
ATOM 7301 N N . GLU B 1 187 ? 27.281 -9.133 7.641 1 86.62 187 GLU B N 1
ATOM 7302 C CA . GLU B 1 187 ? 27.766 -7.797 7.324 1 86.62 187 GLU B CA 1
ATOM 7303 C C . GLU B 1 187 ? 27.406 -7.406 5.891 1 86.62 187 GLU B C 1
ATOM 7305 O O . GLU B 1 187 ? 27.016 -6.266 5.637 1 86.62 187 GLU B O 1
ATOM 7310 N N . ASP B 1 188 ? 27.5 -8.414 5.074 1 88.81 188 ASP B N 1
ATOM 7311 C CA . ASP B 1 188 ? 27.344 -8.125 3.652 1 88.81 188 ASP B CA 1
ATOM 7312 C C . ASP B 1 188 ? 25.875 -8.078 3.256 1 88.81 188 ASP B C 1
ATOM 7314 O O . ASP B 1 188 ? 25.469 -7.25 2.439 1 88.81 188 ASP B O 1
ATOM 7318 N N . TYR B 1 189 ? 25.094 -9.008 3.797 1 92.88 189 TYR B N 1
ATOM 7319 C CA . TYR B 1 189 ? 23.719 -9.195 3.312 1 92.88 189 TYR B CA 1
ATOM 7320 C C . TYR B 1 189 ? 22.719 -9.047 4.445 1 92.88 189 TYR B C 1
ATOM 7322 O O . TYR B 1 189 ? 21.516 -8.914 4.203 1 92.88 189 TYR B O 1
ATOM 7330 N N . GLY B 1 190 ? 23.172 -9.016 5.602 1 90.5 190 GLY B N 1
ATOM 7331 C CA . GLY B 1 190 ? 22.281 -9.023 6.746 1 90.5 190 GLY B CA 1
ATOM 7332 C C . GLY B 1 190 ? 21.828 -10.414 7.152 1 90.5 190 GLY B C 1
ATOM 7333 O O . GLY B 1 190 ? 21.641 -11.281 6.301 1 90.5 190 GLY B O 1
ATOM 7334 N N . GLU B 1 191 ? 21.531 -10.609 8.344 1 92.81 191 GLU B N 1
ATOM 7335 C CA . GLU B 1 191 ? 21.156 -11.914 8.875 1 92.81 191 GLU B CA 1
ATOM 7336 C C . GLU B 1 191 ? 19.766 -12.344 8.375 1 92.81 191 GLU B C 1
ATOM 7338 O O . GLU B 1 191 ? 19.547 -13.516 8.078 1 92.81 191 GLU B O 1
ATOM 7343 N N . PRO B 1 192 ? 18.875 -11.422 8.289 1 96.5 192 PRO B N 1
ATOM 7344 C CA . PRO B 1 192 ? 17.531 -11.828 7.867 1 96.5 192 PRO B CA 1
ATOM 7345 C C . PRO B 1 192 ? 17.516 -12.508 6.5 1 96.5 192 PRO B C 1
ATOM 7347 O O . PRO B 1 192 ? 16.734 -13.438 6.277 1 96.5 192 PRO B O 1
ATOM 7350 N N . LEU B 1 193 ? 18.375 -12.102 5.633 1 97.69 193 LEU B N 1
ATOM 7351 C CA . LEU B 1 193 ? 18.406 -12.719 4.309 1 97.69 193 LEU B CA 1
ATOM 7352 C C . LEU B 1 193 ? 18.828 -14.18 4.398 1 97.69 193 LEU B C 1
ATOM 7354 O O . LEU B 1 193 ? 18.234 -15.039 3.744 1 97.69 193 LEU B O 1
ATOM 7358 N N . LEU B 1 194 ? 19.844 -14.391 5.195 1 96.81 194 LEU B N 1
ATOM 7359 C CA . LEU B 1 194 ? 20.297 -15.766 5.371 1 96.81 194 LEU B CA 1
ATOM 7360 C C . LEU B 1 194 ? 19.203 -16.625 5.984 1 96.81 194 LEU B C 1
ATOM 7362 O O . LEU B 1 194 ? 18.984 -17.766 5.551 1 96.81 194 LEU B O 1
ATOM 7366 N N . TYR B 1 195 ? 18.531 -16.094 6.98 1 97.06 195 TYR B N 1
ATOM 7367 C CA . TYR B 1 195 ? 17.438 -16.812 7.609 1 97.06 195 TYR B CA 1
ATOM 7368 C C . TYR B 1 195 ? 16.359 -17.156 6.59 1 97.06 195 TYR B C 1
ATOM 7370 O O . TYR B 1 195 ? 15.844 -18.281 6.574 1 97.06 195 TYR B O 1
ATOM 7378 N N . ALA B 1 196 ? 16.016 -16.234 5.773 1 97.88 196 ALA B N 1
ATOM 7379 C CA . ALA B 1 196 ? 14.969 -16.438 4.781 1 97.88 196 ALA B CA 1
ATOM 7380 C C . ALA B 1 196 ? 15.383 -17.484 3.744 1 97.88 196 ALA B C 1
ATOM 7382 O O . ALA B 1 196 ? 14.586 -18.344 3.365 1 97.88 196 ALA B O 1
ATOM 7383 N N . MET B 1 197 ? 16.641 -17.391 3.293 1 97.75 197 MET B N 1
ATOM 7384 C CA . MET B 1 197 ? 17.156 -18.344 2.32 1 97.75 197 MET B CA 1
ATOM 7385 C C . MET B 1 197 ? 17.156 -19.75 2.898 1 97.75 197 MET B C 1
ATOM 7387 O O . MET B 1 197 ? 16.75 -20.703 2.234 1 97.75 197 MET B O 1
ATOM 7391 N N . CYS B 1 198 ? 17.594 -19.812 4.098 1 96.88 198 CYS B N 1
ATOM 7392 C CA . CYS B 1 198 ? 17.656 -21.109 4.75 1 96.88 198 CYS B CA 1
ATOM 7393 C C . CYS B 1 198 ? 16.266 -21.656 5.012 1 96.88 198 CYS B C 1
ATOM 7395 O O . CYS B 1 198 ? 16.031 -22.875 4.934 1 96.88 198 CYS B O 1
ATOM 7397 N N . ALA B 1 199 ? 15.328 -20.812 5.355 1 97.12 199 ALA B N 1
ATOM 7398 C CA . ALA B 1 199 ? 13.953 -21.25 5.547 1 97.12 199 ALA B CA 1
ATOM 7399 C C . ALA B 1 199 ? 13.391 -21.875 4.27 1 97.12 199 ALA B C 1
ATOM 7401 O O . ALA B 1 199 ? 12.781 -22.953 4.312 1 97.12 199 ALA B O 1
ATOM 7402 N N . LEU B 1 200 ? 13.625 -21.297 3.184 1 96.56 200 LEU B N 1
ATOM 7403 C CA . LEU B 1 200 ? 13.172 -21.828 1.905 1 96.56 200 LEU B CA 1
ATOM 7404 C C . LEU B 1 200 ? 13.883 -23.125 1.575 1 96.56 200 LEU B C 1
ATOM 7406 O O . LEU B 1 200 ? 13.258 -24.078 1.111 1 96.56 200 LEU B O 1
ATOM 7410 N N . GLY B 1 201 ? 15.203 -23.125 1.861 1 95.19 201 GLY B N 1
ATOM 7411 C CA . GLY B 1 201 ? 15.961 -24.344 1.645 1 95.19 201 GLY B CA 1
ATOM 7412 C C . GLY B 1 201 ? 15.469 -25.516 2.477 1 95.19 201 GLY B C 1
ATOM 7413 O O . GLY B 1 201 ? 15.344 -26.641 1.976 1 95.19 201 GLY B O 1
ATOM 7414 N N . ALA B 1 202 ? 15.156 -25.219 3.678 1 94 202 ALA B N 1
ATOM 7415 C CA . ALA B 1 202 ? 14.672 -26.25 4.586 1 94 202 ALA B CA 1
ATOM 7416 C C . ALA B 1 202 ? 13.352 -26.844 4.102 1 94 202 ALA B C 1
ATOM 7418 O O . ALA B 1 202 ? 13.117 -28.047 4.223 1 94 202 ALA B O 1
ATOM 7419 N N . ARG B 1 203 ? 12.523 -26.062 3.605 1 91.38 203 ARG B N 1
ATOM 7420 C CA . ARG B 1 203 ? 11.242 -26.516 3.08 1 91.38 203 ARG B CA 1
ATOM 7421 C C . ARG B 1 203 ? 11.438 -27.5 1.923 1 91.38 203 ARG B C 1
ATOM 7423 O O . ARG B 1 203 ? 10.766 -28.531 1.856 1 91.38 203 ARG B O 1
ATOM 7430 N N . HIS B 1 204 ? 12.359 -27.125 1.01 1 89.81 204 HIS B N 1
ATOM 7431 C CA . HIS B 1 204 ? 12.617 -28 -0.128 1 89.81 204 HIS B CA 1
ATOM 7432 C C . HIS B 1 204 ? 13.156 -29.359 0.326 1 89.81 204 HIS B C 1
ATOM 7434 O O . HIS B 1 204 ? 12.75 -30.406 -0.188 1 89.81 204 HIS B O 1
ATOM 7440 N N . ILE B 1 205 ? 14.039 -29.297 1.265 1 89 205 ILE B N 1
ATOM 7441 C CA . ILE B 1 205 ? 14.625 -30.531 1.775 1 89 205 ILE B CA 1
ATOM 7442 C C . ILE B 1 205 ? 13.539 -31.391 2.424 1 89 205 ILE B C 1
ATOM 7444 O O . ILE B 1 205 ? 13.5 -32.594 2.225 1 89 205 ILE B O 1
ATOM 7448 N N . TYR B 1 206 ? 12.711 -30.766 3.145 1 87.19 206 TYR B N 1
ATOM 7449 C CA . TYR B 1 206 ? 11.609 -31.453 3.809 1 87.19 206 TYR B CA 1
ATOM 7450 C C . TYR B 1 206 ? 10.688 -32.125 2.793 1 87.19 206 TYR B C 1
ATOM 7452 O O . TYR B 1 206 ? 10.305 -33.281 2.955 1 87.19 206 TYR B O 1
ATOM 7460 N N . PHE B 1 207 ? 10.352 -31.469 1.774 1 83.94 207 PHE B N 1
ATOM 7461 C CA . PHE B 1 207 ? 9.406 -32 0.797 1 83.94 207 PHE B CA 1
ATOM 7462 C C . PHE B 1 207 ? 10.047 -33.094 -0.046 1 83.94 207 PHE B C 1
ATOM 7464 O O . PHE B 1 207 ? 9.383 -34.031 -0.453 1 83.94 207 PHE B O 1
ATOM 7471 N N . ASP B 1 208 ? 11.281 -32.906 -0.287 1 83.06 208 ASP B N 1
ATOM 7472 C CA . ASP B 1 208 ? 11.992 -34 -0.954 1 83.06 208 ASP B CA 1
ATOM 7473 C C . ASP B 1 208 ? 11.969 -35.281 -0.111 1 83.06 208 ASP B C 1
ATOM 7475 O O . ASP B 1 208 ? 11.812 -36.375 -0.644 1 83.06 208 ASP B O 1
ATOM 7479 N N . ALA B 1 209 ? 12.078 -35.031 1.164 1 81.19 209 ALA B N 1
ATOM 7480 C CA . ALA B 1 209 ? 12.031 -36.188 2.078 1 81.19 209 ALA B CA 1
ATOM 7481 C C . ALA B 1 209 ? 10.648 -36.812 2.105 1 81.19 209 ALA B C 1
ATOM 7483 O O . ALA B 1 209 ? 10.516 -38.031 2.158 1 81.19 209 ALA B O 1
ATOM 7484 N N . THR B 1 210 ? 9.656 -36.062 2.094 1 78.81 210 THR B N 1
ATOM 7485 C CA . THR B 1 210 ? 8.281 -36.531 2.121 1 78.81 210 THR B CA 1
ATOM 7486 C C . THR B 1 210 ? 7.977 -37.375 0.873 1 78.81 210 THR B C 1
ATOM 7488 O O . THR B 1 210 ? 7.223 -38.344 0.933 1 78.81 210 THR B O 1
ATOM 7491 N N . LEU B 1 211 ? 8.539 -36.969 -0.21 1 75.81 211 LEU B N 1
ATOM 7492 C CA . LEU B 1 211 ? 8.289 -37.656 -1.47 1 75.81 211 LEU B CA 1
ATOM 7493 C C . LEU B 1 211 ? 9.086 -38.969 -1.537 1 75.81 211 LEU B C 1
ATOM 7495 O O . LEU B 1 211 ? 8.633 -39.938 -2.141 1 75.81 211 LEU B O 1
ATOM 7499 N N . ALA B 1 212 ? 10.219 -38.906 -0.946 1 75.19 212 ALA B N 1
ATOM 7500 C CA . ALA B 1 212 ? 11.125 -40.031 -1.057 1 75.19 212 ALA B CA 1
ATOM 7501 C C . ALA B 1 212 ? 10.773 -41.125 -0.045 1 75.19 212 ALA B C 1
ATOM 7503 O O . ALA B 1 212 ? 11.023 -42.312 -0.283 1 75.19 212 ALA B O 1
ATOM 7504 N N . LEU B 1 213 ? 10.164 -40.656 1.07 1 74.75 213 LEU B N 1
ATOM 7505 C CA . LEU B 1 213 ? 9.93 -41.594 2.152 1 74.75 213 LEU B CA 1
ATOM 7506 C C . LEU B 1 213 ? 8.516 -42.156 2.07 1 74.75 213 LEU B C 1
ATOM 7508 O O . LEU B 1 213 ? 7.613 -41.531 1.521 1 74.75 213 LEU B O 1
ATOM 7512 N N . ASP B 1 214 ? 8.445 -43.438 2.371 1 72.12 214 ASP B N 1
ATOM 7513 C CA . ASP B 1 214 ? 7.145 -44.094 2.391 1 72.12 214 ASP B CA 1
ATOM 7514 C C . ASP B 1 214 ? 6.852 -44.688 3.762 1 72.12 214 ASP B C 1
ATOM 7516 O O . ASP B 1 214 ? 7.758 -44.844 4.578 1 72.12 214 ASP B O 1
ATOM 7520 N N . GLY B 1 215 ? 5.566 -44.906 4.055 1 67.69 215 GLY B N 1
ATOM 7521 C CA . GLY B 1 215 ? 5.102 -45.656 5.207 1 67.69 215 GLY B CA 1
ATOM 7522 C C . GLY B 1 215 ? 5.457 -45.031 6.531 1 67.69 215 GLY B C 1
ATOM 7523 O O . GLY B 1 215 ? 5.184 -43.844 6.742 1 67.69 215 GLY B O 1
ATOM 7524 N N . PRO B 1 216 ? 6.059 -45.812 7.352 1 69.94 216 PRO B N 1
ATOM 7525 C CA . PRO B 1 216 ? 6.363 -45.375 8.719 1 69.94 216 PRO B CA 1
ATOM 7526 C C . PRO B 1 216 ? 7.422 -44.281 8.781 1 69.94 216 PRO B C 1
ATOM 7528 O O . PRO B 1 216 ? 7.398 -43.438 9.688 1 69.94 216 PRO B O 1
ATOM 7531 N N . ASP B 1 217 ? 8.312 -44.312 7.801 1 73.62 217 ASP B N 1
ATOM 7532 C CA . ASP B 1 217 ? 9.352 -43.281 7.789 1 73.62 217 ASP B CA 1
ATOM 7533 C C . ASP B 1 217 ? 8.773 -41.906 7.484 1 73.62 217 ASP B C 1
ATOM 7535 O O . ASP B 1 217 ? 9.227 -40.906 8.039 1 73.62 217 ASP B O 1
ATOM 7539 N N . ARG B 1 218 ? 7.832 -41.875 6.707 1 77 218 ARG B N 1
ATOM 7540 C CA . ARG B 1 218 ? 7.164 -40.625 6.387 1 77 218 ARG B CA 1
ATOM 7541 C C . ARG B 1 218 ? 6.387 -40.094 7.586 1 77 218 ARG B C 1
ATOM 7543 O O . ARG B 1 218 ? 6.367 -38.906 7.832 1 77 218 ARG B O 1
ATOM 7550 N N . ASP B 1 219 ? 5.871 -41 8.328 1 72.94 219 ASP B N 1
ATOM 7551 C CA . ASP B 1 219 ? 5.07 -40.625 9.484 1 72.94 219 ASP B CA 1
ATOM 7552 C C . ASP B 1 219 ? 5.949 -40.062 10.609 1 72.94 219 ASP B C 1
ATOM 7554 O O . ASP B 1 219 ? 5.465 -39.375 11.5 1 72.94 219 ASP B O 1
ATOM 7558 N N . SER B 1 220 ? 7.219 -40.406 10.477 1 73.69 220 SER B N 1
ATOM 7559 C CA . SER B 1 220 ? 8.148 -39.938 11.508 1 73.69 220 SER B CA 1
ATOM 7560 C C . SER B 1 220 ? 8.586 -38.5 11.266 1 73.69 220 SER B C 1
ATOM 7562 O O . SER B 1 220 ? 9.195 -37.875 12.133 1 73.69 220 SER B O 1
ATOM 7564 N N . LEU B 1 221 ? 8.211 -38 10.141 1 77.75 221 LEU B N 1
ATOM 7565 C CA . LEU B 1 221 ? 8.555 -36.625 9.844 1 77.75 221 LEU B CA 1
ATOM 7566 C C . LEU B 1 221 ? 7.762 -35.656 10.727 1 77.75 221 LEU B C 1
ATOM 7568 O O . LEU B 1 221 ? 6.633 -35.938 11.117 1 77.75 221 LEU B O 1
ATOM 7572 N N . PRO B 1 222 ? 8.484 -34.562 11.094 1 76.75 222 PRO B N 1
ATOM 7573 C CA . PRO B 1 222 ? 7.75 -33.562 11.898 1 76.75 222 PRO B CA 1
ATOM 7574 C C . PRO B 1 222 ? 6.516 -33.031 11.18 1 76.75 222 PRO B C 1
ATOM 7576 O O . PRO B 1 222 ? 6.508 -32.906 9.953 1 76.75 222 PRO B O 1
ATOM 7579 N N . SER B 1 223 ? 5.535 -32.719 11.992 1 73.06 223 SER B N 1
ATOM 7580 C CA . SER B 1 223 ? 4.293 -32.188 11.445 1 73.06 223 SER B CA 1
ATOM 7581 C C . SER B 1 223 ? 4.449 -30.719 11.055 1 73.06 223 SER B C 1
ATOM 7583 O O . SER B 1 223 ? 3.725 -30.219 10.195 1 73.06 223 SER B O 1
ATOM 7585 N N . ILE B 1 224 ? 5.465 -30.125 11.703 1 76.5 224 ILE B N 1
ATOM 7586 C CA . ILE B 1 224 ? 5.699 -28.703 11.414 1 76.5 224 ILE B CA 1
ATOM 7587 C C . ILE B 1 224 ? 6.715 -28.578 10.281 1 76.5 224 ILE B C 1
ATOM 7589 O O . ILE B 1 224 ? 7.75 -29.25 10.281 1 76.5 224 ILE B O 1
ATOM 7593 N N . VAL B 1 225 ? 6.383 -27.859 9.242 1 80.44 225 VAL B N 1
ATOM 7594 C CA . VAL B 1 225 ? 7.324 -27.625 8.156 1 80.44 225 VAL B CA 1
ATOM 7595 C C . VAL B 1 225 ? 8.516 -26.828 8.672 1 80.44 225 VAL B C 1
ATOM 7597 O O . VAL B 1 225 ? 8.352 -25.75 9.242 1 80.44 225 VAL B O 1
ATOM 7600 N N . PRO B 1 226 ? 9.609 -27.422 8.5 1 86.94 226 PRO B N 1
ATOM 7601 C CA . PRO B 1 226 ? 10.812 -26.75 8.992 1 86.94 226 PRO B CA 1
ATOM 7602 C C . PRO B 1 226 ? 11 -25.359 8.367 1 86.94 226 PRO B C 1
ATOM 7604 O O . PRO B 1 226 ? 10.492 -25.094 7.273 1 86.94 226 PRO B O 1
ATOM 7607 N N . GLY B 1 227 ? 11.75 -24.469 9.07 1 92.5 227 GLY B N 1
ATOM 7608 C CA . GLY B 1 227 ? 12.094 -23.141 8.57 1 92.5 227 GLY B CA 1
ATOM 7609 C C . GLY B 1 227 ? 11.172 -22.047 9.086 1 92.5 227 GLY B C 1
ATOM 7610 O O . GLY B 1 227 ? 11.477 -20.859 8.961 1 92.5 227 GLY B O 1
ATOM 7611 N N . GLN B 1 228 ? 10.062 -22.422 9.703 1 91.75 228 GLN B N 1
ATOM 7612 C CA . GLN B 1 228 ? 9.078 -21.438 10.148 1 91.75 228 GLN B CA 1
ATOM 7613 C C . GLN B 1 228 ? 9.672 -20.484 11.18 1 91.75 228 GLN B C 1
ATOM 7615 O O . GLN B 1 228 ? 9.469 -19.281 11.109 1 91.75 228 GLN B O 1
ATOM 7620 N N . ALA B 1 229 ? 10.398 -21.047 12.078 1 93.44 229 ALA B N 1
ATOM 7621 C CA . ALA B 1 229 ? 11.008 -20.234 13.125 1 93.44 229 ALA B CA 1
ATOM 7622 C C . ALA B 1 229 ? 12.031 -19.25 12.539 1 93.44 229 ALA B C 1
ATOM 7624 O O . ALA B 1 229 ? 12.156 -18.125 13.008 1 93.44 229 ALA B O 1
ATOM 7625 N N . TRP B 1 230 ? 12.766 -19.719 11.578 1 96.62 230 TRP B N 1
ATOM 7626 C CA . TRP B 1 230 ? 13.758 -18.875 10.922 1 96.62 230 TRP B CA 1
ATOM 7627 C C . TRP B 1 230 ? 13.078 -17.734 10.156 1 96.62 230 TRP B C 1
ATOM 7629 O O . TRP B 1 230 ? 13.531 -16.594 10.203 1 96.62 230 TRP B O 1
ATOM 7639 N N . ALA B 1 231 ? 11.984 -18.062 9.477 1 96.38 231 ALA B N 1
ATOM 7640 C CA . ALA B 1 231 ? 11.234 -17.047 8.75 1 96.38 231 ALA B CA 1
ATOM 7641 C C . ALA B 1 231 ? 10.656 -16 9.703 1 96.38 231 ALA B C 1
ATOM 7643 O O . ALA B 1 231 ? 10.664 -14.805 9.398 1 96.38 231 ALA B O 1
ATOM 7644 N N . GLU B 1 232 ? 10.195 -16.438 10.828 1 93.94 232 GLU B N 1
ATOM 7645 C CA . GLU B 1 232 ? 9.617 -15.523 11.82 1 93.94 232 GLU B CA 1
ATOM 7646 C C . GLU B 1 232 ? 10.688 -14.602 12.398 1 93.94 232 GLU B C 1
ATOM 7648 O O . GLU B 1 232 ? 10.438 -13.414 12.609 1 93.94 232 GLU B O 1
ATOM 7653 N N . ARG B 1 233 ? 11.766 -15.164 12.625 1 94.31 233 ARG B N 1
ATOM 7654 C CA . ARG B 1 233 ? 12.859 -14.359 13.156 1 94.31 233 ARG B CA 1
ATOM 7655 C C . ARG B 1 233 ? 13.289 -13.297 12.148 1 94.31 233 ARG B C 1
ATOM 7657 O O . ARG B 1 233 ? 13.508 -12.141 12.508 1 94.31 233 ARG B O 1
ATOM 7664 N N . ALA B 1 234 ? 13.492 -13.711 10.93 1 96.69 234 ALA B N 1
ATOM 7665 C CA . ALA B 1 234 ? 13.852 -12.766 9.875 1 96.69 234 ALA B CA 1
ATOM 7666 C C . ALA B 1 234 ? 12.812 -11.656 9.758 1 96.69 234 ALA B C 1
ATOM 7668 O O . ALA B 1 234 ? 13.156 -10.477 9.617 1 96.69 234 ALA B O 1
ATOM 7669 N N . ARG B 1 235 ? 11.555 -11.977 9.852 1 95.44 235 ARG B N 1
ATOM 7670 C CA . ARG B 1 235 ? 10.461 -11.016 9.742 1 95.44 235 ARG B CA 1
ATOM 7671 C C . ARG B 1 235 ? 10.5 -10.008 10.883 1 95.44 235 ARG B C 1
ATOM 7673 O O . ARG B 1 235 ? 10.344 -8.805 10.656 1 95.44 235 ARG B O 1
ATOM 7680 N N . LYS B 1 236 ? 10.688 -10.523 12.023 1 91.69 236 LYS B N 1
ATOM 7681 C CA . LYS B 1 236 ? 10.742 -9.656 13.195 1 91.69 236 LYS B CA 1
ATOM 7682 C C . LYS B 1 236 ? 11.883 -8.641 13.07 1 91.69 236 LYS B C 1
ATOM 7684 O O . LYS B 1 236 ? 11.711 -7.469 13.406 1 91.69 236 LYS B O 1
ATOM 7689 N N . GLU B 1 237 ? 12.93 -9.102 12.555 1 92.62 237 GLU B N 1
ATOM 7690 C CA . GLU B 1 237 ? 14.086 -8.227 12.422 1 92.62 237 GLU B CA 1
ATOM 7691 C C . GLU B 1 237 ? 13.836 -7.145 11.375 1 92.62 237 GLU B C 1
ATOM 7693 O O . GLU B 1 237 ? 14.164 -5.977 11.586 1 92.62 237 GLU B O 1
ATOM 7698 N N . ILE B 1 238 ? 13.312 -7.496 10.305 1 93.69 238 ILE B N 1
ATOM 7699 C CA . ILE B 1 238 ? 13.039 -6.555 9.219 1 93.69 238 ILE B CA 1
ATOM 7700 C C . ILE B 1 238 ? 12.016 -5.523 9.688 1 93.69 238 ILE B C 1
ATOM 7702 O O . ILE B 1 238 ? 12.164 -4.328 9.422 1 93.69 238 ILE B O 1
ATOM 7706 N N . LEU B 1 239 ? 11 -5.965 10.375 1 89.69 239 LEU B N 1
ATOM 7707 C CA . LEU B 1 239 ? 9.93 -5.07 10.805 1 89.69 239 LEU B CA 1
ATOM 7708 C C . LEU B 1 239 ? 10.406 -4.145 11.914 1 89.69 239 LEU B C 1
ATOM 7710 O O . LEU B 1 239 ? 9.898 -3.033 12.07 1 89.69 239 LEU B O 1
ATOM 7714 N N . GLY B 1 240 ? 11.359 -4.648 12.594 1 87.88 240 GLY B N 1
ATOM 7715 C CA . GLY B 1 240 ? 11.953 -3.803 13.617 1 87.88 240 GLY B CA 1
ATOM 7716 C C . GLY B 1 240 ? 12.688 -2.605 13.055 1 87.88 240 GLY B C 1
ATOM 7717 O O . GLY B 1 240 ? 12.812 -1.572 13.711 1 87.88 240 GLY B O 1
ATOM 7718 N N . GLU B 1 241 ? 13.062 -2.721 11.781 1 88.5 241 GLU B N 1
ATOM 7719 C CA . GLU B 1 241 ? 13.812 -1.656 11.133 1 88.5 241 GLU B CA 1
ATOM 7720 C C . GLU B 1 241 ? 13 -1.01 10.008 1 88.5 241 GLU B C 1
ATOM 7722 O O . GLU B 1 241 ? 13.57 -0.464 9.062 1 88.5 241 GLU B O 1
ATOM 7727 N N . MET B 1 242 ? 11.805 -1.053 10.164 1 89 242 MET B N 1
ATOM 7728 C CA . MET B 1 242 ? 10.945 -0.581 9.086 1 89 242 MET B CA 1
ATOM 7729 C C . MET B 1 242 ? 11.102 0.922 8.875 1 89 242 MET B C 1
ATOM 7731 O O . MET B 1 242 ? 10.805 1.44 7.801 1 89 242 MET B O 1
ATOM 7735 N N . HIS B 1 243 ? 11.555 1.641 9.883 1 88.25 243 HIS B N 1
ATOM 7736 C CA . HIS B 1 243 ? 11.742 3.084 9.789 1 88.25 243 HIS B CA 1
ATOM 7737 C C . HIS B 1 243 ? 12.953 3.426 8.922 1 88.25 243 HIS B C 1
ATOM 7739 O O . HIS B 1 243 ? 13.094 4.566 8.469 1 88.25 243 HIS B O 1
ATOM 7745 N N . ALA B 1 244 ? 13.797 2.396 8.719 1 92.06 244 ALA B N 1
ATOM 7746 C CA . ALA B 1 244 ? 15 2.586 7.906 1 92.06 244 ALA B CA 1
ATOM 7747 C C . ALA B 1 244 ? 15.258 1.372 7.016 1 92.06 244 ALA B C 1
ATOM 7749 O O . ALA B 1 244 ? 16.266 0.675 7.188 1 92.06 244 ALA B O 1
ATOM 7750 N N . PRO B 1 245 ? 14.375 1.271 6.059 1 94.44 245 PRO B N 1
ATOM 7751 C CA . PRO B 1 245 ? 14.531 0.095 5.199 1 94.44 245 PRO B CA 1
ATOM 7752 C C . PRO B 1 245 ? 15.812 0.14 4.363 1 94.44 245 PRO B C 1
ATOM 7754 O O . PRO B 1 245 ? 16.234 1.217 3.943 1 94.44 245 PRO B O 1
ATOM 7757 N N . THR B 1 246 ? 16.422 -1.006 4.188 1 94.19 246 THR B N 1
ATOM 7758 C CA . THR B 1 246 ? 17.625 -1.161 3.365 1 94.19 246 THR B CA 1
ATOM 7759 C C . THR B 1 246 ? 17.359 -2.129 2.213 1 94.19 246 THR B C 1
ATOM 7761 O O . THR B 1 246 ? 16.328 -2.793 2.172 1 94.19 246 THR B O 1
ATOM 7764 N N . VAL B 1 247 ? 18.25 -2.197 1.301 1 95.19 247 VAL B N 1
ATOM 7765 C CA . VAL B 1 247 ? 18.156 -3.113 0.17 1 95.19 247 VAL B CA 1
ATOM 7766 C C . VAL B 1 247 ? 18.172 -4.555 0.67 1 95.19 247 VAL B C 1
ATOM 7768 O O . VAL B 1 247 ? 17.469 -5.414 0.147 1 95.19 247 VAL B O 1
ATOM 7771 N N . GLN B 1 248 ? 18.953 -4.824 1.681 1 95.19 248 GLN B N 1
ATOM 7772 C CA . GLN B 1 248 ? 19.031 -6.156 2.266 1 95.19 248 GLN B CA 1
ATOM 7773 C C . GLN B 1 248 ? 17.703 -6.574 2.879 1 95.19 248 GLN B C 1
ATOM 7775 O O . GLN B 1 248 ? 17.297 -7.73 2.758 1 95.19 248 GLN B O 1
ATOM 7780 N N . ASN B 1 249 ? 17.062 -5.586 3.494 1 95.94 249 ASN B N 1
ATOM 7781 C CA . ASN B 1 249 ? 15.734 -5.848 4.035 1 95.94 249 ASN B CA 1
ATOM 7782 C C . ASN B 1 249 ? 14.742 -6.215 2.936 1 95.94 249 ASN B C 1
ATOM 7784 O O . ASN B 1 249 ? 13.875 -7.066 3.133 1 95.94 249 ASN B O 1
ATOM 7788 N N . LEU B 1 250 ? 14.922 -5.551 1.864 1 97.81 250 LEU B N 1
ATOM 7789 C CA . LEU B 1 250 ? 14.031 -5.812 0.737 1 97.81 250 LEU B CA 1
ATOM 7790 C C . LEU B 1 250 ? 14.258 -7.219 0.185 1 97.81 250 LEU B C 1
ATOM 7792 O O . LEU B 1 250 ? 13.297 -7.918 -0.145 1 97.81 250 LEU B O 1
ATOM 7796 N N . MET B 1 251 ? 15.523 -7.625 0.092 1 97.94 251 MET B N 1
ATOM 7797 C CA . MET B 1 251 ? 15.844 -8.977 -0.365 1 97.94 251 MET B CA 1
ATOM 7798 C C . MET B 1 251 ? 15.203 -10.023 0.54 1 97.94 251 MET B C 1
ATOM 7800 O O . MET B 1 251 ? 14.523 -10.93 0.061 1 97.94 251 MET B O 1
ATOM 7804 N N . ALA B 1 252 ? 15.445 -9.805 1.781 1 98.19 252 ALA B N 1
ATOM 7805 C CA . ALA B 1 252 ? 14.891 -10.742 2.756 1 98.19 252 ALA B CA 1
ATOM 7806 C C . ALA B 1 252 ? 13.367 -10.719 2.732 1 98.19 252 ALA B C 1
ATOM 7808 O O . ALA B 1 252 ? 12.727 -11.773 2.809 1 98.19 252 ALA B O 1
ATOM 7809 N N . GLY B 1 253 ? 12.828 -9.516 2.646 1 98.12 253 GLY B N 1
ATOM 7810 C CA . GLY B 1 253 ? 11.383 -9.375 2.6 1 98.12 253 GLY B CA 1
ATOM 7811 C C . GLY B 1 253 ? 10.75 -10.094 1.42 1 98.12 253 GLY B C 1
ATOM 7812 O O . GLY B 1 253 ? 9.711 -10.742 1.563 1 98.12 253 GLY B O 1
ATOM 7813 N N . ALA B 1 254 ? 11.312 -9.992 0.286 1 98.38 254 ALA B N 1
ATOM 7814 C CA . ALA B 1 254 ? 10.805 -10.664 -0.906 1 98.38 254 ALA B CA 1
ATOM 7815 C C . ALA B 1 254 ? 10.812 -12.18 -0.729 1 98.38 254 ALA B C 1
ATOM 7817 O O . ALA B 1 254 ? 9.852 -12.867 -1.094 1 98.38 254 ALA B O 1
ATOM 7818 N N . LEU B 1 255 ? 11.906 -12.633 -0.167 1 98.5 255 LEU B N 1
ATOM 7819 C CA . LEU B 1 255 ? 12.008 -14.07 0.054 1 98.5 255 LEU B CA 1
ATOM 7820 C C . LEU B 1 255 ? 11.008 -14.531 1.109 1 98.5 255 LEU B C 1
ATOM 7822 O O . LEU B 1 255 ? 10.477 -15.641 1.028 1 98.5 255 LEU B O 1
ATOM 7826 N N . LEU B 1 256 ? 10.773 -13.688 2.07 1 97.94 256 LEU B N 1
ATOM 7827 C CA . LEU B 1 256 ? 9.789 -14.023 3.096 1 97.94 256 LEU B CA 1
ATOM 7828 C C . LEU B 1 256 ? 8.383 -14.07 2.506 1 97.94 256 LEU B C 1
ATOM 7830 O O . LEU B 1 256 ? 7.551 -14.867 2.938 1 97.94 256 LEU B O 1
ATOM 7834 N N . CYS B 1 257 ? 8.117 -13.211 1.57 1 97.75 257 CYS B N 1
ATOM 7835 C CA . CYS B 1 257 ? 6.84 -13.297 0.869 1 97.75 257 CYS B CA 1
ATOM 7836 C C . CYS B 1 257 ? 6.699 -14.625 0.142 1 97.75 257 CYS B C 1
ATOM 7838 O O . CYS B 1 257 ? 5.648 -15.266 0.201 1 97.75 257 CYS B O 1
ATOM 7840 N N . GLU B 1 258 ? 7.762 -15.031 -0.488 1 96.62 258 GLU B N 1
ATOM 7841 C CA . GLU B 1 258 ? 7.758 -16.328 -1.161 1 96.62 258 GLU B CA 1
ATOM 7842 C C . GLU B 1 258 ? 7.527 -17.469 -0.169 1 96.62 258 GLU B C 1
ATOM 7844 O O . GLU B 1 258 ? 6.75 -18.391 -0.437 1 96.62 258 GLU B O 1
ATOM 7849 N N . TYR B 1 259 ? 8.195 -17.359 0.875 1 95.81 259 TYR B N 1
ATOM 7850 C CA . TYR B 1 259 ? 8.016 -18.359 1.915 1 95.81 259 TYR B CA 1
ATOM 7851 C C . TYR B 1 259 ? 6.59 -18.359 2.447 1 95.81 259 TYR B C 1
ATOM 7853 O O . TYR B 1 259 ? 5.973 -19.406 2.605 1 95.81 259 TYR B O 1
ATOM 7861 N N . GLY B 1 260 ? 6.078 -17.188 2.744 1 94.19 260 GLY B N 1
ATOM 7862 C CA . GLY B 1 260 ? 4.738 -17.047 3.293 1 94.19 260 GLY B CA 1
ATOM 7863 C C . GLY B 1 260 ? 3.658 -17.594 2.379 1 94.19 260 GLY B C 1
ATOM 7864 O O . GLY B 1 260 ? 2.695 -18.203 2.844 1 94.19 260 GLY B O 1
ATOM 7865 N N . LEU B 1 261 ? 3.801 -17.406 1.135 1 93.75 261 LEU B N 1
ATOM 7866 C CA . LEU B 1 261 ? 2.83 -17.938 0.182 1 93.75 261 LEU B CA 1
ATOM 7867 C C . LEU B 1 261 ? 2.818 -19.453 0.199 1 93.75 261 LEU B C 1
ATOM 7869 O O . LEU B 1 261 ? 1.759 -20.078 0.084 1 93.75 261 LEU B O 1
ATOM 7873 N N . ARG B 1 262 ? 3.977 -19.969 0.332 1 91.5 262 ARG B N 1
ATOM 7874 C CA . ARG B 1 262 ? 4.102 -21.438 0.339 1 91.5 262 ARG B CA 1
ATOM 7875 C C . ARG B 1 262 ? 3.551 -22.016 1.634 1 91.5 262 ARG B C 1
ATOM 7877 O O . ARG B 1 262 ? 3.104 -23.172 1.657 1 91.5 262 ARG B O 1
ATOM 7884 N N . GLU B 1 263 ? 3.539 -21.219 2.678 1 89.5 263 GLU B N 1
ATOM 7885 C CA . GLU B 1 263 ? 3.047 -21.688 3.975 1 89.5 263 GLU B CA 1
ATOM 7886 C C . GLU B 1 263 ? 1.628 -21.188 4.234 1 89.5 263 GLU B C 1
ATOM 7888 O O . GLU B 1 263 ? 1.179 -21.141 5.379 1 89.5 263 GLU B O 1
ATOM 7893 N N . ASP B 1 264 ? 0.973 -20.703 3.275 1 88.5 264 ASP B N 1
ATOM 7894 C CA . ASP B 1 264 ? -0.422 -20.266 3.316 1 88.5 264 ASP B CA 1
ATOM 7895 C C . ASP B 1 264 ? -0.602 -19.078 4.246 1 88.5 264 ASP B C 1
ATOM 7897 O O . ASP B 1 264 ? -1.545 -19.031 5.039 1 88.5 264 ASP B O 1
ATOM 7901 N N . GLN B 1 265 ? 0.353 -18.25 4.27 1 92.75 265 GLN B N 1
ATOM 7902 C CA . GLN B 1 265 ? 0.253 -17 5.016 1 92.75 265 GLN B CA 1
ATOM 7903 C C . GLN B 1 265 ? -0.116 -15.836 4.098 1 92.75 265 GLN B C 1
ATOM 7905 O O . GLN B 1 265 ? 0.615 -14.844 4.016 1 92.75 265 GLN B O 1
ATOM 7910 N N . HIS B 1 266 ? -1.254 -15.953 3.572 1 95.31 266 HIS B N 1
ATOM 7911 C CA . HIS B 1 266 ? -1.659 -15.055 2.498 1 95.31 266 HIS B CA 1
ATOM 7912 C C . HIS B 1 266 ? -1.945 -13.656 3.031 1 95.31 266 HIS B C 1
ATOM 7914 O O . HIS B 1 266 ? -1.582 -12.656 2.402 1 95.31 266 HIS B O 1
ATOM 7920 N N . ALA B 1 267 ? -2.572 -13.539 4.211 1 96.25 267 ALA B N 1
ATOM 7921 C CA . ALA B 1 267 ? -2.848 -12.227 4.789 1 96.25 267 ALA B CA 1
ATOM 7922 C C . ALA B 1 267 ? -1.554 -11.484 5.105 1 96.25 267 ALA B C 1
ATOM 7924 O O . ALA B 1 267 ? -1.423 -10.297 4.805 1 96.25 267 ALA B O 1
ATOM 7925 N N . LEU B 1 268 ? -0.651 -12.188 5.648 1 96.38 268 LEU B N 1
ATOM 7926 C CA . LEU B 1 268 ? 0.644 -11.609 5.988 1 96.38 268 LEU B CA 1
ATOM 7927 C C . LEU B 1 268 ? 1.367 -11.125 4.738 1 96.38 268 LEU B C 1
ATOM 7929 O O . LEU B 1 268 ? 1.905 -10.016 4.719 1 96.38 268 LEU B O 1
ATOM 7933 N N . VAL B 1 269 ? 1.405 -11.977 3.746 1 97.44 269 VAL B N 1
ATOM 7934 C CA . VAL B 1 269 ? 2.109 -11.648 2.512 1 97.44 269 VAL B CA 1
ATOM 7935 C C . VAL B 1 269 ? 1.47 -10.422 1.864 1 97.44 269 VAL B C 1
ATOM 7937 O O . VAL B 1 269 ? 2.17 -9.547 1.349 1 97.44 269 VAL B O 1
ATOM 7940 N N . PHE B 1 270 ? 0.142 -10.375 1.896 1 97.38 270 PHE B N 1
ATOM 7941 C CA . PHE B 1 270 ? -0.585 -9.242 1.335 1 97.38 270 PHE B CA 1
ATOM 7942 C C . PHE B 1 270 ? -0.129 -7.934 1.974 1 97.38 270 PHE B C 1
ATOM 7944 O O . PHE B 1 270 ? 0.053 -6.93 1.282 1 97.38 270 PHE B O 1
ATOM 7951 N N . ILE B 1 271 ? 0.138 -7.922 3.223 1 96.94 271 ILE B N 1
ATOM 7952 C CA . ILE B 1 271 ? 0.575 -6.742 3.967 1 96.94 271 ILE B CA 1
ATOM 7953 C C . ILE B 1 271 ? 2.057 -6.484 3.699 1 96.94 271 ILE B C 1
ATOM 7955 O O . ILE B 1 271 ? 2.459 -5.348 3.457 1 96.94 271 ILE B O 1
ATOM 7959 N N . MET B 1 272 ? 2.857 -7.477 3.678 1 97.12 272 MET B N 1
ATOM 7960 C CA . MET B 1 272 ? 4.301 -7.352 3.492 1 97.12 272 MET B CA 1
ATOM 7961 C C . MET B 1 272 ? 4.621 -6.762 2.123 1 97.12 272 MET B C 1
ATOM 7963 O O . MET B 1 272 ? 5.586 -6.008 1.978 1 97.12 272 MET B O 1
ATOM 7967 N N . LEU B 1 273 ? 3.828 -7.113 1.208 1 97.69 273 LEU B N 1
ATOM 7968 C CA . LEU B 1 273 ? 4.055 -6.594 -0.136 1 97.69 273 LEU B CA 1
ATOM 7969 C C . LEU B 1 273 ? 3.885 -5.078 -0.169 1 97.69 273 LEU B C 1
ATOM 7971 O O . LEU B 1 273 ? 4.609 -4.383 -0.884 1 97.69 273 LEU B O 1
ATOM 7975 N N . ALA B 1 274 ? 2.949 -4.621 0.564 1 96.25 274 ALA B N 1
ATOM 7976 C CA . ALA B 1 274 ? 2.768 -3.174 0.647 1 96.25 274 ALA B CA 1
ATOM 7977 C C . ALA B 1 274 ? 3.965 -2.508 1.319 1 96.25 274 ALA B C 1
ATOM 7979 O O . ALA B 1 274 ? 4.379 -1.416 0.922 1 96.25 274 ALA B O 1
ATOM 7980 N N . PHE B 1 275 ? 4.453 -3.133 2.324 1 95.75 275 PHE B N 1
ATOM 7981 C CA . PHE B 1 275 ? 5.672 -2.662 2.975 1 95.75 275 PHE B CA 1
ATOM 7982 C C . PHE B 1 275 ? 6.816 -2.57 1.974 1 95.75 275 PHE B C 1
ATOM 7984 O O . PHE B 1 275 ? 7.52 -1.56 1.921 1 95.75 275 PHE B O 1
ATOM 7991 N N . LEU B 1 276 ? 7.043 -3.605 1.256 1 97.69 276 LEU B N 1
ATOM 7992 C CA . LEU B 1 276 ? 8.133 -3.648 0.29 1 97.69 276 LEU B CA 1
ATOM 7993 C C . LEU B 1 276 ? 7.973 -2.559 -0.762 1 97.69 276 LEU B C 1
ATOM 7995 O O . LEU B 1 276 ? 8.945 -1.891 -1.124 1 97.69 276 LEU B O 1
ATOM 7999 N N . HIS B 1 277 ? 6.793 -2.357 -1.224 1 97.19 277 HIS B N 1
ATOM 8000 C CA . HIS B 1 277 ? 6.523 -1.338 -2.232 1 97.19 277 HIS B CA 1
ATOM 8001 C C . HIS B 1 277 ? 6.887 0.053 -1.72 1 97.19 277 HIS B C 1
ATOM 8003 O O . HIS B 1 277 ? 7.52 0.835 -2.432 1 97.19 277 HIS B O 1
ATOM 8009 N N . ARG B 1 278 ? 6.473 0.355 -0.497 1 97.06 278 ARG B N 1
ATOM 8010 C CA . ARG B 1 278 ? 6.742 1.67 0.075 1 97.06 278 ARG B CA 1
ATOM 8011 C C . ARG B 1 278 ? 8.234 1.865 0.327 1 97.06 278 ARG B C 1
ATOM 8013 O O . ARG B 1 278 ? 8.758 2.967 0.153 1 97.06 278 ARG B O 1
ATOM 8020 N N . ALA B 1 279 ? 8.891 0.828 0.771 1 96.94 279 ALA B N 1
ATOM 8021 C CA . ALA B 1 279 ? 10.336 0.902 0.963 1 96.94 279 ALA B CA 1
ATOM 8022 C C . ALA B 1 279 ? 11.055 1.171 -0.357 1 96.94 279 ALA B C 1
ATOM 8024 O O . ALA B 1 279 ? 12 1.961 -0.408 1 96.94 279 ALA B O 1
ATOM 8025 N N . ILE B 1 280 ? 10.594 0.515 -1.411 1 97.19 280 ILE B N 1
ATOM 8026 C CA . ILE B 1 280 ? 11.172 0.699 -2.738 1 97.19 280 ILE B CA 1
ATOM 8027 C C . ILE B 1 280 ? 11.008 2.154 -3.174 1 97.19 280 ILE B C 1
ATOM 8029 O O . ILE B 1 280 ? 11.938 2.75 -3.727 1 97.19 280 ILE B O 1
ATOM 8033 N N . ARG B 1 281 ? 9.852 2.742 -2.871 1 95.06 281 ARG B N 1
ATOM 8034 C CA . ARG B 1 281 ? 9.586 4.133 -3.219 1 95.06 281 ARG B CA 1
ATOM 8035 C C . ARG B 1 281 ? 10.492 5.078 -2.438 1 95.06 281 ARG B C 1
ATOM 8037 O O . ARG B 1 281 ? 11.047 6.023 -3 1 95.06 281 ARG B O 1
ATOM 8044 N N . LEU B 1 282 ? 10.633 4.766 -1.181 1 95.88 282 LEU B N 1
ATOM 8045 C CA . LEU B 1 282 ? 11.43 5.625 -0.312 1 95.88 282 LEU B CA 1
ATOM 8046 C C . LEU B 1 282 ? 12.898 5.598 -0.723 1 95.88 282 LEU B C 1
ATOM 8048 O O . LEU B 1 282 ? 13.586 6.617 -0.646 1 95.88 282 LEU B O 1
ATOM 8052 N N . LEU B 1 283 ? 13.32 4.441 -1.214 1 95.12 283 LEU B N 1
ATOM 8053 C CA . LEU B 1 283 ? 14.719 4.273 -1.606 1 95.12 283 LEU B CA 1
ATOM 8054 C C . LEU B 1 283 ? 14.922 4.668 -3.066 1 95.12 283 LEU B C 1
ATOM 8056 O O . LEU B 1 283 ? 16.047 4.605 -3.578 1 95.12 283 LEU B O 1
ATOM 8060 N N . SER B 1 284 ? 13.898 5.012 -3.791 1 93.56 284 SER B N 1
ATOM 8061 C CA . SER B 1 284 ? 13.898 5.441 -5.188 1 93.56 284 SER B CA 1
ATOM 8062 C C . SER B 1 284 ? 14.453 4.348 -6.098 1 93.56 284 SER B C 1
ATOM 8064 O O . SER B 1 284 ? 15.195 4.633 -7.039 1 93.56 284 SER B O 1
ATOM 8066 N N . LEU B 1 285 ? 14.039 3.146 -5.754 1 95.94 285 LEU B N 1
ATOM 8067 C CA . LEU B 1 285 ? 14.547 2.035 -6.555 1 95.94 285 LEU B CA 1
ATOM 8068 C C . LEU B 1 285 ? 13.711 1.853 -7.816 1 95.94 285 LEU B C 1
ATOM 8070 O O . LEU B 1 285 ? 14.156 1.218 -8.773 1 95.94 285 LEU B O 1
ATOM 8074 N N . ASP B 1 286 ? 12.531 2.34 -7.844 1 91.44 286 ASP B N 1
ATOM 8075 C CA . ASP B 1 286 ? 11.656 2.219 -9.008 1 91.44 286 ASP B CA 1
ATOM 8076 C C . ASP B 1 286 ? 11.93 3.33 -10.016 1 91.44 286 ASP B C 1
ATOM 8078 O O . ASP B 1 286 ? 11.453 3.275 -11.156 1 91.44 286 ASP B O 1
ATOM 8082 N N . ALA B 1 287 ? 12.617 4.32 -9.594 1 88.5 287 ALA B N 1
ATOM 8083 C CA . ALA B 1 287 ? 13.078 5.402 -10.453 1 88.5 287 ALA B CA 1
ATOM 8084 C C . ALA B 1 287 ? 14.438 5.918 -10 1 88.5 287 ALA B C 1
ATOM 8086 O O . ALA B 1 287 ? 14.57 7.086 -9.617 1 88.5 287 ALA B O 1
ATOM 8087 N N . PRO B 1 288 ? 15.406 5.094 -10.211 1 88.44 288 PRO B N 1
ATOM 8088 C CA . PRO B 1 288 ? 16.719 5.469 -9.695 1 88.44 288 PRO B CA 1
ATOM 8089 C C . PRO B 1 288 ? 17.391 6.574 -10.508 1 88.44 288 PRO B C 1
ATOM 8091 O O . PRO B 1 288 ? 17.109 6.719 -11.703 1 88.44 288 PRO B O 1
ATOM 8094 N N . ARG B 1 289 ? 18.266 7.219 -9.805 1 83.75 289 ARG B N 1
ATOM 8095 C CA . ARG B 1 289 ? 19.109 8.172 -10.508 1 83.75 289 ARG B CA 1
ATOM 8096 C C . ARG B 1 289 ? 20.078 7.461 -11.453 1 83.75 289 ARG B C 1
ATOM 8098 O O . ARG B 1 289 ? 20.578 6.383 -11.133 1 83.75 289 ARG B O 1
ATOM 8105 N N . PRO B 1 290 ? 20.25 8.094 -12.516 1 84.94 290 PRO B N 1
ATOM 8106 C CA . PRO B 1 290 ? 21.188 7.469 -13.445 1 84.94 290 PRO B CA 1
ATOM 8107 C C . PRO B 1 290 ? 22.594 7.359 -12.867 1 84.94 290 PRO B C 1
ATOM 8109 O O . PRO B 1 290 ? 23.031 8.227 -12.102 1 84.94 290 PRO B O 1
ATOM 8112 N N . LEU B 1 291 ? 23.188 6.289 -13.266 1 85.19 291 LEU B N 1
ATOM 8113 C CA . LEU B 1 291 ? 24.578 6.109 -12.852 1 85.19 291 LEU B CA 1
ATOM 8114 C C . LEU B 1 291 ? 25.484 7.117 -13.547 1 85.19 291 LEU B C 1
ATOM 8116 O O . LEU B 1 291 ? 25.234 7.492 -14.695 1 85.19 291 LEU B O 1
ATOM 8120 N N . PRO B 1 292 ? 26.469 7.477 -12.797 1 82.31 292 PRO B N 1
ATOM 8121 C CA . PRO B 1 292 ? 27.422 8.375 -13.438 1 82.31 292 PRO B CA 1
ATOM 8122 C C . PRO B 1 292 ? 28.109 7.734 -14.641 1 82.31 292 PRO B C 1
ATOM 8124 O O . PRO B 1 292 ? 28.125 6.508 -14.773 1 82.31 292 PRO B O 1
ATOM 8127 N N . SER B 1 293 ? 28.609 8.625 -15.477 1 80.44 293 SER B N 1
ATOM 8128 C CA . SER B 1 293 ? 29.281 8.172 -16.688 1 80.44 293 SER B CA 1
ATOM 8129 C C . SER B 1 293 ? 30.453 7.262 -16.359 1 80.44 293 SER B C 1
ATOM 8131 O O . SER B 1 293 ? 30.719 6.285 -17.062 1 80.44 293 SER B O 1
ATOM 8133 N N . LEU B 1 294 ? 31.125 7.613 -15.352 1 81.19 294 LEU B N 1
ATOM 8134 C CA . LEU B 1 294 ? 32.219 6.781 -14.906 1 81.19 294 LEU B CA 1
ATOM 8135 C C . LEU B 1 294 ? 31.828 5.93 -13.703 1 81.19 294 LEU B C 1
ATOM 8137 O O . LEU B 1 294 ? 31.844 6.402 -12.562 1 81.19 294 LEU B O 1
ATOM 8141 N N . CYS B 1 295 ? 31.188 4.773 -14.086 1 79.88 295 CYS B N 1
ATOM 8142 C CA . CYS B 1 295 ? 30.766 3.951 -12.953 1 79.88 295 CYS B CA 1
ATOM 8143 C C . CYS B 1 295 ? 31.547 2.645 -12.906 1 79.88 295 CYS B C 1
ATOM 8145 O O . CYS B 1 295 ? 32.062 2.191 -13.93 1 79.88 295 CYS B O 1
ATOM 8147 N N . THR B 1 296 ? 31.703 2.119 -11.75 1 82.56 296 THR B N 1
ATOM 8148 C CA . THR B 1 296 ? 32.406 0.865 -11.516 1 82.56 296 THR B CA 1
ATOM 8149 C C . THR B 1 296 ? 31.5 -0.328 -11.766 1 82.56 296 THR B C 1
ATOM 8151 O O . THR B 1 296 ? 30.281 -0.174 -11.836 1 82.56 296 THR B O 1
ATOM 8154 N N . THR B 1 297 ? 32.062 -1.455 -11.969 1 82.62 297 THR B N 1
ATOM 8155 C CA . THR B 1 297 ? 31.328 -2.699 -12.133 1 82.62 297 THR B CA 1
ATOM 8156 C C . THR B 1 297 ? 30.5 -3 -10.891 1 82.62 297 THR B C 1
ATOM 8158 O O . THR B 1 297 ? 29.391 -3.535 -10.992 1 82.62 297 THR B O 1
ATOM 8161 N N . ALA B 1 298 ? 31.062 -2.648 -9.828 1 83.5 298 ALA B N 1
ATOM 8162 C CA . ALA B 1 298 ? 30.359 -2.883 -8.57 1 83.5 298 ALA B CA 1
ATOM 8163 C C . ALA B 1 298 ? 29.062 -2.062 -8.5 1 83.5 298 ALA B C 1
ATOM 8165 O O . ALA B 1 298 ? 28.047 -2.547 -8.016 1 83.5 298 ALA B O 1
ATOM 8166 N N . GLN B 1 299 ? 29.188 -0.903 -8.945 1 87.19 299 GLN B N 1
ATOM 8167 C CA . GLN B 1 299 ? 28.016 -0.035 -8.961 1 87.19 299 GLN B CA 1
ATOM 8168 C C . GLN B 1 299 ? 26.969 -0.544 -9.945 1 87.19 299 GLN B C 1
ATOM 8170 O O . GLN B 1 299 ? 25.766 -0.494 -9.664 1 87.19 299 GLN B O 1
ATOM 8175 N N . MET B 1 300 ? 27.453 -1.081 -10.969 1 87.94 300 MET B N 1
ATOM 8176 C CA . MET B 1 300 ? 26.547 -1.629 -11.969 1 87.94 300 MET B CA 1
ATOM 8177 C C . MET B 1 300 ? 25.859 -2.887 -11.453 1 87.94 300 MET B C 1
ATOM 8179 O O . MET B 1 300 ? 24.672 -3.104 -11.711 1 87.94 300 MET B O 1
ATOM 8183 N N . MET B 1 301 ? 26.609 -3.654 -10.789 1 89.06 301 MET B N 1
ATOM 8184 C CA . MET B 1 301 ? 26.062 -4.883 -10.219 1 89.06 301 MET B CA 1
ATOM 8185 C C . MET B 1 301 ? 25.031 -4.566 -9.133 1 89.06 301 MET B C 1
ATOM 8187 O O . MET B 1 301 ? 24 -5.246 -9.031 1 89.06 301 MET B O 1
ATOM 8191 N N . GLN B 1 302 ? 25.375 -3.58 -8.391 1 91.25 302 GLN B N 1
ATOM 8192 C CA . GLN B 1 302 ? 24.422 -3.154 -7.367 1 91.25 302 GLN B CA 1
ATOM 8193 C C . GLN B 1 302 ? 23.109 -2.691 -7.992 1 91.25 302 GLN B C 1
ATOM 8195 O O . GLN B 1 302 ? 22.031 -3.02 -7.496 1 91.25 302 GLN B O 1
ATOM 8200 N N . ARG B 1 303 ? 23.219 -1.972 -9 1 93.19 303 ARG B N 1
ATOM 8201 C CA . ARG B 1 303 ? 22.047 -1.502 -9.711 1 93.19 303 ARG B CA 1
ATOM 8202 C C . ARG B 1 303 ? 21.234 -2.674 -10.258 1 93.19 303 ARG B C 1
ATOM 8204 O O . ARG B 1 303 ? 20 -2.66 -10.211 1 93.19 303 ARG B O 1
ATOM 8211 N N . GLU B 1 304 ? 21.906 -3.668 -10.773 1 94.38 304 GLU B N 1
ATOM 8212 C CA . GLU B 1 304 ? 21.234 -4.852 -11.289 1 94.38 304 GLU B CA 1
ATOM 8213 C C . GLU B 1 304 ? 20.5 -5.602 -10.18 1 94.38 304 GLU B C 1
ATOM 8215 O O . GLU B 1 304 ? 19.375 -6.059 -10.367 1 94.38 304 GLU B O 1
ATOM 8220 N N . VAL B 1 305 ? 21.109 -5.691 -9.094 1 95.31 305 VAL B N 1
ATOM 8221 C CA . VAL B 1 305 ? 20.484 -6.332 -7.941 1 95.31 305 VAL B CA 1
ATOM 8222 C C . VAL B 1 305 ? 19.234 -5.574 -7.543 1 95.31 305 VAL B C 1
ATOM 8224 O O . VAL B 1 305 ? 18.172 -6.18 -7.305 1 95.31 305 VAL B O 1
ATOM 8227 N N . GLU B 1 306 ? 19.344 -4.301 -7.465 1 96.88 306 GLU B N 1
ATOM 8228 C CA . GLU B 1 306 ? 18.203 -3.449 -7.113 1 96.88 306 GLU B CA 1
ATOM 8229 C C . GLU B 1 306 ? 17.078 -3.596 -8.125 1 96.88 306 GLU B C 1
ATOM 8231 O O . GLU B 1 306 ? 15.906 -3.695 -7.746 1 96.88 306 GLU B O 1
ATOM 8236 N N . ASN B 1 307 ? 17.422 -3.635 -9.367 1 96.56 307 ASN B N 1
ATOM 8237 C CA . ASN B 1 307 ? 16.422 -3.834 -10.406 1 96.56 307 ASN B CA 1
ATOM 8238 C C . ASN B 1 307 ? 15.688 -5.16 -10.234 1 96.56 307 ASN B C 1
ATOM 8240 O O . ASN B 1 307 ? 14.461 -5.215 -10.344 1 96.56 307 ASN B O 1
ATOM 8244 N N . ARG B 1 308 ? 16.453 -6.145 -9.984 1 97.31 308 ARG B N 1
ATOM 8245 C CA . ARG B 1 308 ? 15.883 -7.48 -9.852 1 97.31 308 ARG B CA 1
ATOM 8246 C C . ARG B 1 308 ? 14.953 -7.551 -8.641 1 97.31 308 ARG B C 1
ATOM 8248 O O . ARG B 1 308 ? 13.922 -8.234 -8.68 1 97.31 308 ARG B O 1
ATOM 8255 N N . ILE B 1 309 ? 15.312 -6.867 -7.594 1 98.12 309 ILE B N 1
ATOM 8256 C CA . ILE B 1 309 ? 14.461 -6.84 -6.406 1 98.12 309 ILE B CA 1
ATOM 8257 C C . ILE B 1 309 ? 13.117 -6.199 -6.75 1 98.12 309 ILE B C 1
ATOM 8259 O O . ILE B 1 309 ? 12.062 -6.711 -6.367 1 98.12 309 ILE B O 1
ATOM 8263 N N . VAL B 1 310 ? 13.125 -5.105 -7.449 1 98.25 310 VAL B N 1
ATOM 8264 C CA . VAL B 1 310 ? 11.906 -4.387 -7.812 1 98.25 310 VAL B CA 1
ATOM 8265 C C . VAL B 1 310 ? 11.023 -5.277 -8.68 1 98.25 310 VAL B C 1
ATOM 8267 O O . VAL B 1 310 ? 9.82 -5.398 -8.43 1 98.25 310 VAL B O 1
ATOM 8270 N N . TRP B 1 311 ? 11.625 -5.945 -9.594 1 98.06 311 TRP B N 1
ATOM 8271 C CA . TRP B 1 311 ? 10.844 -6.801 -10.484 1 98.06 311 TRP B CA 1
ATOM 8272 C C . TRP B 1 311 ? 10.297 -8.016 -9.734 1 98.06 311 TRP B C 1
ATOM 8274 O O . TRP B 1 311 ? 9.188 -8.469 -10.008 1 98.06 311 TRP B O 1
ATOM 8284 N N . ALA B 1 312 ? 11.109 -8.539 -8.836 1 98.25 312 ALA B N 1
ATOM 8285 C CA . ALA B 1 312 ? 10.609 -9.641 -8.016 1 98.25 312 ALA B CA 1
ATOM 8286 C C . ALA B 1 312 ? 9.367 -9.227 -7.23 1 98.25 312 ALA B C 1
ATOM 8288 O O . ALA B 1 312 ? 8.367 -9.953 -7.215 1 98.25 312 ALA B O 1
ATOM 8289 N N . CYS B 1 313 ? 9.43 -8.086 -6.594 1 98.06 313 CYS B N 1
ATOM 8290 C CA . CYS B 1 313 ? 8.305 -7.586 -5.816 1 98.06 313 CYS B CA 1
ATOM 8291 C C . CYS B 1 313 ? 7.109 -7.285 -6.715 1 98.06 313 CYS B C 1
ATOM 8293 O O . CYS B 1 313 ? 5.965 -7.551 -6.344 1 98.06 313 CYS B O 1
ATOM 8295 N N . PHE B 1 314 ? 7.406 -6.727 -7.867 1 97.5 314 PHE B N 1
ATOM 8296 C CA . PHE B 1 314 ? 6.363 -6.441 -8.844 1 97.5 314 PHE B CA 1
ATOM 8297 C C . PHE B 1 314 ? 5.637 -7.719 -9.258 1 97.5 314 PHE B C 1
ATOM 8299 O O . PHE B 1 314 ? 4.406 -7.742 -9.32 1 97.5 314 PHE B O 1
ATOM 8306 N N . LEU B 1 315 ? 6.395 -8.742 -9.477 1 97.62 315 LEU B N 1
ATOM 8307 C CA . LEU B 1 315 ? 5.828 -10.008 -9.93 1 97.62 315 LEU B CA 1
ATOM 8308 C C . LEU B 1 315 ? 5.004 -10.656 -8.82 1 97.62 315 LEU B C 1
ATOM 8310 O O . LEU B 1 315 ? 3.889 -11.125 -9.062 1 97.62 315 LEU B O 1
ATOM 8314 N N . ILE B 1 316 ? 5.523 -10.703 -7.656 1 97.56 316 ILE B N 1
ATOM 8315 C CA . ILE B 1 316 ? 4.82 -11.328 -6.543 1 97.56 316 ILE B CA 1
ATOM 8316 C C . ILE B 1 316 ? 3.523 -10.57 -6.266 1 97.56 316 ILE B C 1
ATOM 8318 O O . ILE B 1 316 ? 2.477 -11.188 -6.043 1 97.56 316 ILE B O 1
ATOM 8322 N N . ASP B 1 317 ? 3.592 -9.297 -6.281 1 96.94 317 ASP B N 1
ATOM 8323 C CA . ASP B 1 317 ? 2.408 -8.477 -6.051 1 96.94 317 ASP B CA 1
ATOM 8324 C C . ASP B 1 317 ? 1.36 -8.703 -7.137 1 96.94 317 ASP B C 1
ATOM 8326 O O . ASP B 1 317 ? 0.167 -8.805 -6.844 1 96.94 317 ASP B O 1
ATOM 8330 N N . SER B 1 318 ? 1.799 -8.742 -8.375 1 96.69 318 SER B N 1
ATOM 8331 C CA . SER B 1 318 ? 0.896 -8.945 -9.5 1 96.69 318 SER B CA 1
ATOM 8332 C C . SER B 1 318 ? 0.165 -10.281 -9.391 1 96.69 318 SER B C 1
ATOM 8334 O O . SER B 1 318 ? -1.039 -10.359 -9.641 1 96.69 318 SER B O 1
ATOM 8336 N N . LEU B 1 319 ? 0.868 -11.242 -8.992 1 96.69 319 LEU B N 1
ATOM 8337 C CA . LEU B 1 319 ? 0.286 -12.578 -8.883 1 96.69 319 LEU B CA 1
ATOM 8338 C C . LEU B 1 319 ? -0.632 -12.672 -7.672 1 96.69 319 LEU B C 1
ATOM 8340 O O . LEU B 1 319 ? -1.676 -13.32 -7.727 1 96.69 319 LEU B O 1
ATOM 8344 N N . ALA B 1 320 ? -0.267 -11.992 -6.637 1 96.06 320 ALA B N 1
ATOM 8345 C CA . ALA B 1 320 ? -1.083 -12.016 -5.426 1 96.06 320 ALA B CA 1
ATOM 8346 C C . ALA B 1 320 ? -2.377 -11.227 -5.625 1 96.06 320 ALA B C 1
ATOM 8348 O O . ALA B 1 320 ? -3.43 -11.617 -5.113 1 96.06 320 ALA B O 1
ATOM 8349 N N . ALA B 1 321 ? -2.285 -10.125 -6.34 1 95.81 321 ALA B N 1
ATOM 8350 C CA . ALA B 1 321 ? -3.449 -9.266 -6.57 1 95.81 321 ALA B CA 1
ATOM 8351 C C . ALA B 1 321 ? -4.375 -9.875 -7.617 1 95.81 321 ALA B C 1
ATOM 8353 O O . ALA B 1 321 ? -5.582 -9.625 -7.609 1 95.81 321 ALA B O 1
ATOM 8354 N N . ASN B 1 322 ? -3.805 -10.609 -8.5 1 96.06 322 ASN B N 1
ATOM 8355 C CA . ASN B 1 322 ? -4.516 -11.344 -9.539 1 96.06 322 ASN B CA 1
ATOM 8356 C C . ASN B 1 322 ? -5.461 -10.438 -10.32 1 96.06 322 ASN B C 1
ATOM 8358 O O . ASN B 1 322 ? -6.609 -10.805 -10.578 1 96.06 322 ASN B O 1
ATOM 8362 N N . GLY B 1 323 ? -5.105 -9.195 -10.562 1 94.81 323 GLY B N 1
ATOM 8363 C CA . GLY B 1 323 ? -5.824 -8.305 -11.461 1 94.81 323 GLY B CA 1
ATOM 8364 C C . GLY B 1 323 ? -6.805 -7.395 -10.734 1 94.81 323 GLY B C 1
ATOM 8365 O O . GLY B 1 323 ? -7.398 -6.504 -11.352 1 94.81 323 GLY B O 1
ATOM 8366 N N . VAL B 1 324 ? -7.059 -7.648 -9.484 1 95.38 324 VAL B N 1
ATOM 8367 C CA . VAL B 1 324 ? -7.902 -6.734 -8.719 1 95.38 324 VAL B CA 1
ATOM 8368 C C . VAL B 1 324 ? -7.137 -5.441 -8.438 1 95.38 324 VAL B C 1
ATOM 8370 O O . VAL B 1 324 ? -6.219 -5.422 -7.613 1 95.38 324 VAL B O 1
ATOM 8373 N N . GLU B 1 325 ? -7.539 -4.41 -8.977 1 91.81 325 GLU B N 1
ATOM 8374 C CA . GLU B 1 325 ? -6.793 -3.154 -8.984 1 91.81 325 GLU B CA 1
ATOM 8375 C C . GLU B 1 325 ? -6.586 -2.631 -7.566 1 91.81 325 GLU B C 1
ATOM 8377 O O . GLU B 1 325 ? -5.5 -2.156 -7.227 1 91.81 325 GLU B O 1
ATOM 8382 N N . LYS B 1 326 ? -7.551 -2.752 -6.719 1 90.75 326 LYS B N 1
ATOM 8383 C CA . LYS B 1 326 ? -7.484 -2.246 -5.352 1 90.75 326 LYS B CA 1
ATOM 8384 C C . LYS B 1 326 ? -6.438 -3 -4.535 1 90.75 326 LYS B C 1
ATOM 8386 O O . LYS B 1 326 ? -5.977 -2.512 -3.5 1 90.75 326 LYS B O 1
ATOM 8391 N N . ASN B 1 327 ? -6.09 -4.203 -5.043 1 93.94 327 ASN B N 1
ATOM 8392 C CA . ASN B 1 327 ? -5.148 -5.047 -4.312 1 93.94 327 ASN B CA 1
ATOM 8393 C C . ASN B 1 327 ? -3.725 -4.879 -4.832 1 93.94 327 ASN B C 1
ATOM 8395 O O . ASN B 1 327 ? -2.785 -5.449 -4.273 1 93.94 327 ASN B O 1
ATOM 8399 N N . MET B 1 328 ? -3.535 -4.059 -5.832 1 94.38 328 MET B N 1
ATOM 8400 C CA . MET B 1 328 ? -2.234 -3.961 -6.484 1 94.38 328 MET B CA 1
ATOM 8401 C C . MET B 1 328 ? -1.464 -2.742 -5.984 1 94.38 328 MET B C 1
ATOM 8403 O O . MET B 1 328 ? -2.021 -1.649 -5.879 1 94.38 328 MET B O 1
ATOM 8407 N N . CYS B 1 329 ? -0.196 -2.986 -5.727 1 93.69 329 CYS B N 1
ATOM 8408 C CA . CYS B 1 329 ? 0.679 -1.876 -5.367 1 93.69 329 CYS B CA 1
ATOM 8409 C C . CYS B 1 329 ? 1.057 -1.061 -6.602 1 93.69 329 CYS B C 1
ATOM 8411 O O . CYS B 1 329 ? 1.15 0.166 -6.535 1 93.69 329 CYS B O 1
ATOM 8413 N N . TRP B 1 330 ? 1.289 -1.776 -7.758 1 92.75 330 TRP B N 1
ATOM 8414 C CA . TRP B 1 330 ? 1.691 -1.14 -9.008 1 92.75 330 TRP B CA 1
ATOM 8415 C C . TRP B 1 330 ? 0.543 -1.138 -10.016 1 92.75 330 TRP B C 1
ATOM 8417 O O . TRP B 1 330 ? 0.671 -1.684 -11.109 1 92.75 330 TRP B O 1
ATOM 8427 N N . LYS B 1 331 ? -0.527 -0.639 -9.68 1 84.94 331 LYS B N 1
ATOM 8428 C CA . LYS B 1 331 ? -1.701 -0.655 -10.547 1 84.94 331 LYS B CA 1
ATOM 8429 C C . LYS B 1 331 ? -1.377 -0.084 -11.93 1 84.94 331 LYS B C 1
ATOM 8431 O O . LYS B 1 331 ? -1.214 -0.832 -12.891 1 84.94 331 LYS B O 1
ATOM 8436 N N . ASP B 1 332 ? -1.097 1.245 -12.016 1 76.81 332 ASP B N 1
ATOM 8437 C CA . ASP B 1 332 ? -0.846 1.89 -13.297 1 76.81 332 ASP B CA 1
ATOM 8438 C C . ASP B 1 332 ? 0.581 2.428 -13.375 1 76.81 332 ASP B C 1
ATOM 8440 O O . ASP B 1 332 ? 0.965 3.045 -14.375 1 76.81 332 ASP B O 1
ATOM 8444 N N . ASN B 1 333 ? 1.264 2.064 -12.391 1 82.19 333 ASN B N 1
ATOM 8445 C CA . ASN B 1 333 ? 2.607 2.633 -12.344 1 82.19 333 ASN B CA 1
ATOM 8446 C C . ASN B 1 333 ? 3.678 1.547 -12.391 1 82.19 333 ASN B C 1
ATOM 8448 O O . ASN B 1 333 ? 4.359 1.299 -11.391 1 82.19 333 ASN B O 1
ATOM 8452 N N . VAL B 1 334 ? 3.865 1.017 -13.586 1 90 334 VAL B N 1
ATOM 8453 C CA . VAL B 1 334 ? 4.914 0.017 -13.75 1 90 334 VAL B CA 1
ATOM 8454 C C . VAL B 1 334 ? 6.285 0.674 -13.594 1 90 334 VAL B C 1
ATOM 8456 O O . VAL B 1 334 ? 6.5 1.796 -14.055 1 90 334 VAL B O 1
ATOM 8459 N N . PRO B 1 335 ? 7.164 -0.022 -12.891 1 92.5 335 PRO B N 1
ATOM 8460 C CA . PRO B 1 335 ? 8.5 0.551 -12.719 1 92.5 335 PRO B CA 1
ATOM 8461 C C . PRO B 1 335 ? 9.188 0.86 -14.047 1 92.5 335 PRO B C 1
ATOM 8463 O O . PRO B 1 335 ? 9.086 0.079 -14.992 1 92.5 335 PRO B O 1
ATOM 8466 N N . ASN B 1 336 ? 9.797 1.985 -14.078 1 90.06 336 ASN B N 1
ATOM 8467 C CA . ASN B 1 336 ? 10.555 2.359 -15.273 1 90.06 336 ASN B CA 1
ATOM 8468 C C . ASN B 1 336 ? 12.047 2.104 -15.094 1 90.06 336 ASN B C 1
ATOM 8470 O O . ASN B 1 336 ? 12.844 3.039 -15.109 1 90.06 336 ASN B O 1
ATOM 8474 N N . ILE B 1 337 ? 12.375 0.896 -15.023 1 95.56 337 ILE B N 1
ATOM 8475 C CA . ILE B 1 337 ? 13.75 0.432 -14.859 1 95.56 337 ILE B CA 1
ATOM 8476 C C . ILE B 1 337 ? 14.031 -0.692 -15.852 1 95.56 337 ILE B C 1
ATOM 8478 O O . ILE B 1 337 ? 13.109 -1.29 -16.406 1 95.56 337 ILE B O 1
ATOM 8482 N N . PRO B 1 338 ? 15.281 -0.91 -16.109 1 94.31 338 PRO B N 1
ATOM 8483 C CA . PRO B 1 338 ? 15.609 -1.996 -17.031 1 94.31 338 PRO B CA 1
ATOM 8484 C C . PRO B 1 338 ? 15.141 -3.361 -16.531 1 94.31 338 PRO B C 1
ATOM 8486 O O . PRO B 1 338 ? 15.141 -3.611 -15.32 1 94.31 338 PRO B O 1
ATOM 8489 N N . LEU B 1 339 ? 14.75 -4.191 -17.469 1 95.62 339 LEU B N 1
ATOM 8490 C CA . LEU B 1 339 ? 14.477 -5.586 -17.156 1 95.62 339 LEU B CA 1
ATOM 8491 C C . LEU B 1 339 ? 15.742 -6.305 -16.719 1 95.62 339 LEU B C 1
ATOM 8493 O O . LEU B 1 339 ? 16.859 -5.867 -17.031 1 95.62 339 LEU B O 1
ATOM 8497 N N . PRO B 1 340 ? 15.57 -7.355 -15.93 1 95.12 340 PRO B N 1
ATOM 8498 C CA . PRO B 1 340 ? 16.766 -8.086 -15.516 1 95.12 340 PRO B CA 1
ATOM 8499 C C . PRO B 1 340 ? 17.641 -8.508 -16.703 1 95.12 340 PRO B C 1
ATOM 8501 O O . PRO B 1 340 ? 17.125 -8.984 -17.703 1 95.12 340 PRO B O 1
ATOM 8504 N N . CYS B 1 341 ? 18.906 -8.312 -16.531 1 93.31 341 CYS B N 1
ATOM 8505 C CA . CYS B 1 341 ? 19.828 -8.758 -17.562 1 93.31 341 CYS B CA 1
ATOM 8506 C C . CYS B 1 341 ? 19.938 -10.273 -17.578 1 93.31 341 CYS B C 1
ATOM 8508 O O . CYS B 1 341 ? 19.312 -10.961 -16.781 1 93.31 341 CYS B O 1
ATOM 8510 N N . SER B 1 342 ? 20.719 -10.773 -18.516 1 91.25 342 SER B N 1
ATOM 8511 C CA . SER B 1 342 ? 20.891 -12.219 -18.625 1 91.25 342 SER B CA 1
ATOM 8512 C C . SER B 1 342 ? 21.562 -12.789 -17.391 1 91.25 342 SER B C 1
ATOM 8514 O O . SER B 1 342 ? 22.422 -12.141 -16.781 1 91.25 342 SER B O 1
ATOM 8516 N N . ASP B 1 343 ? 21.203 -14.008 -17.047 1 88.69 343 ASP B N 1
ATOM 8517 C CA . ASP B 1 343 ? 21.797 -14.656 -15.875 1 88.69 343 ASP B CA 1
ATOM 8518 C C . ASP B 1 343 ? 23.297 -14.852 -16.047 1 88.69 343 ASP B C 1
ATOM 8520 O O . ASP B 1 343 ? 24.047 -14.781 -15.086 1 88.69 343 ASP B O 1
ATOM 8524 N N . ASP B 1 344 ? 23.625 -15.055 -17.266 1 87.12 344 ASP B N 1
ATOM 8525 C CA . ASP B 1 344 ? 25.047 -15.227 -17.531 1 87.12 344 ASP B CA 1
ATOM 8526 C C . ASP B 1 344 ? 25.812 -13.938 -17.266 1 87.12 344 ASP B C 1
ATOM 8528 O O . ASP B 1 344 ? 26.875 -13.961 -16.641 1 87.12 344 ASP B O 1
ATOM 8532 N N . CYS B 1 345 ? 25.281 -12.875 -17.719 1 87.94 345 CYS B N 1
ATOM 8533 C CA . CYS B 1 345 ? 25.906 -11.586 -17.484 1 87.94 345 CYS B CA 1
ATOM 8534 C C . CYS B 1 345 ? 25.922 -11.258 -15.992 1 87.94 345 CYS B C 1
ATOM 8536 O O . CYS B 1 345 ? 26.922 -10.742 -15.477 1 87.94 345 CYS B O 1
ATOM 8538 N N . PHE B 1 346 ? 24.922 -11.578 -15.312 1 91 346 PHE B N 1
ATOM 8539 C CA . PHE B 1 346 ? 24.812 -11.289 -13.891 1 91 346 PHE B CA 1
ATOM 8540 C C . PHE B 1 346 ? 25.766 -12.156 -13.078 1 91 346 PHE B C 1
ATOM 8542 O O . PHE B 1 346 ? 26.469 -11.656 -12.195 1 91 346 PHE B O 1
ATOM 8549 N N . ASN B 1 347 ? 25.844 -13.383 -13.445 1 88.31 347 ASN B N 1
ATOM 8550 C CA . ASN B 1 347 ? 26.656 -14.32 -12.688 1 88.31 347 ASN B CA 1
ATOM 8551 C C . ASN B 1 347 ? 28.156 -14.086 -12.93 1 88.31 347 ASN B C 1
ATOM 8553 O O . ASN B 1 347 ? 28.969 -14.328 -12.047 1 88.31 347 ASN B O 1
ATOM 8557 N N . THR B 1 348 ? 28.422 -13.516 -14.148 1 86.19 348 THR B N 1
ATOM 8558 C CA . THR B 1 348 ? 29.828 -13.273 -14.477 1 86.19 348 THR B CA 1
ATOM 8559 C C . THR B 1 348 ? 30.203 -11.812 -14.227 1 86.19 348 THR B C 1
ATOM 8561 O O . THR B 1 348 ? 31.312 -11.383 -14.539 1 86.19 348 THR B O 1
ATOM 8564 N N . SER B 1 349 ? 29.328 -11.055 -13.75 1 82.38 349 SER B N 1
ATOM 8565 C CA . SER B 1 349 ? 29.531 -9.648 -13.43 1 82.38 349 SER B CA 1
ATOM 8566 C C . SER B 1 349 ? 29.969 -8.867 -14.664 1 82.38 349 SER B C 1
ATOM 8568 O O . SER B 1 349 ? 30.938 -8.102 -14.602 1 82.38 349 SER B O 1
ATOM 8570 N N . GLN B 1 350 ? 29.25 -9.203 -15.68 1 77.75 350 GLN B N 1
ATOM 8571 C CA . GLN B 1 350 ? 29.547 -8.492 -16.922 1 77.75 350 GLN B CA 1
ATOM 8572 C C . GLN B 1 350 ? 28.531 -7.398 -17.188 1 77.75 350 GLN B C 1
ATOM 8574 O O . GLN B 1 350 ? 27.375 -7.492 -16.75 1 77.75 350 GLN B O 1
ATOM 8579 N N . VAL B 1 351 ? 29.016 -6.402 -17.797 1 67 351 VAL B N 1
ATOM 8580 C CA . VAL B 1 351 ? 28.156 -5.27 -18.125 1 67 351 VAL B CA 1
ATOM 8581 C C . VAL B 1 351 ? 27.234 -5.633 -19.281 1 67 351 VAL B C 1
ATOM 8583 O O . VAL B 1 351 ? 27.688 -6.102 -20.328 1 67 351 VAL B O 1
ATOM 8586 N N . PRO B 1 352 ? 25.953 -5.469 -18.859 1 64.44 352 PRO B N 1
ATOM 8587 C CA . PRO B 1 352 ? 25.031 -5.781 -19.953 1 64.44 352 PRO B CA 1
ATOM 8588 C C . PRO B 1 352 ? 25.125 -4.781 -21.109 1 64.44 352 PRO B C 1
ATOM 8590 O O . PRO B 1 352 ? 25.438 -3.611 -20.891 1 64.44 352 PRO B O 1
ATOM 8593 N N . SER B 1 353 ? 25.062 -5.277 -22.25 1 66.5 353 SER B N 1
ATOM 8594 C CA . SER B 1 353 ? 25.203 -4.41 -23.422 1 66.5 353 SER B CA 1
ATOM 8595 C C . SER B 1 353 ? 24.078 -3.393 -23.484 1 66.5 353 SER B C 1
ATOM 8597 O O . SER B 1 353 ? 24.312 -2.186 -23.516 1 66.5 353 SER B O 1
ATOM 8599 N N . THR B 1 354 ? 22.844 -3.824 -23.781 1 81.06 354 THR B N 1
ATOM 8600 C CA . THR B 1 354 ? 21.734 -2.902 -24 1 81.06 354 THR B CA 1
ATOM 8601 C C . THR B 1 354 ? 20.578 -3.207 -23.062 1 81.06 354 THR B C 1
ATOM 8603 O O . THR B 1 354 ? 20.062 -4.328 -23.047 1 81.06 354 THR B O 1
ATOM 8606 N N . PRO B 1 355 ? 20.281 -2.209 -22.219 1 88.62 355 PRO B N 1
ATOM 8607 C CA . PRO B 1 355 ? 19.141 -2.434 -21.312 1 88.62 355 PRO B CA 1
ATOM 8608 C C . PRO B 1 355 ? 17.797 -2.414 -22.047 1 88.62 355 PRO B C 1
ATOM 8610 O O . PRO B 1 355 ? 17.625 -1.649 -23 1 88.62 355 PRO B O 1
ATOM 8613 N N . HIS B 1 356 ? 16.906 -3.34 -21.672 1 90.69 356 HIS B N 1
ATOM 8614 C CA . HIS B 1 356 ? 15.547 -3.369 -22.203 1 90.69 356 HIS B CA 1
ATOM 8615 C C . HIS B 1 356 ? 14.539 -2.947 -21.141 1 90.69 356 HIS B C 1
ATOM 8617 O O . HIS B 1 356 ? 14.711 -3.256 -19.953 1 90.69 356 HIS B O 1
ATOM 8623 N N . TYR B 1 357 ? 13.531 -2.27 -21.594 1 91.81 357 TYR B N 1
ATOM 8624 C CA . TYR B 1 357 ? 12.484 -1.791 -20.688 1 91.81 357 TYR B CA 1
ATOM 8625 C C . TYR B 1 357 ? 11.133 -2.4 -21.047 1 91.81 357 TYR B C 1
ATOM 8627 O O . TYR B 1 357 ? 10.844 -2.643 -22.219 1 91.81 357 TYR B O 1
ATOM 8635 N N . LEU B 1 358 ? 10.336 -2.648 -20.062 1 92.25 358 LEU B N 1
ATOM 8636 C CA . LEU B 1 358 ? 9.016 -3.234 -20.25 1 92.25 358 LEU B CA 1
ATOM 8637 C C . LEU B 1 358 ? 8.148 -2.338 -21.141 1 92.25 358 LEU B C 1
ATOM 8639 O O . LEU B 1 358 ? 7.406 -2.828 -21.984 1 92.25 358 LEU B O 1
ATOM 8643 N N . SER B 1 359 ? 8.227 -1.034 -20.938 1 86.88 359 SER B N 1
ATOM 8644 C CA . SER B 1 359 ? 7.43 -0.077 -21.703 1 86.88 359 SER B CA 1
ATOM 8645 C C . SER B 1 359 ? 7.746 -0.155 -23.188 1 86.88 359 SER B C 1
ATOM 8647 O O . SER B 1 359 ? 6.848 -0.021 -24.031 1 86.88 359 SER B O 1
ATOM 8649 N N . GLN B 1 360 ? 8.969 -0.396 -23.469 1 83.69 360 GLN B N 1
ATOM 8650 C CA . GLN B 1 360 ? 9.391 -0.513 -24.859 1 83.69 360 GLN B CA 1
ATOM 8651 C C . GLN B 1 360 ? 8.797 -1.759 -25.516 1 83.69 360 GLN B C 1
ATOM 8653 O O . GLN B 1 360 ? 8.438 -1.739 -26.688 1 83.69 360 GLN B O 1
ATOM 8658 N N . ILE B 1 361 ? 8.703 -2.742 -24.75 1 85.56 361 ILE B N 1
ATOM 8659 C CA . ILE B 1 361 ? 8.172 -4.008 -25.25 1 85.56 361 ILE B CA 1
ATOM 8660 C C . ILE B 1 361 ? 6.664 -3.895 -25.438 1 85.56 361 ILE B C 1
ATOM 8662 O O . ILE B 1 361 ? 6.117 -4.414 -26.406 1 85.56 361 ILE B O 1
ATOM 8666 N N . GLU B 1 362 ? 6.008 -3.215 -24.578 1 82.75 362 GLU B N 1
ATOM 8667 C CA . GLU B 1 362 ? 4.559 -3.045 -24.656 1 82.75 362 GLU B CA 1
ATOM 8668 C C . GLU B 1 362 ? 4.168 -2.148 -25.828 1 82.75 362 GLU B C 1
ATOM 8670 O O . GLU B 1 362 ? 3.131 -2.359 -26.453 1 82.75 362 GLU B O 1
ATOM 8675 N N . ASP B 1 363 ? 4.797 -1.009 -26.156 1 71.94 363 ASP B N 1
ATOM 8676 C CA . ASP B 1 363 ? 4.445 -0.041 -27.188 1 71.94 363 ASP B CA 1
ATOM 8677 C C . ASP B 1 363 ? 4.727 -0.599 -28.578 1 71.94 363 ASP B C 1
ATOM 8679 O O . ASP B 1 363 ? 4.051 -0.239 -29.547 1 71.94 363 ASP B O 1
ATOM 8683 N N . SER B 1 364 ? 5.574 -1.183 -29.047 1 62 364 SER B N 1
ATOM 8684 C CA . SER B 1 364 ? 5.602 -1.554 -30.453 1 62 364 SER B CA 1
ATOM 8685 C C . SER B 1 364 ? 6.664 -2.615 -30.719 1 62 364 SER B C 1
ATOM 8687 O O . SER B 1 364 ? 6.551 -3.381 -31.688 1 62 364 SER B O 1
ATOM 8689 N N . ALA B 1 365 ? 7.898 -2.49 -30.156 1 55.38 365 ALA B N 1
ATOM 8690 C CA . ALA B 1 365 ? 9.102 -3.053 -30.766 1 55.38 365 ALA B CA 1
ATOM 8691 C C . ALA B 1 365 ? 9.266 -4.523 -30.391 1 55.38 365 ALA B C 1
ATOM 8693 O O . ALA B 1 365 ? 10.336 -5.102 -30.609 1 55.38 365 ALA B O 1
ATOM 8694 N N . MET B 1 366 ? 8.391 -5.199 -29.766 1 57.38 366 MET B N 1
ATOM 8695 C CA . MET B 1 366 ? 8.758 -6.234 -28.812 1 57.38 366 MET B CA 1
ATOM 8696 C C . MET B 1 366 ? 9.117 -7.531 -29.531 1 57.38 366 MET B C 1
ATOM 8698 O O . MET B 1 366 ? 9.352 -8.555 -28.875 1 57.38 366 MET B O 1
ATOM 8702 N N . HIS B 1 367 ? 8.867 -7.504 -30.875 1 63.78 367 HIS B N 1
ATOM 8703 C CA . HIS B 1 367 ? 9.047 -8.883 -31.328 1 63.78 367 HIS B CA 1
ATOM 8704 C C . HIS B 1 367 ? 10.523 -9.25 -31.422 1 63.78 367 HIS B C 1
ATOM 8706 O O . HIS B 1 367 ? 10.906 -10.375 -31.094 1 63.78 367 HIS B O 1
ATOM 8712 N N . THR B 1 368 ? 11.203 -8.234 -31.656 1 73.12 368 THR B N 1
ATOM 8713 C CA . THR B 1 368 ? 12.602 -8.57 -31.922 1 73.12 368 THR B CA 1
ATOM 8714 C C . THR B 1 368 ? 13.391 -8.633 -30.609 1 73.12 368 THR B C 1
ATOM 8716 O O . THR B 1 368 ? 14.391 -9.344 -30.516 1 73.12 368 THR B O 1
ATOM 8719 N N . VAL B 1 369 ? 12.844 -8.047 -29.609 1 84.12 369 VAL B N 1
ATOM 8720 C CA . VAL B 1 369 ? 13.602 -7.945 -28.359 1 84.12 369 VAL B CA 1
ATOM 8721 C C . VAL B 1 369 ? 13.391 -9.211 -27.531 1 84.12 369 VAL B C 1
ATOM 8723 O O . VAL B 1 369 ? 14.234 -9.562 -26.703 1 84.12 369 VAL B O 1
ATOM 8726 N N . ILE B 1 370 ? 12.375 -9.992 -27.812 1 87.88 370 ILE B N 1
ATOM 8727 C CA . ILE B 1 370 ? 11.977 -11.148 -27 1 87.88 370 ILE B CA 1
ATOM 8728 C C . ILE B 1 370 ? 13.039 -12.242 -27.109 1 87.88 370 ILE B C 1
ATOM 8730 O O . ILE B 1 370 ? 13.336 -12.922 -26.125 1 87.88 370 ILE B O 1
ATOM 8734 N N . ALA B 1 371 ? 13.617 -12.289 -28.219 1 87 371 ALA B N 1
ATOM 8735 C CA . ALA B 1 371 ? 14.602 -13.336 -28.484 1 87 371 ALA B CA 1
ATOM 8736 C C . ALA B 1 371 ? 15.859 -13.141 -27.656 1 87 371 ALA B C 1
ATOM 8738 O O . ALA B 1 371 ? 16.594 -14.094 -27.391 1 87 371 ALA B O 1
ATOM 8739 N N . ASP B 1 372 ? 15.992 -11.93 -27.203 1 86.88 372 ASP B N 1
ATOM 8740 C CA . ASP B 1 372 ? 17.219 -11.602 -26.484 1 86.88 372 ASP B CA 1
ATOM 8741 C C . ASP B 1 372 ? 16.984 -11.68 -24.969 1 86.88 372 ASP B C 1
ATOM 8743 O O . ASP B 1 372 ? 17.938 -11.602 -24.188 1 86.88 372 ASP B O 1
ATOM 8747 N N . LEU B 1 373 ? 15.789 -11.859 -24.594 1 91.81 373 LEU B N 1
ATOM 8748 C CA . LEU B 1 373 ? 15.469 -11.82 -23.172 1 91.81 373 LEU B CA 1
ATOM 8749 C C . LEU B 1 373 ? 15.758 -13.156 -22.5 1 91.81 373 LEU B C 1
ATOM 8751 O O . LEU B 1 373 ? 15.617 -14.211 -23.125 1 91.81 373 LEU B O 1
ATOM 8755 N N . ASP B 1 374 ? 16.188 -13.086 -21.281 1 93.69 374 ASP B N 1
ATOM 8756 C CA . ASP B 1 374 ? 16.375 -14.289 -20.484 1 93.69 374 ASP B CA 1
ATOM 8757 C C . ASP B 1 374 ? 15.156 -14.578 -19.625 1 93.69 374 ASP B C 1
ATOM 8759 O O . ASP B 1 374 ? 14.164 -13.852 -19.688 1 93.69 374 ASP B O 1
ATOM 8763 N N . LEU B 1 375 ? 15.227 -15.609 -18.891 1 95.81 375 LEU B N 1
ATOM 8764 C CA . LEU B 1 375 ? 14.086 -16.203 -18.203 1 95.81 375 LEU B CA 1
ATOM 8765 C C . LEU B 1 375 ? 13.391 -15.188 -17.297 1 95.81 375 LEU B C 1
ATOM 8767 O O . LEU B 1 375 ? 12.172 -15.039 -17.344 1 95.81 375 LEU B O 1
ATOM 8771 N N . ALA B 1 376 ? 14.141 -14.484 -16.469 1 96.25 376 ALA B N 1
ATOM 8772 C CA . ALA B 1 376 ? 13.562 -13.531 -15.539 1 96.25 376 ALA B CA 1
ATOM 8773 C C . ALA B 1 376 ? 12.82 -12.414 -16.281 1 96.25 376 ALA B C 1
ATOM 8775 O O . ALA B 1 376 ? 11.711 -12.039 -15.898 1 96.25 376 ALA B O 1
ATOM 8776 N N . ALA B 1 377 ? 13.391 -11.875 -17.297 1 95.56 377 ALA B N 1
ATOM 8777 C CA . ALA B 1 377 ? 12.773 -10.82 -18.094 1 95.56 377 ALA B CA 1
ATOM 8778 C C . ALA B 1 377 ? 11.523 -11.32 -18.797 1 95.56 377 ALA B C 1
ATOM 8780 O O . ALA B 1 377 ? 10.508 -10.625 -18.859 1 95.56 377 ALA B O 1
ATOM 8781 N N . LEU B 1 378 ? 11.641 -12.531 -19.344 1 95.31 378 LEU B N 1
ATOM 8782 C CA . LEU B 1 378 ? 10.492 -13.125 -20.016 1 95.31 378 LEU B CA 1
ATOM 8783 C C . LEU B 1 378 ? 9.328 -13.305 -19.062 1 95.31 378 LEU B C 1
ATOM 8785 O O . LEU B 1 378 ? 8.172 -13.062 -19.422 1 95.31 378 LEU B O 1
ATOM 8789 N N . LEU B 1 379 ? 9.664 -13.727 -17.875 1 97.06 379 LEU B N 1
ATOM 8790 C CA . LEU B 1 379 ? 8.617 -13.93 -16.875 1 97.06 379 LEU B CA 1
ATOM 8791 C C . LEU B 1 379 ? 7.914 -12.617 -16.547 1 97.06 379 LEU B C 1
ATOM 8793 O O . LEU B 1 379 ? 6.695 -12.586 -16.375 1 97.06 379 LEU B O 1
ATOM 8797 N N . VAL B 1 380 ? 8.641 -11.531 -16.438 1 96.75 380 VAL B N 1
ATOM 8798 C CA . VAL B 1 380 ? 8.055 -10.227 -16.156 1 96.75 380 VAL B CA 1
ATOM 8799 C C . VAL B 1 380 ? 7.082 -9.852 -17.266 1 96.75 380 VAL B C 1
ATOM 8801 O O . VAL B 1 380 ? 5.973 -9.391 -17 1 96.75 380 VAL B O 1
ATOM 8804 N N . VAL B 1 381 ? 7.469 -10.078 -18.469 1 94.94 381 VAL B N 1
ATOM 8805 C CA . VAL B 1 381 ? 6.648 -9.711 -19.609 1 94.94 381 VAL B CA 1
ATOM 8806 C C . VAL B 1 381 ? 5.359 -10.531 -19.609 1 94.94 381 VAL B C 1
ATOM 8808 O O . VAL B 1 381 ? 4.27 -9.984 -19.797 1 94.94 381 VAL B O 1
ATOM 8811 N N . VAL B 1 382 ? 5.5 -11.805 -19.375 1 96.19 382 VAL B N 1
ATOM 8812 C CA . VAL B 1 382 ? 4.352 -12.695 -19.469 1 96.19 382 VAL B CA 1
ATOM 8813 C C . VAL B 1 382 ? 3.393 -12.43 -18.312 1 96.19 382 VAL B C 1
ATOM 8815 O O . VAL B 1 382 ? 2.174 -12.398 -18.5 1 96.19 382 VAL B O 1
ATOM 8818 N N . VAL B 1 383 ? 3.932 -12.227 -17.125 1 96.44 383 VAL B N 1
ATOM 8819 C CA . VAL B 1 383 ? 3.088 -11.969 -15.969 1 96.44 383 VAL B CA 1
ATOM 8820 C C . VAL B 1 383 ? 2.389 -10.617 -16.141 1 96.44 383 VAL B C 1
ATOM 8822 O O . VAL B 1 383 ? 1.231 -10.461 -15.742 1 96.44 383 VAL B O 1
ATOM 8825 N N . ARG B 1 384 ? 3.098 -9.656 -16.734 1 95.75 384 ARG B N 1
ATOM 8826 C CA . ARG B 1 384 ? 2.477 -8.367 -17.016 1 95.75 384 ARG B CA 1
ATOM 8827 C C . ARG B 1 384 ? 1.309 -8.531 -17.984 1 95.75 384 ARG B C 1
ATOM 8829 O O . ARG B 1 384 ? 0.251 -7.926 -17.797 1 95.75 384 ARG B O 1
ATOM 8836 N N . LEU B 1 385 ? 1.507 -9.344 -18.953 1 94.75 385 LEU B N 1
ATOM 8837 C CA . LEU B 1 385 ? 0.428 -9.609 -19.891 1 94.75 385 LEU B CA 1
ATOM 8838 C C . LEU B 1 385 ? -0.753 -10.273 -19.188 1 94.75 385 LEU B C 1
ATOM 8840 O O . LEU B 1 385 ? -1.908 -9.938 -19.453 1 94.75 385 LEU B O 1
ATOM 8844 N N . ARG B 1 386 ? -0.441 -11.195 -18.359 1 96.81 386 ARG B N 1
ATOM 8845 C CA . ARG B 1 386 ? -1.522 -11.852 -17.641 1 96.81 386 ARG B CA 1
ATOM 8846 C C . ARG B 1 386 ? -2.27 -10.859 -16.75 1 96.81 386 ARG B C 1
ATOM 8848 O O . ARG B 1 386 ? -3.494 -10.93 -16.625 1 96.81 386 ARG B O 1
ATOM 8855 N N . THR B 1 387 ? -1.539 -10.016 -16.141 1 96.62 387 THR B N 1
ATOM 8856 C CA . THR B 1 387 ? -2.162 -9 -15.297 1 96.62 387 THR B CA 1
ATOM 8857 C C . THR B 1 387 ? -3.125 -8.133 -16.109 1 96.62 387 THR B C 1
ATOM 8859 O O . THR B 1 387 ? -4.23 -7.832 -15.656 1 96.62 387 THR B O 1
ATOM 8862 N N . LYS B 1 388 ? -2.713 -7.777 -17.25 1 95.19 388 LYS B N 1
ATOM 8863 C CA . LYS B 1 388 ? -3.58 -7.004 -18.141 1 95.19 388 LYS B CA 1
ATOM 8864 C C . LYS B 1 388 ? -4.848 -7.777 -18.484 1 95.19 388 LYS B C 1
ATOM 8866 O O . LYS B 1 388 ? -5.934 -7.199 -18.547 1 95.19 388 LYS B O 1
ATOM 8871 N N . VAL B 1 389 ? -4.688 -9.047 -18.656 1 97.25 389 VAL B N 1
ATOM 8872 C CA . VAL B 1 389 ? -5.828 -9.906 -18.953 1 97.25 389 VAL B CA 1
ATOM 8873 C C . VAL B 1 389 ? -6.793 -9.914 -17.766 1 97.25 389 VAL B C 1
ATOM 8875 O O . VAL B 1 389 ? -8 -9.719 -17.938 1 97.25 389 VAL B O 1
ATOM 8878 N N . MET B 1 390 ? -6.211 -10.117 -16.625 1 97.06 390 MET B N 1
ATOM 8879 C CA . MET B 1 390 ? -7.035 -10.234 -15.43 1 97.06 390 MET B CA 1
ATOM 8880 C C . MET B 1 390 ? -7.742 -8.914 -15.125 1 97.06 390 MET B C 1
ATOM 8882 O O . MET B 1 390 ? -8.852 -8.906 -14.578 1 97.06 390 MET B O 1
ATOM 8886 N N . GLN B 1 391 ? -7.172 -7.816 -15.492 1 96.12 391 GLN B N 1
ATOM 8887 C CA . GLN B 1 391 ? -7.809 -6.512 -15.352 1 96.12 391 GLN B CA 1
ATOM 8888 C C . GLN B 1 391 ? -8.898 -6.312 -16.391 1 96.12 391 GLN B C 1
ATOM 8890 O O . GLN B 1 391 ? -9.992 -5.844 -16.078 1 96.12 391 GLN B O 1
ATOM 8895 N N . LEU B 1 392 ? -8.594 -6.707 -17.594 1 96.88 392 LEU B N 1
ATOM 8896 C CA . LEU B 1 392 ? -9.508 -6.492 -18.719 1 96.88 392 LEU B CA 1
ATOM 8897 C C . LEU B 1 392 ? -10.805 -7.258 -18.516 1 96.88 392 LEU B C 1
ATOM 8899 O O . LEU B 1 392 ? -11.891 -6.727 -18.766 1 96.88 392 LEU B O 1
ATOM 8903 N N . ILE B 1 393 ? -10.734 -8.484 -18.062 1 97 393 ILE B N 1
ATOM 8904 C CA . ILE B 1 393 ? -11.922 -9.328 -17.984 1 97 393 ILE B CA 1
ATOM 8905 C C . ILE B 1 393 ? -12.828 -8.828 -16.859 1 97 393 ILE B C 1
ATOM 8907 O O . ILE B 1 393 ? -13.984 -9.242 -16.75 1 97 393 ILE B O 1
ATOM 8911 N N . ARG B 1 394 ? -12.375 -7.883 -16.062 1 95.56 394 ARG B N 1
ATOM 8912 C CA . ARG B 1 394 ? -13.148 -7.336 -14.953 1 95.56 394 ARG B CA 1
ATOM 8913 C C . ARG B 1 394 ? -13.75 -5.984 -15.32 1 95.56 394 ARG B C 1
ATOM 8915 O O . ARG B 1 394 ? -14.406 -5.348 -14.492 1 95.56 394 ARG B O 1
ATOM 8922 N N . VAL B 1 395 ? -13.531 -5.543 -16.5 1 94.56 395 VAL B N 1
ATOM 8923 C CA . VAL B 1 395 ? -14.148 -4.309 -16.984 1 94.56 395 VAL B CA 1
ATOM 8924 C C . VAL B 1 395 ? -15.609 -4.574 -17.359 1 94.56 395 VAL B C 1
ATOM 8926 O O . VAL B 1 395 ? -15.898 -5.449 -18.172 1 94.56 395 VAL B O 1
ATOM 8929 N N . ALA B 1 396 ? -16.469 -3.834 -16.734 1 91.75 396 ALA B N 1
ATOM 8930 C CA . ALA B 1 396 ? -17.906 -3.99 -17 1 91.75 396 ALA B CA 1
ATOM 8931 C C . ALA B 1 396 ? -18.344 -3.141 -18.188 1 91.75 396 ALA B C 1
ATOM 8933 O O . ALA B 1 396 ? -18.969 -2.094 -18.016 1 91.75 396 ALA B O 1
ATOM 8934 N N . ASP B 1 397 ? -18.047 -3.584 -19.344 1 92.25 397 ASP B N 1
ATOM 8935 C CA . ASP B 1 397 ? -18.453 -2.908 -20.562 1 92.25 397 ASP B CA 1
ATOM 8936 C C . ASP B 1 397 ? -19.016 -3.902 -21.578 1 92.25 397 ASP B C 1
ATOM 8938 O O . ASP B 1 397 ? -18.312 -4.348 -22.484 1 92.25 397 ASP B O 1
ATOM 8942 N N . PRO B 1 398 ? -20.234 -4.098 -21.5 1 89.06 398 PRO B N 1
ATOM 8943 C CA . PRO B 1 398 ? -20.875 -5.066 -22.391 1 89.06 398 PRO B CA 1
ATOM 8944 C C . PRO B 1 398 ? -20.844 -4.617 -23.859 1 89.06 398 PRO B C 1
ATOM 8946 O O . PRO B 1 398 ? -21.031 -5.438 -24.75 1 89.06 398 PRO B O 1
ATOM 8949 N N . ASN B 1 399 ? -20.547 -3.328 -24.062 1 90.69 399 ASN B N 1
ATOM 8950 C CA . ASN B 1 399 ? -20.609 -2.811 -25.422 1 90.69 399 ASN B CA 1
ATOM 8951 C C . ASN B 1 399 ? -19.219 -2.736 -26.047 1 90.69 399 ASN B C 1
ATOM 8953 O O . ASN B 1 399 ? -19.062 -2.254 -27.172 1 90.69 399 ASN B O 1
ATOM 8957 N N . MET B 1 400 ? -18.344 -3.305 -25.391 1 93.38 400 MET B N 1
ATOM 8958 C CA . MET B 1 400 ? -16.984 -3.307 -25.922 1 93.38 400 MET B CA 1
ATOM 8959 C C . MET B 1 400 ? -16.875 -4.246 -27.109 1 93.38 400 MET B C 1
ATOM 8961 O O . MET B 1 400 ? -17.312 -5.398 -27.047 1 93.38 400 MET B O 1
ATOM 8965 N N . HIS B 1 401 ? -16.312 -3.76 -28.172 1 95.5 401 HIS B N 1
ATOM 8966 C CA . HIS B 1 401 ? -16.078 -4.59 -29.344 1 95.5 401 HIS B CA 1
ATOM 8967 C C . HIS B 1 401 ? -14.773 -5.363 -29.234 1 95.5 401 HIS B C 1
ATOM 8969 O O . HIS B 1 401 ? -13.805 -5.055 -29.938 1 95.5 401 HIS B O 1
ATOM 8975 N N . ILE B 1 402 ? -14.812 -6.418 -28.531 1 96.44 402 ILE B N 1
ATOM 8976 C CA . ILE B 1 402 ? -13.609 -7.152 -28.141 1 96.44 402 ILE B CA 1
ATOM 8977 C C . ILE B 1 402 ? -13.016 -7.844 -29.375 1 96.44 402 ILE B C 1
ATOM 8979 O O . ILE B 1 402 ? -11.852 -8.242 -29.359 1 96.44 402 ILE B O 1
ATOM 8983 N N . TRP B 1 403 ? -13.758 -8.016 -30.531 1 96.12 403 TRP B N 1
ATOM 8984 C CA . TRP B 1 403 ? -13.312 -8.742 -31.703 1 96.12 403 TRP B CA 1
ATOM 8985 C C . TRP B 1 403 ? -12.578 -7.816 -32.688 1 96.12 403 TRP B C 1
ATOM 8987 O O . TRP B 1 403 ? -11.953 -8.273 -33.625 1 96.12 403 TRP B O 1
ATOM 8997 N N . GLU B 1 404 ? -12.617 -6.551 -32.312 1 95.56 404 GLU B N 1
ATOM 8998 C CA . GLU B 1 404 ? -11.938 -5.594 -33.188 1 95.56 404 GLU B CA 1
ATOM 8999 C C . GLU B 1 404 ? -10.422 -5.664 -33.031 1 95.56 404 GLU B C 1
ATOM 9001 O O . GLU B 1 404 ? -9.93 -5.844 -31.906 1 95.56 404 GLU B O 1
ATOM 9006 N N . PRO B 1 405 ? -9.711 -5.512 -34.094 1 91.81 405 PRO B N 1
ATOM 9007 C CA . PRO B 1 405 ? -8.25 -5.605 -34 1 91.81 405 PRO B CA 1
ATOM 9008 C C . PRO B 1 405 ? -7.633 -4.551 -33.094 1 91.81 405 PRO B C 1
ATOM 9010 O O . PRO B 1 405 ? -6.562 -4.777 -32.531 1 91.81 405 PRO B O 1
ATOM 9013 N N . SER B 1 406 ? -8.297 -3.467 -32.969 1 91.44 406 SER B N 1
ATOM 9014 C CA . SER B 1 406 ? -7.762 -2.383 -32.125 1 91.44 406 SER B CA 1
ATOM 9015 C C . SER B 1 406 ? -8.109 -2.576 -30.672 1 91.44 406 SER B C 1
ATOM 9017 O O . SER B 1 406 ? -7.59 -1.871 -29.797 1 91.44 406 SER B O 1
ATOM 9019 N N . SER B 1 407 ? -8.938 -3.58 -30.438 1 94.62 407 SER B N 1
ATOM 9020 C CA . SER B 1 407 ? -9.344 -3.816 -29.062 1 94.62 407 SER B CA 1
ATOM 9021 C C . SER B 1 407 ? -8.188 -4.371 -28.234 1 94.62 407 SER B C 1
ATOM 9023 O O . SER B 1 407 ? -7.316 -5.062 -28.75 1 94.62 407 SER B O 1
ATOM 9025 N N . GLU B 1 408 ? -8.188 -4.027 -27 1 93.88 408 GLU B N 1
ATOM 9026 C CA . GLU B 1 408 ? -7.168 -4.555 -26.094 1 93.88 408 GLU B CA 1
ATOM 9027 C C . GLU B 1 408 ? -7.211 -6.078 -26.031 1 93.88 408 GLU B C 1
ATOM 9029 O O . GLU B 1 408 ? -6.18 -6.73 -25.875 1 93.88 408 GLU B O 1
ATOM 9034 N N . PHE B 1 409 ? -8.359 -6.66 -26.219 1 96.25 409 PHE B N 1
ATOM 9035 C CA . PHE B 1 409 ? -8.57 -8.102 -26.203 1 96.25 409 PHE B CA 1
ATOM 9036 C C . PHE B 1 409 ? -7.738 -8.781 -27.297 1 96.25 409 PHE B C 1
ATOM 9038 O O . PHE B 1 409 ? -6.949 -9.68 -27.016 1 96.25 409 PHE B O 1
ATOM 9045 N N . VAL B 1 410 ? -7.84 -8.328 -28.453 1 94.44 410 VAL B N 1
ATOM 9046 C CA . VAL B 1 410 ? -7.133 -8.914 -29.578 1 94.44 410 VAL B CA 1
ATOM 9047 C C . VAL B 1 410 ? -5.656 -8.531 -29.516 1 94.44 410 VAL B C 1
ATOM 9049 O O . VAL B 1 410 ? -4.785 -9.32 -29.891 1 94.44 410 VAL B O 1
ATOM 9052 N N . ARG B 1 411 ? -5.348 -7.367 -29.016 1 91.88 411 ARG B N 1
ATOM 9053 C CA . ARG B 1 411 ? -3.963 -6.918 -28.906 1 91.88 411 ARG B CA 1
ATOM 9054 C C . ARG B 1 411 ? -3.168 -7.824 -27.969 1 91.88 411 ARG B C 1
ATOM 9056 O O . ARG B 1 411 ? -2.004 -8.133 -28.234 1 91.88 411 ARG B O 1
ATOM 9063 N N . ILE B 1 412 ? -3.76 -8.25 -26.938 1 92.69 412 ILE B N 1
ATOM 9064 C CA . ILE B 1 412 ? -3.092 -9.125 -25.984 1 92.69 412 ILE B CA 1
ATOM 9065 C C . ILE B 1 412 ? -2.795 -10.477 -26.625 1 92.69 412 ILE B C 1
ATOM 9067 O O . ILE B 1 412 ? -1.711 -11.031 -26.438 1 92.69 412 ILE B O 1
ATOM 9071 N N . ILE B 1 413 ? -3.74 -10.977 -27.375 1 90.81 413 ILE B N 1
ATOM 9072 C CA . ILE B 1 413 ? -3.545 -12.25 -28.062 1 90.81 413 ILE B CA 1
ATOM 9073 C C . ILE B 1 413 ? -2.383 -12.133 -29.047 1 90.81 413 ILE B C 1
ATOM 9075 O O . ILE B 1 413 ? -1.519 -13.008 -29.109 1 90.81 413 ILE B O 1
ATOM 9079 N N . ASP B 1 414 ? -2.365 -11.023 -29.703 1 88.75 414 ASP B N 1
ATOM 9080 C CA . ASP B 1 414 ? -1.305 -10.812 -30.688 1 88.75 414 ASP B CA 1
ATOM 9081 C C . ASP B 1 414 ? 0.06 -10.711 -30 1 88.75 414 ASP B C 1
ATOM 9083 O O . ASP B 1 414 ? 1.048 -11.258 -30.5 1 88.75 414 ASP B O 1
ATOM 9087 N N . GLN B 1 415 ? 0.089 -10 -28.953 1 88.19 415 GLN B N 1
ATOM 9088 C CA . GLN B 1 415 ? 1.334 -9.844 -28.219 1 88.19 415 GLN B CA 1
ATOM 9089 C C . GLN B 1 415 ? 1.827 -11.188 -27.688 1 88.19 415 GLN B C 1
ATOM 9091 O O . GLN B 1 415 ? 3.025 -11.477 -27.719 1 88.19 415 GLN B O 1
ATOM 9096 N N . LEU B 1 416 ? 0.919 -11.953 -27.25 1 87.81 416 LEU B N 1
ATOM 9097 C CA . LEU B 1 416 ? 1.295 -13.25 -26.703 1 87.81 416 LEU B CA 1
ATOM 9098 C C . LEU B 1 416 ? 1.777 -14.18 -27.812 1 87.81 416 LEU B C 1
ATOM 9100 O O . LEU B 1 416 ? 2.73 -14.945 -27.625 1 87.81 416 LEU B O 1
ATOM 9104 N N . MET B 1 417 ? 1.119 -14.133 -28.875 1 85.44 417 MET B N 1
ATOM 9105 C CA . MET B 1 417 ? 1.535 -14.961 -30 1 85.44 417 MET B CA 1
ATOM 9106 C C . MET B 1 417 ? 2.92 -14.562 -30.484 1 85.44 417 MET B C 1
ATOM 9108 O O . MET B 1 417 ? 3.729 -15.414 -30.859 1 85.44 417 MET B O 1
ATOM 9112 N N . ALA B 1 418 ? 3.131 -13.297 -30.453 1 85.81 418 ALA B N 1
ATOM 9113 C CA . ALA B 1 418 ? 4.461 -12.812 -30.812 1 85.81 418 ALA B CA 1
ATOM 9114 C C . ALA B 1 418 ? 5.516 -13.32 -29.844 1 85.81 418 ALA B C 1
ATOM 9116 O O . ALA B 1 418 ? 6.609 -13.719 -30.25 1 85.81 418 ALA B O 1
ATOM 9117 N N . LEU B 1 419 ? 5.195 -13.312 -28.641 1 88.88 419 LEU B N 1
ATOM 9118 C CA . LEU B 1 419 ? 6.098 -13.812 -27.609 1 88.88 419 LEU B CA 1
ATOM 9119 C C . LEU B 1 419 ? 6.336 -15.312 -27.781 1 88.88 419 LEU B C 1
ATOM 9121 O O . LEU B 1 419 ? 7.48 -15.766 -27.734 1 88.88 419 LEU B O 1
ATOM 9125 N N . TYR B 1 420 ? 5.285 -16 -28 1 85.38 420 TYR B N 1
ATOM 9126 C CA . TYR B 1 420 ? 5.371 -17.453 -28.141 1 85.38 420 TYR B CA 1
ATOM 9127 C C . TYR B 1 420 ? 6.211 -17.828 -29.359 1 85.38 420 TYR B C 1
ATOM 9129 O O . TYR B 1 420 ? 7.039 -18.75 -29.281 1 85.38 420 TYR B O 1
ATOM 9137 N N . ASN B 1 421 ? 6.078 -17.109 -30.375 1 86.19 421 ASN B N 1
ATOM 9138 C CA . ASN B 1 421 ? 6.766 -17.422 -31.625 1 86.19 421 ASN B CA 1
ATOM 9139 C C . ASN B 1 421 ? 8.234 -17.016 -31.578 1 86.19 421 ASN B C 1
ATOM 9141 O O . ASN B 1 421 ? 9.055 -17.531 -32.344 1 86.19 421 ASN B O 1
ATOM 9145 N N . ASN B 1 422 ? 8.531 -16.109 -30.734 1 88.81 422 ASN B N 1
ATOM 9146 C CA . ASN B 1 422 ? 9.898 -15.609 -30.672 1 88.81 422 ASN B CA 1
ATOM 9147 C C . ASN B 1 422 ? 10.594 -16.031 -29.375 1 88.81 422 ASN B C 1
ATOM 9149 O O . ASN B 1 422 ? 11.625 -15.469 -29 1 88.81 422 ASN B O 1
ATOM 9153 N N . LEU B 1 423 ? 10.008 -17.016 -28.75 1 92.75 423 LEU B N 1
ATOM 9154 C CA . LEU B 1 423 ? 10.625 -17.547 -27.531 1 92.75 423 LEU B CA 1
ATOM 9155 C C . LEU B 1 423 ? 12 -18.125 -27.828 1 92.75 423 LEU B C 1
ATOM 9157 O O . LEU B 1 423 ? 12.164 -18.875 -28.797 1 92.75 423 LEU B O 1
ATOM 9161 N N . PRO B 1 424 ? 13 -17.766 -27.031 1 93.06 424 PRO B N 1
ATOM 9162 C CA . PRO B 1 424 ? 14.328 -18.344 -27.281 1 93.06 424 PRO B CA 1
ATOM 9163 C C . PRO B 1 424 ? 14.312 -19.875 -27.266 1 93.06 424 PRO B C 1
ATOM 9165 O O . PRO B 1 424 ? 13.648 -20.484 -26.422 1 93.06 424 PRO B O 1
ATOM 9168 N N . GLU B 1 425 ? 15.102 -20.516 -28.094 1 93.5 425 GLU B N 1
ATOM 9169 C CA . GLU B 1 425 ? 15.109 -21.969 -28.297 1 93.5 425 GLU B CA 1
ATOM 9170 C C . GLU B 1 425 ? 15.562 -22.688 -27.031 1 93.5 425 GLU B C 1
ATOM 9172 O O . GLU B 1 425 ? 15.156 -23.828 -26.781 1 93.5 425 GLU B O 1
ATOM 9177 N N . ARG B 1 426 ? 16.328 -22.062 -26.281 1 93.38 426 ARG B N 1
ATOM 9178 C CA . ARG B 1 426 ? 16.875 -22.688 -25.078 1 93.38 426 ARG B CA 1
ATOM 9179 C C . ARG B 1 426 ? 15.773 -22.969 -24.062 1 93.38 426 ARG B C 1
ATOM 9181 O O . ARG B 1 426 ? 15.969 -23.75 -23.125 1 93.38 426 ARG B O 1
ATOM 9188 N N . TYR B 1 427 ? 14.57 -22.375 -24.312 1 95.38 427 TYR B N 1
ATOM 9189 C CA . TYR B 1 427 ? 13.484 -22.562 -23.359 1 95.38 427 TYR B CA 1
ATOM 9190 C C . TYR B 1 427 ? 12.391 -23.453 -23.938 1 95.38 427 TYR B C 1
ATOM 9192 O O . TYR B 1 427 ? 11.328 -23.625 -23.328 1 95.38 427 TYR B O 1
ATOM 9200 N N . TYR B 1 428 ? 12.68 -24.109 -25.047 1 94.56 428 TYR B N 1
ATOM 9201 C CA . TYR B 1 428 ? 11.742 -25.078 -25.594 1 94.56 428 TYR B CA 1
ATOM 9202 C C . TYR B 1 428 ? 11.703 -26.344 -24.734 1 94.56 428 TYR B C 1
ATOM 9204 O O . TYR B 1 428 ? 12.703 -26.703 -24.109 1 94.56 428 TYR B O 1
ATOM 9212 N N . LEU B 1 429 ? 10.539 -26.969 -24.688 1 93.88 429 LEU B N 1
ATOM 9213 C CA . LEU B 1 429 ? 10.398 -28.172 -23.891 1 93.88 429 LEU B CA 1
ATOM 9214 C C . LEU B 1 429 ? 10.727 -29.406 -24.719 1 93.88 429 LEU B C 1
ATOM 9216 O O . LEU B 1 429 ? 9.875 -30.281 -24.891 1 93.88 429 LEU B O 1
ATOM 9220 N N . THR B 1 430 ? 11.906 -29.406 -25.172 1 93.56 430 THR B N 1
ATOM 9221 C CA . THR B 1 430 ? 12.43 -30.578 -25.859 1 93.56 430 THR B CA 1
ATOM 9222 C C . THR B 1 430 ? 13.195 -31.484 -24.891 1 93.56 430 THR B C 1
ATOM 9224 O O . THR B 1 430 ? 13.633 -31.031 -23.828 1 93.56 430 THR B O 1
ATOM 9227 N N . ASP B 1 431 ? 13.391 -32.75 -25.266 1 91.75 431 ASP B N 1
ATOM 9228 C CA . ASP B 1 431 ? 14.094 -33.688 -24.391 1 91.75 431 ASP B CA 1
ATOM 9229 C C . ASP B 1 431 ? 15.508 -33.188 -24.094 1 91.75 431 ASP B C 1
ATOM 9231 O O . ASP B 1 431 ? 15.961 -33.25 -22.953 1 91.75 431 ASP B O 1
ATOM 9235 N N . ALA B 1 432 ? 16.141 -32.75 -25.078 1 93.19 432 ALA B N 1
ATOM 9236 C CA . ALA B 1 432 ? 17.5 -32.25 -24.891 1 93.19 432 ALA B CA 1
ATOM 9237 C C . ALA B 1 432 ? 17.547 -31.062 -23.953 1 93.19 432 ALA B C 1
ATOM 9239 O O . ALA B 1 432 ? 18.406 -30.984 -23.078 1 93.19 432 ALA B O 1
ATOM 9240 N N . ASN B 1 433 ? 16.641 -30.172 -24.109 1 94.25 433 ASN B N 1
ATOM 9241 C CA . ASN B 1 433 ? 16.609 -28.969 -23.281 1 94.25 433 ASN B CA 1
ATOM 9242 C C . ASN B 1 433 ? 16.234 -29.297 -21.844 1 94.25 433 ASN B C 1
ATOM 9244 O O . ASN B 1 433 ? 16.719 -28.641 -20.906 1 94.25 433 ASN B O 1
ATOM 9248 N N . LEU B 1 434 ? 15.367 -30.234 -21.609 1 95.06 434 LEU B N 1
ATOM 9249 C CA . LEU B 1 434 ? 14.922 -30.578 -20.266 1 95.06 434 LEU B CA 1
ATOM 9250 C C . LEU B 1 434 ? 16.094 -31 -19.391 1 95.06 434 LEU B C 1
ATOM 9252 O O . LEU B 1 434 ? 16.188 -30.625 -18.234 1 95.06 434 LEU B O 1
ATOM 9256 N N . TYR B 1 435 ? 17.031 -31.734 -20 1 94.06 435 TYR B N 1
ATOM 9257 C CA . TYR B 1 435 ? 18.203 -32.188 -19.25 1 94.06 435 TYR B CA 1
ATOM 9258 C C . TYR B 1 435 ? 19.109 -31 -18.922 1 94.06 435 TYR B C 1
ATOM 9260 O O . TYR B 1 435 ? 19.625 -30.906 -17.797 1 94.06 435 TYR B O 1
ATOM 9268 N N . VAL B 1 436 ? 19.281 -30.141 -19.875 1 94.12 436 VAL B N 1
ATOM 9269 C CA . VAL B 1 436 ? 20.141 -28.984 -19.672 1 94.12 436 VAL B CA 1
ATOM 9270 C C . VAL B 1 436 ? 19.531 -28.078 -18.594 1 94.12 436 VAL B C 1
ATOM 9272 O O . VAL B 1 436 ? 20.25 -27.594 -17.719 1 94.12 436 VAL B O 1
ATOM 9275 N N . LEU B 1 437 ? 18.297 -27.859 -18.688 1 94.25 437 LEU B N 1
ATOM 9276 C CA . LEU B 1 437 ? 17.594 -27 -17.766 1 94.25 437 LEU B CA 1
ATOM 9277 C C . LEU B 1 437 ? 17.609 -27.578 -16.344 1 94.25 437 LEU B C 1
ATOM 9279 O O . LEU B 1 437 ? 17.719 -26.844 -15.367 1 94.25 437 LEU B O 1
ATOM 9283 N N . GLN B 1 438 ? 17.484 -28.844 -16.25 1 92.56 438 GLN B N 1
ATOM 9284 C CA . GLN B 1 438 ? 17.562 -29.516 -14.953 1 92.56 438 GLN B CA 1
ATOM 9285 C C . GLN B 1 438 ? 18.938 -29.312 -14.32 1 92.56 438 GLN B C 1
ATOM 9287 O O . GLN B 1 438 ? 19.047 -29.031 -13.133 1 92.56 438 GLN B O 1
ATOM 9292 N N . ASP B 1 439 ? 19.938 -29.406 -15.125 1 91 439 ASP B N 1
ATOM 9293 C CA . ASP B 1 439 ? 21.312 -29.266 -14.641 1 91 439 ASP B CA 1
ATOM 9294 C C . ASP B 1 439 ? 21.578 -27.844 -14.164 1 91 439 ASP B C 1
ATOM 9296 O O . ASP B 1 439 ? 22.344 -27.641 -13.219 1 91 439 ASP B O 1
ATOM 9300 N N . LYS B 1 440 ? 20.906 -26.922 -14.758 1 89.69 440 LYS B N 1
ATOM 9301 C CA . LYS B 1 440 ? 21.109 -25.516 -14.414 1 89.69 440 LYS B CA 1
ATOM 9302 C C . LYS B 1 440 ? 20.172 -25.078 -13.289 1 89.69 440 LYS B C 1
ATOM 9304 O O . LYS B 1 440 ? 20.219 -23.922 -12.844 1 89.69 440 LYS B O 1
ATOM 9309 N N . GLY B 1 441 ? 19.312 -25.969 -12.883 1 89.31 441 GLY B N 1
ATOM 9310 C CA . GLY B 1 441 ? 18.344 -25.625 -11.844 1 89.31 441 GLY B CA 1
ATOM 9311 C C . GLY B 1 441 ? 17.234 -24.734 -12.336 1 89.31 441 GLY B C 1
ATOM 9312 O O . GLY B 1 441 ? 16.562 -24.078 -11.539 1 89.31 441 GLY B O 1
ATOM 9313 N N . MET B 1 442 ? 16.938 -24.688 -13.625 1 94.12 442 MET B N 1
ATOM 9314 C CA . MET B 1 442 ? 15.984 -23.766 -14.227 1 94.12 442 MET B CA 1
ATOM 9315 C C . MET B 1 442 ? 14.727 -24.5 -14.695 1 94.12 442 MET B C 1
ATOM 9317 O O . MET B 1 442 ? 13.781 -23.859 -15.164 1 94.12 442 MET B O 1
ATOM 9321 N N . LEU B 1 443 ? 14.719 -25.812 -14.562 1 94.81 443 LEU B N 1
ATOM 9322 C CA . LEU B 1 443 ? 13.648 -26.625 -15.125 1 94.81 443 LEU B CA 1
ATOM 9323 C C . LEU B 1 443 ? 12.289 -26.172 -14.602 1 94.81 443 LEU B C 1
ATOM 9325 O O . LEU B 1 443 ? 11.367 -25.938 -15.383 1 94.81 443 LEU B O 1
ATOM 9329 N N . GLY B 1 444 ? 12.211 -26.047 -13.281 1 93.62 444 GLY B N 1
ATOM 9330 C CA . GLY B 1 444 ? 10.953 -25.625 -12.688 1 93.62 444 GLY B CA 1
ATOM 9331 C C . GLY B 1 444 ? 10.492 -24.266 -13.18 1 93.62 444 GLY B C 1
ATOM 9332 O O . GLY B 1 444 ? 9.305 -24.062 -13.438 1 93.62 444 GLY B O 1
ATOM 9333 N N . ALA B 1 445 ? 11.375 -23.359 -13.367 1 95.94 445 ALA B N 1
ATOM 9334 C CA . ALA B 1 445 ? 11.055 -22 -13.797 1 95.94 445 ALA B CA 1
ATOM 9335 C C . ALA B 1 445 ? 10.586 -21.969 -15.242 1 95.94 445 ALA B C 1
ATOM 9337 O O . ALA B 1 445 ? 9.703 -21.188 -15.609 1 95.94 445 ALA B O 1
ATOM 9338 N N . VAL B 1 446 ? 11.156 -22.797 -16.047 1 97 446 VAL B N 1
ATOM 9339 C CA . VAL B 1 446 ? 10.781 -22.828 -17.469 1 97 446 VAL B CA 1
ATOM 9340 C C . VAL B 1 446 ? 9.414 -23.484 -17.625 1 97 446 VAL B C 1
ATOM 9342 O O . VAL B 1 446 ? 8.609 -23.062 -18.453 1 97 446 VAL B O 1
ATOM 9345 N N . PHE B 1 447 ? 9.188 -24.547 -16.859 1 96.56 447 PHE B N 1
ATOM 9346 C CA . PHE B 1 447 ? 7.836 -25.094 -16.859 1 96.56 447 PHE B CA 1
ATOM 9347 C C . PHE B 1 447 ? 6.82 -24.031 -16.469 1 96.56 447 PHE B C 1
ATOM 9349 O O . PHE B 1 447 ? 5.77 -23.906 -17.109 1 96.56 447 PHE B O 1
ATOM 9356 N N . ALA B 1 448 ? 7.129 -23.297 -15.453 1 96.81 448 ALA B N 1
ATOM 9357 C CA . ALA B 1 448 ? 6.234 -22.234 -15.016 1 96.81 448 ALA B CA 1
ATOM 9358 C C . ALA B 1 448 ? 6.023 -21.203 -16.125 1 96.81 448 ALA B C 1
ATOM 9360 O O . ALA B 1 448 ? 4.906 -20.719 -16.312 1 96.81 448 ALA B O 1
ATOM 9361 N N . LEU B 1 449 ? 7.07 -20.828 -16.797 1 97.19 449 LEU B N 1
ATOM 9362 C CA . LEU B 1 449 ? 6.977 -19.875 -17.891 1 97.19 449 LEU B CA 1
ATOM 9363 C C . LEU B 1 449 ? 5.969 -20.344 -18.938 1 97.19 449 LEU B C 1
ATOM 9365 O O . LEU B 1 449 ? 5.105 -19.578 -19.359 1 97.19 449 LEU B O 1
ATOM 9369 N N . HIS B 1 450 ? 6.082 -21.562 -19.297 1 97.19 450 HIS B N 1
ATOM 9370 C CA . HIS B 1 450 ? 5.168 -22.109 -20.297 1 97.19 450 HIS B CA 1
ATOM 9371 C C . HIS B 1 450 ? 3.736 -22.141 -19.766 1 97.19 450 HIS B C 1
ATOM 9373 O O . HIS B 1 450 ? 2.795 -21.859 -20.516 1 97.19 450 HIS B O 1
ATOM 9379 N N . LEU B 1 451 ? 3.629 -22.516 -18.531 1 97.81 451 LEU B N 1
ATOM 9380 C CA . LEU B 1 451 ? 2.293 -22.5 -17.953 1 97.81 451 LEU B CA 1
ATOM 9381 C C . LEU B 1 451 ? 1.7 -21.109 -17.969 1 97.81 451 LEU B C 1
ATOM 9383 O O . LEU B 1 451 ? 0.52 -20.922 -18.281 1 97.81 451 LEU B O 1
ATOM 9387 N N . PHE B 1 452 ? 2.496 -20.125 -17.703 1 97.56 452 PHE B N 1
ATOM 9388 C CA . PHE B 1 452 ? 2.035 -18.75 -17.734 1 97.56 452 PHE B CA 1
ATOM 9389 C C . PHE B 1 452 ? 1.614 -18.359 -19.141 1 97.56 452 PHE B C 1
ATOM 9391 O O . PHE B 1 452 ? 0.596 -17.688 -19.328 1 97.56 452 PHE B O 1
ATOM 9398 N N . ILE B 1 453 ? 2.387 -18.734 -20.094 1 96.5 453 ILE B N 1
ATOM 9399 C CA . ILE B 1 453 ? 2.102 -18.391 -21.484 1 96.5 453 ILE B CA 1
ATOM 9400 C C . ILE B 1 453 ? 0.73 -18.938 -21.875 1 96.5 453 ILE B C 1
ATOM 9402 O O . ILE B 1 453 ? -0.098 -18.203 -22.422 1 96.5 453 ILE B O 1
ATOM 9406 N N . HIS B 1 454 ? 0.5 -20.125 -21.547 1 97.12 454 HIS B N 1
ATOM 9407 C CA . HIS B 1 454 ? -0.785 -20.719 -21.891 1 97.12 454 HIS B CA 1
ATOM 9408 C C . HIS B 1 454 ? -1.909 -20.141 -21.031 1 97.12 454 HIS B C 1
ATOM 9410 O O . HIS B 1 454 ? -3.027 -19.953 -21.516 1 97.12 454 HIS B O 1
ATOM 9416 N N . ALA B 1 455 ? -1.612 -19.844 -19.812 1 97.31 455 ALA B N 1
ATOM 9417 C CA . ALA B 1 455 ? -2.621 -19.281 -18.906 1 97.31 455 ALA B CA 1
ATOM 9418 C C . ALA B 1 455 ? -3.098 -17.922 -19.406 1 97.31 455 ALA B C 1
ATOM 9420 O O . ALA B 1 455 ? -4.273 -17.578 -19.25 1 97.31 455 ALA B O 1
ATOM 9421 N N . VAL B 1 456 ? -2.26 -17.125 -19.984 1 95.94 456 VAL B N 1
ATOM 9422 C CA . VAL B 1 456 ? -2.635 -15.812 -20.484 1 95.94 456 VAL B CA 1
ATOM 9423 C C . VAL B 1 456 ? -3.77 -15.953 -21.5 1 95.94 456 VAL B C 1
ATOM 9425 O O . VAL B 1 456 ? -4.754 -15.211 -21.453 1 95.94 456 VAL B O 1
ATOM 9428 N N . ILE B 1 457 ? -3.66 -16.953 -22.281 1 94.94 457 ILE B N 1
ATOM 9429 C CA . ILE B 1 457 ? -4.637 -17.125 -23.359 1 94.94 457 ILE B CA 1
ATOM 9430 C C . ILE B 1 457 ? -5.926 -17.719 -22.797 1 94.94 457 ILE B C 1
ATOM 9432 O O . ILE B 1 457 ? -7.02 -17.203 -23.062 1 94.94 457 ILE B O 1
ATOM 9436 N N . PHE B 1 458 ? -5.801 -18.719 -22.062 1 96.31 458 PHE B N 1
ATOM 9437 C CA . PHE B 1 458 ? -7.059 -19.328 -21.641 1 96.31 458 PHE B CA 1
ATOM 9438 C C . PHE B 1 458 ? -7.758 -18.484 -20.594 1 96.31 458 PHE B C 1
ATOM 9440 O O . PHE B 1 458 ? -8.984 -18.516 -20.469 1 96.31 458 PHE B O 1
ATOM 9447 N N . ASP B 1 459 ? -7.016 -17.688 -19.797 1 97.44 459 ASP B N 1
ATOM 9448 C CA . ASP B 1 459 ? -7.637 -16.75 -18.875 1 97.44 459 ASP B CA 1
ATOM 9449 C C . ASP B 1 459 ? -8.438 -15.688 -19.625 1 97.44 459 ASP B C 1
ATOM 9451 O O . ASP B 1 459 ? -9.5 -15.258 -19.156 1 97.44 459 ASP B O 1
ATOM 9455 N N . LEU B 1 460 ? -7.887 -15.273 -20.688 1 97.88 460 LEU B N 1
ATOM 9456 C CA . LEU B 1 460 ? -8.547 -14.242 -21.484 1 97.88 460 LEU B CA 1
ATOM 9457 C C . LEU B 1 460 ? -9.773 -14.805 -22.188 1 97.88 460 LEU B C 1
ATOM 9459 O O . LEU B 1 460 ? -10.844 -14.195 -22.156 1 97.88 460 LEU B O 1
ATOM 9463 N N . THR B 1 461 ? -9.641 -15.945 -22.75 1 97.31 461 THR B N 1
ATOM 9464 C CA . THR B 1 461 ? -10.648 -16.469 -23.672 1 97.31 461 THR B CA 1
ATOM 9465 C C . THR B 1 461 ? -11.695 -17.297 -22.906 1 97.31 461 THR B C 1
ATOM 9467 O O . THR B 1 461 ? -12.766 -17.578 -23.438 1 97.31 461 THR B O 1
ATOM 9470 N N . ARG B 1 462 ? -11.453 -17.594 -21.703 1 97.06 462 ARG B N 1
ATOM 9471 C CA . ARG B 1 462 ? -12.398 -18.422 -20.969 1 97.06 462 ARG B CA 1
ATOM 9472 C C . ARG B 1 462 ? -13.719 -17.688 -20.75 1 97.06 462 ARG B C 1
ATOM 9474 O O . ARG B 1 462 ? -14.75 -18.328 -20.516 1 97.06 462 ARG B O 1
ATOM 9481 N N . ILE B 1 463 ? -13.711 -16.422 -20.828 1 95.94 463 ILE B N 1
ATOM 9482 C CA . ILE B 1 463 ? -14.938 -15.664 -20.625 1 95.94 463 ILE B CA 1
ATOM 9483 C C . ILE B 1 463 ? -15.906 -15.93 -21.766 1 95.94 463 ILE B C 1
ATOM 9485 O O . ILE B 1 463 ? -17.078 -15.523 -21.703 1 95.94 463 ILE B O 1
ATOM 9489 N N . SER B 1 464 ? -15.469 -16.609 -22.812 1 95.62 464 SER B N 1
ATOM 9490 C CA . SER B 1 464 ? -16.344 -17.016 -23.906 1 95.62 464 SER B CA 1
ATOM 9491 C C . SER B 1 464 ? -17.141 -18.266 -23.531 1 95.62 464 SER B C 1
ATOM 9493 O O . SER B 1 464 ? -18.125 -18.594 -24.219 1 95.62 464 SER B O 1
ATOM 9495 N N . LEU B 1 465 ? -16.781 -18.938 -22.469 1 94.81 465 LEU B N 1
ATOM 9496 C CA . LEU B 1 465 ? -17.438 -20.156 -22.031 1 94.81 465 LEU B CA 1
ATOM 9497 C C . LEU B 1 465 ? -18.5 -19.859 -20.984 1 94.81 465 LEU B C 1
ATOM 9499 O O . LEU B 1 465 ? -18.391 -18.891 -20.234 1 94.81 465 LEU B O 1
ATOM 9503 N N . ALA B 1 466 ? -19.5 -20.719 -20.922 1 90.56 466 ALA B N 1
ATOM 9504 C CA . ALA B 1 466 ? -20.562 -20.578 -19.938 1 90.56 466 ALA B CA 1
ATOM 9505 C C . ALA B 1 466 ? -20.016 -20.734 -18.516 1 90.56 466 ALA B C 1
ATOM 9507 O O . ALA B 1 466 ? -19.156 -21.562 -18.266 1 90.56 466 ALA B O 1
ATOM 9508 N N . GLY B 1 467 ? -20.516 -19.938 -17.656 1 88.44 467 GLY B N 1
ATOM 9509 C CA . GLY B 1 467 ? -20.141 -20.078 -16.266 1 88.44 467 GLY B CA 1
ATOM 9510 C C . GLY B 1 467 ? -19.031 -19.125 -15.852 1 88.44 467 GLY B C 1
ATOM 9511 O O . GLY B 1 467 ? -18.922 -18.766 -14.68 1 88.44 467 GLY B O 1
ATOM 9512 N N . PHE B 1 468 ? -18.156 -18.844 -16.812 1 93.62 468 PHE B N 1
ATOM 9513 C CA . PHE B 1 468 ? -17.109 -17.859 -16.531 1 93.62 468 PHE B CA 1
ATOM 9514 C C . PHE B 1 468 ? -17.656 -16.438 -16.672 1 93.62 468 PHE B C 1
ATOM 9516 O O . PHE B 1 468 ? -17.219 -15.688 -17.547 1 93.62 468 PHE B O 1
ATOM 9523 N N . SER B 1 469 ? -18.438 -16.062 -15.633 1 90.75 469 SER B N 1
ATOM 9524 C CA . SER B 1 469 ? -19.25 -14.852 -15.703 1 90.75 469 SER B CA 1
ATOM 9525 C C . SER B 1 469 ? -18.484 -13.641 -15.172 1 90.75 469 SER B C 1
ATOM 9527 O O . SER B 1 469 ? -18.953 -12.969 -14.25 1 90.75 469 SER B O 1
ATOM 9529 N N . PHE B 1 470 ? -17.422 -13.352 -15.844 1 94.75 470 PHE B N 1
ATOM 9530 C CA . PHE B 1 470 ? -16.703 -12.109 -15.531 1 94.75 470 PHE B CA 1
ATOM 9531 C C . PHE B 1 470 ? -17.438 -10.906 -16.109 1 94.75 470 PHE B C 1
ATOM 9533 O O . PHE B 1 470 ? -18.234 -11.047 -17.047 1 94.75 470 PHE B O 1
ATOM 9540 N N . PRO B 1 471 ? -17.188 -9.742 -15.594 1 94.31 471 PRO B N 1
ATOM 9541 C CA . PRO B 1 471 ? -17.906 -8.547 -16.031 1 94.31 471 PRO B CA 1
ATOM 9542 C C . PRO B 1 471 ? -17.797 -8.297 -17.531 1 94.31 471 PRO B C 1
ATOM 9544 O O . PRO B 1 471 ? -18.719 -7.75 -18.125 1 94.31 471 PRO B O 1
ATOM 9547 N N . LEU B 1 472 ? -16.781 -8.766 -18.188 1 96.38 472 LEU B N 1
ATOM 9548 C CA . LEU B 1 472 ? -16.578 -8.516 -19.609 1 96.38 472 LEU B CA 1
ATOM 9549 C C . LEU B 1 472 ? -17.266 -9.594 -20.438 1 96.38 472 LEU B C 1
ATOM 9551 O O . LEU B 1 472 ? -17.438 -9.43 -21.656 1 96.38 472 LEU B O 1
ATOM 9555 N N . ALA B 1 473 ? -17.703 -10.641 -19.875 1 95.06 473 ALA B N 1
ATOM 9556 C CA . ALA B 1 473 ? -18.25 -11.805 -20.578 1 95.06 473 ALA B CA 1
ATOM 9557 C C . ALA B 1 473 ? -19.438 -11.422 -21.453 1 95.06 473 ALA B C 1
ATOM 9559 O O . ALA B 1 473 ? -19.578 -11.93 -22.562 1 95.06 473 ALA B O 1
ATOM 9560 N N . PRO B 1 474 ? -20.281 -10.453 -21.016 1 94.06 474 PRO B N 1
ATOM 9561 C CA . PRO B 1 474 ? -21.438 -10.078 -21.812 1 94.06 474 PRO B CA 1
ATOM 9562 C C . PRO B 1 474 ? -21.062 -9.461 -23.156 1 94.06 474 PRO B C 1
ATOM 9564 O O . PRO B 1 474 ? -21.891 -9.406 -24.078 1 94.06 474 PRO B O 1
ATOM 9567 N N . ALA B 1 475 ? -19.859 -9.039 -23.266 1 94.62 475 ALA B N 1
ATOM 9568 C CA . ALA B 1 475 ? -19.406 -8.453 -24.531 1 94.62 475 ALA B CA 1
ATOM 9569 C C . ALA B 1 475 ? -19.453 -9.477 -25.656 1 94.62 475 ALA B C 1
ATOM 9571 O O . ALA B 1 475 ? -19.531 -9.109 -26.828 1 94.62 475 ALA B O 1
ATOM 9572 N N . PHE B 1 476 ? -19.469 -10.773 -25.422 1 94.81 476 PHE B N 1
ATOM 9573 C CA . PHE B 1 476 ? -19.5 -11.836 -26.422 1 94.81 476 PHE B CA 1
ATOM 9574 C C . PHE B 1 476 ? -20.891 -11.969 -27.047 1 94.81 476 PHE B C 1
ATOM 9576 O O . PHE B 1 476 ? -21.047 -12.594 -28.094 1 94.81 476 PHE B O 1
ATOM 9583 N N . LYS B 1 477 ? -21.844 -11.406 -26.359 1 89.62 477 LYS B N 1
ATOM 9584 C CA . LYS B 1 477 ? -23.203 -11.438 -26.891 1 89.62 477 LYS B CA 1
ATOM 9585 C C . LYS B 1 477 ? -23.281 -10.727 -28.25 1 89.62 477 LYS B C 1
ATOM 9587 O O . LYS B 1 477 ? -24.062 -11.109 -29.109 1 89.62 477 LYS B O 1
ATOM 9592 N N . HIS B 1 478 ? -22.422 -9.75 -28.375 1 90.56 478 HIS B N 1
ATOM 9593 C CA . HIS B 1 478 ? -22.438 -8.961 -29.594 1 90.56 478 HIS B CA 1
ATOM 9594 C C . HIS B 1 478 ? -21.312 -9.375 -30.531 1 90.56 478 HIS B C 1
ATOM 9596 O O . HIS B 1 478 ? -21.188 -8.844 -31.641 1 90.56 478 HIS B O 1
ATOM 9602 N N . ALA B 1 479 ? -20.609 -10.352 -30.172 1 94.88 479 ALA B N 1
ATOM 9603 C CA . ALA B 1 479 ? -19.469 -10.781 -30.969 1 94.88 479 ALA B CA 1
ATOM 9604 C C . ALA B 1 479 ? -19.906 -11.734 -32.094 1 94.88 479 ALA B C 1
ATOM 9606 O O . ALA B 1 479 ? -20.828 -12.531 -31.906 1 94.88 479 ALA B O 1
ATOM 9607 N N . PRO B 1 480 ? -19.234 -11.633 -33.219 1 95.12 480 PRO B N 1
ATOM 9608 C CA . PRO B 1 480 ? -19.516 -12.609 -34.25 1 95.12 480 PRO B CA 1
ATOM 9609 C C . PRO B 1 480 ? -19.328 -14.055 -33.781 1 95.12 480 PRO B C 1
ATOM 9611 O O . PRO B 1 480 ? -18.406 -14.344 -33.031 1 95.12 480 PRO B O 1
ATOM 9614 N N . SER B 1 481 ? -20.125 -14.922 -34.375 1 93.38 481 SER B N 1
ATOM 9615 C CA . SER B 1 481 ? -20.109 -16.328 -33.969 1 93.38 481 SER B CA 1
ATOM 9616 C C . SER B 1 481 ? -18.766 -16.969 -34.281 1 93.38 481 SER B C 1
ATOM 9618 O O . SER B 1 481 ? -18.281 -17.828 -33.531 1 93.38 481 SER B O 1
ATOM 9620 N N . GLU B 1 482 ? -18.203 -16.516 -35.344 1 94.38 482 GLU B N 1
ATOM 9621 C CA . GLU B 1 482 ? -16.891 -17.062 -35.719 1 94.38 482 GLU B CA 1
ATOM 9622 C C . GLU B 1 482 ? -15.82 -16.688 -34.688 1 94.38 482 GLU B C 1
ATOM 9624 O O . GLU B 1 482 ? -14.945 -17.5 -34.375 1 94.38 482 GLU B O 1
ATOM 9629 N N . PHE B 1 483 ? -15.898 -15.516 -34.281 1 96.38 483 PHE B N 1
ATOM 9630 C CA . PHE B 1 483 ? -14.938 -15.055 -33.281 1 96.38 483 PHE B CA 1
ATOM 9631 C C . PHE B 1 483 ? -15.117 -15.812 -31.953 1 96.38 483 PHE B C 1
ATOM 9633 O O . PHE B 1 483 ? -14.133 -16.219 -31.328 1 96.38 483 PHE B O 1
ATOM 9640 N N . ARG B 1 484 ? -16.328 -15.977 -31.547 1 96.19 484 ARG B N 1
ATOM 9641 C CA . ARG B 1 484 ? -16.625 -16.719 -30.328 1 96.19 484 ARG B CA 1
ATOM 9642 C C . ARG B 1 484 ? -16.094 -18.141 -30.406 1 96.19 484 ARG B C 1
ATOM 9644 O O . ARG B 1 484 ? -15.453 -18.641 -29.484 1 96.19 484 ARG B O 1
ATOM 9651 N N . ALA B 1 485 ? -16.344 -18.781 -31.516 1 95.62 485 ALA B N 1
ATOM 9652 C CA . ALA B 1 485 ? -15.891 -20.156 -31.719 1 95.62 485 ALA B CA 1
ATOM 9653 C C . ALA B 1 485 ? -14.367 -20.234 -31.703 1 95.62 485 ALA B C 1
ATOM 9655 O O . ALA B 1 485 ? -13.789 -21.172 -31.156 1 95.62 485 ALA B O 1
ATOM 9656 N N . HIS B 1 486 ? -13.805 -19.266 -32.281 1 95.25 486 HIS B N 1
ATOM 9657 C CA . HIS B 1 486 ? -12.352 -19.219 -32.281 1 95.25 486 HIS B CA 1
ATOM 9658 C C . HIS B 1 486 ? -11.789 -19.094 -30.875 1 95.25 486 HIS B C 1
ATOM 9660 O O . HIS B 1 486 ? -10.836 -19.797 -30.531 1 95.25 486 HIS B O 1
ATOM 9666 N N . CYS B 1 487 ? -12.375 -18.219 -30.125 1 96.56 487 CYS B N 1
ATOM 9667 C CA . CYS B 1 487 ? -11.922 -18 -28.766 1 96.56 487 CYS B CA 1
ATOM 9668 C C . CYS B 1 487 ? -12.117 -19.266 -27.922 1 96.56 487 CYS B C 1
ATOM 9670 O O . CYS B 1 487 ? -11.258 -19.609 -27.094 1 96.56 487 CYS B O 1
ATOM 9672 N N . GLN B 1 488 ? -13.203 -19.938 -28.141 1 96.81 488 GLN B N 1
ATOM 9673 C CA . GLN B 1 488 ? -13.469 -21.188 -27.406 1 96.81 488 GLN B CA 1
ATOM 9674 C C . GLN B 1 488 ? -12.445 -22.266 -27.781 1 96.81 488 GLN B C 1
ATOM 9676 O O . GLN B 1 488 ? -11.961 -22.984 -26.906 1 96.81 488 GLN B O 1
ATOM 9681 N N . SER B 1 489 ? -12.109 -22.312 -29 1 95.94 489 SER B N 1
ATOM 9682 C CA . SER B 1 489 ? -11.125 -23.281 -29.453 1 95.94 489 SER B CA 1
ATOM 9683 C C . SER B 1 489 ? -9.742 -22.969 -28.891 1 95.94 489 SER B C 1
ATOM 9685 O O . SER B 1 489 ? -9.008 -23.875 -28.484 1 95.94 489 SER B O 1
ATOM 9687 N N . LEU B 1 490 ? -9.398 -21.703 -28.922 1 95.75 490 LEU B N 1
ATOM 9688 C CA . LEU B 1 490 ? -8.125 -21.281 -28.359 1 95.75 490 LEU B CA 1
ATOM 9689 C C . LEU B 1 490 ? -8.055 -21.609 -26.875 1 95.75 490 LEU B C 1
ATOM 9691 O O . LEU B 1 490 ? -7.016 -22.047 -26.375 1 95.75 490 LEU B O 1
ATOM 9695 N N . CYS B 1 491 ? -9.125 -21.328 -26.203 1 97.12 491 CYS B N 1
ATOM 9696 C CA . CYS B 1 491 ? -9.219 -21.594 -24.781 1 97.12 491 CYS B CA 1
ATOM 9697 C C . CYS B 1 491 ? -8.953 -23.062 -24.469 1 97.12 491 CYS B C 1
ATOM 9699 O O . CYS B 1 491 ? -8.109 -23.391 -23.641 1 97.12 491 CYS B O 1
ATOM 9701 N N . ARG B 1 492 ? -9.625 -23.922 -25.172 1 97.25 492 ARG B N 1
ATOM 9702 C CA . ARG B 1 492 ? -9.477 -25.359 -24.969 1 97.25 492 ARG B CA 1
ATOM 9703 C C . ARG B 1 492 ? -8.055 -25.812 -25.297 1 97.25 492 ARG B C 1
ATOM 9705 O O . ARG B 1 492 ? -7.469 -26.609 -24.562 1 97.25 492 ARG B O 1
ATOM 9712 N N . PHE B 1 493 ? -7.57 -25.359 -26.375 1 96.81 493 PHE B N 1
ATOM 9713 C CA . PHE B 1 493 ? -6.238 -25.766 -26.812 1 96.81 493 PHE B CA 1
ATOM 9714 C C . PHE B 1 493 ? -5.199 -25.453 -25.734 1 96.81 493 PHE B C 1
ATOM 9716 O O . PHE B 1 493 ? -4.43 -26.328 -25.344 1 96.81 493 PHE B O 1
ATOM 9723 N N . HIS B 1 494 ? -5.207 -24.266 -25.312 1 97.12 494 HIS B N 1
ATOM 9724 C CA . HIS B 1 494 ? -4.188 -23.844 -24.359 1 97.12 494 HIS B CA 1
ATOM 9725 C C . HIS B 1 494 ? -4.418 -24.453 -22.984 1 97.12 494 HIS B C 1
ATOM 9727 O O . HIS B 1 494 ? -3.465 -24.734 -22.25 1 97.12 494 HIS B O 1
ATOM 9733 N N . ALA B 1 495 ? -5.672 -24.672 -22.609 1 98.38 495 ALA B N 1
ATOM 9734 C CA . ALA B 1 495 ? -5.949 -25.391 -21.359 1 98.38 495 ALA B CA 1
ATOM 9735 C C . ALA B 1 495 ? -5.422 -26.828 -21.438 1 98.38 495 ALA B C 1
ATOM 9737 O O . ALA B 1 495 ? -4.863 -27.328 -20.469 1 98.38 495 ALA B O 1
ATOM 9738 N N . SER B 1 496 ? -5.57 -27.438 -22.562 1 98.06 496 SER B N 1
ATOM 9739 C CA . SER B 1 496 ? -5.098 -28.812 -22.75 1 98.06 496 SER B CA 1
ATOM 9740 C C . SER B 1 496 ? -3.574 -28.875 -22.734 1 98.06 496 SER B C 1
ATOM 9742 O O . SER B 1 496 ? -2.992 -29.875 -22.297 1 98.06 496 SER B O 1
ATOM 9744 N N . ARG B 1 497 ? -2.986 -27.844 -23.25 1 97.31 497 ARG B N 1
ATOM 9745 C CA . ARG B 1 497 ? -1.528 -27.797 -23.25 1 97.31 497 ARG B CA 1
ATOM 9746 C C . ARG B 1 497 ? -0.971 -27.812 -21.844 1 97.31 497 ARG B C 1
ATOM 9748 O O . ARG B 1 497 ? 0.112 -28.344 -21.594 1 97.31 497 ARG B O 1
ATOM 9755 N N . VAL B 1 498 ? -1.671 -27.234 -20.906 1 98.12 498 VAL B N 1
ATOM 9756 C CA . VAL B 1 498 ? -1.257 -27.25 -19.516 1 98.12 498 VAL B CA 1
ATOM 9757 C C . VAL B 1 498 ? -1.13 -28.703 -19.031 1 98.12 498 VAL B C 1
ATOM 9759 O O . VAL B 1 498 ? -0.141 -29.062 -18.391 1 98.12 498 VAL B O 1
ATOM 9762 N N . SER B 1 499 ? -2.115 -29.547 -19.375 1 98.12 499 SER B N 1
ATOM 9763 C CA . SER B 1 499 ? -2.084 -30.953 -18.984 1 98.12 499 SER B CA 1
ATOM 9764 C C . SER B 1 499 ? -0.902 -31.672 -19.609 1 98.12 499 SER B C 1
ATOM 9766 O O . SER B 1 499 ? -0.294 -32.562 -18.984 1 98.12 499 SER B O 1
ATOM 9768 N N . ASP B 1 500 ? -0.577 -31.297 -20.844 1 97.44 500 ASP B N 1
ATOM 9769 C CA . ASP B 1 500 ? 0.57 -31.891 -21.516 1 97.44 500 ASP B CA 1
ATOM 9770 C C . ASP B 1 500 ? 1.871 -31.562 -20.781 1 97.44 500 ASP B C 1
ATOM 9772 O O . ASP B 1 500 ? 2.748 -32.406 -20.641 1 97.44 500 ASP B O 1
ATOM 9776 N N . ILE B 1 501 ? 1.999 -30.328 -20.406 1 96.69 501 ILE B N 1
ATOM 9777 C CA . ILE B 1 501 ? 3.193 -29.875 -19.703 1 96.69 501 ILE B CA 1
ATOM 9778 C C . ILE B 1 501 ? 3.314 -30.609 -18.359 1 96.69 501 ILE B C 1
ATOM 9780 O O . ILE B 1 501 ? 4.402 -31.047 -17.984 1 96.69 501 ILE B O 1
ATOM 9784 N N . ILE B 1 502 ? 2.205 -30.766 -17.672 1 95.75 502 ILE B N 1
ATOM 9785 C CA . ILE B 1 502 ? 2.188 -31.469 -16.391 1 95.75 502 ILE B CA 1
ATOM 9786 C C . ILE B 1 502 ? 2.602 -32.938 -16.594 1 95.75 502 ILE B C 1
ATOM 9788 O O . ILE B 1 502 ? 3.41 -33.469 -15.836 1 95.75 502 ILE B O 1
ATOM 9792 N N . ARG B 1 503 ? 2.064 -33.531 -17.594 1 94.81 503 ARG B N 1
ATOM 9793 C CA . ARG B 1 503 ? 2.418 -34.906 -17.922 1 94.81 503 ARG B CA 1
ATOM 9794 C C . ARG B 1 503 ? 3.912 -35.062 -18.188 1 94.81 503 ARG B C 1
ATOM 9796 O O . ARG B 1 503 ? 4.559 -35.969 -17.688 1 94.81 503 ARG B O 1
ATOM 9803 N N . THR B 1 504 ? 4.395 -34.125 -18.953 1 93.25 504 THR B N 1
ATOM 9804 C CA . THR B 1 504 ? 5.816 -34.125 -19.281 1 93.25 504 THR B CA 1
ATOM 9805 C C . THR B 1 504 ? 6.664 -33.938 -18.016 1 93.25 504 THR B C 1
ATOM 9807 O O . THR B 1 504 ? 7.66 -34.625 -17.828 1 93.25 504 THR B O 1
ATOM 9810 N N . GLY B 1 505 ? 6.289 -33.031 -17.203 1 91.88 505 GLY B N 1
ATOM 9811 C CA . GLY B 1 505 ? 7.043 -32.75 -15.992 1 91.88 505 GLY B CA 1
ATOM 9812 C C . GLY B 1 505 ? 7.031 -33.906 -15.008 1 91.88 505 GLY B C 1
ATOM 9813 O O . GLY B 1 505 ? 8.062 -34.25 -14.43 1 91.88 505 GLY B O 1
ATOM 9814 N N . ILE B 1 506 ? 5.879 -34.5 -14.82 1 89.12 506 ILE B N 1
ATOM 9815 C CA . ILE B 1 506 ? 5.742 -35.594 -13.883 1 89.12 506 ILE B CA 1
ATOM 9816 C C . ILE B 1 506 ? 6.605 -36.781 -14.344 1 89.12 506 ILE B C 1
ATOM 9818 O O . ILE B 1 506 ? 7.211 -37.469 -13.531 1 89.12 506 ILE B O 1
ATOM 9822 N N . SER B 1 507 ? 6.617 -36.969 -15.578 1 88.38 507 SER B N 1
ATOM 9823 C CA . SER B 1 507 ? 7.375 -38.094 -16.141 1 88.38 507 SER B CA 1
ATOM 9824 C C . SER B 1 507 ? 8.875 -37.844 -16.062 1 88.38 507 SER B C 1
ATOM 9826 O O . SER B 1 507 ? 9.656 -38.75 -15.781 1 88.38 507 SER B O 1
ATOM 9828 N N . PHE B 1 508 ? 9.258 -36.656 -16.297 1 90.88 508 PHE B N 1
ATOM 9829 C CA . PHE B 1 508 ? 10.68 -36.344 -16.391 1 90.88 508 PHE B CA 1
ATOM 9830 C C . PHE B 1 508 ? 11.258 -36.094 -15 1 90.88 508 PHE B C 1
ATOM 9832 O O . PHE B 1 508 ? 12.312 -36.625 -14.648 1 90.88 508 PHE B O 1
ATOM 9839 N N . SER B 1 509 ? 10.625 -35.219 -14.258 1 87.81 509 SER B N 1
ATOM 9840 C CA . SER B 1 509 ? 11.07 -34.844 -12.914 1 87.81 509 SER B CA 1
ATOM 9841 C C . SER B 1 509 ? 9.906 -34.375 -12.055 1 87.81 509 SER B C 1
ATOM 9843 O O . SER B 1 509 ? 9.602 -33.188 -12.016 1 87.81 509 SER B O 1
ATOM 9845 N N . PRO B 1 510 ? 9.398 -35.25 -11.25 1 75.88 510 PRO B N 1
ATOM 9846 C CA . PRO B 1 510 ? 8.219 -34.875 -10.469 1 75.88 510 PRO B CA 1
ATOM 9847 C C . PRO B 1 510 ? 8.492 -33.719 -9.5 1 75.88 510 PRO B C 1
ATOM 9849 O O . PRO B 1 510 ? 7.57 -33 -9.125 1 75.88 510 PRO B O 1
ATOM 9852 N N . ASN B 1 511 ? 9.719 -33.469 -9.172 1 78.81 511 ASN B N 1
ATOM 9853 C CA . ASN B 1 511 ? 10.062 -32.438 -8.195 1 78.81 511 ASN B CA 1
ATOM 9854 C C . ASN B 1 511 ? 10.289 -31.094 -8.875 1 78.81 511 ASN B C 1
ATOM 9856 O O . ASN B 1 511 ? 10.594 -30.109 -8.203 1 78.81 511 ASN B O 1
ATOM 9860 N N . ALA B 1 512 ? 9.984 -31.031 -10.102 1 85.31 512 ALA B N 1
ATOM 9861 C CA . ALA B 1 512 ? 10.32 -29.812 -10.844 1 85.31 512 ALA B CA 1
ATOM 9862 C C . ALA B 1 512 ? 9.25 -28.75 -10.656 1 85.31 512 ALA B C 1
ATOM 9864 O O . ALA B 1 512 ? 9.5 -27.562 -10.875 1 85.31 512 ALA B O 1
ATOM 9865 N N . PHE B 1 513 ? 8.055 -29.062 -10.141 1 89.38 513 PHE B N 1
ATOM 9866 C CA . PHE B 1 513 ? 6.945 -28.125 -10.078 1 89.38 513 PHE B CA 1
ATOM 9867 C C . PHE B 1 513 ? 6.906 -27.422 -8.727 1 89.38 513 PHE B C 1
ATOM 9869 O O . PHE B 1 513 ? 5.934 -27.547 -7.984 1 89.38 513 PHE B O 1
ATOM 9876 N N . ASP B 1 514 ? 7.91 -26.547 -8.523 1 89.44 514 ASP B N 1
ATOM 9877 C CA . ASP B 1 514 ? 8.023 -25.812 -7.262 1 89.44 514 ASP B CA 1
ATOM 9878 C C . ASP B 1 514 ? 7.297 -24.484 -7.328 1 89.44 514 ASP B C 1
ATOM 9880 O O . ASP B 1 514 ? 7.004 -23.875 -6.293 1 89.44 514 ASP B O 1
ATOM 9884 N N . ASP B 1 515 ? 6.988 -24.016 -8.492 1 93.44 515 ASP B N 1
ATOM 9885 C CA . ASP B 1 515 ? 6.34 -22.719 -8.609 1 93.44 515 ASP B CA 1
ATOM 9886 C C . ASP B 1 515 ? 4.895 -22.766 -8.125 1 93.44 515 ASP B C 1
ATOM 9888 O O . ASP B 1 515 ? 4.16 -23.703 -8.461 1 93.44 515 ASP B O 1
ATOM 9892 N N . LEU B 1 516 ? 4.473 -21.766 -7.461 1 90.94 516 LEU B N 1
ATOM 9893 C CA . LEU B 1 516 ? 3.156 -21.703 -6.84 1 90.94 516 LEU B CA 1
ATOM 9894 C C . LEU B 1 516 ? 2.062 -21.562 -7.895 1 90.94 516 LEU B C 1
ATOM 9896 O O . LEU B 1 516 ? 0.886 -21.812 -7.605 1 90.94 516 LEU B O 1
ATOM 9900 N N . PHE B 1 517 ? 2.445 -21.234 -9.062 1 93.88 517 PHE B N 1
ATOM 9901 C CA . PHE B 1 517 ? 1.454 -21.047 -10.109 1 93.88 517 PHE B CA 1
ATOM 9902 C C . PHE B 1 517 ? 1.062 -22.391 -10.734 1 93.88 517 PHE B C 1
ATOM 9904 O O . PHE B 1 517 ? 0.02 -22.484 -11.391 1 93.88 517 PHE B O 1
ATOM 9911 N N . CYS B 1 518 ? 1.827 -23.406 -10.555 1 93.25 518 CYS B N 1
ATOM 9912 C CA . CYS B 1 518 ? 1.6 -24.688 -11.203 1 93.25 518 CYS B CA 1
ATOM 9913 C C . CYS B 1 518 ? 0.261 -25.281 -10.781 1 93.25 518 CYS B C 1
ATOM 9915 O O . CYS B 1 518 ? -0.571 -25.625 -11.625 1 93.25 518 CYS B O 1
ATOM 9917 N N . PRO B 1 519 ? 0.007 -25.359 -9.523 1 91.19 519 PRO B N 1
ATOM 9918 C CA . PRO B 1 519 ? -1.307 -25.891 -9.148 1 91.19 519 PRO B CA 1
ATOM 9919 C C . PRO B 1 519 ? -2.455 -24.984 -9.594 1 91.19 519 PRO B C 1
ATOM 9921 O O . PRO B 1 519 ? -3.514 -25.484 -9.992 1 91.19 519 PRO B O 1
ATOM 9924 N N . ASP B 1 520 ? -2.295 -23.703 -9.555 1 92 520 ASP B N 1
ATOM 9925 C CA . ASP B 1 520 ? -3.342 -22.781 -9.953 1 92 520 ASP B CA 1
ATOM 9926 C C . ASP B 1 520 ? -3.688 -22.938 -11.43 1 92 520 ASP B C 1
ATOM 9928 O O . ASP B 1 520 ? -4.863 -22.969 -11.797 1 92 520 ASP B O 1
ATOM 9932 N N . ALA B 1 521 ? -2.645 -22.984 -12.188 1 95.56 521 ALA B N 1
ATOM 9933 C CA . ALA B 1 521 ? -2.844 -23.156 -13.625 1 95.56 521 ALA B CA 1
ATOM 9934 C C . ALA B 1 521 ? -3.525 -24.5 -13.922 1 95.56 521 ALA B C 1
ATOM 9936 O O . ALA B 1 521 ? -4.363 -24.578 -14.82 1 95.56 521 ALA B O 1
ATOM 9937 N N . THR B 1 522 ? -3.158 -25.469 -13.164 1 95.31 522 THR B N 1
ATOM 9938 C CA . THR B 1 522 ? -3.723 -26.812 -13.359 1 95.31 522 THR B CA 1
ATOM 9939 C C . THR B 1 522 ? -5.211 -26.812 -13.016 1 95.31 522 THR B C 1
ATOM 9941 O O . THR B 1 522 ? -6.02 -27.359 -13.773 1 95.31 522 THR B O 1
ATOM 9944 N N . ILE B 1 523 ? -5.562 -26.188 -11.969 1 93.62 523 ILE B N 1
ATOM 9945 C CA . ILE B 1 523 ? -6.953 -26.156 -11.531 1 93.62 523 ILE B CA 1
ATOM 9946 C C . ILE B 1 523 ? -7.793 -25.375 -12.547 1 93.62 523 ILE B C 1
ATOM 9948 O O . ILE B 1 523 ? -8.828 -25.859 -13.008 1 93.62 523 ILE B O 1
ATOM 9952 N N . GLU B 1 524 ? -7.328 -24.234 -12.875 1 95.5 524 GLU B N 1
ATOM 9953 C CA . GLU B 1 524 ? -8.102 -23.375 -13.766 1 95.5 524 GLU B CA 1
ATOM 9954 C C . GLU B 1 524 ? -8.227 -23.984 -15.156 1 95.5 524 GLU B C 1
ATOM 9956 O O . GLU B 1 524 ? -9.273 -23.875 -15.797 1 95.5 524 GLU B O 1
ATOM 9961 N N . SER B 1 525 ? -7.137 -24.594 -15.625 1 97.56 525 SER B N 1
ATOM 9962 C CA . SER B 1 525 ? -7.191 -25.234 -16.938 1 97.56 525 SER B CA 1
ATOM 9963 C C . SER B 1 525 ? -8.141 -26.422 -16.938 1 97.56 525 SER B C 1
ATOM 9965 O O . SER B 1 525 ? -8.797 -26.703 -17.938 1 97.56 525 SER B O 1
ATOM 9967 N N . THR B 1 526 ? -8.188 -27.094 -15.812 1 96.62 526 THR B N 1
ATOM 9968 C CA . THR B 1 526 ? -9.094 -28.234 -15.695 1 96.62 526 THR B CA 1
ATOM 9969 C C . THR B 1 526 ? -10.547 -27.766 -15.727 1 96.62 526 THR B C 1
ATOM 9971 O O . THR B 1 526 ? -11.391 -28.391 -16.391 1 96.62 526 THR B O 1
ATOM 9974 N N . LYS B 1 527 ? -10.828 -26.719 -15.031 1 95.19 527 LYS B N 1
ATOM 9975 C CA . LYS B 1 527 ? -12.18 -26.156 -15.062 1 95.19 527 LYS B CA 1
ATOM 9976 C C . LYS B 1 527 ? -12.602 -25.828 -16.5 1 95.19 527 LYS B C 1
ATOM 9978 O O . LYS B 1 527 ? -13.727 -26.156 -16.906 1 95.19 527 LYS B O 1
ATOM 9983 N N . VAL B 1 528 ? -11.711 -25.25 -17.188 1 97 528 VAL B N 1
ATOM 9984 C CA . VAL B 1 528 ? -11.977 -24.844 -18.562 1 97 528 VAL B CA 1
ATOM 9985 C C . VAL B 1 528 ? -12.289 -26.078 -19.406 1 97 528 VAL B C 1
ATOM 9987 O O . VAL B 1 528 ? -13.25 -26.078 -20.172 1 97 528 VAL B O 1
ATOM 9990 N N . GLN B 1 529 ? -11.484 -27.125 -19.234 1 97.62 529 GLN B N 1
ATOM 9991 C CA . GLN B 1 529 ? -11.648 -28.328 -20.031 1 97.62 529 GLN B CA 1
ATOM 9992 C C . GLN B 1 529 ? -12.977 -29.031 -19.719 1 97.62 529 GLN B C 1
ATOM 9994 O O . GLN B 1 529 ? -13.664 -29.5 -20.625 1 97.62 529 GLN B O 1
ATOM 9999 N N . ILE B 1 530 ? -13.328 -29.016 -18.469 1 95.56 530 ILE B N 1
ATOM 10000 C CA . ILE B 1 530 ? -14.578 -29.641 -18.047 1 95.56 530 ILE B CA 1
ATOM 10001 C C . ILE B 1 530 ? -15.766 -28.875 -18.641 1 95.56 530 ILE B C 1
ATOM 10003 O O . ILE B 1 530 ? -16.656 -29.484 -19.25 1 95.56 530 ILE B O 1
ATOM 10007 N N . ILE B 1 531 ? -15.758 -27.594 -18.531 1 94.19 531 ILE B N 1
ATOM 10008 C CA . ILE B 1 531 ? -16.875 -26.766 -18.969 1 94.19 531 ILE B CA 1
ATOM 10009 C C . ILE B 1 531 ? -16.969 -26.797 -20.484 1 94.19 531 ILE B C 1
ATOM 10011 O O . ILE B 1 531 ? -18.062 -26.859 -21.047 1 94.19 531 ILE B O 1
ATOM 10015 N N . TYR B 1 532 ? -15.812 -26.75 -21.156 1 96.12 532 TYR B N 1
ATOM 10016 C CA . TYR B 1 532 ? -15.797 -26.812 -22.609 1 96.12 532 TYR B CA 1
ATOM 10017 C C . TYR B 1 532 ? -16.406 -28.109 -23.109 1 96.12 532 TYR B C 1
ATOM 10019 O O . TYR B 1 532 ? -17.25 -28.109 -24.016 1 96.12 532 TYR B O 1
ATOM 10027 N N . ALA B 1 533 ? -16.047 -29.203 -22.531 1 95.12 533 ALA B N 1
ATOM 10028 C CA . ALA B 1 533 ? -16.516 -30.516 -22.953 1 95.12 533 ALA B CA 1
ATOM 10029 C C . ALA B 1 533 ? -18.016 -30.672 -22.688 1 95.12 533 ALA B C 1
ATOM 10031 O O . ALA B 1 533 ? -18.719 -31.359 -23.438 1 95.12 533 ALA B O 1
ATOM 10032 N N . ALA B 1 534 ? -18.5 -29.953 -21.688 1 91.94 534 ALA B N 1
ATOM 10033 C CA . ALA B 1 534 ? -19.906 -30.078 -21.297 1 91.94 534 ALA B CA 1
ATOM 10034 C C . ALA B 1 534 ? -20.781 -29.109 -22.109 1 91.94 534 ALA B C 1
ATOM 10036 O O . ALA B 1 534 ? -21.953 -29.406 -22.375 1 91.94 534 ALA B O 1
ATOM 10037 N N . THR B 1 535 ? -20.203 -27.969 -22.547 1 90.62 535 THR B N 1
ATOM 10038 C CA . THR B 1 535 ? -21.078 -26.922 -23.031 1 90.62 535 THR B CA 1
ATOM 10039 C C . THR B 1 535 ? -20.812 -26.625 -24.5 1 90.62 535 THR B C 1
ATOM 10041 O O . THR B 1 535 ? -21.656 -26.031 -25.188 1 90.62 535 THR B O 1
ATOM 10044 N N . VAL B 1 536 ? -19.672 -26.969 -25.031 1 92.12 536 VAL B N 1
ATOM 10045 C CA . VAL B 1 536 ? -19.328 -26.562 -26.375 1 92.12 536 VAL B CA 1
ATOM 10046 C C . VAL B 1 536 ? -19.203 -27.781 -27.281 1 92.12 536 VAL B C 1
ATOM 10048 O O . VAL B 1 536 ? -19.844 -27.844 -28.344 1 92.12 536 VAL B O 1
ATOM 10051 N N . ASP B 1 537 ? -18.344 -28.75 -26.922 1 92.94 537 ASP B N 1
ATOM 10052 C CA . ASP B 1 537 ? -18.078 -29.938 -27.734 1 92.94 537 ASP B CA 1
ATOM 10053 C C . ASP B 1 537 ? -18.172 -31.203 -26.906 1 92.94 537 ASP B C 1
ATOM 10055 O O . ASP B 1 537 ? -17.203 -31.594 -26.234 1 92.94 537 ASP B O 1
ATOM 10059 N N . GLN B 1 538 ? -19.219 -31.984 -27.094 1 89.31 538 GLN B N 1
ATOM 10060 C CA . GLN B 1 538 ? -19.453 -33.219 -26.328 1 89.31 538 GLN B CA 1
ATOM 10061 C C . GLN B 1 538 ? -19.078 -34.438 -27.141 1 89.31 538 GLN B C 1
ATOM 10063 O O . GLN B 1 538 ? -19.625 -35.531 -26.906 1 89.31 538 GLN B O 1
ATOM 10068 N N . SER B 1 539 ? -18.172 -34.25 -28.062 1 92.88 539 SER B N 1
ATOM 10069 C CA . SER B 1 539 ? -17.734 -35.375 -28.859 1 92.88 539 SER B CA 1
ATOM 10070 C C . SER B 1 539 ? -17 -36.406 -28 1 92.88 539 SER B C 1
ATOM 10072 O O . SER B 1 539 ? -16.359 -36.062 -27 1 92.88 539 SER B O 1
ATOM 10074 N N . PRO B 1 540 ? -17.141 -37.656 -28.359 1 92.38 540 PRO B N 1
ATOM 10075 C CA . PRO B 1 540 ? -16.469 -38.688 -27.562 1 92.38 540 PRO B CA 1
ATOM 10076 C C . PRO B 1 540 ? -14.969 -38.5 -27.484 1 92.38 540 PRO B C 1
ATOM 10078 O O . PRO B 1 540 ? -14.352 -38.781 -26.469 1 92.38 540 PRO B O 1
ATOM 10081 N N . GLN B 1 541 ? -14.438 -37.969 -28.547 1 93.94 541 GLN B N 1
ATOM 10082 C CA . GLN B 1 541 ? -13 -37.719 -28.547 1 93.94 541 GLN B CA 1
ATOM 10083 C C . GLN B 1 541 ? -12.633 -36.656 -27.516 1 93.94 541 GLN B C 1
ATOM 10085 O O . GLN B 1 541 ? -11.688 -36.844 -26.75 1 93.94 541 GLN B O 1
ATOM 10090 N N . THR B 1 542 ? -13.391 -35.594 -27.547 1 94.12 542 THR B N 1
ATOM 10091 C CA . THR B 1 542 ? -13.148 -34.5 -26.609 1 94.12 542 THR B CA 1
ATOM 10092 C C . THR B 1 542 ? -13.375 -34.969 -25.172 1 94.12 542 THR B C 1
ATOM 10094 O O . THR B 1 542 ? -12.609 -34.594 -24.281 1 94.12 542 THR B O 1
ATOM 10097 N N . LEU B 1 543 ? -14.398 -35.719 -24.938 1 94.12 543 LEU B N 1
ATOM 10098 C CA . LEU B 1 543 ? -14.711 -36.219 -23.594 1 94.12 543 LEU B CA 1
ATOM 10099 C C . LEU B 1 543 ? -13.594 -37.125 -23.094 1 94.12 543 LEU B C 1
ATOM 10101 O O . LEU B 1 543 ? -13.203 -37.062 -21.922 1 94.12 543 LEU B O 1
ATOM 10105 N N . GLN B 1 544 ? -13.086 -37.938 -24 1 95.19 544 GLN B N 1
ATOM 10106 C CA . GLN B 1 544 ? -12.031 -38.875 -23.594 1 95.19 544 GLN B CA 1
ATOM 10107 C C . GLN B 1 544 ? -10.742 -38.125 -23.266 1 95.19 544 GLN B C 1
ATOM 10109 O O . GLN B 1 544 ? -10.086 -38.406 -22.266 1 95.19 544 GLN B O 1
ATOM 10114 N N . VAL B 1 545 ? -10.383 -37.219 -24.125 1 96.56 545 VAL B N 1
ATOM 10115 C CA . VAL B 1 545 ? -9.18 -36.438 -23.875 1 96.56 545 VAL B CA 1
ATOM 10116 C C . VAL B 1 545 ? -9.32 -35.688 -22.562 1 96.56 545 VAL B C 1
ATOM 10118 O O . VAL B 1 545 ? -8.375 -35.625 -21.766 1 96.56 545 VAL B O 1
ATOM 10121 N N . THR B 1 546 ? -10.469 -35.094 -22.328 1 97.25 546 THR B N 1
ATOM 10122 C CA . THR B 1 546 ? -10.719 -34.344 -21.094 1 97.25 546 THR B CA 1
ATOM 10123 C C . THR B 1 546 ? -10.617 -35.25 -19.875 1 97.25 546 THR B C 1
ATOM 10125 O O . THR B 1 546 ? -10.047 -34.875 -18.859 1 97.25 546 THR B O 1
ATOM 10128 N N . ARG B 1 547 ? -11.156 -36.469 -20.016 1 96.25 547 ARG B N 1
ATOM 10129 C CA . ARG B 1 547 ? -11.086 -37.438 -18.938 1 96.25 547 ARG B CA 1
ATOM 10130 C C . ARG B 1 547 ? -9.633 -37.75 -18.578 1 96.25 547 ARG B C 1
ATOM 10132 O O . ARG B 1 547 ? -9.258 -37.75 -17.406 1 96.25 547 ARG B O 1
ATOM 10139 N N . ASP B 1 548 ? -8.859 -38.031 -19.578 1 97 548 ASP B N 1
ATOM 10140 C CA . ASP B 1 548 ? -7.449 -38.344 -19.359 1 97 548 ASP B CA 1
ATOM 10141 C C . ASP B 1 548 ? -6.723 -37.156 -18.703 1 97 548 ASP B C 1
ATOM 10143 O O . ASP B 1 548 ? -5.887 -37.375 -17.828 1 97 548 ASP B O 1
ATOM 10147 N N . ASN B 1 549 ? -7.031 -36.031 -19.172 1 97.88 549 ASN B N 1
ATOM 10148 C CA . ASN B 1 549 ? -6.391 -34.812 -18.625 1 97.88 549 ASN B CA 1
ATOM 10149 C C . ASN B 1 549 ? -6.793 -34.594 -17.172 1 97.88 549 ASN B C 1
ATOM 10151 O O . ASN B 1 549 ? -5.965 -34.188 -16.359 1 97.88 549 ASN B O 1
ATOM 10155 N N . ILE B 1 550 ? -8.102 -34.75 -16.828 1 96.44 550 ILE B N 1
ATOM 10156 C CA . ILE B 1 550 ? -8.586 -34.594 -15.461 1 96.44 550 ILE B CA 1
ATOM 10157 C C . ILE B 1 550 ? -7.816 -35.531 -14.531 1 96.44 550 ILE B C 1
ATOM 10159 O O . ILE B 1 550 ? -7.355 -35.125 -13.469 1 96.44 550 ILE B O 1
ATOM 10163 N N . ILE B 1 551 ? -7.613 -36.75 -14.992 1 94.31 551 ILE B N 1
ATOM 10164 C CA . ILE B 1 551 ? -6.938 -37.75 -14.188 1 94.31 551 ILE B CA 1
ATOM 10165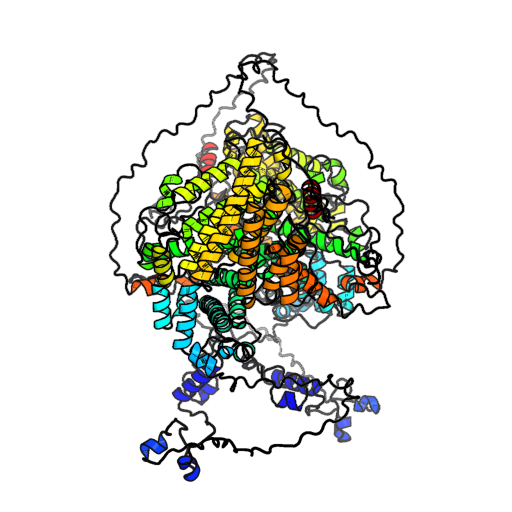 C C . ILE B 1 551 ? -5.477 -37.344 -13.984 1 94.31 551 ILE B C 1
ATOM 10167 O O . ILE B 1 551 ? -4.965 -37.406 -12.859 1 94.31 551 ILE B O 1
ATOM 10171 N N . THR B 1 552 ? -4.852 -36.938 -15.055 1 94.31 552 THR B N 1
ATOM 10172 C CA . THR B 1 552 ? -3.471 -36.469 -14.969 1 94.31 552 THR B CA 1
ATOM 10173 C C . THR B 1 552 ? -3.35 -35.312 -13.984 1 94.31 552 THR B C 1
ATOM 10175 O O . THR B 1 552 ? -2.469 -35.281 -13.125 1 94.31 552 THR B O 1
ATOM 10178 N N . ASN B 1 553 ? -4.207 -34.344 -14.141 1 94.19 553 ASN B N 1
ATOM 10179 C CA . ASN B 1 553 ? -4.16 -33.156 -13.328 1 94.19 553 ASN B CA 1
ATOM 10180 C C . ASN B 1 553 ? -4.453 -33.438 -11.859 1 94.19 553 ASN B C 1
ATOM 10182 O O . ASN B 1 553 ? -3.805 -32.875 -10.977 1 94.19 553 ASN B O 1
ATOM 10186 N N . LEU B 1 554 ? -5.43 -34.281 -11.602 1 90.19 554 LEU B N 1
ATOM 10187 C CA . LEU B 1 554 ? -5.758 -34.625 -10.227 1 90.19 554 LEU B CA 1
ATOM 10188 C C . LEU B 1 554 ? -4.602 -35.375 -9.578 1 90.19 554 LEU B C 1
ATOM 10190 O O . LEU B 1 554 ? -4.293 -35.156 -8.406 1 90.19 554 LEU B O 1
ATOM 10194 N N . ASN B 1 555 ? -3.947 -36.281 -10.312 1 87.19 555 ASN B N 1
ATOM 10195 C CA . ASN B 1 555 ? -2.787 -37 -9.797 1 87.19 555 ASN B CA 1
ATOM 10196 C C . ASN B 1 555 ? -1.65 -36.031 -9.445 1 87.19 555 ASN B C 1
ATOM 10198 O O . ASN B 1 555 ? -0.979 -36.188 -8.43 1 87.19 555 ASN B O 1
ATOM 10202 N N . PHE B 1 556 ? -1.491 -35.125 -10.25 1 90.25 556 PHE B N 1
ATOM 10203 C CA . PHE B 1 556 ? -0.477 -34.094 -9.992 1 90.25 556 PHE B CA 1
ATOM 10204 C C . PHE B 1 556 ? -0.8 -33.312 -8.727 1 90.25 556 PHE B C 1
ATOM 10206 O O . PHE B 1 556 ? 0.062 -33.156 -7.863 1 90.25 556 PHE B O 1
ATOM 10213 N N . LEU B 1 557 ? -2.018 -32.844 -8.648 1 87.19 557 LEU B N 1
ATOM 10214 C CA . LEU B 1 557 ? -2.434 -32.031 -7.512 1 87.19 557 LEU B CA 1
ATOM 10215 C C . LEU B 1 557 ? -2.34 -32.812 -6.211 1 87.19 557 LEU B C 1
ATOM 10217 O O . LEU B 1 557 ? -2.016 -32.25 -5.16 1 87.19 557 LEU B O 1
ATOM 10221 N N . LEU B 1 558 ? -2.562 -34.094 -6.27 1 79.5 558 LEU B N 1
ATOM 10222 C CA . LEU B 1 558 ? -2.441 -34.938 -5.102 1 79.5 558 LEU B CA 1
ATOM 10223 C C . LEU B 1 558 ? -0.978 -35.156 -4.727 1 79.5 558 LEU B C 1
ATOM 10225 O O . LEU B 1 558 ? -0.65 -35.281 -3.545 1 79.5 558 LEU B O 1
ATOM 10229 N N . SER B 1 559 ? -0.188 -35.156 -5.762 1 76.06 559 SER B N 1
ATOM 10230 C CA . SER B 1 559 ? 1.231 -35.406 -5.516 1 76.06 559 SER B CA 1
ATOM 10231 C C . SER B 1 559 ? 1.89 -34.188 -4.875 1 76.06 559 SER B C 1
ATOM 10233 O O . SER B 1 559 ? 2.865 -34.312 -4.133 1 76.06 559 SER B O 1
ATOM 10235 N N . ILE B 1 560 ? 1.409 -32.969 -5.23 1 73.5 560 ILE B N 1
ATOM 10236 C CA . ILE B 1 560 ? 1.982 -31.766 -4.66 1 73.5 560 ILE B CA 1
ATOM 10237 C C . ILE B 1 560 ? 1.449 -31.562 -3.246 1 73.5 560 ILE B C 1
ATOM 10239 O O . ILE B 1 560 ? 2.068 -30.859 -2.439 1 73.5 560 ILE B O 1
ATOM 10243 N N . HIS B 1 561 ? 0.23 -32.156 -2.898 1 56.66 561 HIS B N 1
ATOM 10244 C CA . HIS B 1 561 ? -0.492 -32.094 -1.634 1 56.66 561 HIS B CA 1
ATOM 10245 C C . HIS B 1 561 ? 0.458 -32.25 -0.45 1 56.66 561 HIS B C 1
ATOM 10247 O O . HIS B 1 561 ? 0.257 -31.625 0.595 1 56.66 561 HIS B O 1
ATOM 10253 N N . ASN B 1 562 ? 1.376 -32.938 -0.685 1 54.34 562 ASN B N 1
ATOM 10254 C CA . ASN B 1 562 ? 2.242 -33.25 0.45 1 54.34 562 ASN B CA 1
ATOM 10255 C C . ASN B 1 562 ? 3.119 -32.062 0.816 1 54.34 562 ASN B C 1
ATOM 10257 O O . ASN B 1 562 ? 3.826 -32.094 1.824 1 54.34 562 ASN B O 1
ATOM 10261 N N . ARG B 1 563 ? 2.986 -30.953 0.03 1 54.16 563 ARG B N 1
ATOM 10262 C CA . ARG B 1 563 ? 3.91 -29.844 0.235 1 54.16 563 ARG B CA 1
ATOM 10263 C C . ARG B 1 563 ? 3.285 -28.766 1.113 1 54.16 563 ARG B C 1
ATOM 10265 O O . ARG B 1 563 ? 3.992 -27.922 1.677 1 54.16 563 ARG B O 1
ATOM 10272 N N . GLY B 1 564 ? 1.938 -28.75 1.382 1 52.66 564 GLY B N 1
ATOM 10273 C CA . GLY B 1 564 ? 1.339 -27.781 2.285 1 52.66 564 GLY B CA 1
ATOM 10274 C C . GLY B 1 564 ? 0.194 -28.359 3.1 1 52.66 564 GLY B C 1
ATOM 10275 O O . GLY B 1 564 ? -0.301 -29.438 2.805 1 52.66 564 GLY B O 1
ATOM 10276 N N . LYS B 1 565 ? 0.04 -27.859 4.258 1 49.75 565 LYS B N 1
ATOM 10277 C CA . LYS B 1 565 ? -0.989 -28.422 5.133 1 49.75 565 LYS B CA 1
ATOM 10278 C C . LYS B 1 565 ? -2.301 -28.625 4.383 1 49.75 565 LYS B C 1
ATOM 10280 O O . LYS B 1 565 ? -2.811 -29.75 4.312 1 49.75 565 LYS B O 1
ATOM 10285 N N . GLU B 1 566 ? -3.131 -27.547 4.199 1 52.75 566 GLU B N 1
ATOM 10286 C CA . GLU B 1 566 ? -4.547 -27.547 3.846 1 52.75 566 GLU B CA 1
ATOM 10287 C C . GLU B 1 566 ? -4.742 -27.438 2.336 1 52.75 566 GLU B C 1
ATOM 10289 O O . GLU B 1 566 ? -5.844 -27.641 1.829 1 52.75 566 GLU B O 1
ATOM 10294 N N . ALA B 1 567 ? -3.65 -27.281 1.499 1 55 567 ALA B N 1
ATOM 10295 C CA . ALA B 1 567 ? -3.785 -26.812 0.125 1 55 567 ALA B CA 1
ATOM 10296 C C . ALA B 1 567 ? -4.273 -27.922 -0.796 1 55 567 ALA B C 1
ATOM 10298 O O . ALA B 1 567 ? -5.191 -27.719 -1.593 1 55 567 ALA B O 1
ATOM 10299 N N . PRO B 1 568 ? -3.75 -29.109 -0.659 1 55.78 568 PRO B N 1
ATOM 10300 C CA . PRO B 1 568 ? -4.156 -30.062 -1.689 1 55.78 568 PRO B CA 1
ATOM 10301 C C . PRO B 1 568 ? -5.641 -30.422 -1.605 1 55.78 568 PRO B C 1
ATOM 10303 O O . PRO B 1 568 ? -6.309 -30.547 -2.635 1 55.78 568 PRO B O 1
ATOM 10306 N N . THR B 1 569 ? -6.035 -30.453 -0.397 1 63.81 569 THR B N 1
ATOM 10307 C CA . THR B 1 569 ? -7.441 -30.797 -0.262 1 63.81 569 THR B CA 1
ATOM 10308 C C . THR B 1 569 ? -8.336 -29.688 -0.817 1 63.81 569 THR B C 1
ATOM 10310 O O . THR B 1 569 ? -9.367 -29.969 -1.424 1 63.81 569 THR B O 1
ATOM 10313 N N . GLN B 1 570 ? -7.723 -28.594 -0.801 1 69.88 570 GLN B N 1
ATOM 10314 C CA . GLN B 1 570 ? -8.508 -27.469 -1.298 1 69.88 570 GLN B CA 1
ATOM 10315 C C . GLN B 1 570 ? -8.547 -27.438 -2.822 1 69.88 570 GLN B C 1
ATOM 10317 O O . GLN B 1 570 ? -9.57 -27.109 -3.424 1 69.88 570 GLN B O 1
ATOM 10322 N N . PHE B 1 571 ? -7.488 -28.016 -3.387 1 75.5 571 PHE B N 1
ATOM 10323 C CA . PHE B 1 571 ? -7.406 -28 -4.844 1 75.5 571 PHE B CA 1
ATOM 10324 C C . PHE B 1 571 ? -8.352 -29.031 -5.441 1 75.5 571 PHE B C 1
ATOM 10326 O O . PHE B 1 571 ? -9.055 -28.75 -6.418 1 75.5 571 PHE B O 1
ATOM 10333 N N . ILE B 1 572 ? -8.375 -30.078 -4.707 1 76.5 572 ILE B N 1
ATOM 10334 C CA . ILE B 1 572 ? -9.195 -31.172 -5.227 1 76.5 572 ILE B CA 1
ATOM 10335 C C . ILE B 1 572 ? -10.672 -30.859 -5.016 1 76.5 572 ILE B C 1
ATOM 10337 O O . ILE B 1 572 ? -11.516 -31.188 -5.855 1 76.5 572 ILE B O 1
ATOM 10341 N N . ARG B 1 573 ? -10.875 -30.078 -4.043 1 78.19 573 ARG B N 1
ATOM 10342 C CA . ARG B 1 573 ? -12.25 -29.734 -3.717 1 78.19 573 ARG B CA 1
ATOM 10343 C C . ARG B 1 573 ? -12.828 -28.766 -4.742 1 78.19 573 ARG B C 1
ATOM 10345 O O . ARG B 1 573 ? -14.047 -28.688 -4.922 1 78.19 573 ARG B O 1
ATOM 10352 N N . ALA B 1 574 ? -11.938 -28.188 -5.395 1 82.44 574 ALA B N 1
ATOM 10353 C CA . ALA B 1 574 ? -12.398 -27.219 -6.391 1 82.44 574 ALA B CA 1
ATOM 10354 C C . ALA B 1 574 ? -12.836 -27.922 -7.672 1 82.44 574 ALA B C 1
ATOM 10356 O O . ALA B 1 574 ? -13.664 -27.391 -8.422 1 82.44 574 ALA B O 1
ATOM 10357 N N . ILE B 1 575 ? -12.312 -29.156 -7.93 1 88.81 575 ILE B N 1
ATOM 10358 C CA . ILE B 1 575 ? -12.523 -29.812 -9.219 1 88.81 575 ILE B CA 1
ATOM 10359 C C . ILE B 1 575 ? -13.602 -30.875 -9.086 1 88.81 575 ILE B C 1
ATOM 10361 O O . ILE B 1 575 ? -14.422 -31.062 -9.992 1 88.81 575 ILE B O 1
ATOM 10365 N N . ILE B 1 576 ? -13.727 -31.484 -7.965 1 87.31 576 ILE B N 1
ATOM 10366 C CA . ILE B 1 576 ? -14.555 -32.656 -7.781 1 87.31 576 ILE B CA 1
ATOM 10367 C C . ILE B 1 576 ? -16.031 -32.312 -7.957 1 87.31 576 ILE B C 1
ATOM 10369 O O . ILE B 1 576 ? -16.766 -33 -8.664 1 87.31 576 ILE B O 1
ATOM 10373 N N . PRO B 1 577 ? -16.438 -31.172 -7.312 1 85.38 577 PRO B N 1
ATOM 10374 C CA . PRO B 1 577 ? -17.844 -30.812 -7.527 1 85.38 577 PRO B CA 1
ATOM 10375 C C . PRO B 1 577 ? -18.172 -30.562 -9 1 85.38 577 PRO B C 1
ATOM 10377 O O . PRO B 1 577 ? -19.297 -30.844 -9.438 1 85.38 577 PRO B O 1
ATOM 10380 N N . LEU B 1 578 ? -17.25 -30.109 -9.734 1 89.5 578 LEU B N 1
ATOM 10381 C CA . LEU B 1 578 ? -17.469 -29.859 -11.156 1 89.5 578 LEU B CA 1
ATOM 10382 C C . LEU B 1 578 ? -17.562 -31.156 -11.93 1 89.5 578 LEU B C 1
ATOM 10384 O O . LEU B 1 578 ? -18.344 -31.281 -12.867 1 89.5 578 LEU B O 1
ATOM 10388 N N . CYS B 1 579 ? -16.734 -32.094 -11.531 1 90.44 579 CYS B N 1
ATOM 10389 C CA . CYS B 1 579 ? -16.797 -33.406 -12.156 1 90.44 579 CYS B CA 1
ATOM 10390 C C . CYS B 1 579 ? -18.141 -34.062 -11.922 1 90.44 579 CYS B C 1
ATOM 10392 O O . CYS B 1 579 ? -18.703 -34.719 -12.828 1 90.44 579 CYS B O 1
ATOM 10394 N N . HIS B 1 580 ? -18.703 -33.812 -10.781 1 85.12 580 HIS B N 1
ATOM 10395 C CA . HIS B 1 580 ? -20.016 -34.375 -10.453 1 85.12 580 HIS B CA 1
ATOM 10396 C C . HIS B 1 580 ? -21.109 -33.75 -11.305 1 85.12 580 HIS B C 1
ATOM 10398 O O . HIS B 1 580 ? -22.031 -34.469 -11.75 1 85.12 580 HIS B O 1
ATOM 10404 N N . LEU B 1 581 ? -20.969 -32.531 -11.555 1 85.81 581 LEU B N 1
ATOM 10405 C CA . LEU B 1 581 ? -22.062 -31.766 -12.172 1 85.81 581 LEU B CA 1
ATOM 10406 C C . LEU B 1 581 ? -21.969 -31.812 -13.695 1 85.81 581 LEU B C 1
ATOM 10408 O O . LEU B 1 581 ? -22.969 -31.688 -14.383 1 85.81 581 LEU B O 1
ATOM 10412 N N . PHE B 1 582 ? -20.703 -32.094 -14.195 1 90.25 582 PHE B N 1
ATOM 10413 C CA . PHE B 1 582 ? -20.547 -31.891 -15.625 1 90.25 582 PHE B CA 1
ATOM 10414 C C . PHE B 1 582 ? -20.109 -33.156 -16.328 1 90.25 582 PHE B C 1
ATOM 10416 O O . PHE B 1 582 ? -19.297 -33.125 -17.25 1 90.25 582 PHE B O 1
ATOM 10423 N N . GLY B 1 583 ? -20.547 -34.344 -15.883 1 85.62 583 GLY B N 1
ATOM 10424 C CA . GLY B 1 583 ? -20.5 -35.562 -16.672 1 85.62 583 GLY B CA 1
ATOM 10425 C C . GLY B 1 583 ? -19.281 -36.406 -16.375 1 85.62 583 GLY B C 1
ATOM 10426 O O . GLY B 1 583 ? -18.922 -37.281 -17.172 1 85.62 583 GLY B O 1
ATOM 10427 N N . PHE B 1 584 ? -18.594 -36.125 -15.391 1 92.81 584 PHE B N 1
ATOM 10428 C CA . PHE B 1 584 ? -17.438 -36.906 -15.016 1 92.81 584 PHE B CA 1
ATOM 10429 C C . PHE B 1 584 ? -17.609 -37.469 -13.609 1 92.81 584 PHE B C 1
ATOM 10431 O O . PHE B 1 584 ? -16.688 -37.438 -12.797 1 92.81 584 PHE B O 1
ATOM 10438 N N . GLN B 1 585 ? -18.719 -37.969 -13.359 1 88 585 GLN B N 1
ATOM 10439 C CA . GLN B 1 585 ? -19.078 -38.438 -12.031 1 88 585 GLN B CA 1
ATOM 10440 C C . GLN B 1 585 ? -18.203 -39.625 -11.617 1 88 585 GLN B C 1
ATOM 10442 O O . GLN B 1 585 ? -17.891 -39.781 -10.438 1 88 585 GLN B O 1
ATOM 10447 N N . ASP B 1 586 ? -17.906 -40.5 -12.562 1 89.75 586 ASP B N 1
ATOM 10448 C CA . ASP B 1 586 ? -17.078 -41.656 -12.266 1 89.75 586 ASP B CA 1
ATOM 10449 C C . ASP B 1 586 ? -15.719 -41.25 -11.703 1 89.75 586 ASP B C 1
ATOM 10451 O O . ASP B 1 586 ? -15.203 -41.875 -10.781 1 89.75 586 ASP B O 1
ATOM 10455 N N . ILE B 1 587 ? -15.195 -40.25 -12.281 1 90.69 587 ILE B N 1
ATOM 10456 C CA . ILE B 1 587 ? -13.914 -39.75 -11.805 1 90.69 587 ILE B CA 1
ATOM 10457 C C . ILE B 1 587 ? -14.086 -39.156 -10.398 1 90.69 587 ILE B C 1
ATOM 10459 O O . ILE B 1 587 ? -13.266 -39.406 -9.516 1 90.69 587 ILE B O 1
ATOM 10463 N N . ALA B 1 588 ? -15.133 -38.375 -10.219 1 87.06 588 ALA B N 1
ATOM 10464 C CA . ALA B 1 588 ? -15.414 -37.781 -8.922 1 87.06 588 ALA B CA 1
ATOM 10465 C C . ALA B 1 588 ? -15.539 -38.844 -7.832 1 87.06 588 ALA B C 1
ATOM 10467 O O . ALA B 1 588 ? -14.977 -38.688 -6.746 1 87.06 588 ALA B O 1
ATOM 10468 N N . GLU B 1 589 ? -16.219 -39.875 -8.109 1 84.25 589 GLU B N 1
ATOM 10469 C CA . GLU B 1 589 ? -16.484 -40.906 -7.137 1 84.25 589 GLU B CA 1
ATOM 10470 C C . GLU B 1 589 ? -15.195 -41.688 -6.805 1 84.25 589 GLU B C 1
ATOM 10472 O O . GLU B 1 589 ? -14.945 -42 -5.645 1 84.25 589 GLU B O 1
ATOM 10477 N N . ARG B 1 590 ? -14.461 -41.938 -7.738 1 84.44 590 ARG B N 1
ATOM 10478 C CA . ARG B 1 590 ? -13.203 -42.656 -7.531 1 84.44 590 ARG B CA 1
ATOM 10479 C C . ARG B 1 590 ? -12.281 -41.875 -6.605 1 84.44 590 ARG B C 1
ATOM 10481 O O . ARG B 1 590 ? -11.68 -42.438 -5.691 1 84.44 590 ARG B O 1
ATOM 10488 N N . TYR B 1 591 ? -12.18 -40.656 -6.855 1 82.12 591 TYR B N 1
ATOM 10489 C CA . TYR B 1 591 ? -11.258 -39.844 -6.07 1 82.12 591 TYR B CA 1
ATOM 10490 C C . TYR B 1 591 ? -11.844 -39.531 -4.703 1 82.12 591 TYR B C 1
ATOM 10492 O O . TYR B 1 591 ? -11.109 -39.375 -3.727 1 82.12 591 TYR B O 1
ATOM 10500 N N . GLN B 1 592 ? -13.109 -39.375 -4.605 1 77.25 592 GLN B N 1
ATOM 10501 C CA . GLN B 1 592 ? -13.75 -39.219 -3.305 1 77.25 592 GLN B CA 1
ATOM 10502 C C . GLN B 1 592 ? -13.516 -40.438 -2.414 1 77.25 592 GLN B C 1
ATOM 10504 O O . GLN B 1 592 ? -13.305 -40.281 -1.206 1 77.25 592 GLN B O 1
ATOM 10509 N N . GLU B 1 593 ? -13.609 -41.531 -2.959 1 74.19 593 GLU B N 1
ATOM 10510 C CA . GLU B 1 593 ? -13.359 -42.75 -2.223 1 74.19 593 GLU B CA 1
ATOM 10511 C C . GLU B 1 593 ? -11.906 -42.844 -1.757 1 74.19 593 GLU B C 1
ATOM 10513 O O . GLU B 1 593 ? -11.641 -43.25 -0.623 1 74.19 593 GLU B O 1
ATOM 10518 N N . THR B 1 594 ? -11.078 -42.531 -2.639 1 70.81 594 THR B N 1
ATOM 10519 C CA . THR B 1 594 ? -9.656 -42.594 -2.334 1 70.81 594 THR B CA 1
ATOM 10520 C C . THR B 1 594 ? -9.281 -41.562 -1.25 1 70.81 594 THR B C 1
ATOM 10522 O O . THR B 1 594 ? -8.453 -41.875 -0.385 1 70.81 594 THR B O 1
ATOM 10525 N N . LEU B 1 595 ? -9.734 -40.281 -1.407 1 67.62 595 LEU B N 1
ATOM 10526 C CA . LEU B 1 595 ? -9.367 -39.219 -0.473 1 67.62 595 LEU B CA 1
ATOM 10527 C C . LEU B 1 595 ? -10.156 -39.344 0.824 1 67.62 595 LEU B C 1
ATOM 10529 O O . LEU B 1 595 ? -9.781 -38.781 1.845 1 67.62 595 LEU B O 1
ATOM 10533 N N . GLY B 1 596 ? -10.906 -40.219 1.099 1 59.47 596 GLY B N 1
ATOM 10534 C CA . GLY B 1 596 ? -11.711 -40.406 2.293 1 59.47 596 GLY B CA 1
ATOM 10535 C C . GLY B 1 596 ? -12.703 -39.281 2.52 1 59.47 596 GLY B C 1
ATOM 10536 O O . GLY B 1 596 ? -12.305 -38.156 2.818 1 59.47 596 GLY B O 1
ATOM 10537 N N . LEU B 1 597 ? -13.93 -39.219 1.955 1 52.56 597 LEU B N 1
ATOM 10538 C CA . LEU B 1 597 ? -15.133 -38.438 1.647 1 52.56 597 LEU B CA 1
ATOM 10539 C C . LEU B 1 597 ? -15.445 -37.438 2.754 1 52.56 597 LEU B C 1
ATOM 10541 O O . LEU B 1 597 ? -16.391 -36.656 2.641 1 52.56 597 LEU B O 1
ATOM 10545 N N . SER B 1 598 ? -14.945 -37.531 3.898 1 52.97 598 SER B N 1
ATOM 10546 C CA . SER B 1 598 ? -15.695 -36.656 4.82 1 52.97 598 SER B CA 1
ATOM 10547 C C . SER B 1 598 ? -15.383 -35.188 4.59 1 52.97 598 SER B C 1
ATOM 10549 O O . SER B 1 598 ? -15.742 -34.344 5.402 1 52.97 598 SER B O 1
ATOM 10551 N N . ILE B 1 599 ? -14.695 -35 3.627 1 54.59 599 ILE B N 1
ATOM 10552 C CA . ILE B 1 599 ? -14.391 -33.594 3.49 1 54.59 599 ILE B CA 1
ATOM 10553 C C . ILE B 1 599 ? -15.555 -32.875 2.822 1 54.59 599 ILE B C 1
ATOM 10555 O O . ILE B 1 599 ? -16.031 -33.281 1.761 1 54.59 599 ILE B O 1
ATOM 10559 N N . PRO B 1 600 ? -16.125 -32.062 3.568 1 55.69 600 PRO B N 1
ATOM 10560 C CA . PRO B 1 600 ? -17.234 -31.344 2.963 1 55.69 600 PRO B CA 1
ATOM 10561 C C . PRO B 1 600 ? -16.891 -30.766 1.588 1 55.69 600 PRO B C 1
ATOM 10563 O O . PRO B 1 600 ? -15.812 -30.203 1.402 1 55.69 600 PRO B O 1
ATOM 10566 N N . ILE B 1 601 ? -17.484 -31.328 0.576 1 58.88 601 ILE B N 1
ATOM 10567 C CA . ILE B 1 601 ? -17.328 -30.828 -0.785 1 58.88 601 ILE B CA 1
ATOM 10568 C C . ILE B 1 601 ? -17.906 -29.406 -0.883 1 58.88 601 ILE B C 1
ATOM 10570 O O . ILE B 1 601 ? -19.094 -29.203 -0.612 1 58.88 601 ILE B O 1
ATOM 10574 N N . ASP B 1 602 ? -17 -28.453 -1.063 1 64.94 602 ASP B N 1
ATOM 10575 C CA . ASP B 1 602 ? -17.453 -27.078 -1.275 1 64.94 602 ASP B CA 1
ATOM 10576 C C . ASP B 1 602 ? -18.375 -26.984 -2.486 1 64.94 602 ASP B C 1
ATOM 10578 O O . ASP B 1 602 ? -18.312 -27.812 -3.391 1 64.94 602 ASP B O 1
ATOM 10582 N N . PRO B 1 603 ? -19.266 -26.109 -2.324 1 70.56 603 PRO B N 1
ATOM 10583 C CA . PRO B 1 603 ? -20.094 -25.906 -3.51 1 70.56 603 PRO B CA 1
ATOM 10584 C C . PRO B 1 603 ? -19.281 -25.609 -4.762 1 70.56 603 PRO B C 1
ATOM 10586 O O . PRO B 1 603 ? -18.188 -25.031 -4.672 1 70.56 603 PRO B O 1
ATOM 10589 N N . ALA B 1 604 ? -19.734 -26.219 -5.824 1 79.38 604 ALA B N 1
ATOM 10590 C CA . ALA B 1 604 ? -19.062 -26.016 -7.105 1 79.38 604 ALA B CA 1
ATOM 10591 C C . ALA B 1 604 ? -19 -24.547 -7.473 1 79.38 604 ALA B C 1
ATOM 10593 O O . ALA B 1 604 ? -19.969 -23.812 -7.281 1 79.38 604 ALA B O 1
ATOM 10594 N N . GLU B 1 605 ? -17.781 -24.078 -7.82 1 84.88 605 GLU B N 1
ATOM 10595 C CA . GLU B 1 605 ? -17.562 -22.688 -8.219 1 84.88 605 GLU B CA 1
ATOM 10596 C C . GLU B 1 605 ? -16.703 -22.609 -9.477 1 84.88 605 GLU B C 1
ATOM 10598 O O . GLU B 1 605 ? -15.586 -23.141 -9.508 1 84.88 605 GLU B O 1
ATOM 10603 N N . VAL B 1 606 ? -17.328 -22.094 -10.5 1 86.75 606 VAL B N 1
ATOM 10604 C CA . VAL B 1 606 ? -16.562 -21.875 -11.719 1 86.75 606 VAL B CA 1
ATOM 10605 C C . VAL B 1 606 ? -15.789 -20.562 -11.617 1 86.75 606 VAL B C 1
ATOM 10607 O O . VAL B 1 606 ? -14.578 -20.531 -11.867 1 86.75 606 VAL B O 1
ATOM 10610 N N . THR B 1 607 ? -16.484 -19.547 -11.219 1 89.31 607 THR B N 1
ATOM 10611 C CA . THR B 1 607 ? -15.914 -18.234 -10.961 1 89.31 607 THR B CA 1
ATOM 10612 C C . THR B 1 607 ? -16.422 -17.688 -9.625 1 89.31 607 THR B C 1
ATOM 10614 O O . THR B 1 607 ? -17.547 -17.938 -9.227 1 89.31 607 THR B O 1
ATOM 10617 N N . GLY B 1 608 ? -15.555 -16.984 -8.977 1 88.5 608 GLY B N 1
ATOM 10618 C CA . GLY B 1 608 ? -15.984 -16.344 -7.738 1 88.5 608 GLY B CA 1
ATOM 10619 C C . GLY B 1 608 ? -17.047 -15.281 -7.949 1 88.5 608 GLY B C 1
ATOM 10620 O O . GLY B 1 608 ? -17.156 -14.703 -9.031 1 88.5 608 GLY B O 1
ATOM 10621 N N . SER B 1 609 ? -17.766 -14.953 -6.906 1 86.75 609 SER B N 1
ATOM 10622 C CA . SER B 1 609 ? -18.812 -13.945 -6.953 1 86.75 609 SER B CA 1
ATOM 10623 C C . SER B 1 609 ? -18.219 -12.539 -6.996 1 86.75 609 SER B C 1
ATOM 10625 O O . SER B 1 609 ? -17.016 -12.359 -6.836 1 86.75 609 SER B O 1
ATOM 10627 N N . SER B 1 610 ? -19.062 -11.555 -7.227 1 87.31 610 SER B N 1
ATOM 10628 C CA . SER B 1 610 ? -18.641 -10.156 -7.309 1 87.31 610 SER B CA 1
ATOM 10629 C C . SER B 1 610 ? -18.125 -9.656 -5.969 1 87.31 610 SER B C 1
ATOM 10631 O O . SER B 1 610 ? -17.234 -8.797 -5.922 1 87.31 610 SER B O 1
ATOM 10633 N N . ASP B 1 611 ? -18.578 -10.234 -4.871 1 82.75 611 ASP B N 1
ATOM 10634 C CA . ASP B 1 611 ? -18.188 -9.805 -3.533 1 82.75 611 ASP B CA 1
ATOM 10635 C C . ASP B 1 611 ? -16.734 -10.156 -3.248 1 82.75 611 ASP B C 1
ATOM 10637 O O . ASP B 1 611 ? -16.094 -9.531 -2.396 1 82.75 611 ASP B O 1
ATOM 10641 N N . VAL B 1 612 ? -16.312 -11.148 -3.984 1 89.62 612 VAL B N 1
ATOM 10642 C CA . VAL B 1 612 ? -14.906 -11.539 -3.812 1 89.62 612 VAL B CA 1
ATOM 10643 C C . VAL B 1 612 ? -14.109 -11.172 -5.062 1 89.62 612 VAL B C 1
ATOM 10645 O O . VAL B 1 612 ? -13.062 -11.75 -5.332 1 89.62 612 VAL B O 1
ATOM 10648 N N . HIS B 1 613 ? -14.648 -10.344 -5.871 1 91.75 613 HIS B N 1
ATOM 10649 C CA . HIS B 1 613 ? -13.992 -9.766 -7.035 1 91.75 613 HIS B CA 1
ATOM 10650 C C . HIS B 1 613 ? -13.781 -10.812 -8.125 1 91.75 613 HIS B C 1
ATOM 10652 O O . HIS B 1 613 ? -12.781 -10.766 -8.844 1 91.75 613 HIS B O 1
ATOM 10658 N N . HIS B 1 614 ? -14.602 -11.906 -8.125 1 93.5 614 HIS B N 1
ATOM 10659 C CA . HIS B 1 614 ? -14.555 -12.961 -9.133 1 93.5 614 HIS B CA 1
ATOM 10660 C C . HIS B 1 614 ? -13.258 -13.75 -9.047 1 93.5 614 HIS B C 1
ATOM 10662 O O . HIS B 1 614 ? -12.781 -14.289 -10.047 1 93.5 614 HIS B O 1
ATOM 10668 N N . LEU B 1 615 ? -12.711 -13.711 -7.867 1 93.56 615 LEU B N 1
ATOM 10669 C CA . LEU B 1 615 ? -11.477 -14.445 -7.637 1 93.56 615 LEU B CA 1
ATOM 10670 C C . LEU B 1 615 ? -11.758 -15.922 -7.391 1 93.56 615 LEU B C 1
ATOM 10672 O O . LEU B 1 615 ? -12.781 -16.281 -6.793 1 93.56 615 LEU B O 1
ATOM 10676 N N . SER B 1 616 ? -10.805 -16.672 -7.883 1 89.75 616 SER B N 1
ATOM 10677 C CA . SER B 1 616 ? -10.875 -18.094 -7.574 1 89.75 616 SER B CA 1
ATOM 10678 C C . SER B 1 616 ? -10.641 -18.344 -6.086 1 89.75 616 SER B C 1
ATOM 10680 O O . SER B 1 616 ? -10.094 -17.484 -5.383 1 89.75 616 SER B O 1
ATOM 10682 N N . ALA B 1 617 ? -11.055 -19.453 -5.621 1 86.44 617 ALA B N 1
ATOM 10683 C CA . ALA B 1 617 ? -10.898 -19.828 -4.219 1 86.44 617 ALA B CA 1
ATOM 10684 C C . ALA B 1 617 ? -9.422 -19.953 -3.846 1 86.44 617 ALA B C 1
ATOM 10686 O O . ALA B 1 617 ? -9.062 -19.844 -2.672 1 86.44 617 ALA B O 1
ATOM 10687 N N . SER B 1 618 ? -8.602 -20.109 -4.863 1 87.25 618 SER B N 1
ATOM 10688 C CA . SER B 1 618 ? -7.184 -20.297 -4.602 1 87.25 618 SER B CA 1
ATOM 10689 C C . SER B 1 618 ? -6.43 -18.969 -4.637 1 87.25 618 SER B C 1
ATOM 10691 O O . SER B 1 618 ? -5.242 -18.922 -4.312 1 87.25 618 SER B O 1
ATOM 10693 N N . ALA B 1 619 ? -7.148 -17.922 -4.984 1 92.69 619 ALA B N 1
ATOM 10694 C CA . ALA B 1 619 ? -6.492 -16.609 -5.07 1 92.69 619 ALA B CA 1
ATOM 10695 C C . ALA B 1 619 ? -5.98 -16.172 -3.705 1 92.69 619 ALA B C 1
ATOM 10697 O O . ALA B 1 619 ? -6.66 -16.344 -2.691 1 92.69 619 ALA B O 1
ATOM 10698 N N . SER B 1 620 ? -4.793 -15.625 -3.699 1 94 620 SER B N 1
ATOM 10699 C CA . SER B 1 620 ? -4.09 -15.273 -2.471 1 94 620 SER B CA 1
ATOM 10700 C C . SER B 1 620 ? -4.93 -14.336 -1.606 1 94 620 SER B C 1
ATOM 10702 O O . SER B 1 620 ? -5.059 -14.547 -0.399 1 94 620 SER B O 1
ATOM 10704 N N . PHE B 1 621 ? -5.523 -13.312 -2.135 1 95.56 621 PHE B N 1
ATOM 10705 C CA . PHE B 1 621 ? -6.285 -12.328 -1.372 1 95.56 621 PHE B CA 1
ATOM 10706 C C . PHE B 1 621 ? -7.512 -12.977 -0.733 1 95.56 621 PHE B C 1
ATOM 10708 O O . PHE B 1 621 ? -7.816 -12.719 0.434 1 95.56 621 PHE B O 1
ATOM 10715 N N . ARG B 1 622 ? -8.219 -13.758 -1.529 1 93.56 622 ARG B N 1
ATOM 10716 C CA . ARG B 1 622 ? -9.398 -14.438 -1.014 1 93.56 622 ARG B CA 1
ATOM 10717 C C . ARG B 1 622 ? -9.031 -15.375 0.135 1 93.56 622 ARG B C 1
ATOM 10719 O O . ARG B 1 622 ? -9.742 -15.43 1.144 1 93.56 622 ARG B O 1
ATOM 10726 N N . ARG B 1 623 ? -7.961 -16.047 -0.019 1 91.75 623 ARG B N 1
ATOM 10727 C CA . ARG B 1 623 ? -7.48 -16.922 1.038 1 91.75 623 ARG B CA 1
ATOM 10728 C C . ARG B 1 623 ? -7.074 -16.141 2.273 1 91.75 623 ARG B C 1
ATOM 10730 O O . ARG B 1 623 ? -7.297 -16.578 3.404 1 91.75 623 ARG B O 1
ATOM 10737 N N . GLY B 1 624 ? -6.445 -15.055 2.043 1 93.94 624 GLY B N 1
ATOM 10738 C CA . GLY B 1 624 ? -6.086 -14.188 3.158 1 93.94 624 GLY B CA 1
ATOM 10739 C C . GLY B 1 624 ? -7.289 -13.719 3.955 1 93.94 624 GLY B C 1
ATOM 10740 O O . GLY B 1 624 ? -7.258 -13.703 5.188 1 93.94 624 GLY B O 1
ATOM 10741 N N . ARG B 1 625 ? -8.328 -13.383 3.297 1 93.06 625 ARG B N 1
ATOM 10742 C CA . ARG B 1 625 ? -9.547 -12.938 3.961 1 93.06 625 ARG B CA 1
ATOM 10743 C C . ARG B 1 625 ? -10.18 -14.078 4.75 1 93.06 625 ARG B C 1
ATOM 10745 O O . ARG B 1 625 ? -10.656 -13.875 5.871 1 93.06 625 ARG B O 1
ATOM 10752 N N . LEU B 1 626 ? -10.188 -15.211 4.168 1 89.94 626 LEU B N 1
ATOM 10753 C CA . LEU B 1 626 ? -10.758 -16.375 4.832 1 89.94 626 LEU B CA 1
ATOM 10754 C C . LEU B 1 626 ? -9.977 -16.719 6.094 1 89.94 626 LEU B C 1
ATOM 10756 O O . LEU B 1 626 ? -10.562 -17.094 7.113 1 89.94 626 LEU B O 1
ATOM 10760 N N . GLN B 1 627 ? -8.719 -16.578 5.996 1 89.56 627 GLN B N 1
ATOM 10761 C CA . GLN B 1 627 ? -7.863 -16.828 7.148 1 89.56 627 GLN B CA 1
ATOM 10762 C C . GLN B 1 627 ? -8.195 -15.883 8.305 1 89.56 627 GLN B C 1
ATOM 10764 O O . GLN B 1 627 ? -8.25 -16.297 9.461 1 89.56 627 GLN B O 1
ATOM 10769 N N . LEU B 1 628 ? -8.398 -14.68 7.969 1 92.06 628 LEU B N 1
ATOM 10770 C CA . LEU B 1 628 ? -8.703 -13.695 9 1 92.06 628 LEU B CA 1
ATOM 10771 C C . LEU B 1 628 ? -10.086 -13.953 9.602 1 92.06 628 LEU B C 1
ATOM 10773 O O . LEU B 1 628 ? -10.273 -13.805 10.812 1 92.06 628 LEU B O 1
ATOM 10777 N N . GLN B 1 629 ? -10.992 -14.352 8.797 1 88.38 629 GLN B N 1
ATOM 10778 C CA . GLN B 1 629 ? -12.336 -14.656 9.273 1 88.38 629 GLN B CA 1
ATOM 10779 C C . GLN B 1 629 ? -12.32 -15.859 10.211 1 88.38 629 GLN B C 1
ATOM 10781 O O . GLN B 1 629 ? -13.031 -15.875 11.227 1 88.38 629 GLN B O 1
ATOM 10786 N N . GLU B 1 630 ? -11.523 -16.781 9.875 1 86.62 630 GLU B N 1
ATOM 10787 C CA . GLU B 1 630 ? -11.406 -17.969 10.711 1 86.62 630 GLU B CA 1
ATOM 10788 C C . GLU B 1 630 ? -10.758 -17.625 12.055 1 86.62 630 GLU B C 1
ATOM 10790 O O . GLU B 1 630 ? -11.156 -18.156 13.094 1 86.62 630 GLU B O 1
ATOM 10795 N N . LEU B 1 631 ? -9.852 -16.766 12.008 1 85.5 631 LEU B N 1
ATOM 10796 C CA . LEU B 1 631 ? -9.18 -16.359 13.234 1 85.5 631 LEU B CA 1
ATOM 10797 C C . LEU B 1 631 ? -10.125 -15.555 14.125 1 85.5 631 LEU B C 1
ATOM 10799 O O . LEU B 1 631 ? -10.102 -15.703 15.352 1 85.5 631 LEU B O 1
ATOM 10803 N N . GLN B 1 632 ? -10.922 -14.773 13.516 1 81.94 632 GLN B N 1
ATOM 10804 C CA . GLN B 1 632 ? -11.875 -13.969 14.273 1 81.94 632 GLN B CA 1
ATOM 10805 C C . GLN B 1 632 ? -12.977 -14.836 14.875 1 81.94 632 GLN B C 1
ATOM 10807 O O . GLN B 1 632 ? -13.469 -14.555 15.969 1 81.94 632 GLN B O 1
ATOM 10812 N N . SER B 1 633 ? -13.383 -15.805 14.141 1 76 633 SER B N 1
ATOM 10813 C CA . SER B 1 633 ? -14.406 -16.719 14.641 1 76 633 SER B CA 1
ATOM 10814 C C . SER B 1 633 ? -13.875 -17.547 15.805 1 76 633 SER B C 1
ATOM 10816 O O . SER B 1 633 ? -14.625 -17.891 16.719 1 76 633 SER B O 1
ATOM 10818 N N . LYS B 1 634 ? -12.75 -17.969 15.805 1 65.81 634 LYS B N 1
ATOM 10819 C CA . LYS B 1 634 ? -12.148 -18.75 16.891 1 65.81 634 LYS B CA 1
ATOM 10820 C C . LYS B 1 634 ? -11.984 -17.906 18.141 1 65.81 634 LYS B C 1
ATOM 10822 O O . LYS B 1 634 ? -12.148 -18.406 19.266 1 65.81 634 LYS B O 1
ATOM 10827 N N . THR B 1 635 ? -11.625 -16.844 17.891 1 57.41 635 THR B N 1
ATOM 10828 C CA . THR B 1 635 ? -11.453 -15.977 19.047 1 57.41 635 THR B CA 1
ATOM 10829 C C . THR B 1 635 ? -12.812 -15.523 19.594 1 57.41 635 THR B C 1
ATOM 10831 O O . THR B 1 635 ? -12.945 -15.219 20.781 1 57.41 635 THR B O 1
ATOM 10834 N N . GLY B 1 636 ? -13.992 -15.711 18.719 1 46.5 636 GLY B N 1
ATOM 10835 C CA . GLY B 1 636 ? -15.352 -15.438 19.156 1 46.5 636 GLY B CA 1
ATOM 10836 C C . GLY B 1 636 ? -16.031 -16.641 19.766 1 46.5 636 GLY B C 1
ATOM 10837 O O . GLY B 1 636 ? -17.125 -16.531 20.344 1 46.5 636 GLY B O 1
ATOM 10838 N N . GLY B 1 637 ? -15.883 -18.078 19.484 1 39.03 637 GLY B N 1
ATOM 10839 C CA . GLY B 1 637 ? -16.516 -19.266 20.047 1 39.03 637 GLY B CA 1
ATOM 10840 C C . GLY B 1 637 ? -16.297 -19.422 21.531 1 39.03 637 GLY B C 1
ATOM 10841 O O . GLY B 1 637 ? -16.797 -20.359 22.141 1 39.03 637 GLY B O 1
ATOM 10842 N N . LYS B 1 638 ? -15.375 -19.328 22.25 1 32.5 638 LYS B N 1
ATOM 10843 C CA . LYS B 1 638 ? -15.508 -19.5 23.703 1 32.5 638 LYS B CA 1
ATOM 10844 C C . LYS B 1 638 ? -16.703 -18.703 24.234 1 32.5 638 LYS B C 1
ATOM 10846 O O . LYS B 1 638 ? -17 -18.75 25.422 1 32.5 638 LYS B O 1
ATOM 10851 N N . ALA B 1 639 ? -17.172 -17.688 23.734 1 28.98 639 ALA B N 1
ATOM 10852 C CA . ALA B 1 639 ? -18.297 -17.172 24.5 1 28.98 639 ALA B CA 1
ATOM 10853 C C . ALA B 1 639 ? -19.578 -17.906 24.141 1 28.98 639 ALA B C 1
ATOM 10855 O O . ALA B 1 639 ? -20.594 -17.781 24.859 1 28.98 639 ALA B O 1
ATOM 10856 N N . ILE B 1 640 ? -19.891 -18.141 22.781 1 28.64 640 ILE B N 1
ATOM 10857 C CA . ILE B 1 640 ? -21.328 -18.328 22.656 1 28.64 640 ILE B CA 1
ATOM 10858 C C . ILE B 1 640 ? -21.688 -19.781 22.953 1 28.64 640 ILE B C 1
ATOM 10860 O O . ILE B 1 640 ? -21.547 -20.656 22.094 1 28.64 640 ILE B O 1
ATOM 10864 N N . SER B 1 641 ? -21.391 -20.422 23.922 1 24.56 641 SER B N 1
ATOM 10865 C CA . SER B 1 641 ? -22.359 -21.469 24.234 1 24.56 641 SER B CA 1
ATOM 10866 C C . SER B 1 641 ? -23.797 -20.969 24.031 1 24.56 641 SER B C 1
ATOM 10868 O O . SER B 1 641 ? -24.047 -19.766 24 1 24.56 641 SER B O 1
ATOM 10870 N N . SER B 1 642 ? -24.891 -21.891 24.062 1 24.97 642 SER B N 1
ATOM 10871 C CA . SER B 1 642 ? -26.328 -21.875 23.75 1 24.97 642 SER B CA 1
ATOM 10872 C C . SER B 1 642 ? -26.984 -20.594 24.266 1 24.97 642 SER B C 1
ATOM 10874 O O . SER B 1 642 ? -27.891 -20.062 23.641 1 24.97 642 SER B O 1
ATOM 10876 N N . GLY B 1 643 ? -27.406 -20.594 25.625 1 24.31 643 GLY B N 1
ATOM 10877 C CA . GLY B 1 643 ? -28.562 -19.766 25.953 1 24.31 643 GLY B CA 1
ATOM 10878 C C . GLY B 1 643 ? -28.344 -18.297 25.641 1 24.31 643 GLY B C 1
ATOM 10879 O O . GLY B 1 643 ? -29.203 -17.656 25.016 1 24.31 643 GLY B O 1
ATOM 10880 N N . ASN B 1 644 ? -27.703 -17.578 26.641 1 23.58 644 ASN B N 1
ATOM 10881 C CA . ASN B 1 644 ? -27.828 -16.141 26.891 1 23.58 644 ASN B CA 1
ATOM 10882 C C . ASN B 1 644 ? -27.047 -15.32 25.875 1 23.58 644 ASN B C 1
ATOM 10884 O O . ASN B 1 644 ? -25.969 -15.727 25.453 1 23.58 644 ASN B O 1
ATOM 10888 N N . ASP B 1 645 ? -27.516 -14.281 25.156 1 26.17 645 ASP B N 1
ATOM 10889 C CA . ASP B 1 645 ? -27.281 -13.188 24.219 1 26.17 645 ASP B CA 1
ATOM 10890 C C . ASP B 1 645 ? -25.922 -12.547 24.438 1 26.17 645 ASP B C 1
ATOM 10892 O O . ASP B 1 645 ? -25.812 -11.531 25.125 1 26.17 645 ASP B O 1
ATOM 10896 N N . ALA B 1 646 ? -24.891 -13.242 24.656 1 26.39 646 ALA B N 1
ATOM 10897 C CA . ALA B 1 646 ? -23.641 -12.617 25.125 1 26.39 646 ALA B CA 1
ATOM 10898 C C . ALA B 1 646 ? -23.031 -11.75 24.031 1 26.39 646 ALA B C 1
ATOM 10900 O O . ALA B 1 646 ? -22.672 -12.242 22.953 1 26.39 646 ALA B O 1
ATOM 10901 N N . LYS B 1 647 ? -23.172 -10.438 24.047 1 29.56 647 LYS B N 1
ATOM 10902 C CA . LYS B 1 647 ? -23.016 -9.125 23.438 1 29.56 647 LYS B CA 1
ATOM 10903 C C . LYS B 1 647 ? -21.547 -8.844 23.109 1 29.56 647 LYS B C 1
ATOM 10905 O O . LYS B 1 647 ? -20.656 -9.234 23.859 1 29.56 647 LYS B O 1
ATOM 10910 N N . SER B 1 648 ? -21.125 -8.664 22.016 1 28.45 648 SER B N 1
ATOM 10911 C CA . SER B 1 648 ? -19.844 -8.25 21.453 1 28.45 648 SER B CA 1
ATOM 10912 C C . SER B 1 648 ? -19.125 -7.285 22.391 1 28.45 648 SER B C 1
ATOM 10914 O O . SER B 1 648 ? -19.734 -6.352 22.922 1 28.45 648 SER B O 1
ATOM 10916 N N . PRO B 1 649 ? -18.031 -7.676 22.938 1 31.05 649 PRO B N 1
ATOM 10917 C CA . PRO B 1 649 ? -17.422 -6.895 24.016 1 31.05 649 PRO B CA 1
ATOM 10918 C C . PRO B 1 649 ? -17.375 -5.398 23.703 1 31.05 649 PRO B C 1
ATOM 10920 O O . PRO B 1 649 ? -17.359 -4.574 24.609 1 31.05 649 PRO B O 1
ATOM 10923 N N . LEU B 1 650 ? -16.938 -5.027 22.5 1 32.91 650 LEU B N 1
ATOM 10924 C CA . LEU B 1 650 ? -17.094 -3.594 22.281 1 32.91 650 LEU B CA 1
ATOM 10925 C C . LEU B 1 650 ? -18.547 -3.166 22.531 1 32.91 650 LEU B C 1
ATOM 10927 O O . LEU B 1 650 ? -18.781 -2.037 22.969 1 32.91 650 LEU B O 1
ATOM 10931 N N . ILE B 1 651 ? -19.484 -4.066 22.219 1 34.5 651 ILE B N 1
ATOM 10932 C CA . ILE B 1 651 ? -20.922 -4.012 22.516 1 34.5 651 ILE B CA 1
ATOM 10933 C C . ILE B 1 651 ? -21.156 -4.273 24 1 34.5 651 ILE B C 1
ATOM 10935 O O . ILE B 1 651 ? -22.141 -3.805 24.562 1 34.5 651 ILE B O 1
ATOM 10939 N N . GLN B 1 652 ? -20.438 -5.039 24.625 1 34 652 GLN B N 1
ATOM 10940 C CA . GLN B 1 652 ? -20.75 -5.312 26.016 1 34 652 GLN B CA 1
ATOM 10941 C C . GLN B 1 652 ? -20.562 -4.062 26.875 1 34 652 GLN B C 1
ATOM 10943 O O . GLN B 1 652 ? -21.344 -3.807 27.797 1 34 652 GLN B O 1
ATOM 10948 N N . ALA B 1 653 ? -19.516 -3.4 26.719 1 32.41 653 ALA B N 1
ATOM 10949 C CA . ALA B 1 653 ? -19.422 -2.191 27.531 1 32.41 653 ALA B CA 1
ATOM 10950 C C . ALA B 1 653 ? -20.547 -1.212 27.188 1 32.41 653 ALA B C 1
ATOM 10952 O O . ALA B 1 653 ? -21.062 -0.513 28.062 1 32.41 653 ALA B O 1
ATOM 10953 N N . THR B 1 654 ? -20.828 -1.03 25.891 1 32.06 654 THR B N 1
ATOM 10954 C CA . THR B 1 654 ? -22 -0.21 25.578 1 32.06 654 THR B CA 1
ATOM 10955 C C . THR B 1 654 ? -23.281 -0.939 25.953 1 32.06 654 THR B C 1
ATOM 10957 O O . THR B 1 654 ? -24.375 -0.344 25.953 1 32.06 654 THR B O 1
ATOM 10960 N N . GLN B 1 655 ? -23.328 -2.168 26.078 1 32.47 655 GLN B N 1
ATOM 10961 C CA . GLN B 1 655 ? -24.578 -2.848 26.438 1 32.47 655 GLN B CA 1
ATOM 10962 C C . GLN B 1 655 ? -24.984 -2.52 27.875 1 32.47 655 GLN B C 1
ATOM 10964 O O . GLN B 1 655 ? -26.141 -2.666 28.234 1 32.47 655 GLN B O 1
ATOM 10969 N N . SER B 1 656 ? -24.109 -2.477 28.797 1 30.91 656 SER B N 1
ATOM 10970 C CA . SER B 1 656 ? -24.781 -2.307 30.078 1 30.91 656 SER B CA 1
ATOM 10971 C C . SER B 1 656 ? -25.672 -1.067 30.078 1 30.91 656 SER B C 1
ATOM 10973 O O . SER B 1 656 ? -26.469 -0.871 31 1 30.91 656 SER B O 1
ATOM 10975 N N . ILE B 1 657 ? -25.234 -0 29.516 1 31.5 657 ILE B N 1
ATOM 10976 C CA . ILE B 1 657 ? -26.125 1.14 29.688 1 31.5 657 ILE B CA 1
ATOM 10977 C C . ILE B 1 657 ? -27.297 1.016 28.703 1 31.5 657 ILE B C 1
ATOM 10979 O O . ILE B 1 657 ? -28.328 1.684 28.875 1 31.5 657 ILE B O 1
ATOM 10983 N N . PHE B 1 658 ? -27.078 0.499 27.5 1 32.66 658 PHE B N 1
ATOM 10984 C CA . PHE B 1 658 ? -28.172 0.651 26.562 1 32.66 658 PHE B CA 1
ATOM 10985 C C . PHE B 1 658 ? -29.109 -0.551 26.625 1 32.66 658 PHE B C 1
ATOM 10987 O O . PHE B 1 658 ? -28.656 -1.697 26.594 1 32.66 658 PHE B O 1
ATOM 10994 N N . TYR B 1 659 ? -30.234 -0.427 27.312 1 27.75 659 TYR B N 1
ATOM 10995 C CA . TYR B 1 659 ? -31.391 -1.311 27.312 1 27.75 659 TYR B CA 1
ATOM 10996 C C . TYR B 1 659 ? -31.719 -1.786 25.906 1 27.75 659 TYR B C 1
ATOM 10998 O O . TYR B 1 659 ? -31.609 -1.02 24.938 1 27.75 659 TYR B O 1
ATOM 11006 N N . GLU B 1 660 ? -31.812 -2.979 25.625 1 35.66 660 GLU B N 1
ATOM 11007 C CA . GLU B 1 660 ? -32.062 -3.84 24.469 1 35.66 660 GLU B CA 1
ATOM 11008 C C . GLU B 1 660 ? -33.344 -3.438 23.75 1 35.66 660 GLU B C 1
ATOM 11010 O O . GLU B 1 660 ? -34.344 -4.184 23.75 1 35.66 660 GLU B O 1
ATOM 11015 N N . GLU B 1 661 ? -34 -2.344 23.875 1 30.84 661 GLU B N 1
ATOM 11016 C CA . GLU B 1 661 ? -35.281 -2.48 23.188 1 30.84 661 GLU B CA 1
ATOM 11017 C C . GLU B 1 661 ? -35.062 -2.611 21.688 1 30.84 661 GLU B C 1
ATOM 11019 O O . GLU B 1 661 ? -34.312 -1.851 21.078 1 30.84 661 GLU B O 1
ATOM 11024 N N . PRO B 1 662 ? -35.406 -3.664 21.141 1 34.78 662 PRO B N 1
ATOM 11025 C CA . PRO B 1 662 ? -35.406 -3.828 19.688 1 34.78 662 PRO B CA 1
ATOM 11026 C C . PRO B 1 662 ? -36.031 -2.639 18.953 1 34.78 662 PRO B C 1
ATOM 11028 O O . PRO B 1 662 ? -37.062 -2.135 19.375 1 34.78 662 PRO B O 1
ATOM 11031 N N . ILE B 1 663 ? -35.406 -1.669 18.609 1 34.75 663 ILE B N 1
ATOM 11032 C CA . ILE B 1 663 ? -36.062 -0.59 17.891 1 34.75 663 ILE B CA 1
ATOM 11033 C C . ILE B 1 663 ? -36.594 -1.112 16.547 1 34.75 663 ILE B C 1
ATOM 11035 O O . ILE B 1 663 ? -35.844 -1.66 15.75 1 34.75 663 ILE B O 1
ATOM 11039 N N . ASP B 1 664 ? -37.906 -1.356 16.484 1 27.39 664 ASP B N 1
ATOM 11040 C CA . ASP B 1 664 ? -38.656 -1.7 15.281 1 27.39 664 ASP B CA 1
ATOM 11041 C C . ASP B 1 664 ? -38.438 -0.651 14.195 1 27.39 664 ASP B C 1
ATOM 11043 O O . ASP B 1 664 ? -38.781 0.521 14.383 1 27.39 664 ASP B O 1
ATOM 11047 N N . LYS B 1 665 ? -37.594 -0.742 13.414 1 32.09 665 LYS B N 1
ATOM 11048 C CA . LYS B 1 665 ? -37.5 0.188 12.297 1 32.09 665 LYS B CA 1
ATOM 11049 C C . LYS B 1 665 ? -38.781 0.252 11.5 1 32.09 665 LYS B C 1
ATOM 11051 O O . LYS B 1 665 ? -39.281 -0.769 11.008 1 32.09 665 LYS B O 1
ATOM 11056 N N . GLY B 1 666 ? -39.875 1.036 11.883 1 23.3 666 GLY B N 1
ATOM 11057 C CA . GLY B 1 666 ? -41.031 1.233 11.047 1 23.3 666 GLY B CA 1
ATOM 11058 C C . GLY B 1 666 ? -40.719 1.253 9.562 1 23.3 666 GLY B C 1
ATOM 11059 O O . GLY B 1 666 ? -39.562 1.492 9.18 1 23.3 666 GLY B O 1
ATOM 11060 N N . VAL B 1 667 ? -41.719 0.75 8.734 1 24.5 667 VAL B N 1
ATOM 11061 C CA . VAL B 1 667 ? -41.844 0.468 7.309 1 24.5 667 VAL B CA 1
ATOM 11062 C C . VAL B 1 667 ? -41.625 1.755 6.508 1 24.5 667 VAL B C 1
ATOM 11064 O O . VAL B 1 667 ? -42.531 2.582 6.422 1 24.5 667 VAL B O 1
ATOM 11067 N N . SER B 1 668 ? -40.906 2.725 6.848 1 22.59 668 SER B N 1
ATOM 11068 C CA . SER B 1 668 ? -41.062 3.865 5.949 1 22.59 668 SER B CA 1
ATOM 11069 C C . SER B 1 668 ? -41 3.428 4.488 1 22.59 668 SER B C 1
ATOM 11071 O O . SER B 1 668 ? -40.281 2.488 4.145 1 22.59 668 SER B O 1
ATOM 11073 N N . ASN B 1 669 ? -42.094 3.842 3.738 1 20.47 669 ASN B N 1
ATOM 11074 C CA . ASN B 1 669 ? -42.438 3.662 2.336 1 20.47 669 ASN B CA 1
ATOM 11075 C C . ASN B 1 669 ? -41.281 3.961 1.409 1 20.47 669 ASN B C 1
ATOM 11077 O O . ASN B 1 669 ? -40.594 4.965 1.582 1 20.47 669 ASN B O 1
ATOM 11081 N N . ASP B 1 670 ? -40.844 3.016 0.835 1 22.31 670 ASP B N 1
ATOM 11082 C CA . ASP B 1 670 ? -39.75 2.863 -0.139 1 22.31 670 ASP B CA 1
ATOM 11083 C C . ASP B 1 670 ? -40 3.77 -1.347 1 22.31 670 ASP B C 1
ATOM 11085 O O . ASP B 1 670 ? -40.656 3.389 -2.301 1 22.31 670 ASP B O 1
ATOM 11089 N N . TYR B 1 671 ? -40.469 5.059 -1.087 1 19.44 671 TYR B N 1
ATOM 11090 C CA . TYR B 1 671 ? -40.781 5.797 -2.307 1 19.44 671 TYR B CA 1
ATOM 11091 C C . TYR B 1 671 ? -39.562 5.793 -3.26 1 19.44 671 TYR B C 1
ATOM 11093 O O . TYR B 1 671 ? -38.875 6.801 -3.389 1 19.44 671 TYR B O 1
ATOM 11101 N N . ALA B 1 672 ? -38.812 4.977 -3.057 1 22.55 672 ALA B N 1
ATOM 11102 C CA . ALA B 1 672 ? -37.656 5.051 -3.951 1 22.55 672 ALA B CA 1
ATOM 11103 C C . ALA B 1 672 ? -38.094 4.996 -5.414 1 22.55 672 ALA B C 1
ATOM 11105 O O . ALA B 1 672 ? -37.281 4.703 -6.297 1 22.55 672 ALA B O 1
ATOM 11106 N N . SER B 1 673 ? -39.5 5.184 -5.625 1 18.62 673 SER B N 1
ATOM 11107 C CA . SER B 1 673 ? -39.812 4.668 -6.957 1 18.62 673 SER B CA 1
ATOM 11108 C C . SER B 1 673 ? -38.938 5.332 -8.023 1 18.62 673 SER B C 1
ATOM 11110 O O . SER B 1 673 ? -38.25 4.652 -8.766 1 18.62 673 SER B O 1
ATOM 11112 N N . SER B 1 674 ? -39.594 6.219 -8.898 1 19.23 674 SER B N 1
ATOM 11113 C CA . SER B 1 674 ? -39.719 6.34 -10.344 1 19.23 674 SER B CA 1
ATOM 11114 C C . SER B 1 674 ? -38.75 7.352 -10.914 1 19.23 674 SER B C 1
ATOM 11116 O O . SER B 1 674 ? -38.906 7.816 -12.047 1 19.23 674 SER B O 1
ATOM 11118 N N . LEU B 1 675 ? -38 7.918 -10.18 1 19 675 LEU B N 1
ATOM 11119 C CA . LEU B 1 675 ? -37.656 9.141 -10.906 1 19 675 LEU B CA 1
ATOM 11120 C C . LEU B 1 675 ? -37 8.812 -12.25 1 19 675 LEU B C 1
ATOM 11122 O O . LEU B 1 675 ? -36.125 7.949 -12.32 1 19 675 LEU B O 1
ATOM 11126 N N . PRO B 1 676 ? -37.594 9.188 -13.32 1 19.39 676 PRO B N 1
ATOM 11127 C CA . PRO B 1 676 ? -37.281 8.828 -14.703 1 19.39 676 PRO B CA 1
ATOM 11128 C C . PRO B 1 676 ? -35.844 9.172 -15.102 1 19.39 676 PRO B C 1
ATOM 11130 O O . PRO B 1 676 ? -35.312 10.195 -14.664 1 19.39 676 PRO B O 1
ATOM 11133 N N . LEU B 1 677 ? -35.125 8.242 -15.008 1 20.09 677 LEU B N 1
ATOM 11134 C CA . LEU B 1 677 ? -33.719 8.234 -15.438 1 20.09 677 LEU B CA 1
ATOM 11135 C C . LEU B 1 677 ? -33.562 8.969 -16.766 1 20.09 677 LEU B C 1
ATOM 11137 O O . LEU B 1 677 ? -34.031 8.5 -17.797 1 20.09 677 LEU B O 1
ATOM 11141 N N . LEU B 1 678 ? -33.906 10.211 -16.625 1 18.58 678 LEU B N 1
ATOM 11142 C CA . LEU B 1 678 ? -33.844 10.875 -17.922 1 18.58 678 LEU B CA 1
ATOM 11143 C C . LEU B 1 678 ? -32.5 10.617 -18.594 1 18.58 678 LEU B C 1
ATOM 11145 O O . LEU B 1 678 ? -31.453 11.008 -18.062 1 18.58 678 LEU B O 1
ATOM 11149 N N . ARG B 1 679 ? -32.438 9.453 -19.062 1 18.39 679 ARG B N 1
ATOM 11150 C CA . ARG B 1 679 ? -31.297 9.008 -19.859 1 18.39 679 ARG B CA 1
ATOM 11151 C C . ARG B 1 679 ? -31 9.992 -20.984 1 18.39 679 ARG B C 1
ATOM 11153 O O . ARG B 1 679 ? -31.875 10.32 -21.797 1 18.39 679 ARG B O 1
ATOM 11160 N N . PRO B 1 680 ? -30.375 11.062 -20.734 1 18.77 680 PRO B N 1
ATOM 11161 C CA . PRO B 1 680 ? -30.328 11.914 -21.922 1 18.77 680 PRO B CA 1
ATOM 11162 C C . PRO B 1 680 ? -30.078 11.117 -23.203 1 18.77 680 PRO B C 1
ATOM 11164 O O . PRO B 1 680 ? -29.297 10.164 -23.203 1 18.77 680 PRO B O 1
ATOM 11167 N N . GLY B 1 681 ? -31.172 10.82 -23.984 1 19.98 681 GLY B N 1
ATOM 11168 C CA . GLY B 1 681 ? -31.344 10.117 -25.25 1 19.98 681 GLY B CA 1
ATOM 11169 C C . GLY B 1 681 ? -30.375 10.594 -26.312 1 19.98 681 GLY B C 1
ATOM 11170 O O . GLY B 1 681 ? -30.609 11.617 -26.969 1 19.98 681 GLY B O 1
ATOM 11171 N N . TYR B 1 682 ? -29.094 10.633 -25.953 1 18.2 682 TYR B N 1
ATOM 11172 C CA . TYR B 1 682 ? -28.406 11.172 -27.125 1 18.2 682 TYR B CA 1
ATOM 11173 C C . TYR B 1 682 ? -28.812 10.414 -28.391 1 18.2 682 TYR B C 1
ATOM 11175 O O . TYR B 1 682 ? -29.141 9.227 -28.328 1 18.2 682 TYR B O 1
ATOM 11183 N N . SER B 1 683 ? -29.469 11.086 -29.203 1 18.72 683 SER B N 1
ATOM 11184 C CA . SER B 1 683 ? -30.016 10.633 -30.469 1 18.72 683 SER B CA 1
ATOM 11185 C C . SER B 1 683 ? -29.047 9.727 -31.219 1 18.72 683 SER B C 1
ATOM 11187 O O . SER B 1 683 ? -27.828 9.977 -31.219 1 18.72 683 SER B O 1
ATOM 11189 N N . PRO B 1 684 ? -29.422 8.5 -31.359 1 19.86 684 PRO B N 1
ATOM 11190 C CA . PRO B 1 684 ? -28.688 7.461 -32.062 1 19.86 684 PRO B CA 1
ATOM 11191 C C . PRO B 1 684 ? -28.141 7.938 -33.438 1 19.86 684 PRO B C 1
ATOM 11193 O O . PRO B 1 684 ? -28.859 8.609 -34.188 1 19.86 684 PRO B O 1
ATOM 11196 N N . PHE B 1 685 ? -27.016 8.477 -33.469 1 19.17 685 PHE B N 1
ATOM 11197 C CA . PHE B 1 685 ? -26.609 8.945 -34.781 1 19.17 685 PHE B CA 1
ATOM 11198 C C . PHE B 1 685 ? -26.922 7.902 -35.844 1 19.17 685 PHE B C 1
ATOM 11200 O O . PHE B 1 685 ? -26.656 6.711 -35.656 1 19.17 685 PHE B O 1
ATOM 11207 N N . GLU B 1 686 ? -27.969 8.141 -36.562 1 19.25 686 GLU B N 1
ATOM 11208 C CA . GLU B 1 686 ? -28.531 7.414 -37.688 1 19.25 686 GLU B CA 1
ATOM 11209 C C . GLU B 1 686 ? -27.453 7.023 -38.688 1 19.25 686 GLU B C 1
ATOM 11211 O O . GLU B 1 686 ? -26.875 7.887 -39.375 1 19.25 686 GLU B O 1
ATOM 11216 N N . VAL B 1 687 ? -26.531 6.309 -38.25 1 18.31 687 VAL B N 1
ATOM 11217 C CA . VAL B 1 687 ? -25.625 6.004 -39.375 1 18.31 687 VAL B CA 1
ATOM 11218 C C . VAL B 1 687 ? -26.422 5.438 -40.531 1 18.31 687 VAL B C 1
ATOM 11220 O O . VAL B 1 687 ? -27.297 4.59 -40.344 1 18.31 687 VAL B O 1
ATOM 11223 N N . ALA B 1 688 ? -26.469 6.164 -41.562 1 17.66 688 ALA B N 1
ATOM 11224 C CA . ALA B 1 688 ? -27.125 5.91 -42.844 1 17.66 688 ALA B CA 1
ATOM 11225 C C . ALA B 1 688 ? -26.844 4.488 -43.312 1 17.66 688 ALA B C 1
ATOM 11227 O O . ALA B 1 688 ? -25.75 3.951 -43.094 1 17.66 688 ALA B O 1
ATOM 11228 N N . PRO B 1 689 ? -27.875 3.707 -43.75 1 18.81 689 PRO B N 1
ATOM 11229 C CA . PRO B 1 689 ? -28.141 2.324 -44.156 1 18.81 689 PRO B CA 1
ATOM 11230 C C . PRO B 1 689 ? -27.234 1.853 -45.281 1 18.81 689 PRO B C 1
ATOM 11232 O O . PRO B 1 689 ? -27.234 0.669 -45.625 1 18.81 689 PRO B O 1
ATOM 11235 N N . GLU B 1 690 ? -26.625 2.889 -45.938 1 18.61 690 GLU B N 1
ATOM 11236 C CA . GLU B 1 690 ? -26.562 2.504 -47.344 1 18.61 690 GLU B CA 1
ATOM 11237 C C . GLU B 1 690 ? -25.656 1.295 -47.562 1 18.61 690 GLU B C 1
ATOM 11239 O O . GLU B 1 690 ? -25.938 0.45 -48.438 1 18.61 690 GLU B O 1
ATOM 11244 N N . LEU B 1 691 ? -24.422 1.475 -47.094 1 18.38 691 LEU B N 1
ATOM 11245 C CA . LEU B 1 691 ? -23.531 0.904 -48.094 1 18.38 691 LEU B CA 1
ATOM 11246 C C . LEU B 1 691 ? -23.516 -0.618 -48 1 18.38 691 LEU B C 1
ATOM 11248 O O . LEU B 1 691 ? -22.531 -1.218 -47.594 1 18.38 691 LEU B O 1
ATOM 11252 N N . LEU B 1 692 ? -24.625 -1.167 -47.344 1 18 692 LEU B N 1
ATOM 11253 C CA . LEU B 1 692 ? -24.656 -2.6 -47.062 1 18 692 LEU B CA 1
ATOM 11254 C C . LEU B 1 692 ? -24.578 -3.4 -48.344 1 18 692 LEU B C 1
ATOM 11256 O O . LEU B 1 692 ? -24.828 -4.609 -48.344 1 18 692 LEU B O 1
ATOM 11260 N N . SER B 1 693 ? -24.469 -2.746 -49.469 1 17.08 693 SER B N 1
ATOM 11261 C CA . SER B 1 693 ? -25.109 -3.549 -50.5 1 17.08 693 SER B CA 1
ATOM 11262 C C . SER B 1 693 ? -24.469 -4.922 -50.625 1 17.08 693 SER B C 1
ATOM 11264 O O . SER B 1 693 ? -25.156 -5.93 -50.781 1 17.08 693 SER B O 1
ATOM 11266 N N . GLN B 1 694 ? -23.125 -4.949 -51 1 17.3 694 GLN B N 1
ATOM 11267 C CA . GLN B 1 694 ? -23 -5.754 -52.188 1 17.3 694 GLN B CA 1
ATOM 11268 C C . GLN B 1 694 ? -23.094 -7.242 -51.875 1 17.3 694 GLN B C 1
ATOM 11270 O O . GLN B 1 694 ? -23.078 -7.637 -50.719 1 17.3 694 GLN B O 1
ATOM 11275 N N . THR B 1 695 ? -22.109 -8.156 -52.5 1 17.34 695 THR B N 1
ATOM 11276 C CA . THR B 1 695 ? -22.203 -9.352 -53.344 1 17.34 695 THR B CA 1
ATOM 11277 C C . THR B 1 695 ? -22.078 -10.617 -52.469 1 17.34 695 THR B C 1
ATOM 11279 O O . THR B 1 695 ? -21.016 -10.883 -51.906 1 17.34 695 THR B O 1
ATOM 11282 N N . LEU B 1 696 ? -23.047 -10.828 -51.562 1 17.88 696 LEU B N 1
ATOM 11283 C CA . LEU B 1 696 ? -23.156 -12.062 -50.781 1 17.88 696 LEU B CA 1
ATOM 11284 C C . LEU B 1 696 ? -23.031 -13.289 -51.688 1 17.88 696 LEU B C 1
ATOM 11286 O O . LEU B 1 696 ? -23.984 -13.633 -52.406 1 17.88 696 LEU B O 1
ATOM 11290 N N . ALA B 1 697 ? -21.922 -13.461 -52.406 1 18.25 697 ALA B N 1
ATOM 11291 C CA . ALA B 1 697 ? -21.906 -14.57 -53.344 1 18.25 697 ALA B CA 1
ATOM 11292 C C . ALA B 1 697 ? -22.328 -15.875 -52.688 1 18.25 697 ALA B C 1
ATOM 11294 O O . ALA B 1 697 ? -22.188 -16.031 -51.469 1 18.25 697 ALA B O 1
ATOM 11295 N N . GLN B 1 698 ? -22.797 -16.859 -53.438 1 17.66 698 GLN B N 1
ATOM 11296 C CA . GLN B 1 698 ? -23.594 -18.062 -53.562 1 17.66 698 GLN B CA 1
ATOM 11297 C C . GLN B 1 698 ? -22.906 -19.266 -52.906 1 17.66 698 GLN B C 1
ATOM 11299 O O . GLN B 1 698 ? -22 -19.859 -53.5 1 17.66 698 GLN B O 1
ATOM 11304 N N . ARG B 1 699 ? -22.297 -19.094 -51.719 1 18.05 699 ARG B N 1
ATOM 11305 C CA . ARG B 1 699 ? -21.656 -20.375 -51.375 1 18.05 699 ARG B CA 1
ATOM 11306 C C . ARG B 1 699 ? -22.656 -21.516 -51.438 1 18.05 699 ARG B C 1
ATOM 11308 O O . ARG B 1 699 ? -23.781 -21.391 -50.938 1 18.05 699 ARG B O 1
ATOM 11315 N N . ASN B 1 700 ? -22.438 -22.484 -52.312 1 17.8 700 ASN B N 1
ATOM 11316 C CA . ASN B 1 700 ? -23.031 -23.734 -52.781 1 17.8 700 ASN B CA 1
ATOM 11317 C C . ASN B 1 700 ? -23.359 -24.656 -51.625 1 17.8 700 ASN B C 1
ATOM 11319 O O . ASN B 1 700 ? -22.641 -24.672 -50.625 1 17.8 700 ASN B O 1
ATOM 11323 N N . SER B 1 701 ? -24.594 -25.125 -51.531 1 17.8 701 SER B N 1
ATOM 11324 C CA . SER B 1 701 ? -25.5 -25.984 -50.781 1 17.8 701 SER B CA 1
ATOM 11325 C C . SER B 1 701 ? -24.875 -27.344 -50.5 1 17.8 701 SER B C 1
ATOM 11327 O O . SER B 1 701 ? -24.719 -28.156 -51.375 1 17.8 701 SER B O 1
ATOM 11329 N N . LEU B 1 702 ? -23.656 -27.453 -49.812 1 17.25 702 LEU B N 1
ATOM 11330 C CA . LEU B 1 702 ? -23.203 -28.828 -49.656 1 17.25 702 LEU B CA 1
ATOM 11331 C C . LEU B 1 702 ? -24.312 -29.719 -49.125 1 17.25 702 LEU B C 1
ATOM 11333 O O . LEU B 1 702 ? -25.094 -29.297 -48.281 1 17.25 702 LEU B O 1
ATOM 11337 N N . GLN B 1 703 ? -24.688 -30.797 -49.781 1 17.67 703 GLN B N 1
ATOM 11338 C CA . GLN B 1 703 ? -25.625 -31.922 -49.812 1 17.67 703 GLN B CA 1
ATOM 11339 C C . GLN B 1 703 ? -25.641 -32.656 -48.5 1 17.67 703 GLN B C 1
ATOM 11341 O O . GLN B 1 703 ? -24.594 -33 -47.938 1 17.67 703 GLN B O 1
ATOM 11346 N N . ALA B 1 704 ? -26.781 -32.531 -47.75 1 18.64 704 ALA B N 1
ATOM 11347 C CA . ALA B 1 704 ? -27.328 -33.062 -46.5 1 18.64 704 ALA B CA 1
ATOM 11348 C C . ALA B 1 704 ? -27.266 -34.594 -46.5 1 18.64 704 ALA B C 1
ATOM 11350 O O . ALA B 1 704 ? -27.938 -35.25 -47.312 1 18.64 704 ALA B O 1
ATOM 11351 N N . MET B 1 705 ? -26.141 -35.219 -46.219 1 18.55 705 MET B N 1
ATOM 11352 C CA . MET B 1 705 ? -26.188 -36.688 -46.281 1 18.55 705 MET B CA 1
ATOM 11353 C C . MET B 1 705 ? -27.297 -37.219 -45.406 1 18.55 705 MET B C 1
ATOM 11355 O O . MET B 1 705 ? -27.594 -36.656 -44.344 1 18.55 705 MET B O 1
ATOM 11359 N N . PRO B 1 706 ? -28.156 -38.156 -45.812 1 19.47 706 PRO B N 1
ATOM 11360 C CA . PRO B 1 706 ? -29.391 -38.781 -45.281 1 19.47 706 PRO B CA 1
ATOM 11361 C C . PRO B 1 706 ? -29.172 -39.438 -43.938 1 19.47 706 PRO B C 1
ATOM 11363 O O . PRO B 1 706 ? -28.062 -39.875 -43.625 1 19.47 706 PRO B O 1
ATOM 11366 N N . PRO B 1 707 ? -30.031 -39.125 -42.906 1 18.52 707 PRO B N 1
ATOM 11367 C CA . PRO B 1 707 ? -30.031 -39.594 -41.5 1 18.52 707 PRO B CA 1
ATOM 11368 C C . PRO B 1 707 ? -30.203 -41.094 -41.406 1 18.52 707 PRO B C 1
ATOM 11370 O O . PRO B 1 707 ? -31.047 -41.688 -42.094 1 18.52 707 PRO B O 1
ATOM 11373 N N . ALA B 1 708 ? -29.141 -41.875 -41.125 1 18.52 708 ALA B N 1
ATOM 11374 C CA . ALA B 1 708 ? -29.188 -43.344 -41 1 18.52 708 ALA B CA 1
ATOM 11375 C C . ALA B 1 708 ? -30.328 -43.781 -40.094 1 18.52 708 ALA B C 1
ATOM 11377 O O . ALA B 1 708 ? -30.844 -43 -39.281 1 18.52 708 ALA B O 1
ATOM 11378 N N . ASP B 1 709 ? -30.562 -45.188 -39.875 1 20 709 ASP B N 1
ATOM 11379 C CA . ASP B 1 709 ? -31.328 -46.438 -39.75 1 20 709 ASP B CA 1
ATOM 11380 C C . ASP B 1 709 ? -31.766 -46.625 -38.281 1 20 709 ASP B C 1
ATOM 11382 O O . ASP B 1 709 ? -31.219 -46.031 -37.375 1 20 709 ASP B O 1
ATOM 11386 N N . ASP B 1 710 ? -31.953 -47.938 -37.688 1 20.38 710 ASP B N 1
ATOM 11387 C CA . ASP B 1 710 ? -33 -48.781 -37.094 1 20.38 710 ASP B CA 1
ATOM 11388 C C . ASP B 1 710 ? -33.031 -48.625 -35.594 1 20.38 710 ASP B C 1
ATOM 11390 O O . ASP B 1 710 ? -34.031 -48.125 -35.062 1 20.38 710 ASP B O 1
ATOM 11394 N N . MET B 1 711 ? -32.719 -49.812 -34.719 1 19.88 711 MET B N 1
ATOM 11395 C CA . MET B 1 711 ? -33.5 -50.625 -33.812 1 19.88 711 MET B CA 1
ATOM 11396 C C . MET B 1 711 ? -33.281 -50.188 -32.375 1 19.88 711 MET B C 1
ATOM 11398 O O . MET B 1 711 ? -34 -50.562 -31.453 1 19.88 711 MET B O 1
ATOM 11402 N N . VAL B 1 712 ? -32 -49.844 -31.828 1 22.33 712 VAL B N 1
ATOM 11403 C CA . VAL B 1 712 ? -31.75 -50.375 -30.5 1 22.33 712 VAL B CA 1
ATOM 11404 C C . VAL B 1 712 ? -32.5 -49.562 -29.453 1 22.33 712 VAL B C 1
ATOM 11406 O O . VAL B 1 712 ? -32.312 -48.344 -29.344 1 22.33 712 VAL B O 1
ATOM 11409 N N . GLN B 1 713 ? -33.688 -49.812 -28.875 1 22.55 713 GLN B N 1
ATOM 11410 C CA . GLN B 1 713 ? -34.594 -49.281 -27.875 1 22.55 713 GLN B CA 1
ATOM 11411 C C . GLN B 1 713 ? -33.906 -49.094 -26.531 1 22.55 713 GLN B C 1
ATOM 11413 O O . GLN B 1 713 ? -34.562 -48.906 -25.5 1 22.55 713 GLN B O 1
ATOM 11418 N N . SER B 1 714 ? -32.562 -49.312 -26.234 1 24.02 714 SER B N 1
ATOM 11419 C CA . SER B 1 714 ? -32.219 -49.562 -24.844 1 24.02 714 SER B CA 1
ATOM 11420 C C . SER B 1 714 ? -32.5 -48.375 -23.953 1 24.02 714 SER B C 1
ATOM 11422 O O . SER B 1 714 ? -32.531 -47.219 -24.422 1 24.02 714 SER B O 1
ATOM 11424 N N . GLY B 1 715 ? -33.031 -48.406 -22.625 1 27.48 715 GLY B N 1
ATOM 11425 C CA . GLY B 1 715 ? -33.531 -47.625 -21.516 1 27.48 715 GLY B CA 1
ATOM 11426 C C . GLY B 1 715 ? -32.562 -46.531 -21.078 1 27.48 715 GLY B C 1
ATOM 11427 O O . GLY B 1 715 ? -31.906 -46.656 -20.047 1 27.48 715 GLY B O 1
ATOM 11428 N N . GLY B 1 716 ? -31.859 -45.844 -21.938 1 27.52 716 GLY B N 1
ATOM 11429 C CA . GLY B 1 716 ? -30.703 -45 -21.688 1 27.52 716 GLY B CA 1
ATOM 11430 C C . GLY B 1 716 ? -31.016 -43.781 -20.812 1 27.52 716 GLY B C 1
ATOM 11431 O O . GLY B 1 716 ? -32.031 -43.125 -21 1 27.52 716 GLY B O 1
ATOM 11432 N N . LEU B 1 717 ? -30.562 -43.719 -19.5 1 34.62 717 LEU B N 1
ATOM 11433 C CA . LEU B 1 717 ? -30.578 -42.625 -18.531 1 34.62 717 LEU B CA 1
ATOM 11434 C C . LEU B 1 717 ? -30.297 -41.312 -19.219 1 34.62 717 LEU B C 1
ATOM 11436 O O . LEU B 1 717 ? -29.391 -41.219 -20.047 1 34.62 717 LEU B O 1
ATOM 11440 N N . LEU B 1 718 ? -31.109 -40.406 -19.328 1 38.47 718 LEU B N 1
ATOM 11441 C CA . LEU B 1 718 ? -31.172 -39.125 -20 1 38.47 718 LEU B CA 1
ATOM 11442 C C . LEU B 1 718 ? -29.984 -38.25 -19.625 1 38.47 718 LEU B C 1
ATOM 11444 O O . LEU B 1 718 ? -29.781 -37.906 -18.453 1 38.47 718 LEU B O 1
ATOM 11448 N N . GLN B 1 719 ? -28.781 -38.469 -20.078 1 47.28 719 GLN B N 1
ATOM 11449 C CA . GLN B 1 719 ? -27.641 -37.562 -20 1 47.28 719 GLN B CA 1
ATOM 11450 C C . GLN B 1 719 ? -28.078 -36.094 -20.203 1 47.28 719 GLN B C 1
ATOM 11452 O O . GLN B 1 719 ? -28.844 -35.812 -21.109 1 47.28 719 GLN B O 1
ATOM 11457 N N . PRO B 1 720 ? -27.859 -35.219 -19.078 1 61.28 720 PRO B N 1
ATOM 11458 C CA . PRO B 1 720 ? -28.25 -33.812 -19.219 1 61.28 720 PRO B CA 1
ATOM 11459 C C . PRO B 1 720 ? -27.797 -33.219 -20.562 1 61.28 720 PRO B C 1
ATOM 11461 O O . PRO B 1 720 ? -26.797 -33.656 -21.125 1 61.28 720 PRO B O 1
ATOM 11464 N N . SER B 1 721 ? -28.656 -32.438 -21.156 1 67.12 721 SER B N 1
ATOM 11465 C CA . SER B 1 721 ? -28.406 -31.781 -22.438 1 67.12 721 SER B CA 1
ATOM 11466 C C . SER B 1 721 ? -27.375 -30.672 -22.297 1 67.12 721 SER B C 1
ATOM 11468 O O . SER B 1 721 ? -27.047 -30.266 -21.172 1 67.12 721 SER B O 1
ATOM 11470 N N . VAL B 1 722 ? -26.766 -30.25 -23.359 1 67.75 722 VAL B N 1
ATOM 11471 C CA . VAL B 1 722 ? -25.812 -29.141 -23.422 1 67.75 722 VAL B CA 1
ATOM 11472 C C . VAL B 1 722 ? -26.438 -27.891 -22.797 1 67.75 722 VAL B C 1
ATOM 11474 O O . VAL B 1 722 ? -25.766 -27.172 -22.047 1 67.75 722 VAL B O 1
ATOM 11477 N N . ASP B 1 723 ? -27.75 -27.703 -23 1 75.19 723 ASP B N 1
ATOM 11478 C CA . ASP B 1 723 ? -28.453 -26.547 -22.453 1 75.19 723 ASP B CA 1
ATOM 11479 C C . ASP B 1 723 ? -28.547 -26.625 -20.938 1 75.19 723 ASP B C 1
ATOM 11481 O O . ASP B 1 723 ? -28.484 -25.594 -20.25 1 75.19 723 ASP B O 1
ATOM 11485 N N . ASP B 1 724 ? -28.625 -27.797 -20.469 1 74.81 724 ASP B N 1
ATOM 11486 C CA . ASP B 1 724 ? -28.672 -28 -19.031 1 74.81 724 ASP B CA 1
ATOM 11487 C C . ASP B 1 724 ? -27.328 -27.641 -18.391 1 74.81 724 ASP B C 1
ATOM 11489 O O . ASP B 1 724 ? -27.281 -27 -17.344 1 74.81 724 ASP B O 1
ATOM 11493 N N . TYR B 1 725 ? -26.328 -27.953 -19.062 1 71.19 725 TYR B N 1
ATOM 11494 C CA . TYR B 1 725 ? -24.984 -27.672 -18.547 1 71.19 725 TYR B CA 1
ATOM 11495 C C . TYR B 1 725 ? -24.688 -26.188 -18.578 1 71.19 725 TYR B C 1
ATOM 11497 O O . TYR B 1 725 ? -24.062 -25.641 -17.656 1 71.19 725 TYR B O 1
ATOM 11505 N N . ILE B 1 726 ? -25.156 -25.578 -19.562 1 75.44 726 ILE B N 1
ATOM 11506 C CA . ILE B 1 726 ? -24.969 -24.141 -19.688 1 75.44 726 ILE B CA 1
ATOM 11507 C C . ILE B 1 726 ? -25.688 -23.406 -18.562 1 75.44 726 ILE B C 1
ATOM 11509 O O . ILE B 1 726 ? -25.109 -22.531 -17.922 1 75.44 726 ILE B O 1
ATOM 11513 N N . LYS B 1 727 ? -26.859 -23.812 -18.266 1 75.44 727 LYS B N 1
ATOM 11514 C CA . LYS B 1 727 ? -27.625 -23.219 -17.188 1 75.44 727 LYS B CA 1
ATOM 11515 C C . LYS B 1 727 ? -26.953 -23.453 -15.836 1 75.44 727 LYS B C 1
ATOM 11517 O O . LYS B 1 727 ? -26.844 -22.547 -15.023 1 75.44 727 LYS B O 1
ATOM 11522 N N . THR B 1 728 ? -26.516 -24.625 -15.734 1 72.38 728 THR B N 1
ATOM 11523 C CA . THR B 1 728 ? -25.844 -24.984 -14.492 1 72.38 728 THR B CA 1
ATOM 11524 C C . THR B 1 728 ? -24.562 -24.156 -14.312 1 72.38 728 THR B C 1
ATOM 11526 O O . THR B 1 728 ? -24.312 -23.641 -13.227 1 72.38 728 THR B O 1
ATOM 11529 N N . ALA B 1 729 ? -23.812 -24.016 -15.297 1 70.31 729 ALA B N 1
ATOM 11530 C CA . ALA B 1 729 ? -22.562 -23.266 -15.234 1 70.31 729 ALA B CA 1
ATOM 11531 C C . ALA B 1 729 ? -22.812 -21.797 -14.906 1 70.31 729 ALA B C 1
ATOM 11533 O O . ALA B 1 729 ? -22.109 -21.203 -14.086 1 70.31 729 ALA B O 1
ATOM 11534 N N . ASP B 1 730 ? -23.844 -21.25 -15.422 1 70.25 730 ASP B N 1
ATOM 11535 C CA . ASP B 1 730 ? -24.172 -19.844 -15.234 1 70.25 730 ASP B CA 1
ATOM 11536 C C . ASP B 1 730 ? -24.703 -19.594 -13.82 1 70.25 730 ASP B C 1
ATOM 11538 O O . ASP B 1 730 ? -24.422 -18.547 -13.227 1 70.25 730 ASP B O 1
ATOM 11542 N N . GLU B 1 731 ? -25.391 -20.5 -13.289 1 66.5 731 GLU B N 1
ATOM 11543 C CA . GLU B 1 731 ? -25.922 -20.391 -11.938 1 66.5 731 GLU B CA 1
ATOM 11544 C C . GLU B 1 731 ? -24.812 -20.438 -10.898 1 66.5 731 GLU B C 1
ATOM 11546 O O . GLU B 1 731 ? -24.906 -19.812 -9.844 1 66.5 731 GLU B O 1
ATOM 11551 N N . MET B 1 732 ? -23.859 -21.125 -11.273 1 64.56 732 MET B N 1
ATOM 11552 C CA . MET B 1 732 ? -22.734 -21.266 -10.352 1 64.56 732 MET B CA 1
ATOM 11553 C C . MET B 1 732 ? -21.953 -19.969 -10.234 1 64.56 732 MET B C 1
ATOM 11555 O O . MET B 1 732 ? -21.281 -19.734 -9.234 1 64.56 732 MET B O 1
ATOM 11559 N N . SER B 1 733 ? -21.969 -19.266 -11.211 1 57.56 733 SER B N 1
ATOM 11560 C CA . SER B 1 733 ? -21.266 -18 -11.164 1 57.56 733 SER B CA 1
ATOM 11561 C C . SER B 1 733 ? -22.031 -16.953 -10.359 1 57.56 733 SER B C 1
ATOM 11563 O O . SER B 1 733 ? -21.453 -16.016 -9.82 1 57.56 733 SER B O 1
ATOM 11565 N N . THR B 1 734 ? -23.422 -17.031 -10.281 1 47.31 734 THR B N 1
ATOM 11566 C CA . THR B 1 734 ? -24.281 -16.078 -9.586 1 47.31 734 THR B CA 1
ATOM 11567 C C . THR B 1 734 ? -24.531 -16.531 -8.141 1 47.31 734 THR B C 1
ATOM 11569 O O . THR B 1 734 ? -25.188 -15.828 -7.371 1 47.31 734 THR B O 1
ATOM 11572 N N . PHE B 1 735 ? -24.219 -17.656 -7.797 1 37.22 735 PHE B N 1
ATOM 11573 C CA . PHE B 1 735 ? -24.609 -18.156 -6.484 1 37.22 735 PHE B CA 1
ATOM 11574 C C . PHE B 1 735 ? -24 -17.297 -5.379 1 37.22 735 PHE B C 1
ATOM 11576 O O . PHE B 1 735 ? -22.766 -17.188 -5.281 1 37.22 735 PHE B O 1
ATOM 11583 N N . LEU B 1 736 ? -24.766 -16.422 -4.758 1 33.62 736 LEU B N 1
ATOM 11584 C CA . LEU B 1 736 ? -24.703 -15.727 -3.475 1 33.62 736 LEU B CA 1
ATOM 11585 C C . LEU B 1 736 ? -24.25 -16.688 -2.369 1 33.62 736 LEU B C 1
ATOM 11587 O O . LEU B 1 736 ? -24.891 -17.719 -2.146 1 33.62 736 LEU B O 1
ATOM 11591 N N . THR B 1 737 ? -23.094 -16.719 -2.066 1 29.86 737 THR B N 1
ATOM 11592 C CA . THR B 1 737 ? -22.578 -17.406 -0.883 1 29.86 737 THR B CA 1
ATOM 11593 C C . THR B 1 737 ? -23.422 -17.062 0.343 1 29.86 737 THR B C 1
ATOM 11595 O O . THR B 1 737 ? -22.984 -16.297 1.203 1 29.86 737 THR B O 1
ATOM 11598 N N . TRP B 1 738 ? -24.703 -16.797 0.277 1 25.62 738 TRP B N 1
ATOM 11599 C CA . TRP B 1 738 ? -25.422 -16.672 1.542 1 25.62 738 TRP B CA 1
ATOM 11600 C C . TRP B 1 738 ? -25.281 -17.938 2.377 1 25.62 738 TRP B C 1
ATOM 11602 O O . TRP B 1 738 ? -25.281 -19.047 1.84 1 25.62 738 TRP B O 1
ATOM 11612 N N . GLY B 1 739 ? -24.672 -17.844 3.436 1 27.08 739 GLY B N 1
ATOM 11613 C CA . GLY B 1 739 ? -24.828 -18.797 4.52 1 27.08 739 GLY B CA 1
ATOM 11614 C C . GLY B 1 739 ? -26.234 -19.297 4.691 1 27.08 739 GLY B C 1
ATOM 11615 O O . GLY B 1 739 ? -26.984 -18.797 5.539 1 27.08 739 GLY B O 1
ATOM 11616 N N . MET B 1 740 ? -27.047 -19.562 3.703 1 26.09 740 MET B N 1
ATOM 11617 C CA . MET B 1 740 ? -28.297 -20.234 4.09 1 26.09 740 MET B CA 1
ATOM 11618 C C . MET B 1 740 ? -28 -21.484 4.918 1 26.09 740 MET B C 1
ATOM 11620 O O . MET B 1 740 ? -27.297 -22.375 4.469 1 26.09 740 MET B O 1
ATOM 11624 N N . PRO B 1 741 ? -28.172 -21.375 6.227 1 28.8 741 PRO B N 1
ATOM 11625 C CA . PRO B 1 741 ? -28.125 -22.594 7.031 1 28.8 741 PRO B CA 1
ATOM 11626 C C . PRO B 1 741 ? -28.922 -23.75 6.402 1 28.8 741 PRO B C 1
ATOM 11628 O O . PRO B 1 741 ? -28.438 -24.891 6.379 1 28.8 741 PRO B O 1
ATOM 11631 N N . ASP B 1 742 ? -30.328 -23.531 6.367 1 26.55 742 ASP B N 1
ATOM 11632 C CA . ASP B 1 742 ? -31.312 -24.609 6.359 1 26.55 742 ASP B CA 1
ATOM 11633 C C . ASP B 1 742 ? -31.5 -25.172 4.953 1 26.55 742 ASP B C 1
ATOM 11635 O O . ASP B 1 742 ? -32.062 -24.516 4.082 1 26.55 742 ASP B O 1
ATOM 11639 N N . MET B 1 743 ? -30.656 -25.859 4.41 1 26.47 743 MET B N 1
ATOM 11640 C CA . MET B 1 743 ? -31.078 -26.703 3.295 1 26.47 743 MET B CA 1
ATOM 11641 C C . MET B 1 743 ? -32.344 -27.469 3.625 1 26.47 743 MET B C 1
ATOM 11643 O O . MET B 1 743 ? -32.469 -28.031 4.711 1 26.47 743 MET B O 1
ATOM 11647 N N . PRO B 1 744 ? -33.406 -27.188 2.959 1 25.53 744 PRO B N 1
ATOM 11648 C CA . PRO B 1 744 ? -34.531 -28.109 3.23 1 25.53 744 PRO B CA 1
ATOM 11649 C C . PRO B 1 744 ? -34.094 -29.578 3.186 1 25.53 744 PRO B C 1
ATOM 11651 O O . PRO B 1 744 ? -33.125 -29.922 2.508 1 25.53 744 PRO B O 1
ATOM 11654 N N . GLN B 1 745 ? -34.375 -30.438 4.223 1 26.28 745 GLN B N 1
ATOM 11655 C CA . GLN B 1 745 ? -34.219 -31.859 4.527 1 26.28 745 GLN B CA 1
ATOM 11656 C C . GLN B 1 745 ? -34.562 -32.719 3.316 1 26.28 745 GLN B C 1
ATOM 11658 O O . GLN B 1 745 ? -34.281 -33.906 3.305 1 26.28 745 GLN B O 1
ATOM 11663 N N . TRP B 1 746 ? -35.469 -32.25 2.408 1 27.28 746 TRP B N 1
ATOM 11664 C CA . TRP B 1 746 ? -36.188 -33.281 1.645 1 27.28 746 TRP B CA 1
ATOM 11665 C C . TRP B 1 746 ? -35.25 -33.875 0.594 1 27.28 746 TRP B C 1
ATOM 11667 O O . TRP B 1 746 ? -35.656 -34.812 -0.129 1 27.28 746 TRP B O 1
ATOM 11677 N N . ILE B 1 747 ? -34.281 -33.094 0.099 1 25.7 747 ILE B N 1
ATOM 11678 C CA . ILE B 1 747 ? -33.719 -33.875 -0.997 1 25.7 747 ILE B CA 1
ATOM 11679 C C . ILE B 1 747 ? -32.875 -35.031 -0.437 1 25.7 747 ILE B C 1
ATOM 11681 O O . ILE B 1 747 ? -31.734 -34.812 -0.002 1 25.7 747 ILE B O 1
ATOM 11685 N N . ASN B 1 748 ? -33.469 -35.75 0.489 1 26.16 748 ASN B N 1
ATOM 11686 C CA . ASN B 1 748 ? -33.062 -37.094 0.881 1 26.16 748 ASN B CA 1
ATOM 11687 C C . ASN B 1 748 ? -32.844 -38 -0.333 1 26.16 748 ASN B C 1
ATOM 11689 O O . ASN B 1 748 ? -33.812 -38.406 -0.978 1 26.16 748 ASN B O 1
ATOM 11693 N N . LEU B 1 749 ? -31.828 -37.781 -0.997 1 25.61 749 LEU B N 1
ATOM 11694 C CA . LEU B 1 749 ? -31.562 -38.719 -2.084 1 25.61 749 LEU B CA 1
ATOM 11695 C C . LEU B 1 749 ? -31.672 -40.156 -1.602 1 25.61 749 LEU B C 1
ATOM 11697 O O . LEU B 1 749 ? -31.5 -41.094 -2.385 1 25.61 749 LEU B O 1
ATOM 11701 N N . ALA B 1 750 ? -31.594 -40.344 -0.271 1 27.36 750 ALA B N 1
ATOM 11702 C CA . ALA B 1 750 ? -31.625 -41.781 0.053 1 27.36 750 ALA B CA 1
ATOM 11703 C C . ALA B 1 750 ? -32.906 -42.438 -0.433 1 27.36 750 ALA B C 1
ATOM 11705 O O . ALA B 1 750 ? -32.906 -43.594 -0.852 1 27.36 750 ALA B O 1
ATOM 11706 N N . ASP B 1 751 ? -34.094 -41.781 -0.082 1 27.81 751 ASP B N 1
ATOM 11707 C CA . ASP B 1 751 ? -35.25 -42.656 -0.069 1 27.81 751 ASP B CA 1
ATOM 11708 C C . ASP B 1 751 ? -35.75 -42.938 -1.488 1 27.81 751 ASP B C 1
ATOM 11710 O O . ASP B 1 751 ? -36.812 -43.531 -1.679 1 27.81 751 ASP B O 1
ATOM 11714 N N . GLN B 1 752 ? -35.344 -42.156 -2.439 1 25.62 752 GLN B N 1
ATOM 11715 C CA . GLN B 1 752 ? -36.062 -42.562 -3.646 1 25.62 752 GLN B CA 1
ATOM 11716 C C . GLN B 1 752 ? -35.406 -43.844 -4.238 1 25.62 752 GLN B C 1
ATOM 11718 O O . GLN B 1 752 ? -35.594 -44.125 -5.422 1 25.62 752 GLN B O 1
ATOM 11723 N N . MET B 1 753 ? -34.344 -44.406 -3.49 1 23.39 753 MET B N 1
ATOM 11724 C CA . MET B 1 753 ? -34.062 -45.719 -4.055 1 23.39 753 MET B CA 1
ATOM 11725 C C . MET B 1 753 ? -35.125 -46.75 -3.674 1 23.39 753 MET B C 1
ATOM 11727 O O . MET B 1 753 ? -35.594 -46.781 -2.525 1 23.39 753 MET B O 1
ATOM 11731 N N . PRO B 1 754 ? -36 -47.25 -4.555 1 23.06 754 PRO B N 1
ATOM 11732 C CA . PRO B 1 754 ? -36.906 -48.344 -4.23 1 23.06 754 PRO B CA 1
ATOM 11733 C C . PRO B 1 754 ? -36.188 -49.469 -3.441 1 23.06 754 PRO B C 1
ATOM 11735 O O . PRO B 1 754 ? -34.969 -49.562 -3.482 1 23.06 754 PRO B O 1
ATOM 11738 N N . PRO B 1 755 ? -36.844 -49.938 -2.365 1 26.12 755 PRO B N 1
ATOM 11739 C CA . PRO B 1 755 ? -36.344 -51.125 -1.659 1 26.12 755 PRO B CA 1
ATOM 11740 C C . PRO B 1 755 ? -35.875 -52.25 -2.609 1 26.12 755 PRO B C 1
ATOM 11742 O O . PRO B 1 755 ? -36.656 -52.719 -3.441 1 26.12 755 PRO B O 1
ATOM 11745 N N . GLY B 1 756 ? -34.781 -52.188 -3.465 1 19.69 756 GLY B N 1
ATOM 11746 C CA . GLY B 1 756 ? -34.438 -53.562 -3.826 1 19.69 756 GLY B CA 1
ATOM 11747 C C . GLY B 1 756 ? -33.969 -54.375 -2.645 1 19.69 756 GLY B C 1
ATOM 11748 O O . GLY B 1 756 ? -33.531 -53.844 -1.621 1 19.69 756 GLY B O 1
#